Protein 8WV3 (pdb70)

B-factor: mean 47.13, std 14.12, range [20.45, 99.27]

InterPro domains:
  IPR000086 NUDIX hydrolase domain [PF00293] (43-157)
  IPR000086 NUDIX hydrolase domain [PS51462] (41-172)
  IPR004385 Nucleoside diphosphate pyrophosphatase [TIGR00052] (34-178)
  IPR015797 NUDIX hydrolase-like domain superfamily [SSF55811] (8-179)
  IPR020084 NUDIX hydrolase, conserved site [PS00893] (78-99)
  IPR060538 Nucleoside diphosphate sugar hydrolase, N-terminal domain [PF28549] (7-41)

Sequence (1369 aa):
FEEKTIKTEQIFSGRVVKLQVDDVELPNGQTSKREIVRHPGAVAVIAITNENKIVMVEQYRKPLEKSIVEIPAGKLEKGEDPRITALRELEEETGYECEQMEWLISFATSPGFADEIIHIYVAKGLSKKENDEFVDLIELTLDEALQYIKEQRIYDSKTVIAVQYLQLQEALGKLFEEKTIKTEQIFSGRVVKLQVDDVELPNGQTSKREIVRHPGAVAVIAITNENKIVMVEQYRKPLEKSIVEIPAGKLEKGEDPRITALRELEEETGYECEQMEWLISFATSPGFADEIIHIYVAKGLSKKVDLIELTLDEALQYIKEQRIYDSKTVIAVQYLQLQEALKNKLFEEKTIKTEQIFSGRVVKLQVDDVELPNGQTSKREIVRHPGAVAVIAITNENKIVMVEQYRKPLEKSIVEIPAGKLEKGEDPRITALRELEEETGYECEQMEWLISFATSPGFADEIIHIYVAKGLSKFVDLIELTLDEALQYIKEQRIYDSKTVIAVQYLQLQEALKLFEEKTIKTEQIFSGRVVKLQVDDVELPNGQTSKREIVRHPGAVAVIAITNENKIVMVEQYRKPLEKSIVEIPAGKLEKGEDPRITALRELEEETGYECEQMEWLISFATSPGFADEIIHIYVAKGLSKFVDLIELTLDEALQYIKEQRIYDSKTVIAVQYLQLQEALKGKLFEEKTIKTEQIFSGRVVKLQVDDVELPNGQTSKREIVRHPGAVAVIAITNENKIVMVEQYRKPLEKSIVEIPAGKLEKGEDPRITALRELEEETGYECEQMEWLISFATSPGFADEIIHIYVAKGLSKKENAAGLDEDEFVDLIELTLDEALQYIKEQRIYDSKTVIAVQYLQLQEALKNKLEFEEKTIKTEQIFSGRVVKLQVDDVELSKREIVRHPGAVAVIAITNENKIVMVEQYRKPLEKSIVEIPAGKLEKGEDPRITALRELEEETGYECEQMEWLISFATSPGFADEIIHIYVAKGLSKKENEFVDLIELTLDEALQYIKEQRIYDSKTVIAVQYLQLQEALKNGKLFEEKTIKTEQIFSGRVVKLQVDDVELPNGQTSKREIVRHPGAVAVIAITNENKIVMVEQYRKPLEKSIVEIPAGKLEGEDPRITALRELEEETGYECEQMEWLISFATSPGFADEIIHIYVAKGLSKVDLIELTLDEALQYIKEQRIYDSKTVIAVQYLQLQEALKEEKTIKTEQIFSGRVVKLQVDDVELPNGQTSKREIVRHPGAVAVIAITNENKIVMVEQYRKPLEKSIVEIPAGKLEKGEDPRITALRELEEETGYECEQMEWLISFATSPGFADEIIHIYVAKGFVDLIELTLDEALQYIKEQRIYDSKTVIAVQYLQLQEAL

Solvent-accessible surface area: 61549 Å² total; per-residue (Å²): 161,94,17,122,57,106,110,46,57,73,36,31,29,18,178,40,0,45,2,18,12,3,25,0,84,46,78,146,87,108,90,33,125,66,21,0,2,73,30,53,3,11,0,0,0,0,0,38,9,128,115,109,64,3,0,0,1,6,37,13,52,7,7,26,69,42,1,0,0,1,1,0,23,15,82,20,67,130,94,47,79,38,95,100,0,0,56,85,23,1,82,129,48,6,30,25,95,26,153,74,1,84,132,50,23,9,0,0,5,4,6,36,0,0,28,11,29,6,38,0,15,18,0,104,46,17,66,66,163,135,174,174,120,46,51,62,63,26,57,0,45,42,110,35,0,62,48,5,30,87,31,54,26,2,26,1,0,16,0,1,1,0,0,17,47,21,43,15,96,118,54,157,22,71,64,47,44,16,113,30,25,79,54,104,107,48,37,83,21,215,58,0,71,1,17,15,4,23,0,71,28,67,78,46,108,88,40,110,50,19,0,1,73,33,44,16,11,0,0,0,0,0,38,15,148,131,67,56,1,0,0,6,46,32,22,54,8,10,28,83,67,35,0,0,1,1,0,29,11,113,37,65,164,93,55,46,46,67,74,0,0,54,75,20,1,48,123,61,4,20,22,84,24,151,76,13,45,49,41,17,7,0,0,6,5,6,37,2,0,30,13,24,8,39,0,16,9,0,73,48,14,71,111,153,144,109,56,35,47,8,49,26,108,76,0,58,84,37,30,170,91,60,84,2,25,2,0,15,0,2,0,0,0,14,36,12,47,28,75,47,32,144,128,169,244,165,104,72,14,111,54,96,107,62,79,104,45,38,82,30,157,68,3,100,1,19,9,3,30,0,71,38,81,116,44,121,88,40,93,67,8,0,0,63,31,64,2,10,0,0,0,0,0,41,16,141,132,86,52,0,0,0,2,17,38,25,50,7,5,11,25,41,30,0,0,2,1,0,30,13,111,36,71,195,87,44,80,44,89,86,0,0,64,88,19,1,106,121,46,6,40,23,84,16,143,74,2,60,127,65,19,6,0,0,5,4,7,38,2,0,28,12,25,9,40,0,19,11,3,110,46,21,54,142,119,78,63,68,36,53,8,46,22,111,73,0,48,92,41,20,129,91,60,76,2,26,2,1,13,0,3,0,0,1,20,37,4,42,14,77,86,22,135,205,183,44,50,16,51,10,36,94,21,88,89,49,33,78,28,157,67,2,90,0,3,9,4,26,0,51,26,33,72,34,111,94,27,87,68,16,1,1,28,33,77,3,14,0,0,0,0,0,25,18,129,55,57,44,0,0,0,8,72,53,40,53,8,8,26,95,66,29,1,6,1,1,0,23,15,120,41,67,114,38,21,46,36,78,37,2,0,41,80,28,2,62,110,44,0,20,23,65,26,132,95,4,68,132,65,20,9,0,0,6,4,6,37,1,0,5,14,29,7,38,0,14,9,3,86,37,18,65,104,138,150,67,40,46,47,8,47,26,110,76,0,65,75,55,28,167,86,57,120,2,27,2,1,16,0,0,1,0,0,16,40,0,48,29,66,55,46,122,205,58,59,68,55,39,14,49,12,50,125,13,96,74,50,41,70,32,232,65,2,54,0,2,15,7,25,0,57,4,39,70,39,114,81,19,87,62,13,2,0,35,32,56,1,12,0,0,0,0,0,30,15,137,128,60,57,0,0,0,4,68,40,39,51,6,10,26,88,70,38,1,3,0,0,0,22,13,95,25,77,121,91,50,77,40,86,77,0,0,48,78,24,1,51,101,44,0,6,22,67,24,151,73,0,92,132,61,20,9,0,0,2,6,4,34,1,0,15,12,30,10,37,0,17,12,0,104,26,13,57,105,97,157,76,100,52,50,195,120,101,82,130,50,134,76,44,40,50,6,48,33,108,76,0,67,77,53,31,162,85,57,120,3,28,2,0,10,0,2,0,0,0,12,35,3,43,20,68,43,28,90,90,95,158,153,169,160,82,18,125,54,148,117,72,96,87,45,32,76,34,162,63,1,98,1,20,12,3,39,11,131,153,82,128,68,24,0,2,61,29,64,3,10,0,0,0,2,0,37,12,106,60,62,67,0,0,0,1,11,30,12,52,7,5,20,20,50,1,1,0,2,1,0,28,14,96,40,73,206,80,53,75,46,130,85,1,0,66,79,28,1,58,118,44,12,32,14,75,26,146,90,11,81,132,55,20,6,0,0,4,4,6,40,2,0,27,9,26,6,38,0,17,11,0,110,29,8,59,45,64,93,160,179,51,53,59,65,33,55,9,49,22,110,78,0,59,75,38,30,167,91,65,93,3,26,1,1,17,0,2,1,0,0,18,52,6,54,20,62,39,41,140,146,163,78,126,64,61,44,16,110,54,96,101,68,80,121,58,38,74,14,199,41,0,51,1,24,8,4,20,0,58,43,77,107,64,122,82,33,82,63,9,0,0,68,31,69,6,14,0,0,0,0,0,39,14,121,126,78,59,0,0,0,6,70,45,47,42,9,6,29,95,71,48,1,3,2,2,1,32,2,133,42,118,121,47,62,42,88,91,2,0,72,97,32,1,69,134,59,7,29,25,89,34,146,80,4,84,112,52,23,8,0,0,2,8,5,41,1,0,32,10,28,11,41,0,16,23,1,126,13,18,67,150,177,80,36,42,60,4,52,25,110,46,0,57,29,55,29,88,36,62,55,2,27,2,0,13,0,1,1,0,0,18,39,3,41,29,87,69,48,128,199,156,26,154,40,104,124,36,75,80,47,34,65,11,155,63,0,64,1,21,12,5,22,0,80,40,110,93,48,103,95,31,111,66,12,0,0,71,35,57,3,12,0,0,0,0,7,48,13,143,122,77,75,0,2,0,3,7,37,15,49,7,7,22,85,62,3,0,0,1,2,0,21,15,123,41,51,166,64,58,19,40,34,71,1,0,60,93,16,3,80,122,36,21,67,85,118,22,144,30,8,15,50,38,19,8,0,0,5,6,4,40,0,0,30,7,30,5,36,0,14,8,8,80,72,195,32,51,111,31,70,6,44,28,104,76,0,66,96,36,28,128,99,75,88,3,26,2,1,16,0,4,2,0,3,19,24,8,53,40,70,85,45,166

Radius of gyration: 39.12 Å; Cα contacts (8 Å, |Δi|>4): 3330; chains: 8; bounding box: 91×110×81 Å

Secondary structure (DSSP, 8-state):
----EEEEEEEEE-SS-EEEEEEEEETTTEEEEEEEEE---EEEEEEB-TTS-EEEEEEEEGGGTEEEEE--EEEPPTT--HHHHHHHHHHHHH-EEEEEEEEEEEEES-TTTB--EEEEEEEEEEEE-----S-EEEEE-HHHHHHHHHHTSS-BHHHHHHHHHHHHHHT-/--TT--EEEEEEEEEE-SS-EEEEEEEE-TTS-EEEEEEEE---EEEEEEB-TTS-EEEEEEEEGGGTEEEEE--EEE--TTS-HHHHHHHHHHHHH-EEEEEEEEEEEEES-TTTB--EEEEEEEEEEEE---EEEE-HHHHHHHHHTTSS-BHHHHHHHHHHHHHHHH--/-----EEEEEEEEEE-SS-EEEEEEEE-TTS-EEEEEEEE---EEEEEEB-TTS-EEEEEEEEGGGTEEEEE--EEE--TTS-HHHHHHHHHHHHH--B-SEEEEEEEEES-TTTB--EEEEEEEES-B---EEEEE-HHHHHHHHHTTSS-BHHHHHHHHHHHHHHHT-/----EEEEEEEEEE-SS-EEEEEEEE-TTS-EEEEEEEE---EEEEEEB-SS-PEEEEEEEEGGGTEEEEE--EEE--TTS-HHHHHHHHHHHHH--EEEEEEEEEEEES-TTTB--EEEEEEEEEEE--TTEEEE-HHHHHHHHHHTSS-BHHHHHHHHHHHHHHHT-/--TT--EEEEEEEEEE-SS-EEEEEEEE-TTS-EEEEEEEE---EEEEEEB-TTS-EEEEEEEEGGGTEEEEE--EEEPPTT--HHHHHHHHHHHHHSEEEEEEEEEEEEES-TTTB--EEEEEEEEEEEEPPP-SGGG----TTEEEE-HHHHHHHHHTTSS-BHHHHHHHHHHHHHHHHHHHH-/---EEEEEEEEEE-SS-EEEEEEEE--EEEEEE---EEEEEEB-TTS-EEEEEEEEGGGTEEEEE--EEEPPTTS-HHHHHHHHHHHHH-EE-SEEEEEEEEES-TTTB--EEEEEEEES-EE------EEEEE-HHHHHHHHHTTSS-BHHHHHHHHHHHHHHHHH-/--TT--EEEEEEEEEE-SS-EEEEEEEE-TTS-EEEEEEEE---EEEEEEB-TTS-EEEEEEEEGGGTEEEEE--EEE-----HHHHHHHHHHHHHS--EEEEEEEEEEES-TTTB--EEEEEEEEEE----EEEE-HHHHHHHHHHTSS-BHHHHHHHHHHHHHHH--/--EEEEEEEEEE-SS-EEEEEEEE-TTS-EEEEEEEE---EEEEEEB-TTS-EEEEEEEEGGGTEEEEE--EEE--TTS-HHHHHHHHHHHHHS---SEEEEEEEEES-TTTB--EEEEEEEE---EEEEE-HHHHHHHHHTTSS-BHHHHHHHHHHHHHHH-

Organism: Bacillus methanolicus (strain MGA3 / ATCC 53907) (NCBI:txid796606)

Nearest PDB structures (foldseek):
  8wv3-assembly1_B  TM=1.006E+00  e=3.554E-35  Bacillus methanolicus
  8wv3-assembly1_E  TM=9.943E-01  e=8.418E-33  Bacillus methanolicus
  8wv3-assembly1_D  TM=9.869E-01  e=3.400E-32  Bacillus methanolicus
  8wv3-assembly1_A  TM=9.787E-01  e=2.374E-30  Bacillus methanolicus
  8wv3-assembly1_H  TM=9.795E-01  e=3.567E-30  Bacillus methanolicus

Structure (mmCIF, N/CA/C/O backbone):
data_8WV3
#
_entry.id   8WV3
#
_cell.length_a   76.828
_cell.length_b   96.884
_cell.length_c   103.987
_cell.angle_alpha   90.00
_cell.angle_beta   98.15
_cell.angle_gamma   90.00
#
_symmetry.space_group_name_H-M   'P 1 21 1'
#
loop_
_entity.id
_entity.type
_entity.pdbx_description
1 polymer 'ADP-ribose pyrophosphatase'
2 non-polymer DI(HYDROXYETHYL)ETHER
3 non-polymer 'HEXAETHYLENE GLYCOL'
4 water water
#
loop_
_atom_site.group_PDB
_atom_site.id
_atom_site.type_symbol
_atom_site.label_atom_id
_atom_site.label_alt_id
_atom_site.label_comp_id
_atom_site.label_asym_id
_atom_site.label_entity_id
_atom_site.label_seq_id
_atom_site.pdbx_PDB_ins_code
_atom_site.Cartn_x
_atom_site.Cartn_y
_atom_site.Cartn_z
_atom_site.occupancy
_atom_site.B_iso_or_equiv
_atom_site.auth_seq_id
_atom_site.auth_comp_id
_atom_site.auth_asym_id
_atom_site.auth_atom_id
_atom_site.pdbx_PDB_model_num
ATOM 1 N N . PHE A 1 5 ? 0.254 -24.511 138.795 1.00 66.04 5 PHE A N 1
ATOM 2 C CA . PHE A 1 5 ? 1.133 -23.594 139.517 1.00 63.89 5 PHE A CA 1
ATOM 3 C C . PHE A 1 5 ? 1.067 -22.179 138.947 1.00 63.35 5 PHE A C 1
ATOM 4 O O . PHE A 1 5 ? 0.698 -21.987 137.783 1.00 69.07 5 PHE A O 1
ATOM 12 N N . GLU A 1 6 ? 1.430 -21.192 139.764 1.00 56.24 6 GLU A N 1
ATOM 13 C CA . GLU A 1 6 ? 1.365 -19.795 139.353 1.00 57.83 6 GLU A CA 1
ATOM 14 C C . GLU A 1 6 ? 1.991 -18.924 140.433 1.00 52.35 6 GLU A C 1
ATOM 15 O O . GLU A 1 6 ? 2.014 -19.297 141.608 1.00 60.09 6 GLU A O 1
ATOM 21 N N . GLU A 1 7 ? 2.485 -17.759 140.023 1.00 50.43 7 GLU A N 1
ATOM 22 C CA . GLU A 1 7 ? 2.937 -16.710 140.932 1.00 47.41 7 GLU A CA 1
ATOM 23 C C . GLU A 1 7 ? 2.046 -15.499 140.661 1.00 50.06 7 GLU A C 1
ATOM 24 O O . GLU A 1 7 ? 2.383 -14.628 139.854 1.00 38.58 7 GLU A O 1
ATOM 30 N N . LYS A 1 8 ? 0.908 -15.443 141.346 1.00 47.79 8 LYS A N 1
ATOM 31 C CA . LYS A 1 8 ? -0.076 -14.404 141.082 1.00 48.75 8 LYS A CA 1
ATOM 32 C C . LYS A 1 8 ? 0.488 -13.025 141.401 1.00 40.25 8 LYS A C 1
ATOM 33 O O . LYS A 1 8 ? 1.165 -12.827 142.415 1.00 47.28 8 LYS A O 1
ATOM 39 N N . THR A 1 9 ? 0.192 -12.066 140.527 1.00 41.63 9 THR A N 1
ATOM 40 C CA . THR A 1 9 ? 0.609 -10.680 140.710 1.00 42.40 9 THR A CA 1
ATOM 41 C C . THR A 1 9 ? -0.322 -9.977 141.691 1.00 49.86 9 THR A C 1
ATOM 42 O O . THR A 1 9 ? -1.524 -9.857 141.436 1.00 48.54 9 THR A O 1
ATOM 46 N N . ILE A 1 10 ? 0.235 -9.476 142.793 1.00 49.35 10 ILE A N 1
ATOM 47 C CA . ILE A 1 10 ? -0.566 -8.710 143.742 1.00 52.07 10 ILE A CA 1
ATOM 48 C C . ILE A 1 10 ? -0.410 -7.203 143.566 1.00 52.59 10 ILE A C 1
ATOM 49 O O . ILE A 1 10 ? -1.226 -6.444 144.115 1.00 51.57 10 ILE A O 1
ATOM 54 N N . LYS A 1 11 ? 0.572 -6.747 142.782 1.00 46.12 11 LYS A N 1
ATOM 55 C CA . LYS A 1 11 ? 0.856 -5.326 142.602 1.00 49.60 11 LYS A CA 1
ATOM 56 C C . LYS A 1 11 ? 1.920 -5.156 141.521 1.00 49.73 11 LYS A C 1
ATOM 57 O O . LYS A 1 11 ? 2.893 -5.909 141.482 1.00 45.51 11 LYS A O 1
ATOM 63 N N . THR A 1 12 ? 1.714 -4.193 140.630 1.00 48.39 12 THR A N 1
ATOM 64 C CA . THR A 1 12 ? 2.679 -3.919 139.574 1.00 52.20 12 THR A CA 1
ATOM 65 C C . THR A 1 12 ? 3.133 -2.473 139.652 1.00 49.69 12 THR A C 1
ATOM 66 O O . THR A 1 12 ? 2.357 -1.577 139.991 1.00 52.69 12 THR A O 1
ATOM 70 N N . GLU A 1 13 ? 4.399 -2.253 139.318 1.00 44.09 13 GLU A N 1
ATOM 71 C CA . GLU A 1 13 ? 4.941 -0.912 139.177 1.00 45.14 13 GLU A CA 1
ATOM 72 C C . GLU A 1 13 ? 5.630 -0.832 137.826 1.00 49.16 13 GLU A C 1
ATOM 73 O O . GLU A 1 13 ? 6.502 -1.658 137.522 1.00 42.85 13 GLU A O 1
ATOM 79 N N . GLN A 1 14 ? 5.203 0.128 137.007 1.00 41.17 14 GLN A N 1
ATOM 80 C CA . GLN A 1 14 ? 5.744 0.309 135.670 1.00 47.51 14 GLN A CA 1
ATOM 81 C C . GLN A 1 14 ? 7.012 1.145 135.770 1.00 51.24 14 GLN A C 1
ATOM 82 O O . GLN A 1 14 ? 6.990 2.251 136.322 1.00 50.12 14 GLN A O 1
ATOM 88 N N . ILE A 1 15 ? 8.114 0.617 135.251 1.00 40.77 15 ILE A N 1
ATOM 89 C CA . ILE A 1 15 ? 9.413 1.262 135.368 1.00 39.35 15 ILE A CA 1
ATOM 90 C C . ILE A 1 15 ? 9.739 2.096 134.143 1.00 45.60 15 ILE A C 1
ATOM 91 O O . ILE A 1 15 ? 10.316 3.178 134.258 1.00 50.76 15 ILE A O 1
ATOM 96 N N . PHE A 1 16 ? 9.385 1.607 132.961 1.00 38.79 16 PHE A N 1
ATOM 97 C CA . PHE A 1 16 ? 9.876 2.213 131.737 1.00 41.90 16 PHE A CA 1
ATOM 98 C C . PHE A 1 16 ? 8.983 1.754 130.595 1.00 41.86 16 PHE A C 1
ATOM 99 O O . PHE A 1 16 ? 8.571 0.588 130.554 1.00 38.67 16 PHE A O 1
ATOM 107 N N . SER A 1 17 ? 8.667 2.675 129.685 1.00 39.39 17 SER A N 1
ATOM 108 C CA . SER A 1 17 ? 7.859 2.361 128.509 1.00 43.56 17 SER A CA 1
ATOM 109 C C . SER A 1 17 ? 8.552 2.983 127.306 1.00 45.52 17 SER A C 1
ATOM 110 O O . SER A 1 17 ? 8.439 4.188 127.070 1.00 44.84 17 SER A O 1
ATOM 113 N N . GLY A 1 18 ? 9.264 2.164 126.533 1.00 41.93 18 GLY A N 1
ATOM 114 C CA . GLY A 1 18 ? 10.069 2.653 125.445 1.00 41.40 18 GLY A CA 1
ATOM 115 C C . GLY A 1 18 ? 9.488 2.319 124.084 1.00 42.24 18 GLY A C 1
ATOM 116 O O . GLY A 1 18 ? 8.351 1.861 123.947 1.00 40.96 18 GLY A O 1
ATOM 117 N N . ARG A 1 19 ? 10.310 2.546 123.062 1.00 37.23 19 ARG A N 1
ATOM 118 C CA . ARG A 1 19 ? 9.898 2.218 121.707 1.00 39.09 19 ARG A CA 1
ATOM 119 C C . ARG A 1 19 ? 9.955 0.707 121.465 1.00 45.95 19 ARG A C 1
ATOM 120 O O . ARG A 1 19 ? 9.138 0.169 120.710 1.00 47.32 19 ARG A O 1
ATOM 128 N N . VAL A 1 20 ? 10.891 0.009 122.101 1.00 37.68 20 VAL A N 1
ATOM 129 C CA . VAL A 1 20 ? 11.064 -1.432 121.931 1.00 39.35 20 VAL A CA 1
ATOM 130 C C . VAL A 1 20 ? 10.594 -2.196 123.163 1.00 39.94 20 VAL A C 1
ATOM 131 O O . VAL A 1 20 ? 9.799 -3.130 123.059 1.00 45.41 20 VAL A O 1
ATOM 135 N N . VAL A 1 21 ? 11.086 -1.825 124.337 1.00 35.55 21 VAL A N 1
ATOM 136 C CA . VAL A 1 21 ? 10.831 -2.609 125.537 1.00 39.53 21 VAL A CA 1
ATOM 137 C C . VAL A 1 21 ? 10.048 -1.782 126.536 1.00 42.14 21 VAL A C 1
ATOM 138 O O . VAL A 1 21 ? 10.136 -0.548 126.583 1.00 38.43 21 VAL A O 1
ATOM 142 N N . LYS A 1 22 ? 9.255 -2.493 127.319 1.00 38.13 22 LYS A N 1
ATOM 143 C CA . LYS A 1 22 ? 8.570 -1.982 128.488 1.00 39.90 22 LYS A CA 1
ATOM 144 C C . LYS A 1 22 ? 9.063 -2.832 129.646 1.00 41.57 22 LYS A C 1
ATOM 145 O O . LYS A 1 22 ? 9.310 -4.037 129.477 1.00 35.12 22 LYS A O 1
ATOM 151 N N . LEU A 1 23 ? 9.266 -2.203 130.800 1.00 35.27 23 LEU A N 1
ATOM 152 C CA . LEU A 1 23 ? 9.772 -2.898 131.970 1.00 36.42 23 LEU A CA 1
ATOM 153 C C . LEU A 1 23 ? 8.867 -2.616 133.159 1.00 39.80 23 LEU A C 1
ATOM 154 O O . LEU A 1 23 ? 8.530 -1.456 133.430 1.00 37.63 23 LEU A O 1
ATOM 159 N N . GLN A 1 24 ? 8.489 -3.674 133.865 1.00 37.37 24 GLN A N 1
ATOM 160 C CA . GLN A 1 24 ? 7.690 -3.556 135.067 1.00 42.12 24 GLN A CA 1
ATOM 161 C C . GLN A 1 24 ? 8.277 -4.472 136.124 1.00 44.53 24 GLN A C 1
ATOM 162 O O . GLN A 1 24 ? 9.080 -5.367 135.829 1.00 38.36 24 GLN A O 1
ATOM 168 N N . VAL A 1 25 ? 7.884 -4.228 137.373 1.00 39.15 25 VAL A N 1
ATOM 169 C CA . VAL A 1 25 ? 8.267 -5.086 138.487 1.00 37.46 25 VAL A CA 1
ATOM 170 C C . VAL A 1 25 ? 6.997 -5.527 139.181 1.00 45.88 25 VAL A C 1
ATOM 171 O O . VAL A 1 25 ? 6.241 -4.685 139.685 1.00 41.09 25 VAL A O 1
ATOM 175 N N . ASP A 1 26 ? 6.760 -6.835 139.208 1.00 42.27 26 ASP A N 1
ATOM 176 C CA . ASP A 1 26 ? 5.573 -7.399 139.822 1.00 42.67 26 ASP A CA 1
ATOM 177 C C . ASP A 1 26 ? 5.930 -7.888 141.214 1.00 47.38 26 ASP A C 1
ATOM 178 O O . ASP A 1 26 ? 6.957 -8.548 141.398 1.00 43.78 26 ASP A O 1
ATOM 183 N N . ASP A 1 27 ? 5.078 -7.581 142.185 1.00 44.60 27 ASP A N 1
ATOM 184 C CA . ASP A 1 27 ? 5.097 -8.295 143.452 1.00 45.75 27 ASP A CA 1
ATOM 185 C C . ASP A 1 27 ? 4.191 -9.507 143.298 1.00 44.33 27 ASP A C 1
ATOM 186 O O . ASP A 1 27 ? 3.041 -9.376 142.864 1.00 48.09 27 ASP A O 1
ATOM 191 N N . VAL A 1 28 ? 4.716 -10.688 143.610 1.00 40.92 28 VAL A N 1
ATOM 192 C CA . VAL A 1 28 ? 4.000 -11.921 143.336 1.00 43.52 28 VAL A CA 1
ATOM 193 C C . VAL A 1 28 ? 3.804 -12.716 144.627 1.00 49.22 28 VAL A C 1
ATOM 194 O O . VAL A 1 28 ? 4.559 -12.588 145.597 1.00 46.21 28 VAL A O 1
ATOM 198 N N . GLU A 1 29 ? 2.788 -13.578 144.600 1.00 47.67 29 GLU A N 1
ATOM 199 C CA . GLU A 1 29 ? 2.455 -14.458 145.712 1.00 51.30 29 GLU A CA 1
ATOM 200 C C . GLU A 1 29 ? 3.190 -15.786 145.560 1.00 52.65 29 GLU A C 1
ATOM 201 O O . GLU A 1 29 ? 3.033 -16.474 144.545 1.00 53.05 29 GLU A O 1
ATOM 207 N N . LEU A 1 30 ? 3.996 -16.143 146.562 1.00 49.10 30 LEU A N 1
ATOM 208 C CA . LEU A 1 30 ? 4.648 -17.446 146.632 1.00 53.60 30 LEU A CA 1
ATOM 209 C C . LEU A 1 30 ? 3.994 -18.334 147.687 1.00 60.95 30 LEU A C 1
ATOM 210 O O . LEU A 1 30 ? 3.258 -17.848 148.554 1.00 59.71 30 LEU A O 1
ATOM 215 N N . PRO A 1 31 ? 4.261 -19.643 147.655 1.00 62.40 31 PRO A N 1
ATOM 216 C CA . PRO A 1 31 ? 3.611 -20.554 148.609 1.00 58.19 31 PRO A CA 1
ATOM 217 C C . PRO A 1 31 ? 4.012 -20.258 150.047 1.00 61.74 31 PRO A C 1
ATOM 218 O O . PRO A 1 31 ? 5.114 -19.776 150.325 1.00 60.39 31 PRO A O 1
ATOM 222 N N . ASN A 1 32 ? 3.079 -20.551 150.967 1.00 62.72 32 ASN A N 1
ATOM 223 C CA . ASN A 1 32 ? 3.260 -20.353 152.411 1.00 54.34 32 ASN A CA 1
ATOM 224 C C . ASN A 1 32 ? 3.326 -18.870 152.773 1.00 55.19 32 ASN A C 1
ATOM 225 O O . ASN A 1 32 ? 4.226 -18.416 153.487 1.00 58.89 32 ASN A O 1
ATOM 230 N N . GLY A 1 33 ? 2.346 -18.120 152.287 1.00 55.01 33 GLY A N 1
ATOM 231 C CA . GLY A 1 33 ? 2.250 -16.718 152.620 1.00 59.09 33 GLY A CA 1
ATOM 232 C C . GLY A 1 33 ? 3.528 -15.977 152.308 1.00 65.51 33 GLY A C 1
ATOM 233 O O . GLY A 1 33 ? 3.868 -14.986 152.964 1.00 67.36 33 GLY A O 1
ATOM 234 N N . GLN A 1 34 ? 4.249 -16.453 151.302 1.00 65.04 34 GLN A N 1
ATOM 235 C CA . GLN A 1 34 ? 5.475 -15.798 150.885 1.00 63.57 34 GLN A CA 1
ATOM 236 C C . GLN A 1 34 ? 5.176 -14.790 149.774 1.00 63.59 34 GLN A C 1
ATOM 237 O O . GLN A 1 34 ? 4.178 -14.898 149.055 1.00 60.17 34 GLN A O 1
ATOM 243 N N . THR A 1 35 ? 6.056 -13.795 149.650 1.00 61.28 35 THR A N 1
ATOM 244 C CA . THR A 1 35 ? 5.961 -12.767 148.623 1.00 58.86 35 THR A CA 1
ATOM 245 C C . THR A 1 35 ? 7.323 -12.619 147.947 1.00 60.47 35 THR A C 1
ATOM 246 O O . THR A 1 35 ? 8.360 -12.956 148.526 1.00 62.54 35 THR A O 1
ATOM 250 N N . SER A 1 36 ? 7.317 -12.120 146.707 1.00 54.91 36 SER A N 1
ATOM 251 C CA . SER A 1 36 ? 8.556 -11.818 145.994 1.00 51.82 36 SER A CA 1
ATOM 252 C C . SER A 1 36 ? 8.313 -10.726 144.959 1.00 54.33 36 SER A C 1
ATOM 253 O O . SER A 1 36 ? 7.181 -10.284 144.734 1.00 54.08 36 SER A O 1
ATOM 256 N N . LYS A 1 37 ? 9.398 -10.290 144.325 1.00 48.47 37 LYS A N 1
ATOM 257 C CA . LYS A 1 37 ? 9.325 -9.329 143.238 1.00 46.51 37 LYS A CA 1
ATOM 258 C C . LYS A 1 37 ? 9.832 -9.993 141.960 1.00 41.61 37 LYS A C 1
ATOM 259 O O . LYS A 1 37 ? 10.804 -10.754 141.985 1.00 43.07 37 LYS A O 1
ATOM 265 N N . ARG A 1 38 ? 9.147 -9.740 140.851 1.00 43.55 38 ARG A N 1
ATOM 266 C CA . ARG A 1 38 ? 9.543 -10.272 139.552 1.00 43.28 38 ARG A CA 1
ATOM 267 C C . ARG A 1 38 ? 9.759 -9.113 138.591 1.00 41.62 38 ARG A C 1
ATOM 268 O O . ARG A 1 38 ? 8.842 -8.315 138.363 1.00 39.96 38 ARG A O 1
ATOM 276 N N . GLU A 1 39 ? 10.971 -9.024 138.038 1.00 38.20 39 GLU A N 1
ATOM 277 C CA . GLU A 1 39 ? 11.291 -8.064 136.990 1.00 36.63 39 GLU A CA 1
ATOM 278 C C . GLU A 1 39 ? 10.892 -8.670 135.652 1.00 38.46 39 GLU A C 1
ATOM 279 O O . GLU A 1 39 ? 11.251 -9.814 135.343 1.00 37.44 39 GLU A O 1
ATOM 285 N N . ILE A 1 40 ? 10.109 -7.930 134.886 1.00 33.02 40 ILE A N 1
ATOM 286 C CA . ILE A 1 40 ? 9.495 -8.457 133.669 1.00 33.99 40 ILE A CA 1
ATOM 287 C C . ILE A 1 40 ? 9.666 -7.432 132.565 1.00 37.99 40 ILE A C 1
ATOM 288 O O . ILE A 1 40 ? 9.159 -6.301 132.676 1.00 32.75 40 ILE A O 1
ATOM 293 N N . VAL A 1 41 ? 10.379 -7.819 131.503 1.00 32.88 41 VAL A N 1
ATOM 294 C CA . VAL A 1 41 ? 10.432 -7.031 130.275 1.00 30.85 41 VAL A CA 1
ATOM 295 C C . VAL A 1 41 ? 9.325 -7.505 129.350 1.00 33.18 41 VAL A C 1
ATOM 296 O O . VAL A 1 41 ? 9.199 -8.708 129.058 1.00 35.20 41 VAL A O 1
ATOM 300 N N . ARG A 1 42 ? 8.512 -6.572 128.897 1.00 33.92 42 ARG A N 1
ATOM 301 C CA . ARG A 1 42 ? 7.414 -6.879 128.000 1.00 32.27 42 ARG A CA 1
ATOM 302 C C . ARG A 1 42 ? 7.785 -6.403 126.606 1.00 39.06 42 ARG A C 1
ATOM 303 O O . ARG A 1 42 ? 8.375 -5.327 126.437 1.00 41.96 42 ARG A O 1
ATOM 311 N N . HIS A 1 43 ? 7.502 -7.251 125.620 1.00 38.24 43 HIS A N 1
ATOM 312 C CA . HIS A 1 43 ? 7.942 -7.038 124.260 1.00 40.54 43 HIS A CA 1
ATOM 313 C C . HIS A 1 43 ? 6.814 -7.565 123.378 1.00 38.60 43 HIS A C 1
ATOM 314 O O . HIS A 1 43 ? 6.173 -8.571 123.731 1.00 38.81 43 HIS A O 1
ATOM 321 N N . PRO A 1 44 ? 6.510 -6.898 122.266 1.00 41.86 44 PRO A N 1
ATOM 322 C CA . PRO A 1 44 ? 5.330 -7.301 121.476 1.00 43.58 44 PRO A CA 1
ATOM 323 C C . PRO A 1 44 ? 5.441 -8.690 120.851 1.00 43.40 44 PRO A C 1
ATOM 324 O O . PRO A 1 44 ? 4.409 -9.273 120.484 1.00 45.88 44 PRO A O 1
ATOM 328 N N . GLY A 1 45 ? 6.638 -9.233 120.703 1.00 39.60 45 GLY A N 1
ATOM 329 C CA . GLY A 1 45 ? 6.791 -10.429 119.902 1.00 43.21 45 GLY A CA 1
ATOM 330 C C . GLY A 1 45 ? 7.333 -10.096 118.519 1.00 41.11 45 GLY A C 1
ATOM 331 O O . GLY A 1 45 ? 7.319 -8.946 118.073 1.00 33.87 45 GLY A O 1
ATOM 332 N N . ALA A 1 46 ? 7.838 -11.122 117.833 1.00 32.84 46 ALA A N 1
ATOM 333 C CA . ALA A 1 46 ? 8.416 -10.928 116.514 1.00 35.22 46 ALA A CA 1
ATOM 334 C C . ALA A 1 46 ? 8.053 -12.108 115.623 1.00 33.85 46 ALA A C 1
ATOM 335 O O . ALA A 1 46 ? 7.749 -13.207 116.097 1.00 31.08 46 ALA A O 1
ATOM 337 N N . VAL A 1 47 ? 8.066 -11.865 114.318 1.00 29.31 47 VAL A N 1
ATOM 338 C CA . VAL A 1 47 ? 7.934 -12.924 113.330 1.00 28.77 47 VAL A CA 1
ATOM 339 C C . VAL A 1 47 ? 9.247 -12.959 112.562 1.00 27.46 47 VAL A C 1
ATOM 340 O O . VAL A 1 47 ? 9.804 -11.908 112.225 1.00 34.47 47 VAL A O 1
ATOM 344 N N . ALA A 1 48 ? 9.769 -14.155 112.337 1.00 28.47 48 ALA A N 1
ATOM 345 C CA . ALA A 1 48 ? 10.977 -14.349 111.542 1.00 27.23 48 ALA A CA 1
ATOM 346 C C . ALA A 1 48 ? 10.686 -15.334 110.414 1.00 28.46 48 ALA A C 1
ATOM 347 O O . ALA A 1 48 ? 9.854 -16.235 110.558 1.00 29.66 48 ALA A O 1
ATOM 349 N N . VAL A 1 49 ? 11.416 -15.206 109.319 1.00 27.23 49 VAL A N 1
ATOM 350 C CA . VAL A 1 49 ? 11.079 -15.942 108.098 1.00 29.41 49 VAL A CA 1
ATOM 351 C C . VAL A 1 49 ? 12.297 -16.727 107.637 1.00 29.63 49 VAL A C 1
ATOM 352 O O . VAL A 1 49 ? 13.392 -16.168 107.488 1.00 32.33 49 VAL A O 1
ATOM 356 N N . ILE A 1 50 ? 12.107 -18.029 107.432 1.00 26.25 50 ILE A N 1
ATOM 357 C CA . ILE A 1 50 ? 13.081 -18.870 106.746 1.00 26.84 50 ILE A CA 1
ATOM 358 C C . ILE A 1 50 ? 12.668 -18.882 105.277 1.00 34.65 50 ILE A C 1
ATOM 359 O O . ILE A 1 50 ? 11.631 -19.446 104.925 1.00 33.17 50 ILE A O 1
ATOM 364 N N . ALA A 1 51 ? 13.455 -18.239 104.426 1.00 32.63 51 ALA A N 1
ATOM 365 C CA . ALA A 1 51 ? 13.141 -18.156 103.002 1.00 34.52 51 ALA A CA 1
ATOM 366 C C . ALA A 1 51 ? 14.275 -18.782 102.207 1.00 36.06 51 ALA A C 1
ATOM 367 O O . ALA A 1 51 ? 15.445 -18.437 102.416 1.00 34.76 51 ALA A O 1
ATOM 369 N N . ILE A 1 52 ? 13.938 -19.723 101.323 1.00 37.10 52 ILE A N 1
ATOM 370 C CA . ILE A 1 52 ? 14.911 -20.413 100.481 1.00 40.75 52 ILE A CA 1
ATOM 371 C C . ILE A 1 52 ? 14.725 -19.964 99.033 1.00 47.06 52 ILE A C 1
ATOM 372 O O . ILE A 1 52 ? 13.607 -20.024 98.500 1.00 39.14 52 ILE A O 1
ATOM 377 N N . THR A 1 53 ? 15.819 -19.505 98.403 1.00 43.08 53 THR A N 1
ATOM 378 C CA . THR A 1 53 ? 15.777 -18.998 97.037 1.00 46.80 53 THR A CA 1
ATOM 379 C C . THR A 1 53 ? 15.704 -20.153 96.039 1.00 48.15 53 THR A C 1
ATOM 380 O O . THR A 1 53 ? 15.758 -21.330 96.402 1.00 44.60 53 THR A O 1
ATOM 384 N N . ASN A 1 54 ? 15.621 -19.796 94.750 1.00 56.74 54 ASN A N 1
ATOM 385 C CA . ASN A 1 54 ? 15.654 -20.790 93.674 1.00 58.75 54 ASN A CA 1
ATOM 386 C C . ASN A 1 54 ? 16.999 -21.496 93.596 1.00 61.82 54 ASN A C 1
ATOM 387 O O . ASN A 1 54 ? 17.071 -22.649 93.153 1.00 63.18 54 ASN A O 1
ATOM 392 N N . GLU A 1 55 ? 18.075 -20.811 93.977 1.00 58.12 55 GLU A N 1
ATOM 393 C CA . GLU A 1 55 ? 19.388 -21.428 94.049 1.00 57.08 55 GLU A CA 1
ATOM 394 C C . GLU A 1 55 ? 19.546 -22.271 95.294 1.00 54.95 55 GLU A C 1
ATOM 395 O O . GLU A 1 55 ? 20.630 -22.806 95.541 1.00 57.24 55 GLU A O 1
ATOM 401 N N . ASN A 1 56 ? 18.485 -22.401 96.080 1.00 57.14 56 ASN A N 1
ATOM 402 C CA . ASN A 1 56 ? 18.525 -23.186 97.300 1.00 57.31 56 ASN A CA 1
ATOM 403 C C . ASN A 1 56 ? 19.451 -22.528 98.333 1.00 51.97 56 ASN A C 1
ATOM 404 O O . ASN A 1 56 ? 20.154 -23.206 99.086 1.00 53.17 56 ASN A O 1
ATOM 409 N N . LYS A 1 57 ? 19.441 -21.196 98.369 1.00 45.53 57 LYS A N 1
ATOM 410 C CA . LYS A 1 57 ? 20.189 -20.419 99.349 1.00 44.17 57 LYS A CA 1
ATOM 411 C C . LYS A 1 57 ? 19.237 -19.821 100.387 1.00 41.56 57 LYS A C 1
ATOM 412 O O . LYS A 1 57 ? 18.079 -19.516 100.087 1.00 45.40 57 LYS A O 1
ATOM 418 N N . ILE A 1 58 ? 19.726 -19.655 101.614 1.00 39.25 58 ILE A N 1
ATOM 419 C CA . ILE A 1 58 ? 18.927 -19.056 102.685 1.00 35.38 58 ILE A CA 1
ATOM 420 C C . ILE A 1 58 ? 19.105 -17.547 102.660 1.00 33.79 58 ILE A C 1
ATOM 421 O O . ILE A 1 58 ? 20.234 -17.054 102.663 1.00 34.48 58 ILE A O 1
ATOM 426 N N . VAL A 1 59 ? 17.994 -16.817 102.702 1.00 32.24 59 VAL A N 1
ATOM 427 C CA . VAL A 1 59 ? 18.023 -15.359 102.740 1.00 31.42 59 VAL A CA 1
ATOM 428 C C . VAL A 1 59 ? 18.286 -14.878 104.169 1.00 36.61 59 VAL A C 1
ATOM 429 O O . VAL A 1 59 ? 17.505 -15.175 105.079 1.00 29.66 59 VAL A O 1
ATOM 433 N N . MET A 1 60 ? 19.332 -14.062 104.354 1.00 33.72 60 MET A N 1
ATOM 434 C CA . MET A 1 60 ? 19.582 -13.456 105.666 1.00 32.38 60 MET A CA 1
ATOM 435 C C . MET A 1 60 ? 19.978 -11.998 105.506 1.00 39.68 60 MET A C 1
ATOM 436 O O . MET A 1 60 ? 20.183 -11.505 104.390 1.00 32.79 60 MET A O 1
ATOM 441 N N . VAL A 1 61 ? 20.074 -11.300 106.645 1.00 32.61 61 VAL A N 1
ATOM 442 C CA . VAL A 1 61 ? 20.442 -9.888 106.685 1.00 35.75 61 VAL A CA 1
ATOM 443 C C . VAL A 1 61 ? 21.536 -9.706 107.732 1.00 35.66 61 VAL A C 1
ATOM 444 O O . VAL A 1 61 ? 21.550 -10.403 108.754 1.00 30.83 61 VAL A O 1
ATOM 448 N N . GLU A 1 62 ? 22.477 -8.808 107.462 1.00 34.80 62 GLU A N 1
ATOM 449 C CA . GLU A 1 62 ? 23.450 -8.369 108.456 1.00 31.68 62 GLU A CA 1
ATOM 450 C C . GLU A 1 62 ? 23.138 -6.953 108.904 1.00 35.61 62 GLU A C 1
ATOM 451 O O . GLU A 1 62 ? 22.824 -6.082 108.084 1.00 34.14 62 GLU A O 1
ATOM 457 N N . GLN A 1 63 ? 23.242 -6.721 110.213 1.00 32.65 63 GLN A N 1
ATOM 458 C CA . GLN A 1 63 ? 22.953 -5.413 110.772 1.00 33.00 63 GLN A CA 1
ATOM 459 C C . GLN A 1 63 ? 23.635 -5.319 112.132 1.00 32.82 63 GLN A C 1
ATOM 460 O O . GLN A 1 63 ? 23.942 -6.338 112.752 1.00 28.02 63 GLN A O 1
ATOM 466 N N . TYR A 1 64 ? 23.903 -4.083 112.560 1.00 31.15 64 TYR A N 1
ATOM 467 C CA . TYR A 1 64 ? 24.508 -3.862 113.872 1.00 32.54 64 TYR A CA 1
ATOM 468 C C . TYR A 1 64 ? 23.443 -4.051 114.951 1.00 29.69 64 TYR A C 1
ATOM 469 O O . TYR A 1 64 ? 22.316 -3.579 114.812 1.00 32.36 64 TYR A O 1
ATOM 478 N N . ARG A 1 65 ? 23.799 -4.754 116.024 1.00 31.88 65 ARG A N 1
ATOM 479 C CA . ARG A 1 65 ? 22.908 -4.952 117.172 1.00 29.80 65 ARG A CA 1
ATOM 480 C C . ARG A 1 65 ? 23.599 -4.303 118.360 1.00 30.82 65 ARG A C 1
ATOM 481 O O . ARG A 1 65 ? 24.555 -4.859 118.916 1.00 28.98 65 ARG A O 1
ATOM 489 N N . LYS A 1 66 ? 23.130 -3.113 118.719 1.00 30.62 66 LYS A N 1
ATOM 490 C CA . LYS A 1 66 ? 23.798 -2.313 119.742 1.00 31.08 66 LYS A CA 1
ATOM 491 C C . LYS A 1 66 ? 24.008 -3.076 121.039 1.00 31.83 66 LYS A C 1
ATOM 492 O O . LYS A 1 66 ? 25.133 -3.052 121.568 1.00 32.31 66 LYS A O 1
ATOM 498 N N . PRO A 1 67 ? 23.019 -3.795 121.575 1.00 33.25 67 PRO A N 1
ATOM 499 C CA . PRO A 1 67 ? 23.254 -4.522 122.838 1.00 33.95 67 PRO A CA 1
ATOM 500 C C . PRO A 1 67 ? 24.456 -5.449 122.777 1.00 33.15 67 PRO A C 1
ATOM 501 O O . PRO A 1 67 ? 25.144 -5.616 123.788 1.00 34.77 67 PRO A O 1
ATOM 505 N N . LEU A 1 68 ? 24.780 -6.001 121.603 1.00 28.35 68 LEU A N 1
ATOM 506 C CA . LEU A 1 68 ? 25.928 -6.890 121.460 1.00 30.04 68 LEU A CA 1
ATOM 507 C C . LEU A 1 68 ? 27.215 -6.165 121.105 1.00 33.26 68 LEU A C 1
ATOM 508 O O . LEU A 1 68 ? 28.275 -6.794 121.140 1.00 35.67 68 LEU A O 1
ATOM 513 N N . GLU A 1 69 ? 27.142 -4.889 120.725 1.00 32.37 69 GLU A N 1
ATOM 514 C CA . GLU A 1 69 ? 28.281 -4.164 120.150 1.00 34.45 69 GLU A CA 1
ATOM 515 C C . GLU A 1 69 ? 28.931 -4.980 119.040 1.00 35.86 69 GLU A C 1
ATOM 516 O O . GLU A 1 69 ? 30.151 -5.136 118.975 1.00 32.47 69 GLU A O 1
ATOM 522 N N . LYS A 1 70 ? 28.090 -5.492 118.141 1.00 33.24 70 LYS A N 1
ATOM 523 C CA . LYS A 1 70 ? 28.550 -6.404 117.100 1.00 33.22 70 LYS A CA 1
ATOM 524 C C . LYS A 1 70 ? 27.481 -6.428 116.004 1.00 27.69 70 LYS A C 1
ATOM 525 O O . LYS A 1 70 ? 26.296 -6.224 116.274 1.00 27.46 70 LYS A O 1
ATOM 531 N N . SER A 1 71 ? 27.905 -6.592 114.762 1.00 33.76 71 SER A N 1
ATOM 532 C CA . SER A 1 71 ? 26.938 -6.849 113.704 1.00 32.13 71 SER A CA 1
ATOM 533 C C . SER A 1 71 ? 26.821 -8.357 113.543 1.00 30.54 71 SER A C 1
ATOM 534 O O . SER A 1 71 ? 27.814 -9.069 113.641 1.00 30.48 71 SER A O 1
ATOM 537 N N . ILE A 1 72 ? 25.598 -8.847 113.334 1.00 29.16 72 ILE A N 1
ATOM 538 C CA . ILE A 1 72 ? 25.389 -10.276 113.144 1.00 30.78 72 ILE A CA 1
ATOM 539 C C . ILE A 1 72 ? 24.493 -10.538 111.939 1.00 26.84 72 ILE A C 1
ATOM 540 O O . ILE A 1 72 ? 23.748 -9.676 111.477 1.00 33.45 72 ILE A O 1
ATOM 545 N N . VAL A 1 73 ? 24.570 -11.768 111.459 1.00 29.87 73 VAL A N 1
ATOM 546 C CA . VAL A 1 73 ? 23.816 -12.244 110.312 1.00 29.00 73 VAL A CA 1
ATOM 547 C C . VAL A 1 73 ? 22.622 -13.031 110.841 1.00 30.40 73 VAL A C 1
ATOM 548 O O . VAL A 1 73 ? 22.807 -14.035 111.547 1.00 29.13 73 VAL A O 1
ATOM 552 N N . GLU A 1 74 ? 21.408 -12.631 110.444 1.00 26.36 74 GLU A N 1
ATOM 553 C CA . GLU A 1 74 ? 20.188 -13.194 111.000 1.00 31.34 74 GLU A CA 1
ATOM 554 C C . GLU A 1 74 ? 19.212 -13.542 109.884 1.00 36.47 74 GLU A C 1
ATOM 555 O O . GLU A 1 74 ? 19.272 -12.969 108.793 1.00 31.04 74 GLU A O 1
ATOM 561 N N . ILE A 1 75 ? 18.265 -14.441 110.167 1.00 28.91 75 ILE A N 1
ATOM 562 C CA . ILE A 1 75 ? 17.121 -14.528 109.258 1.00 27.83 75 ILE A CA 1
ATOM 563 C C . ILE A 1 75 ? 16.303 -13.246 109.375 1.00 31.19 75 ILE A C 1
ATOM 564 O O . ILE A 1 75 ? 16.321 -12.599 110.435 1.00 29.83 75 ILE A O 1
ATOM 569 N N . PRO A 1 76 ? 15.570 -12.838 108.327 1.00 26.66 76 PRO A N 1
ATOM 570 C CA . PRO A 1 76 ? 14.782 -11.601 108.401 1.00 26.87 76 PRO A CA 1
ATOM 571 C C . PRO A 1 76 ? 13.690 -11.725 109.450 1.00 31.09 76 PRO A C 1
ATOM 572 O O . PRO A 1 76 ? 13.098 -12.796 109.625 1.00 30.07 76 PRO A O 1
ATOM 576 N N . ALA A 1 77 ? 13.397 -10.621 110.135 1.00 28.45 77 ALA A N 1
ATOM 577 C CA . ALA A 1 77 ? 12.428 -10.675 111.226 1.00 31.67 77 ALA A CA 1
ATOM 578 C C . ALA A 1 77 ? 11.919 -9.270 111.470 1.00 37.81 77 ALA A C 1
ATOM 579 O O . ALA A 1 77 ? 12.574 -8.295 111.104 1.00 36.91 77 ALA A O 1
ATOM 581 N N . GLY A 1 78 ? 10.744 -9.175 112.096 1.00 35.39 78 GLY A N 1
ATOM 582 C CA . GLY A 1 78 ? 10.236 -7.868 112.486 1.00 37.94 78 GLY A CA 1
ATOM 583 C C . GLY A 1 78 ? 9.194 -7.980 113.570 1.00 38.67 78 GLY A C 1
ATOM 584 O O . GLY A 1 78 ? 8.662 -9.063 113.843 1.00 35.79 78 GLY A O 1
ATOM 585 N N . LYS A 1 79 ? 8.903 -6.842 114.194 1.00 37.72 79 LYS A N 1
ATOM 586 C CA . LYS A 1 79 ? 8.008 -6.842 115.340 1.00 39.76 79 LYS A CA 1
ATOM 587 C C . LYS A 1 79 ? 6.602 -7.235 114.921 1.00 39.60 79 LYS A C 1
ATOM 588 O O . LYS A 1 79 ? 6.155 -6.954 113.808 1.00 42.50 79 LYS A O 1
ATOM 594 N N . LEU A 1 80 ? 5.897 -7.888 115.835 1.00 38.16 80 LEU A N 1
ATOM 595 C CA . LEU A 1 80 ? 4.535 -8.335 115.613 1.00 41.93 80 LEU A CA 1
ATOM 596 C C . LEU A 1 80 ? 3.593 -7.365 116.317 1.00 54.54 80 LEU A C 1
ATOM 597 O O . LEU A 1 80 ? 3.746 -7.110 117.516 1.00 52.28 80 LEU A O 1
ATOM 602 N N . GLU A 1 81 ? 2.639 -6.811 115.571 1.00 59.05 81 GLU A N 1
ATOM 603 C CA . GLU A 1 81 ? 1.721 -5.821 116.123 1.00 64.51 81 GLU A CA 1
ATOM 604 C C . GLU A 1 81 ? 0.632 -6.471 116.974 1.00 60.98 81 GLU A C 1
ATOM 605 O O . GLU A 1 81 ? 0.222 -7.616 116.751 1.00 59.08 81 GLU A O 1
ATOM 611 N N . LYS A 1 82 ? 0.167 -5.718 117.964 1.00 66.69 82 LYS A N 1
ATOM 612 C CA . LYS A 1 82 ? -0.793 -6.240 118.929 1.00 65.67 82 LYS A CA 1
ATOM 613 C C . LYS A 1 82 ? -2.056 -6.723 118.219 1.00 58.98 82 LYS A C 1
ATOM 614 O O . LYS A 1 82 ? -2.691 -5.967 117.479 1.00 63.27 82 LYS A O 1
ATOM 620 N N . GLY A 1 83 ? -2.400 -7.994 118.417 1.00 57.73 83 GLY A N 1
ATOM 621 C CA . GLY A 1 83 ? -3.542 -8.578 117.731 1.00 60.50 83 GLY A CA 1
ATOM 622 C C . GLY A 1 83 ? -3.443 -8.625 116.216 1.00 60.60 83 GLY A C 1
ATOM 623 O O . GLY A 1 83 ? -4.473 -8.724 115.541 1.00 57.93 83 GLY A O 1
ATOM 624 N N . GLU A 1 84 ? -2.234 -8.555 115.659 1.00 57.54 84 GLU A N 1
ATOM 625 C CA . GLU A 1 84 ? -2.042 -8.645 114.214 1.00 60.24 84 GLU A CA 1
ATOM 626 C C . GLU A 1 84 ? -1.721 -10.073 113.805 1.00 52.41 84 GLU A C 1
ATOM 627 O O . GLU A 1 84 ? -0.976 -10.777 114.491 1.00 53.64 84 GLU A O 1
ATOM 633 N N . ASP A 1 85 ? -2.304 -10.498 112.695 1.00 52.05 85 ASP A N 1
ATOM 634 C CA . ASP A 1 85 ? -2.059 -11.833 112.174 1.00 52.21 85 ASP A CA 1
ATOM 635 C C . ASP A 1 85 ? -0.569 -12.008 111.920 1.00 49.97 85 ASP A C 1
ATOM 636 O O . ASP A 1 85 ? 0.008 -11.241 111.130 1.00 49.51 85 ASP A O 1
ATOM 641 N N . PRO A 1 86 ? 0.087 -12.987 112.555 1.00 48.72 86 PRO A N 1
ATOM 642 C CA . PRO A 1 86 ? 1.539 -13.141 112.356 1.00 47.31 86 PRO A CA 1
ATOM 643 C C . PRO A 1 86 ? 1.920 -13.473 110.922 1.00 44.22 86 PRO A C 1
ATOM 644 O O . PRO A 1 86 ? 2.992 -13.050 110.464 1.00 41.22 86 PRO A O 1
ATOM 648 N N . ARG A 1 87 ? 1.089 -14.247 110.214 1.00 47.53 87 ARG A N 1
ATOM 649 C CA . ARG A 1 87 ? 1.392 -14.594 108.826 1.00 47.57 87 ARG A CA 1
ATOM 650 C C . ARG A 1 87 ? 1.428 -13.355 107.942 1.00 45.73 87 ARG A C 1
ATOM 651 O O . ARG A 1 87 ? 2.339 -13.196 107.124 1.00 48.69 87 ARG A O 1
ATOM 659 N N . ILE A 1 88 ? 0.449 -12.462 108.104 1.00 45.89 88 ILE A N 1
ATOM 660 C CA . ILE A 1 88 ? 0.444 -11.195 107.376 1.00 49.67 88 ILE A CA 1
ATOM 661 C C . ILE A 1 88 ? 1.734 -10.431 107.640 1.00 45.45 88 ILE A C 1
ATOM 662 O O . ILE A 1 88 ? 2.381 -9.913 106.720 1.00 41.93 88 ILE A O 1
ATOM 667 N N . THR A 1 89 ? 2.138 -10.369 108.906 1.00 43.79 89 THR A N 1
ATOM 668 C CA . THR A 1 89 ? 3.361 -9.658 109.263 1.00 38.30 89 THR A CA 1
ATOM 669 C C . THR A 1 89 ? 4.588 -10.305 108.637 1.00 37.86 89 THR A C 1
ATOM 670 O O . THR A 1 89 ? 5.525 -9.612 108.217 1.00 38.66 89 THR A O 1
ATOM 674 N N . ALA A 1 90 ? 4.615 -11.639 108.602 1.00 33.25 90 ALA A N 1
ATOM 675 C CA . ALA A 1 90 ? 5.760 -12.330 108.023 1.00 37.13 90 ALA A CA 1
ATOM 676 C C . ALA A 1 90 ? 5.912 -11.983 106.550 1.00 39.91 90 ALA A C 1
ATOM 677 O O . ALA A 1 90 ? 7.039 -11.824 106.053 1.00 35.66 90 ALA A O 1
ATOM 679 N N . LEU A 1 91 ? 4.785 -11.868 105.834 1.00 37.63 91 LEU A N 1
ATOM 680 C CA . LEU A 1 91 ? 4.848 -11.544 104.410 1.00 43.68 91 LEU A CA 1
ATOM 681 C C . LEU A 1 91 ? 5.361 -10.131 104.195 1.00 43.68 91 LEU A C 1
ATOM 682 O O . LEU A 1 91 ? 6.216 -9.892 103.329 1.00 42.08 91 LEU A O 1
ATOM 687 N N . ARG A 1 92 ? 4.831 -9.172 104.960 1.00 40.55 92 ARG A N 1
ATOM 688 C CA . ARG A 1 92 ? 5.307 -7.802 104.824 1.00 44.58 92 ARG A CA 1
ATOM 689 C C . ARG A 1 92 ? 6.775 -7.699 105.201 1.00 44.69 92 ARG A C 1
ATOM 690 O O . ARG A 1 92 ? 7.564 -7.053 104.499 1.00 41.59 92 ARG A O 1
ATOM 698 N N . GLU A 1 93 ? 7.159 -8.331 106.315 1.00 39.04 93 GLU A N 1
ATOM 699 C CA . GLU A 1 93 ? 8.541 -8.243 106.768 1.00 43.03 93 GLU A CA 1
ATOM 700 C C . GLU A 1 93 ? 9.498 -8.779 105.717 1.00 42.59 93 GLU A C 1
ATOM 701 O O . GLU A 1 93 ? 10.551 -8.185 105.453 1.00 41.96 93 GLU A O 1
ATOM 707 N N . LEU A 1 94 ? 9.177 -9.940 105.148 1.00 34.55 94 LEU A N 1
ATOM 708 C CA . LEU A 1 94 ? 10.047 -10.497 104.125 1.00 43.27 94 LEU A CA 1
ATOM 709 C C . LEU A 1 94 ? 10.194 -9.515 102.964 1.00 38.74 94 LEU A C 1
ATOM 710 O O . LEU A 1 94 ? 11.304 -9.160 102.558 1.00 39.64 94 LEU A O 1
ATOM 715 N N . GLU A 1 95 ? 9.077 -9.038 102.439 1.00 38.05 95 GLU A N 1
ATOM 716 C CA . GLU A 1 95 ? 9.150 -8.117 101.313 1.00 43.31 95 GLU A CA 1
ATOM 717 C C . GLU A 1 95 ? 9.925 -6.866 101.701 1.00 43.07 95 GLU A C 1
ATOM 718 O O . GLU A 1 95 ? 10.896 -6.480 101.038 1.00 39.78 95 GLU A O 1
ATOM 724 N N . GLU A 1 96 ? 9.562 -6.268 102.833 1.00 43.87 96 GLU A N 1
ATOM 725 C CA . GLU A 1 96 ? 10.166 -5.004 103.237 1.00 45.83 96 GLU A CA 1
ATOM 726 C C . GLU A 1 96 ? 11.672 -5.135 103.445 1.00 46.39 96 GLU A C 1
ATOM 727 O O . GLU A 1 96 ? 12.436 -4.226 103.099 1.00 41.23 96 GLU A O 1
ATOM 733 N N . GLU A 1 97 ? 12.131 -6.258 103.991 1.00 42.83 97 GLU A N 1
ATOM 734 C CA . GLU A 1 97 ? 13.534 -6.338 104.384 1.00 39.00 97 GLU A CA 1
ATOM 735 C C . GLU A 1 97 ? 14.426 -6.935 103.310 1.00 42.51 97 GLU A C 1
ATOM 736 O O . GLU A 1 97 ? 15.638 -6.684 103.315 1.00 44.14 97 GLU A O 1
ATOM 742 N N . THR A 1 98 ? 13.860 -7.724 102.399 1.00 35.92 98 THR A N 1
ATOM 743 C CA . THR A 1 98 ? 14.647 -8.437 101.416 1.00 42.60 98 THR A CA 1
ATOM 744 C C . THR A 1 98 ? 14.179 -8.214 99.990 1.00 39.86 98 THR A C 1
ATOM 745 O O . THR A 1 98 ? 14.904 -8.595 99.072 1.00 39.77 98 THR A O 1
ATOM 749 N N . GLY A 1 99 ? 13.002 -7.635 99.777 1.00 39.37 99 GLY A N 1
ATOM 750 C CA . GLY A 1 99 ? 12.454 -7.478 98.442 1.00 41.87 99 GLY A CA 1
ATOM 751 C C . GLY A 1 99 ? 11.739 -8.693 97.882 1.00 42.84 99 GLY A C 1
ATOM 752 O O . GLY A 1 99 ? 11.140 -8.596 96.802 1.00 44.25 99 GLY A O 1
ATOM 753 N N . TYR A 1 100 ? 11.759 -9.827 98.578 1.00 37.27 100 TYR A N 1
ATOM 754 C CA . TYR A 1 100 ? 11.153 -11.047 98.062 1.00 39.37 100 TYR A CA 1
ATOM 755 C C . TYR A 1 100 ? 9.683 -11.109 98.437 1.00 40.13 100 TYR A C 1
ATOM 756 O O . TYR A 1 100 ? 9.311 -10.817 99.579 1.00 38.37 100 TYR A O 1
ATOM 765 N N . GLU A 1 101 ? 8.852 -11.523 97.480 1.00 36.79 101 GLU A N 1
ATOM 766 C CA . GLU A 1 101 ? 7.528 -12.046 97.793 1.00 41.06 101 GLU A CA 1
ATOM 767 C C . GLU A 1 101 ? 7.554 -13.564 97.679 1.00 38.62 101 GLU A C 1
ATOM 768 O O . GLU A 1 101 ? 8.520 -14.160 97.214 1.00 34.88 101 GLU A O 1
ATOM 774 N N . CYS A 1 102 ? 6.488 -14.204 98.136 1.00 41.36 102 CYS A N 1
ATOM 775 C CA . CYS A 1 102 ? 6.493 -15.654 98.138 1.00 39.17 102 CYS A CA 1
ATOM 776 C C . CYS A 1 102 ? 5.099 -16.167 97.816 1.00 43.42 102 CYS A C 1
ATOM 777 O O . CYS A 1 102 ? 4.093 -15.474 97.988 1.00 44.79 102 CYS A O 1
ATOM 780 N N . GLU A 1 103 ? 5.054 -17.397 97.333 1.00 44.42 103 GLU A N 1
ATOM 781 C CA . GLU A 1 103 ? 3.766 -18.023 97.091 1.00 50.26 103 GLU A CA 1
ATOM 782 C C . GLU A 1 103 ? 3.239 -18.745 98.322 1.00 51.64 103 GLU A C 1
ATOM 783 O O . GLU A 1 103 ? 2.019 -18.821 98.512 1.00 53.59 103 GLU A O 1
ATOM 789 N N . GLN A 1 104 ? 4.142 -19.239 99.172 1.00 47.82 104 GLN A N 1
ATOM 790 C CA . GLN A 1 104 ? 3.803 -20.021 100.352 1.00 51.68 104 GLN A CA 1
ATOM 791 C C . GLN A 1 104 ? 4.509 -19.455 101.577 1.00 45.87 104 GLN A C 1
ATOM 792 O O . GLN A 1 104 ? 5.724 -19.233 101.543 1.00 38.96 104 GLN A O 1
ATOM 798 N N . MET A 1 105 ? 3.735 -19.259 102.652 1.00 43.51 105 MET A N 1
ATOM 799 C CA . MET A 1 105 ? 4.207 -18.843 103.981 1.00 43.80 105 MET A CA 1
ATOM 800 C C . MET A 1 105 ? 3.506 -19.649 105.070 1.00 44.69 105 MET A C 1
ATOM 801 O O . MET A 1 105 ? 2.328 -19.409 105.345 1.00 46.30 105 MET A O 1
ATOM 806 N N . GLU A 1 106 ? 4.243 -20.553 105.727 1.00 41.06 106 GLU A N 1
ATOM 807 C CA . GLU A 1 106 ? 3.674 -21.515 106.669 1.00 43.68 106 GLU A CA 1
ATOM 808 C C . GLU A 1 106 ? 4.377 -21.422 108.022 1.00 37.83 106 GLU A C 1
ATOM 809 O O . GLU A 1 106 ? 5.614 -21.459 108.081 1.00 32.46 106 GLU A O 1
ATOM 815 N N . TRP A 1 107 ? 3.585 -21.341 109.097 1.00 34.79 107 TRP A N 1
ATOM 816 C CA . TRP A 1 107 ? 4.128 -21.353 110.455 1.00 34.50 107 TRP A CA 1
ATOM 817 C C . TRP A 1 107 ? 4.937 -22.620 110.704 1.00 35.66 107 TRP A C 1
ATOM 818 O O . TRP A 1 107 ? 4.546 -23.712 110.295 1.00 41.36 107 TRP A O 1
ATOM 829 N N . LEU A 1 108 ? 6.074 -22.477 111.388 1.00 29.99 108 LEU A N 1
ATOM 830 C CA . LEU A 1 108 ? 6.911 -23.607 111.756 1.00 33.80 108 LEU A CA 1
ATOM 831 C C . LEU A 1 108 ? 6.946 -23.858 113.258 1.00 35.12 108 LEU A C 1
ATOM 832 O O . LEU A 1 108 ? 6.670 -24.978 113.710 1.00 33.42 108 LEU A O 1
ATOM 837 N N . ILE A 1 109 ? 7.233 -22.828 114.056 1.00 30.52 109 ILE A N 1
ATOM 838 C CA . ILE A 1 109 ? 7.479 -23.010 115.499 1.00 31.84 109 ILE A CA 1
ATOM 839 C C . ILE A 1 109 ? 7.460 -21.650 116.177 1.00 32.59 109 ILE A C 1
ATOM 840 O O . ILE A 1 109 ? 7.792 -20.630 115.545 1.00 31.21 109 ILE A O 1
ATOM 845 N N . SER A 1 110 ? 7.049 -21.617 117.454 1.00 30.67 110 SER A N 1
ATOM 846 C CA . SER A 1 110 ? 7.112 -20.414 118.280 1.00 29.92 110 SER A CA 1
ATOM 847 C C . SER A 1 110 ? 7.862 -20.724 119.571 1.00 29.74 110 SER A C 1
ATOM 848 O O . SER A 1 110 ? 7.806 -21.844 120.073 1.00 29.36 110 SER A O 1
ATOM 851 N N . PHE A 1 111 ? 8.546 -19.728 120.127 1.00 26.47 111 PHE A N 1
ATOM 852 C CA . PHE A 1 111 ? 9.289 -19.963 121.358 1.00 26.53 111 PHE A CA 1
ATOM 853 C C . PHE A 1 111 ? 9.607 -18.634 122.016 1.00 31.02 111 PHE A C 1
ATOM 854 O O . PHE A 1 111 ? 9.680 -17.590 121.352 1.00 30.23 111 PHE A O 1
ATOM 862 N N . ALA A 1 112 ? 9.775 -18.674 123.332 1.00 29.63 112 ALA A N 1
ATOM 863 C CA . ALA A 1 112 ? 10.263 -17.502 124.050 1.00 29.02 112 ALA A CA 1
ATOM 864 C C . ALA A 1 112 ? 11.776 -17.411 123.899 1.00 25.38 112 ALA A C 1
ATOM 865 O O . ALA A 1 112 ? 12.470 -18.418 123.844 1.00 29.57 112 ALA A O 1
ATOM 867 N N . THR A 1 113 ? 12.292 -16.190 123.845 1.00 27.36 113 THR A N 1
ATOM 868 C CA . THR A 1 113 ? 13.737 -16.030 123.717 1.00 28.62 113 THR A CA 1
ATOM 869 C C . THR A 1 113 ? 14.471 -16.064 125.054 1.00 29.05 113 THR A C 1
ATOM 870 O O . THR A 1 113 ? 15.516 -16.713 125.149 1.00 31.58 113 THR A O 1
ATOM 874 N N . SER A 1 114 ? 13.956 -15.374 126.089 1.00 28.72 114 SER A N 1
ATOM 875 C CA . SER A 1 114 ? 14.610 -15.295 127.407 1.00 30.93 114 SER A CA 1
ATOM 876 C C . SER A 1 114 ? 13.532 -15.334 128.475 1.00 30.34 114 SER A C 1
ATOM 877 O O . SER A 1 114 ? 13.167 -14.305 129.053 1.00 30.16 114 SER A O 1
ATOM 880 N N . PRO A 1 115 ? 12.980 -16.511 128.755 1.00 30.46 115 PRO A N 1
ATOM 881 C CA . PRO A 1 115 ? 11.802 -16.570 129.623 1.00 32.47 115 PRO A CA 1
ATOM 882 C C . PRO A 1 115 ? 12.118 -16.214 131.059 1.00 35.31 115 PRO A C 1
ATOM 883 O O . PRO A 1 115 ? 11.183 -16.036 131.857 1.00 32.95 115 PRO A O 1
ATOM 887 N N . GLY A 1 116 ? 13.401 -16.090 131.406 1.00 31.83 116 GLY A N 1
ATOM 888 C CA . GLY A 1 116 ? 13.789 -15.653 132.741 1.00 34.74 116 GLY A CA 1
ATOM 889 C C . GLY A 1 116 ? 13.415 -14.214 133.066 1.00 35.83 116 GLY A C 1
ATOM 890 O O . GLY A 1 116 ? 13.299 -13.868 134.245 1.00 35.91 116 GLY A O 1
ATOM 891 N N . PHE A 1 117 ? 13.221 -13.364 132.056 1.00 29.20 117 PHE A N 1
ATOM 892 C CA . PHE A 1 117 ? 12.937 -11.960 132.344 1.00 31.21 117 PHE A CA 1
ATOM 893 C C . PHE A 1 117 ? 12.066 -11.278 131.293 1.00 31.18 117 PHE A C 1
ATOM 894 O O . PHE A 1 117 ? 11.590 -10.171 131.537 1.00 34.64 117 PHE A O 1
ATOM 902 N N . ALA A 1 118 ? 11.831 -11.916 130.138 1.00 32.12 118 ALA A N 1
ATOM 903 C CA . ALA A 1 118 ? 11.126 -11.279 129.023 1.00 32.07 118 ALA A CA 1
ATOM 904 C C . ALA A 1 118 ? 9.967 -12.140 128.558 1.00 29.19 118 ALA A C 1
ATOM 905 O O . ALA A 1 118 ? 10.045 -13.371 128.580 1.00 31.49 118 ALA A O 1
ATOM 907 N N . ASP A 1 119 ? 8.874 -11.504 128.132 1.00 29.56 119 ASP A N 1
ATOM 908 C CA . ASP A 1 119 ? 7.777 -12.304 127.612 1.00 29.21 119 ASP A CA 1
ATOM 909 C C . ASP A 1 119 ? 7.858 -12.418 126.092 1.00 31.42 119 ASP A C 1
ATOM 910 O O . ASP A 1 119 ? 6.874 -12.801 125.456 1.00 31.13 119 ASP A O 1
ATOM 915 N N . GLU A 1 120 ? 9.000 -12.069 125.501 1.00 29.21 120 GLU A N 1
ATOM 916 C CA . GLU A 1 120 ? 9.088 -11.999 124.044 1.00 30.10 120 GLU A CA 1
ATOM 917 C C . GLU A 1 120 ? 8.955 -13.386 123.436 1.00 29.40 120 GLU A C 1
ATOM 918 O O . GLU A 1 120 ? 9.664 -14.314 123.846 1.00 29.46 120 GLU A O 1
ATOM 924 N N . ILE A 1 121 ? 8.094 -13.515 122.416 1.00 28.84 121 ILE A N 1
ATOM 925 C CA . ILE A 1 121 ? 7.878 -14.770 121.695 1.00 31.40 121 ILE A CA 1
ATOM 926 C C . ILE A 1 121 ? 8.234 -14.525 120.231 1.00 31.30 121 ILE A C 1
ATOM 927 O O . ILE A 1 121 ? 7.827 -13.507 119.665 1.00 31.55 121 ILE A O 1
ATOM 932 N N . ILE A 1 122 ? 8.994 -15.444 119.621 1.00 30.38 122 ILE A N 1
ATOM 933 C CA . ILE A 1 122 ? 9.290 -15.405 118.187 1.00 28.82 122 ILE A CA 1
ATOM 934 C C . ILE A 1 122 ? 8.435 -16.443 117.491 1.00 30.15 122 ILE A C 1
ATOM 935 O O . ILE A 1 122 ? 8.358 -17.595 117.939 1.00 32.23 122 ILE A O 1
ATOM 940 N N . HIS A 1 123 ? 7.828 -16.058 116.374 1.00 28.74 123 HIS A N 1
ATOM 941 C CA . HIS A 1 123 ? 7.106 -16.981 115.516 1.00 31.39 123 HIS A CA 1
ATOM 942 C C . HIS A 1 123 ? 7.893 -17.121 114.229 1.00 29.12 123 HIS A C 1
ATOM 943 O O . HIS A 1 123 ? 8.051 -16.141 113.489 1.00 28.73 123 HIS A O 1
ATOM 950 N N . ILE A 1 124 ? 8.408 -18.317 113.979 1.00 28.56 124 ILE A N 1
ATOM 951 C CA . ILE A 1 124 ? 9.158 -18.581 112.761 1.00 29.75 124 ILE A CA 1
ATOM 952 C C . ILE A 1 124 ? 8.205 -19.150 111.716 1.00 33.09 124 ILE A C 1
ATOM 953 O O . ILE A 1 124 ? 7.440 -20.079 112.005 1.00 30.26 124 ILE A O 1
ATOM 958 N N . TYR A 1 125 ? 8.260 -18.587 110.509 1.00 29.99 125 TYR A N 1
ATOM 959 C CA . TYR A 1 125 ? 7.520 -19.027 109.328 1.00 31.31 125 TYR A CA 1
ATOM 960 C C . TYR A 1 125 ? 8.503 -19.458 108.247 1.00 31.98 125 TYR A C 1
ATOM 961 O O . TYR A 1 125 ? 9.651 -18.993 108.205 1.00 32.33 125 TYR A O 1
ATOM 970 N N . VAL A 1 126 ? 8.062 -20.361 107.370 1.00 33.88 126 VAL A N 1
ATOM 971 C CA . VAL A 1 126 ? 8.898 -20.833 106.265 1.00 31.91 126 VAL A CA 1
ATOM 972 C C . VAL A 1 126 ? 8.261 -20.357 104.959 1.00 33.82 126 VAL A C 1
ATOM 973 O O . VAL A 1 126 ? 7.092 -20.647 104.693 1.00 33.70 126 VAL A O 1
ATOM 977 N N . ALA A 1 127 ? 9.017 -19.614 104.154 1.00 34.86 127 ALA A N 1
ATOM 978 C CA . ALA A 1 127 ? 8.504 -19.038 102.915 1.00 35.35 127 ALA A CA 1
ATOM 979 C C . ALA A 1 127 ? 9.056 -19.822 101.732 1.00 39.05 127 ALA A C 1
ATOM 980 O O . ALA A 1 127 ? 10.259 -20.098 101.670 1.00 34.82 127 ALA A O 1
ATOM 982 N N . LYS A 1 128 ? 8.190 -20.132 100.774 1.00 43.52 128 LYS A N 1
ATOM 983 C CA . LYS A 1 128 ? 8.581 -20.929 99.619 1.00 45.44 128 LYS A CA 1
ATOM 984 C C . LYS A 1 128 ? 8.086 -20.269 98.333 1.00 35.09 128 LYS A C 1
ATOM 985 O O . LYS A 1 128 ? 7.083 -19.553 98.332 1.00 41.86 128 LYS A O 1
ATOM 991 N N . GLY A 1 129 ? 8.804 -20.506 97.237 1.00 38.02 129 GLY A N 1
ATOM 992 C CA . GLY A 1 129 ? 8.379 -19.950 95.962 1.00 39.57 129 GLY A CA 1
ATOM 993 C C . GLY A 1 129 ? 8.569 -18.449 95.904 1.00 32.69 129 GLY A C 1
ATOM 994 O O . GLY A 1 129 ? 7.599 -17.704 95.801 1.00 38.39 129 GLY A O 1
ATOM 995 N N . LEU A 1 130 ? 9.818 -18.004 95.976 1.00 40.26 130 LEU A N 1
ATOM 996 C CA . LEU A 1 130 ? 10.133 -16.585 96.069 1.00 41.18 130 LEU A CA 1
ATOM 997 C C . LEU A 1 130 ? 10.176 -15.922 94.701 1.00 36.27 130 LEU A C 1
ATOM 998 O O . LEU A 1 130 ? 10.562 -16.531 93.699 1.00 37.30 130 LEU A O 1
ATOM 1003 N N . SER A 1 131 ? 9.837 -14.638 94.683 1.00 35.67 131 SER A N 1
ATOM 1004 C CA . SER A 1 131 ? 10.074 -13.807 93.508 1.00 40.49 131 SER A CA 1
ATOM 1005 C C . SER A 1 131 ? 10.480 -12.416 93.974 1.00 42.09 131 SER A C 1
ATOM 1006 O O . SER A 1 131 ? 10.124 -11.989 95.076 1.00 37.00 131 SER A O 1
ATOM 1009 N N . LYS A 1 132 ? 11.192 -11.698 93.113 1.00 40.05 132 LYS A N 1
ATOM 1010 C CA . LYS A 1 132 ? 11.761 -10.405 93.480 1.00 41.37 132 LYS A CA 1
ATOM 1011 C C . LYS A 1 132 ? 11.724 -9.464 92.285 1.00 38.54 132 LYS A C 1
ATOM 1012 O O . LYS A 1 132 ? 12.289 -9.773 91.237 1.00 38.11 132 LYS A O 1
ATOM 1018 N N . LYS A 1 133 ? 11.027 -8.342 92.453 1.00 37.80 133 LYS A N 1
ATOM 1019 C CA . LYS A 1 133 ? 11.115 -7.171 91.589 1.00 45.74 133 LYS A CA 1
ATOM 1020 C C . LYS A 1 133 ? 12.443 -6.477 91.874 1.00 47.42 133 LYS A C 1
ATOM 1021 O O . LYS A 1 133 ? 12.666 -5.999 92.989 1.00 48.01 133 LYS A O 1
ATOM 1027 N N . GLU A 1 134 ? 13.348 -6.447 90.896 1.00 47.51 134 GLU A N 1
ATOM 1028 C CA . GLU A 1 134 ? 14.635 -5.769 91.093 1.00 54.76 134 GLU A CA 1
ATOM 1029 C C . GLU A 1 134 ? 14.411 -4.268 90.960 1.00 58.70 134 GLU A C 1
ATOM 1030 O O . GLU A 1 134 ? 14.708 -3.647 89.937 1.00 55.46 134 GLU A O 1
ATOM 1036 N N . ASN A 1 135 ? 13.847 -3.686 92.016 1.00 61.90 135 ASN A N 1
ATOM 1037 C CA . ASN A 1 135 ? 13.747 -2.241 92.139 1.00 63.49 135 ASN A CA 1
ATOM 1038 C C . ASN A 1 135 ? 15.112 -1.724 92.588 1.00 70.96 135 ASN A C 1
ATOM 1039 O O . ASN A 1 135 ? 15.575 -0.678 92.126 1.00 72.31 135 ASN A O 1
ATOM 1044 N N . ASP A 1 142 ? 16.240 1.820 104.618 1.00 80.31 142 ASP A N 1
ATOM 1045 C CA . ASP A 1 142 ? 17.144 0.673 104.575 1.00 76.79 142 ASP A CA 1
ATOM 1046 C C . ASP A 1 142 ? 18.563 1.067 105.015 1.00 72.40 142 ASP A C 1
ATOM 1047 O O . ASP A 1 142 ? 18.834 1.212 106.214 1.00 72.85 142 ASP A O 1
ATOM 1052 N N . GLU A 1 143 ? 19.468 1.214 104.046 1.00 70.31 143 GLU A N 1
ATOM 1053 C CA . GLU A 1 143 ? 20.790 1.786 104.291 1.00 67.08 143 GLU A CA 1
ATOM 1054 C C . GLU A 1 143 ? 21.694 0.947 105.194 1.00 64.04 143 GLU A C 1
ATOM 1055 O O . GLU A 1 143 ? 22.820 0.613 104.805 1.00 61.61 143 GLU A O 1
ATOM 1061 N N . PHE A 1 144 ? 21.229 0.623 106.406 1.00 64.29 144 PHE A N 1
ATOM 1062 C CA . PHE A 1 144 ? 22.046 -0.032 107.425 1.00 54.29 144 PHE A CA 1
ATOM 1063 C C . PHE A 1 144 ? 21.675 -1.499 107.627 1.00 52.18 144 PHE A C 1
ATOM 1064 O O . PHE A 1 144 ? 21.757 -2.023 108.747 1.00 48.11 144 PHE A O 1
ATOM 1072 N N . VAL A 1 145 ? 21.261 -2.163 106.549 1.00 48.22 145 VAL A N 1
ATOM 1073 C CA . VAL A 1 145 ? 21.012 -3.601 106.532 1.00 45.16 145 VAL A CA 1
ATOM 1074 C C . VAL A 1 145 ? 21.602 -4.148 105.244 1.00 45.71 145 VAL A C 1
ATOM 1075 O O . VAL A 1 145 ? 21.305 -3.634 104.161 1.00 50.88 145 VAL A O 1
ATOM 1079 N N . ASP A 1 146 ? 22.446 -5.172 105.358 1.00 42.64 146 ASP A N 1
ATOM 1080 C CA . ASP A 1 146 ? 23.060 -5.840 104.214 1.00 43.34 146 ASP A CA 1
ATOM 1081 C C . ASP A 1 146 ? 22.315 -7.141 103.926 1.00 46.22 146 ASP A C 1
ATOM 1082 O O . ASP A 1 146 ? 22.151 -7.972 104.822 1.00 43.62 146 ASP A O 1
ATOM 1087 N N . LEU A 1 147 ? 21.856 -7.309 102.688 1.00 42.94 147 LEU A N 1
ATOM 1088 C CA . LEU A 1 147 ? 21.232 -8.556 102.262 1.00 42.36 147 LEU A CA 1
ATOM 1089 C C . LEU A 1 147 ? 22.306 -9.580 101.945 1.00 42.07 147 LEU A C 1
ATOM 1090 O O . LEU A 1 147 ? 23.311 -9.265 101.304 1.00 43.34 147 LEU A O 1
ATOM 1095 N N . ILE A 1 148 ? 22.088 -10.816 102.384 1.00 33.96 148 ILE A N 1
ATOM 1096 C CA . ILE A 1 148 ? 23.089 -11.877 102.289 1.00 41.34 148 ILE A CA 1
ATOM 1097 C C . ILE A 1 148 ? 22.363 -13.169 101.937 1.00 44.63 148 ILE A C 1
ATOM 1098 O O . ILE A 1 148 ? 21.344 -13.498 102.554 1.00 46.34 148 ILE A O 1
ATOM 1103 N N . GLU A 1 149 ? 22.880 -13.913 100.969 1.00 39.93 149 GLU A N 1
ATOM 1104 C CA . GLU A 1 149 ? 22.294 -15.200 100.623 1.00 36.55 149 GLU A CA 1
ATOM 1105 C C . GLU A 1 149 ? 23.342 -16.288 100.789 1.00 42.49 149 GLU A C 1
ATOM 1106 O O . GLU A 1 149 ? 24.465 -16.161 100.278 1.00 44.82 149 GLU A O 1
ATOM 1112 N N . LEU A 1 150 ? 22.992 -17.340 101.545 1.00 34.13 150 LEU A N 1
ATOM 1113 C CA . LEU A 1 150 ? 23.970 -18.322 101.999 1.00 38.45 150 LEU A CA 1
ATOM 1114 C C . LEU A 1 150 ? 23.536 -19.738 101.659 1.00 38.85 150 LEU A C 1
ATOM 1115 O O . LEU A 1 150 ? 22.364 -20.092 101.823 1.00 38.15 150 LEU A O 1
ATOM 1120 N N . THR A 1 151 ? 24.495 -20.560 101.232 1.00 36.72 151 THR A N 1
ATOM 1121 C CA . THR A 1 151 ? 24.237 -21.987 101.191 1.00 38.00 151 THR A CA 1
ATOM 1122 C C . THR A 1 151 ? 24.255 -22.562 102.606 1.00 40.63 151 THR A C 1
ATOM 1123 O O . THR A 1 151 ? 24.796 -21.966 103.548 1.00 36.83 151 THR A O 1
ATOM 1127 N N . LEU A 1 152 ? 23.679 -23.752 102.745 1.00 34.58 152 LEU A N 1
ATOM 1128 C CA . LEU A 1 152 ? 23.646 -24.394 104.057 1.00 41.16 152 LEU A CA 1
ATOM 1129 C C . LEU A 1 152 ? 25.044 -24.498 104.638 1.00 38.76 152 LEU A C 1
ATOM 1130 O O . LEU A 1 152 ? 25.278 -24.148 105.796 1.00 36.50 152 LEU A O 1
ATOM 1135 N N . ASP A 1 153 ? 25.999 -24.954 103.826 1.00 36.35 153 ASP A N 1
ATOM 1136 C CA . ASP A 1 153 ? 27.369 -25.133 104.291 1.00 38.36 153 ASP A CA 1
ATOM 1137 C C . ASP A 1 153 ? 28.003 -23.804 104.686 1.00 35.96 153 ASP A C 1
ATOM 1138 O O . ASP A 1 153 ? 28.821 -23.754 105.614 1.00 37.26 153 ASP A O 1
ATOM 1143 N N . GLU A 1 154 ? 27.666 -22.731 103.977 1.00 34.09 154 GLU A N 1
ATOM 1144 C CA . GLU A 1 154 ? 28.156 -21.412 104.361 1.00 34.97 154 GLU A CA 1
ATOM 1145 C C . GLU A 1 154 ? 27.547 -20.969 105.686 1.00 33.59 154 GLU A C 1
ATOM 1146 O O . GLU A 1 154 ? 28.250 -20.405 106.535 1.00 29.89 154 GLU A O 1
ATOM 1152 N N . ALA A 1 155 ? 26.251 -21.227 105.883 1.00 31.86 155 ALA A N 1
ATOM 1153 C CA . ALA A 1 155 ? 25.626 -20.893 107.165 1.00 34.62 155 ALA A CA 1
ATOM 1154 C C . ALA A 1 155 ? 26.338 -21.581 108.324 1.00 31.12 155 ALA A C 1
ATOM 1155 O O . ALA A 1 155 ? 26.553 -20.970 109.380 1.00 31.91 155 ALA A O 1
ATOM 1157 N N . LEU A 1 156 ? 26.699 -22.857 108.163 1.00 31.39 156 LEU A N 1
ATOM 1158 C CA . LEU A 1 156 ? 27.395 -23.531 109.256 1.00 33.02 156 LEU A CA 1
ATOM 1159 C C . LEU A 1 156 ? 28.760 -22.913 109.509 1.00 35.17 156 LEU A C 1
ATOM 1160 O O . LEU A 1 156 ? 29.222 -22.877 110.650 1.00 30.69 156 LEU A O 1
ATOM 1165 N N . GLN A 1 157 ? 29.438 -22.450 108.454 1.00 30.23 157 GLN A N 1
ATOM 1166 C CA . GLN A 1 157 ? 30.687 -21.724 108.632 1.00 31.93 157 GLN A CA 1
ATOM 1167 C C . GLN A 1 157 ? 30.461 -20.423 109.399 1.00 29.55 157 GLN A C 1
ATOM 1168 O O . GLN A 1 157 ? 31.283 -20.038 110.238 1.00 31.27 157 GLN A O 1
ATOM 1174 N N . TYR A 1 158 ? 29.391 -19.704 109.078 1.00 25.12 158 TYR A N 1
ATOM 1175 C CA . TYR A 1 158 ? 29.081 -18.473 109.801 1.00 32.00 158 TYR A CA 1
ATOM 1176 C C . TYR A 1 158 ? 28.818 -18.755 111.277 1.00 30.88 158 TYR A C 1
ATOM 1177 O O . TYR A 1 158 ? 29.111 -17.912 112.135 1.00 31.88 158 TYR A O 1
ATOM 1186 N N . ILE A 1 159 ? 28.278 -19.933 111.592 1.00 26.85 159 ILE A N 1
ATOM 1187 C CA . ILE A 1 159 ? 28.105 -20.290 113.006 1.00 31.37 159 ILE A CA 1
ATOM 1188 C C . ILE A 1 159 ? 29.465 -20.517 113.652 1.00 27.99 159 ILE A C 1
ATOM 1189 O O . ILE A 1 159 ? 29.740 -20.001 114.737 1.00 28.26 159 ILE A O 1
ATOM 1194 N N . LYS A 1 160 ? 30.363 -21.249 112.974 1.00 32.80 160 LYS A N 1
ATOM 1195 C CA . LYS A 1 160 ? 31.710 -21.446 113.512 1.00 32.45 160 LYS A CA 1
ATOM 1196 C C . LYS A 1 160 ? 32.394 -20.125 113.834 1.00 31.00 160 LYS A C 1
ATOM 1197 O O . LYS A 1 160 ? 33.126 -20.011 114.839 1.00 28.57 160 LYS A O 1
ATOM 1203 N N . GLU A 1 161 ? 32.217 -19.139 112.967 1.00 26.99 161 GLU A N 1
ATOM 1204 C CA . GLU A 1 161 ? 32.843 -17.847 113.132 1.00 30.29 161 GLU A CA 1
ATOM 1205 C C . GLU A 1 161 ? 32.033 -16.926 114.010 1.00 28.90 161 GLU A C 1
ATOM 1206 O O . GLU A 1 161 ? 32.510 -15.829 114.307 1.00 26.92 161 GLU A O 1
ATOM 1212 N N . GLN A 1 162 ? 30.812 -17.328 114.404 1.00 27.31 162 GLN A N 1
ATOM 1213 C CA . GLN A 1 162 ? 29.946 -16.487 115.217 1.00 24.67 162 GLN A CA 1
ATOM 1214 C C . GLN A 1 162 ? 29.524 -15.217 114.483 1.00 30.50 162 GLN A C 1
ATOM 1215 O O . GLN A 1 162 ? 29.233 -14.184 115.101 1.00 29.09 162 GLN A O 1
ATOM 1221 N N . ARG A 1 163 ? 29.478 -15.278 113.145 1.00 29.19 163 ARG A N 1
ATOM 1222 C CA . ARG A 1 163 ? 28.710 -14.287 112.405 1.00 28.51 163 ARG A CA 1
ATOM 1223 C C . ARG A 1 163 ? 27.219 -14.544 112.575 1.00 29.90 163 ARG A C 1
ATOM 1224 O O . ARG A 1 163 ? 26.440 -13.611 112.756 1.00 27.28 163 ARG A O 1
ATOM 1232 N N . ILE A 1 164 ? 26.807 -15.796 112.534 1.00 25.10 164 ILE A N 1
ATOM 1233 C CA . ILE A 1 164 ? 25.491 -16.185 113.033 1.00 26.27 164 ILE A CA 1
ATOM 1234 C C . ILE A 1 164 ? 25.621 -16.446 114.532 1.00 29.53 164 ILE A C 1
ATOM 1235 O O . ILE A 1 164 ? 26.520 -17.179 114.970 1.00 29.22 164 ILE A O 1
ATOM 1240 N N . TYR A 1 165 ? 24.718 -15.847 115.321 1.00 29.43 165 TYR A N 1
ATOM 1241 C CA . TYR A 1 165 ? 25.000 -15.709 116.757 1.00 27.89 165 TYR A CA 1
ATOM 1242 C C . TYR A 1 165 ? 23.747 -15.373 117.553 1.00 31.14 165 TYR A C 1
ATOM 1243 O O . TYR A 1 165 ? 23.871 -14.726 118.601 1.00 28.98 165 TYR A O 1
ATOM 1252 N N . ASP A 1 166 ? 22.551 -15.712 117.080 1.00 28.70 166 ASP A N 1
ATOM 1253 C CA . ASP A 1 166 ? 21.348 -15.484 117.871 1.00 29.34 166 ASP A CA 1
ATOM 1254 C C . ASP A 1 166 ? 20.417 -16.681 117.730 1.00 26.18 166 ASP A C 1
ATOM 1255 O O . ASP A 1 166 ? 20.545 -17.493 116.800 1.00 26.65 166 ASP A O 1
ATOM 1260 N N . SER A 1 167 ? 19.510 -16.828 118.708 1.00 26.94 167 SER A N 1
ATOM 1261 C CA . SER A 1 167 ? 18.805 -18.109 118.827 1.00 24.98 167 SER A CA 1
ATOM 1262 C C . SER A 1 167 ? 17.913 -18.384 117.611 1.00 25.48 167 SER A C 1
ATOM 1263 O O . SER A 1 167 ? 17.847 -19.522 117.129 1.00 28.38 167 SER A O 1
ATOM 1266 N N . LYS A 1 168 ? 17.211 -17.374 117.103 1.00 25.78 168 LYS A N 1
ATOM 1267 C CA . LYS A 1 168 ? 16.264 -17.639 116.012 1.00 27.77 168 LYS A CA 1
ATOM 1268 C C . LYS A 1 168 ? 16.989 -18.110 114.755 1.00 26.82 168 LYS A C 1
ATOM 1269 O O . LYS A 1 168 ? 16.507 -18.999 114.045 1.00 29.12 168 LYS A O 1
ATOM 1275 N N . THR A 1 169 ? 18.170 -17.558 114.483 1.00 28.18 169 THR A N 1
ATOM 1276 C CA . THR A 1 169 ? 18.911 -17.956 113.282 1.00 26.59 169 THR A CA 1
ATOM 1277 C C . THR A 1 169 ? 19.574 -19.317 113.454 1.00 25.12 169 THR A C 1
ATOM 1278 O O . THR A 1 169 ? 19.662 -20.095 112.505 1.00 27.98 169 THR A O 1
ATOM 1282 N N . VAL A 1 170 ? 20.076 -19.626 114.649 1.00 25.44 170 VAL A N 1
ATOM 1283 C CA . VAL A 1 170 ? 20.615 -20.960 114.872 1.00 26.61 170 VAL A CA 1
ATOM 1284 C C . VAL A 1 170 ? 19.514 -21.991 114.693 1.00 26.99 170 VAL A C 1
ATOM 1285 O O . VAL A 1 170 ? 19.732 -23.065 114.123 1.00 28.56 170 VAL A O 1
ATOM 1289 N N . ILE A 1 171 ? 18.330 -21.705 115.232 1.00 26.41 171 ILE A N 1
ATOM 1290 C CA . ILE A 1 171 ? 17.198 -22.616 115.077 1.00 27.12 171 ILE A CA 1
ATOM 1291 C C . ILE A 1 171 ? 16.880 -22.819 113.596 1.00 29.69 171 ILE A C 1
ATOM 1292 O O . ILE A 1 171 ? 16.604 -23.941 113.148 1.00 30.69 171 ILE A O 1
ATOM 1297 N N . ALA A 1 172 ? 16.944 -21.745 112.811 1.00 27.13 172 ALA A N 1
ATOM 1298 C CA . ALA A 1 172 ? 16.679 -21.848 111.370 1.00 28.88 172 ALA A CA 1
ATOM 1299 C C . ALA A 1 172 ? 17.723 -22.713 110.663 1.00 29.31 172 ALA A C 1
ATOM 1300 O O . ALA A 1 172 ? 17.380 -23.520 109.790 1.00 31.55 172 ALA A O 1
ATOM 1302 N N . VAL A 1 173 ? 19.008 -22.535 110.994 1.00 29.54 173 VAL A N 1
ATOM 1303 C CA . VAL A 1 173 ? 20.048 -23.337 110.341 1.00 25.97 173 VAL A CA 1
ATOM 1304 C C . VAL A 1 173 ? 19.884 -24.812 110.694 1.00 35.02 173 VAL A C 1
ATOM 1305 O O . VAL A 1 173 ? 19.975 -25.683 109.827 1.00 31.17 173 VAL A O 1
ATOM 1309 N N . GLN A 1 174 ? 19.651 -25.122 111.978 1.00 28.02 174 GLN A N 1
ATOM 1310 C CA . GLN A 1 174 ? 19.447 -26.521 112.354 1.00 30.78 174 GLN A CA 1
ATOM 1311 C C . GLN A 1 174 ? 18.205 -27.106 111.697 1.00 34.26 174 GLN A C 1
ATOM 1312 O O . GLN A 1 174 ? 18.207 -28.264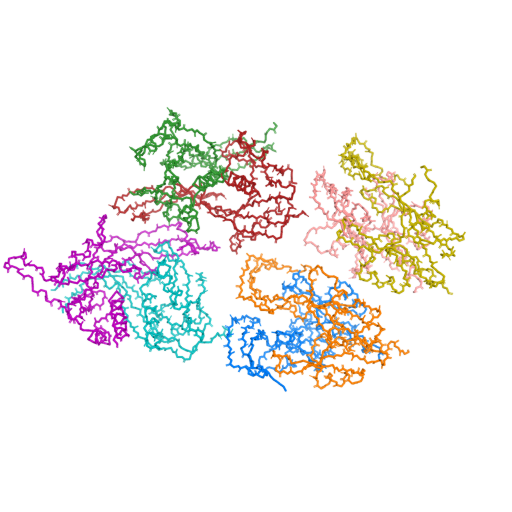 111.264 1.00 34.55 174 GLN A O 1
ATOM 1318 N N . TYR A 1 175 ? 17.163 -26.303 111.545 1.00 32.82 175 TYR A N 1
ATOM 1319 C CA . TYR A 1 175 ? 15.994 -26.744 110.800 1.00 38.35 175 TYR A CA 1
ATOM 1320 C C . TYR A 1 175 ? 16.363 -27.179 109.388 1.00 39.70 175 TYR A C 1
ATOM 1321 O O . TYR A 1 175 ? 15.936 -28.242 108.917 1.00 39.09 175 TYR A O 1
ATOM 1330 N N . LEU A 1 176 ? 17.129 -26.342 108.684 1.00 35.55 176 LEU A N 1
ATOM 1331 C CA . LEU A 1 176 ? 17.541 -26.673 107.325 1.00 38.50 176 LEU A CA 1
ATOM 1332 C C . LEU A 1 176 ? 18.474 -27.880 107.304 1.00 40.74 176 LEU A C 1
ATOM 1333 O O . LEU A 1 176 ? 18.377 -28.719 106.406 1.00 43.16 176 LEU A O 1
ATOM 1338 N N . GLN A 1 177 ? 19.382 -27.991 108.283 1.00 36.24 177 GLN A N 1
ATOM 1339 C CA . GLN A 1 177 ? 20.180 -29.206 108.412 1.00 37.95 177 GLN A CA 1
ATOM 1340 C C . GLN A 1 177 ? 19.287 -30.428 108.518 1.00 43.68 177 GLN A C 1
ATOM 1341 O O . GLN A 1 177 ? 19.562 -31.470 107.918 1.00 43.90 177 GLN A O 1
ATOM 1347 N N . LEU A 1 178 ? 18.224 -30.324 109.308 1.00 43.02 178 LEU A N 1
ATOM 1348 C CA . LEU A 1 178 ? 17.295 -31.432 109.463 1.00 47.60 178 LEU A CA 1
ATOM 1349 C C . LEU A 1 178 ? 16.608 -31.772 108.143 1.00 48.04 178 LEU A C 1
ATOM 1350 O O . LEU A 1 178 ? 16.521 -32.944 107.773 1.00 56.93 178 LEU A O 1
ATOM 1355 N N . GLN A 1 179 ? 16.119 -30.771 107.415 1.00 46.31 179 GLN A N 1
ATOM 1356 C CA . GLN A 1 179 ? 15.466 -31.058 106.137 1.00 52.79 179 GLN A CA 1
ATOM 1357 C C . GLN A 1 179 ? 16.389 -31.853 105.225 1.00 56.60 179 GLN A C 1
ATOM 1358 O O . GLN A 1 179 ? 15.939 -32.740 104.488 1.00 61.83 179 GLN A O 1
ATOM 1364 N N . GLU A 1 180 ? 17.690 -31.574 105.299 1.00 50.53 180 GLU A N 1
ATOM 1365 C CA . GLU A 1 180 ? 18.674 -32.252 104.463 1.00 55.94 180 GLU A CA 1
ATOM 1366 C C . GLU A 1 180 ? 18.867 -33.698 104.896 1.00 59.43 180 GLU A C 1
ATOM 1367 O O . GLU A 1 180 ? 18.853 -34.612 104.065 1.00 65.17 180 GLU A O 1
ATOM 1373 N N . ALA A 1 181 ? 19.037 -33.929 106.197 1.00 57.78 181 ALA A N 1
ATOM 1374 C CA . ALA A 1 181 ? 19.277 -35.274 106.708 1.00 62.86 181 ALA A CA 1
ATOM 1375 C C . ALA A 1 181 ? 18.073 -36.186 106.475 1.00 68.89 181 ALA A C 1
ATOM 1376 O O . ALA A 1 181 ? 18.040 -37.318 106.970 1.00 73.56 181 ALA A O 1
ATOM 1378 N N . LEU A 1 182 ? 17.098 -35.710 105.699 1.00 67.39 182 LEU A N 1
ATOM 1379 C CA . LEU A 1 182 ? 15.868 -36.444 105.392 1.00 69.35 182 LEU A CA 1
ATOM 1380 C C . LEU A 1 182 ? 15.347 -36.167 103.974 1.00 69.11 182 LEU A C 1
ATOM 1381 O O . LEU A 1 182 ? 16.099 -35.763 103.078 1.00 69.84 182 LEU A O 1
ATOM 1386 N N . GLY B 1 2 ? 30.800 -8.982 113.658 1.00 42.36 2 GLY B N 1
ATOM 1387 C CA . GLY B 1 2 ? 31.554 -7.962 112.953 1.00 47.13 2 GLY B CA 1
ATOM 1388 C C . GLY B 1 2 ? 31.233 -6.581 113.480 1.00 39.96 2 GLY B C 1
ATOM 1389 O O . GLY B 1 2 ? 30.630 -6.457 114.542 1.00 40.76 2 GLY B O 1
ATOM 1390 N N . LYS B 1 3 ? 31.623 -5.539 112.743 1.00 43.64 3 LYS B N 1
ATOM 1391 C CA . LYS B 1 3 ? 31.380 -4.158 113.157 1.00 44.00 3 LYS B CA 1
ATOM 1392 C C . LYS B 1 3 ? 30.624 -3.372 112.087 1.00 46.17 3 LYS B C 1
ATOM 1393 O O . LYS B 1 3 ? 30.696 -2.137 112.059 1.00 47.62 3 LYS B O 1
ATOM 1399 N N . LEU B 1 4 ? 29.904 -4.060 111.197 1.00 40.96 4 LEU B N 1
ATOM 1400 C CA . LEU B 1 4 ? 29.207 -3.379 110.113 1.00 45.81 4 LEU B CA 1
ATOM 1401 C C . LEU B 1 4 ? 28.178 -2.387 110.658 1.00 45.44 4 LEU B C 1
ATOM 1402 O O . LEU B 1 4 ? 27.377 -2.728 111.536 1.00 42.03 4 LEU B O 1
ATOM 1407 N N . PHE B 1 5 ? 28.199 -1.148 110.128 1.00 39.23 5 PHE B N 1
ATOM 1408 C CA . PHE B 1 5 ? 27.236 -0.098 110.506 1.00 40.78 5 PHE B CA 1
ATOM 1409 C C . PHE B 1 5 ? 27.285 0.243 112.000 1.00 38.20 5 PHE B C 1
ATOM 1410 O O . PHE B 1 5 ? 26.265 0.582 112.608 1.00 36.05 5 PHE B O 1
ATOM 1418 N N . GLU B 1 6 ? 28.475 0.199 112.584 1.00 40.44 6 GLU B N 1
ATOM 1419 C CA . GLU B 1 6 ? 28.625 0.447 114.014 1.00 41.61 6 GLU B CA 1
ATOM 1420 C C . GLU B 1 6 ? 27.921 1.725 114.472 1.00 42.19 6 GLU B C 1
ATOM 1421 O O . GLU B 1 6 ? 27.985 2.769 113.817 1.00 43.43 6 GLU B O 1
ATOM 1427 N N . GLU B 1 7 ? 27.252 1.638 115.631 1.00 38.52 7 GLU B N 1
ATOM 1428 C CA . GLU B 1 7 ? 26.494 2.745 116.218 1.00 40.13 7 GLU B CA 1
ATOM 1429 C C . GLU B 1 7 ? 27.167 3.192 117.522 1.00 44.86 7 GLU B C 1
ATOM 1430 O O . GLU B 1 7 ? 26.940 2.597 118.583 1.00 38.58 7 GLU B O 1
ATOM 1436 N N . LYS B 1 8 ? 27.956 4.266 117.452 1.00 44.17 8 LYS B N 1
ATOM 1437 C CA . LYS B 1 8 ? 28.733 4.704 118.610 1.00 42.46 8 LYS B CA 1
ATOM 1438 C C . LYS B 1 8 ? 27.864 5.356 119.675 1.00 39.51 8 LYS B C 1
ATOM 1439 O O . LYS B 1 8 ? 27.005 6.193 119.384 1.00 38.64 8 LYS B O 1
ATOM 1445 N N . THR B 1 9 ? 28.118 4.985 120.928 1.00 39.76 9 THR B N 1
ATOM 1446 C CA . THR B 1 9 ? 27.443 5.626 122.047 1.00 38.29 9 THR B CA 1
ATOM 1447 C C . THR B 1 9 ? 28.015 7.029 122.255 1.00 42.51 9 THR B C 1
ATOM 1448 O O . THR B 1 9 ? 29.234 7.218 122.316 1.00 39.45 9 THR B O 1
ATOM 1452 N N . ILE B 1 10 ? 27.131 8.012 122.351 1.00 43.00 10 ILE B N 1
ATOM 1453 C CA . ILE B 1 10 ? 27.529 9.378 122.670 1.00 47.82 10 ILE B CA 1
ATOM 1454 C C . ILE B 1 10 ? 26.990 9.834 124.013 1.00 48.03 10 ILE B C 1
ATOM 1455 O O . ILE B 1 10 ? 27.380 10.916 124.488 1.00 44.32 10 ILE B O 1
ATOM 1460 N N . LYS B 1 11 ? 26.124 9.043 124.648 1.00 46.14 11 LYS B N 1
ATOM 1461 C CA . LYS B 1 11 ? 25.483 9.394 125.908 1.00 45.53 11 LYS B CA 1
ATOM 1462 C C . LYS B 1 11 ? 24.659 8.203 126.381 1.00 48.74 11 LYS B C 1
ATOM 1463 O O . LYS B 1 11 ? 24.026 7.526 125.570 1.00 44.55 11 LYS B O 1
ATOM 1469 N N . THR B 1 12 ? 24.680 7.951 127.686 1.00 41.74 12 THR B N 1
ATOM 1470 C CA . THR B 1 12 ? 24.015 6.798 128.274 1.00 47.88 12 THR B CA 1
ATOM 1471 C C . THR B 1 12 ? 23.250 7.248 129.502 1.00 52.53 12 THR B C 1
ATOM 1472 O O . THR B 1 12 ? 23.737 8.081 130.273 1.00 49.72 12 THR B O 1
ATOM 1476 N N . GLU B 1 13 ? 22.063 6.682 129.696 1.00 47.21 13 GLU B N 1
ATOM 1477 C CA . GLU B 1 13 ? 21.248 6.990 130.860 1.00 50.58 13 GLU B CA 1
ATOM 1478 C C . GLU B 1 13 ? 20.805 5.677 131.483 1.00 52.37 13 GLU B C 1
ATOM 1479 O O . GLU B 1 13 ? 20.182 4.844 130.814 1.00 45.39 13 GLU B O 1
ATOM 1485 N N . GLN B 1 14 ? 21.164 5.470 132.743 1.00 47.89 14 GLN B N 1
ATOM 1486 C CA . GLN B 1 14 ? 20.688 4.303 133.460 1.00 46.14 14 GLN B CA 1
ATOM 1487 C C . GLN B 1 14 ? 19.224 4.491 133.824 1.00 50.01 14 GLN B C 1
ATOM 1488 O O . GLN B 1 14 ? 18.819 5.568 134.274 1.00 49.79 14 GLN B O 1
ATOM 1494 N N . ILE B 1 15 ? 18.419 3.463 133.583 1.00 41.59 15 ILE B N 1
ATOM 1495 C CA . ILE B 1 15 ? 17.000 3.509 133.907 1.00 43.45 15 ILE B CA 1
ATOM 1496 C C . ILE B 1 15 ? 16.683 2.693 135.146 1.00 46.05 15 ILE B C 1
ATOM 1497 O O . ILE B 1 15 ? 15.891 3.111 135.988 1.00 48.11 15 ILE B O 1
ATOM 1502 N N . PHE B 1 16 ? 17.276 1.520 135.261 1.00 42.25 16 PHE B N 1
ATOM 1503 C CA . PHE B 1 16 ? 16.869 0.607 136.305 1.00 40.32 16 PHE B CA 1
ATOM 1504 C C . PHE B 1 16 ? 17.993 -0.378 136.520 1.00 45.18 16 PHE B C 1
ATOM 1505 O O . PHE B 1 16 ? 18.706 -0.754 135.575 1.00 41.57 16 PHE B O 1
ATOM 1513 N N . SER B 1 17 ? 18.164 -0.765 137.773 1.00 41.56 17 SER B N 1
ATOM 1514 C CA . SER B 1 17 ? 19.170 -1.746 138.143 1.00 42.70 17 SER B CA 1
ATOM 1515 C C . SER B 1 17 ? 18.507 -2.638 139.173 1.00 49.10 17 SER B C 1
ATOM 1516 O O . SER B 1 17 ? 18.184 -2.175 140.271 1.00 49.17 17 SER B O 1
ATOM 1519 N N . GLY B 1 18 ? 18.271 -3.894 138.808 1.00 42.29 18 GLY B N 1
ATOM 1520 C CA . GLY B 1 18 ? 17.528 -4.790 139.669 1.00 43.90 18 GLY B CA 1
ATOM 1521 C C . GLY B 1 18 ? 18.270 -6.074 139.935 1.00 46.39 18 GLY B C 1
ATOM 1522 O O . GLY B 1 18 ? 19.484 -6.155 139.729 1.00 44.07 18 GLY B O 1
ATOM 1523 N N . ARG B 1 19 ? 17.551 -7.102 140.375 1.00 48.50 19 ARG B N 1
ATOM 1524 C CA . ARG B 1 19 ? 18.228 -8.343 140.716 1.00 44.29 19 ARG B CA 1
ATOM 1525 C C . ARG B 1 19 ? 18.513 -9.203 139.495 1.00 47.02 19 ARG B C 1
ATOM 1526 O O . ARG B 1 19 ? 19.430 -10.030 139.527 1.00 40.17 19 ARG B O 1
ATOM 1534 N N . VAL B 1 20 ? 17.724 -9.055 138.436 1.00 42.06 20 VAL B N 1
ATOM 1535 C CA . VAL B 1 20 ? 17.846 -9.883 137.251 1.00 43.75 20 VAL B CA 1
ATOM 1536 C C . VAL B 1 20 ? 18.304 -9.064 136.052 1.00 44.23 20 VAL B C 1
ATOM 1537 O O . VAL B 1 20 ? 19.199 -9.484 135.322 1.00 40.60 20 VAL B O 1
ATOM 1541 N N . VAL B 1 21 ? 17.732 -7.884 135.850 1.00 41.36 21 VAL B N 1
ATOM 1542 C CA . VAL B 1 21 ? 18.057 -7.099 134.668 1.00 41.57 21 VAL B CA 1
ATOM 1543 C C . VAL B 1 21 ? 18.502 -5.711 135.082 1.00 41.56 21 VAL B C 1
ATOM 1544 O O . VAL B 1 21 ? 18.080 -5.180 136.119 1.00 40.69 21 VAL B O 1
ATOM 1548 N N . LYS B 1 22 ? 19.379 -5.133 134.259 1.00 39.30 22 LYS B N 1
ATOM 1549 C CA . LYS B 1 22 ? 19.634 -3.703 134.205 1.00 37.12 22 LYS B CA 1
ATOM 1550 C C . LYS B 1 22 ? 19.059 -3.175 132.900 1.00 38.62 22 LYS B C 1
ATOM 1551 O O . LYS B 1 22 ? 18.992 -3.893 131.899 1.00 37.04 22 LYS B O 1
ATOM 1557 N N . LEU B 1 23 ? 18.638 -1.924 132.907 1.00 33.56 23 LEU B N 1
ATOM 1558 C CA . LEU B 1 23 ? 18.126 -1.293 131.700 1.00 36.60 23 LEU B CA 1
ATOM 1559 C C . LEU B 1 23 ? 18.777 0.073 131.562 1.00 41.20 23 LEU B C 1
ATOM 1560 O O . LEU B 1 23 ? 18.882 0.816 132.545 1.00 40.40 23 LEU B O 1
ATOM 1565 N N . GLN B 1 24 ? 19.238 0.382 130.356 1.00 33.45 24 GLN B N 1
ATOM 1566 C CA . GLN B 1 24 ? 19.848 1.667 130.051 1.00 37.74 24 GLN B CA 1
ATOM 1567 C C . GLN B 1 24 ? 19.373 2.094 128.672 1.00 42.60 24 GLN B C 1
ATOM 1568 O O . GLN B 1 24 ? 18.898 1.275 127.874 1.00 38.03 24 GLN B O 1
ATOM 1574 N N . VAL B 1 25 ? 19.478 3.390 128.398 1.00 38.99 25 VAL B N 1
ATOM 1575 C CA . VAL B 1 25 ? 19.173 3.931 127.081 1.00 38.33 25 VAL B CA 1
ATOM 1576 C C . VAL B 1 25 ? 20.404 4.693 126.612 1.00 45.34 25 VAL B C 1
ATOM 1577 O O . VAL B 1 25 ? 20.865 5.613 127.296 1.00 42.53 25 VAL B O 1
ATOM 1581 N N . ASP B 1 26 ? 20.966 4.266 125.480 1.00 40.94 26 ASP B N 1
ATOM 1582 C CA . ASP B 1 26 ? 22.099 4.918 124.841 1.00 40.29 26 ASP B CA 1
ATOM 1583 C C . ASP B 1 26 ? 21.596 5.825 123.734 1.00 44.91 26 ASP B C 1
ATOM 1584 O O . ASP B 1 26 ? 20.766 5.405 122.921 1.00 38.99 26 ASP B O 1
ATOM 1589 N N . ASP B 1 27 ? 22.118 7.050 123.680 1.00 41.30 27 ASP B N 1
ATOM 1590 C CA . ASP B 1 27 ? 22.048 7.816 122.448 1.00 43.36 27 ASP B CA 1
ATOM 1591 C C . ASP B 1 27 ? 23.221 7.380 121.587 1.00 40.94 27 ASP B C 1
ATOM 1592 O O . ASP B 1 27 ? 24.346 7.266 122.084 1.00 42.98 27 ASP B O 1
ATOM 1597 N N . VAL B 1 28 ? 22.963 7.105 120.306 1.00 37.34 28 VAL B N 1
ATOM 1598 C CA . VAL B 1 28 ? 23.985 6.546 119.437 1.00 42.76 28 VAL B CA 1
ATOM 1599 C C . VAL B 1 28 ? 24.135 7.414 118.197 1.00 47.09 28 VAL B C 1
ATOM 1600 O O . VAL B 1 28 ? 23.221 8.140 117.799 1.00 46.52 28 VAL B O 1
ATOM 1604 N N . GLU B 1 29 ? 25.317 7.325 117.594 1.00 43.20 29 GLU B N 1
ATOM 1605 C CA . GLU B 1 29 ? 25.629 8.014 116.356 1.00 48.34 29 GLU B CA 1
ATOM 1606 C C . GLU B 1 29 ? 25.590 6.975 115.239 1.00 46.40 29 GLU B C 1
ATOM 1607 O O . GLU B 1 29 ? 26.385 6.033 115.234 1.00 46.57 29 GLU B O 1
ATOM 1613 N N . LEU B 1 30 ? 24.655 7.134 114.314 1.00 46.63 30 LEU B N 1
ATOM 1614 C CA . LEU B 1 30 ? 24.540 6.227 113.185 1.00 53.58 30 LEU B CA 1
ATOM 1615 C C . LEU B 1 30 ? 25.700 6.447 112.221 1.00 57.18 30 LEU B C 1
ATOM 1616 O O . LEU B 1 30 ? 26.415 7.446 112.307 1.00 58.01 30 LEU B O 1
ATOM 1621 N N . PRO B 1 31 ? 25.903 5.530 111.273 1.00 56.60 31 PRO B N 1
ATOM 1622 C CA . PRO B 1 31 ? 27.048 5.671 110.359 1.00 60.41 31 PRO B CA 1
ATOM 1623 C C . PRO B 1 31 ? 27.021 6.957 109.543 1.00 63.29 31 PRO B C 1
ATOM 1624 O O . PRO B 1 31 ? 28.081 7.417 109.095 1.00 62.09 31 PRO B O 1
ATOM 1628 N N . ASN B 1 32 ? 25.849 7.559 109.350 1.00 63.81 32 ASN B N 1
ATOM 1629 C CA . ASN B 1 32 ? 25.699 8.730 108.499 1.00 64.52 32 ASN B CA 1
ATOM 1630 C C . ASN B 1 32 ? 25.691 10.028 109.295 1.00 64.85 32 ASN B C 1
ATOM 1631 O O . ASN B 1 32 ? 25.314 11.074 108.755 1.00 65.87 32 ASN B O 1
ATOM 1636 N N . GLY B 1 33 ? 26.089 9.984 110.565 1.00 60.68 33 GLY B N 1
ATOM 1637 C CA . GLY B 1 33 ? 26.067 11.151 111.414 1.00 60.52 33 GLY B CA 1
ATOM 1638 C C . GLY B 1 33 ? 24.741 11.442 112.091 1.00 61.44 33 GLY B C 1
ATOM 1639 O O . GLY B 1 33 ? 24.701 12.295 112.985 1.00 56.18 33 GLY B O 1
ATOM 1640 N N . GLN B 1 34 ? 23.654 10.779 111.696 1.00 60.83 34 GLN B N 1
ATOM 1641 C CA . GLN B 1 34 ? 22.404 10.930 112.427 1.00 58.23 34 GLN B CA 1
ATOM 1642 C C . GLN B 1 34 ? 22.518 10.331 113.828 1.00 57.56 34 GLN B C 1
ATOM 1643 O O . GLN B 1 34 ? 23.436 9.567 114.140 1.00 54.38 34 GLN B O 1
ATOM 1649 N N . THR B 1 35 ? 21.551 10.679 114.672 1.00 57.35 35 THR B N 1
ATOM 1650 C CA . THR B 1 35 ? 21.490 10.195 116.042 1.00 57.83 35 THR B CA 1
ATOM 1651 C C . THR B 1 35 ? 20.169 9.469 116.272 1.00 55.23 35 THR B C 1
ATOM 1652 O O . THR B 1 35 ? 19.182 9.696 115.571 1.00 49.79 35 THR B O 1
ATOM 1656 N N . SER B 1 36 ? 20.164 8.580 117.261 1.00 50.44 36 SER B N 1
ATOM 1657 C CA . SER B 1 36 ? 18.981 7.776 117.552 1.00 52.14 36 SER B CA 1
ATOM 1658 C C . SER B 1 36 ? 19.165 7.171 118.938 1.00 48.46 36 SER B C 1
ATOM 1659 O O . SER B 1 36 ? 20.230 7.295 119.547 1.00 48.47 36 SER B O 1
ATOM 1662 N N . LYS B 1 37 ? 18.109 6.532 119.441 1.00 46.73 37 LYS B N 1
ATOM 1663 C CA . LYS B 1 37 ? 18.118 5.955 120.778 1.00 45.85 37 LYS B CA 1
ATOM 1664 C C . LYS B 1 37 ? 18.083 4.431 120.700 1.00 43.69 37 LYS B C 1
ATOM 1665 O O . LYS B 1 37 ? 17.481 3.853 119.791 1.00 42.42 37 LYS B O 1
ATOM 1671 N N . ARG B 1 38 ? 18.761 3.786 121.647 1.00 37.56 38 ARG B N 1
ATOM 1672 C CA . ARG B 1 38 ? 18.831 2.332 121.725 1.00 36.62 38 ARG B CA 1
ATOM 1673 C C . ARG B 1 38 ? 18.566 1.914 123.163 1.00 40.26 38 ARG B C 1
ATOM 1674 O O . ARG B 1 38 ? 19.307 2.302 124.076 1.00 39.63 38 ARG B O 1
ATOM 1682 N N . GLU B 1 39 ? 17.522 1.123 123.363 1.00 37.63 39 GLU B N 1
ATOM 1683 C CA . GLU B 1 39 ? 17.209 0.591 124.682 1.00 39.76 39 GLU B CA 1
ATOM 1684 C C . GLU B 1 39 ? 17.919 -0.743 124.860 1.00 38.79 39 GLU B C 1
ATOM 1685 O O . GLU B 1 39 ? 17.841 -1.608 123.986 1.00 36.74 39 GLU B O 1
ATOM 1691 N N . ILE B 1 40 ? 18.634 -0.898 125.974 1.00 32.83 40 ILE B N 1
ATOM 1692 C CA . ILE B 1 40 ? 19.542 -2.024 126.161 1.00 36.00 40 ILE B CA 1
ATOM 1693 C C . ILE B 1 40 ? 19.306 -2.654 127.515 1.00 37.25 40 ILE B C 1
ATOM 1694 O O . ILE B 1 40 ? 19.552 -2.019 128.548 1.00 35.11 40 ILE B O 1
ATOM 1699 N N . VAL B 1 41 ? 18.911 -3.921 127.514 1.00 35.18 41 VAL B N 1
ATOM 1700 C CA . VAL B 1 41 ? 18.833 -4.714 128.730 1.00 35.97 41 VAL B CA 1
ATOM 1701 C C . VAL B 1 41 ? 20.151 -5.455 128.911 1.00 38.32 41 VAL B C 1
ATOM 1702 O O . VAL B 1 41 ? 20.609 -6.175 128.015 1.00 35.53 41 VAL B O 1
ATOM 1706 N N . ARG B 1 42 ? 20.777 -5.279 130.063 1.00 33.89 42 ARG B N 1
ATOM 1707 C CA . ARG B 1 42 ? 22.011 -5.980 130.369 1.00 37.77 42 ARG B CA 1
ATOM 1708 C C . ARG B 1 42 ? 21.690 -7.118 131.325 1.00 41.87 42 ARG B C 1
ATOM 1709 O O . ARG B 1 42 ? 20.937 -6.934 132.292 1.00 38.08 42 ARG B O 1
ATOM 1717 N N . HIS B 1 43 ? 22.252 -8.292 131.035 1.00 35.20 43 HIS B N 1
ATOM 1718 C CA . HIS B 1 43 ? 21.962 -9.528 131.699 1.00 37.51 43 HIS B CA 1
ATOM 1719 C C . HIS B 1 43 ? 23.247 -10.345 131.643 1.00 40.80 43 HIS B C 1
ATOM 1720 O O . HIS B 1 43 ? 23.869 -10.418 130.574 1.00 36.74 43 HIS B O 1
ATOM 1727 N N . PRO B 1 44 ? 23.702 -10.918 132.755 1.00 40.65 44 PRO B N 1
ATOM 1728 C CA . PRO B 1 44 ? 24.922 -11.730 132.712 1.00 37.20 44 PRO B CA 1
ATOM 1729 C C . PRO B 1 44 ? 24.741 -12.939 131.801 1.00 37.40 44 PRO B C 1
ATOM 1730 O O . PRO B 1 44 ? 23.626 -13.343 131.469 1.00 39.84 44 PRO B O 1
ATOM 1734 N N . GLY B 1 45 ? 25.854 -13.511 131.374 1.00 37.05 45 GLY B N 1
ATOM 1735 C CA . GLY B 1 45 ? 25.766 -14.688 130.526 1.00 33.45 45 GLY B CA 1
ATOM 1736 C C . GLY B 1 45 ? 25.164 -15.879 131.260 1.00 43.52 45 GLY B C 1
ATOM 1737 O O . GLY B 1 45 ? 24.842 -15.805 132.458 1.00 32.87 45 GLY B O 1
ATOM 1738 N N . ALA B 1 46 ? 24.994 -16.986 130.550 1.00 34.41 46 ALA B N 1
ATOM 1739 C CA . ALA B 1 46 ? 24.522 -18.220 131.168 1.00 35.95 46 ALA B CA 1
ATOM 1740 C C . ALA B 1 46 ? 25.203 -19.393 130.492 1.00 33.53 46 ALA B C 1
ATOM 1741 O O . ALA B 1 46 ? 25.560 -19.321 129.310 1.00 31.12 46 ALA B O 1
ATOM 1743 N N . VAL B 1 47 ? 25.406 -20.463 131.250 1.00 31.38 47 VAL B N 1
ATOM 1744 C CA . VAL B 1 47 ? 25.831 -21.744 130.700 1.00 30.97 47 VAL B CA 1
ATOM 1745 C C . VAL B 1 47 ? 24.638 -22.686 130.782 1.00 37.97 47 VAL B C 1
ATOM 1746 O O . VAL B 1 47 ? 23.931 -22.722 131.798 1.00 36.97 47 VAL B O 1
ATOM 1750 N N . ALA B 1 48 ? 24.400 -23.427 129.708 1.00 30.19 48 ALA B N 1
ATOM 1751 C CA . ALA B 1 48 ? 23.317 -24.400 129.642 1.00 32.35 48 ALA B CA 1
ATOM 1752 C C . ALA B 1 48 ? 23.911 -25.740 129.245 1.00 31.73 48 ALA B C 1
ATOM 1753 O O . ALA B 1 48 ? 24.933 -25.796 128.554 1.00 33.85 48 ALA B O 1
ATOM 1755 N N . VAL B 1 49 ? 23.264 -26.826 129.670 1.00 30.56 49 VAL B N 1
ATOM 1756 C CA . VAL B 1 49 ? 23.831 -28.161 129.531 1.00 30.05 49 VAL B CA 1
ATOM 1757 C C . VAL B 1 49 ? 22.848 -29.059 128.805 1.00 35.30 49 VAL B C 1
ATOM 1758 O O . VAL B 1 49 ? 21.686 -29.193 129.222 1.00 33.27 49 VAL B O 1
ATOM 1762 N N . ILE B 1 50 ? 23.321 -29.671 127.723 1.00 30.37 50 ILE B N 1
ATOM 1763 C CA . ILE B 1 50 ? 22.633 -30.773 127.060 1.00 35.76 50 ILE B CA 1
ATOM 1764 C C . ILE B 1 50 ? 23.217 -32.055 127.634 1.00 38.79 50 ILE B C 1
ATOM 1765 O O . ILE B 1 50 ? 24.364 -32.411 127.338 1.00 35.54 50 ILE B O 1
ATOM 1770 N N . ALA B 1 51 ? 22.436 -32.742 128.461 1.00 36.80 51 ALA B N 1
ATOM 1771 C CA . ALA B 1 51 ? 22.895 -33.937 129.167 1.00 36.68 51 ALA B CA 1
ATOM 1772 C C . ALA B 1 51 ? 22.069 -35.115 128.688 1.00 42.64 51 ALA B C 1
ATOM 1773 O O . ALA B 1 51 ? 20.863 -35.181 128.963 1.00 38.93 51 ALA B O 1
ATOM 1775 N N . ILE B 1 52 ? 22.714 -36.041 127.973 1.00 38.99 52 ILE B N 1
ATOM 1776 C CA . ILE B 1 52 ? 22.071 -37.250 127.481 1.00 46.07 52 ILE B CA 1
ATOM 1777 C C . ILE B 1 52 ? 22.491 -38.414 128.370 1.00 51.29 52 ILE B C 1
ATOM 1778 O O . ILE B 1 52 ? 23.687 -38.609 128.632 1.00 48.09 52 ILE B O 1
ATOM 1783 N N . THR B 1 53 ? 21.513 -39.171 128.858 1.00 46.80 53 THR B N 1
ATOM 1784 C CA . THR B 1 53 ? 21.848 -40.275 129.742 1.00 50.98 53 THR B CA 1
ATOM 1785 C C . THR B 1 53 ? 22.290 -41.492 128.930 1.00 52.10 53 THR B C 1
ATOM 1786 O O . THR B 1 53 ? 22.191 -41.525 127.699 1.00 47.19 53 THR B O 1
ATOM 1790 N N . ASN B 1 54 ? 22.757 -42.517 129.655 1.00 56.74 54 ASN B N 1
ATOM 1791 C CA . ASN B 1 54 ? 23.068 -43.815 129.056 1.00 62.49 54 ASN B CA 1
ATOM 1792 C C . ASN B 1 54 ? 21.901 -44.397 128.276 1.00 62.30 54 ASN B C 1
ATOM 1793 O O . ASN B 1 54 ? 22.105 -45.240 127.385 1.00 60.57 54 ASN B O 1
ATOM 1798 N N . GLU B 1 55 ? 20.688 -43.962 128.602 1.00 58.93 55 GLU B N 1
ATOM 1799 C CA . GLU B 1 55 ? 19.459 -44.479 128.028 1.00 61.38 55 GLU B CA 1
ATOM 1800 C C . GLU B 1 55 ? 18.974 -43.630 126.865 1.00 58.13 55 GLU B C 1
ATOM 1801 O O . GLU B 1 55 ? 17.846 -43.817 126.404 1.00 57.72 55 GLU B O 1
ATOM 1807 N N . ASN B 1 56 ? 19.793 -42.691 126.393 1.00 55.99 56 ASN B N 1
ATOM 1808 C CA . ASN B 1 56 ? 19.432 -41.880 125.240 1.00 56.56 56 ASN B CA 1
ATOM 1809 C C . ASN B 1 56 ? 18.338 -40.871 125.574 1.00 52.18 56 ASN B C 1
ATOM 1810 O O . ASN B 1 56 ? 17.561 -40.498 124.697 1.00 51.37 56 ASN B O 1
ATOM 1815 N N . LYS B 1 57 ? 18.242 -40.444 126.833 1.00 46.06 57 LYS B N 1
ATOM 1816 C CA . LYS B 1 57 ? 17.227 -39.490 127.267 1.00 48.08 57 LYS B CA 1
ATOM 1817 C C . LYS B 1 57 ? 17.877 -38.156 127.622 1.00 47.30 57 LYS B C 1
ATOM 1818 O O . LYS B 1 57 ? 18.977 -38.125 128.182 1.00 44.23 57 LYS B O 1
ATOM 1824 N N . ILE B 1 58 ? 17.188 -37.054 127.322 1.00 43.02 58 ILE B N 1
ATOM 1825 C CA . ILE B 1 58 ? 17.699 -35.728 127.641 1.00 35.75 58 ILE B CA 1
ATOM 1826 C C . ILE B 1 58 ? 17.153 -35.290 128.990 1.00 36.38 58 ILE B C 1
ATOM 1827 O O . ILE B 1 58 ? 15.952 -35.401 129.263 1.00 38.48 58 ILE B O 1
ATOM 1832 N N . VAL B 1 59 ? 18.053 -34.830 129.846 1.00 31.30 59 VAL B N 1
ATOM 1833 C CA . VAL B 1 59 ? 17.728 -34.407 131.200 1.00 36.71 59 VAL B CA 1
ATOM 1834 C C . VAL B 1 59 ? 17.258 -32.962 131.137 1.00 38.84 59 VAL B C 1
ATOM 1835 O O . VAL B 1 59 ? 17.982 -32.092 130.650 1.00 34.06 59 VAL B O 1
ATOM 1839 N N . MET B 1 60 ? 16.042 -32.698 131.604 1.00 37.84 60 MET B N 1
ATOM 1840 C CA . MET B 1 60 ? 15.557 -31.326 131.673 1.00 33.31 60 MET B CA 1
ATOM 1841 C C . MET B 1 60 ? 14.869 -31.057 132.998 1.00 40.84 60 MET B C 1
ATOM 1842 O O . MET B 1 60 ? 14.705 -31.945 133.840 1.00 38.17 60 MET B O 1
ATOM 1847 N N . VAL B 1 61 ? 14.477 -29.794 133.163 1.00 35.40 61 VAL B N 1
ATOM 1848 C CA . VAL B 1 61 ? 13.892 -29.280 134.387 1.00 39.71 61 VAL B CA 1
ATOM 1849 C C . VAL B 1 61 ? 12.664 -28.452 134.021 1.00 43.85 61 VAL B C 1
ATOM 1850 O O . VAL B 1 61 ? 12.699 -27.642 133.085 1.00 39.10 61 VAL B O 1
ATOM 1854 N N . GLU B 1 62 ? 11.570 -28.673 134.738 1.00 38.07 62 GLU B N 1
ATOM 1855 C CA . GLU B 1 62 ? 10.391 -27.841 134.593 1.00 40.99 62 GLU B CA 1
ATOM 1856 C C . GLU B 1 62 ? 10.430 -26.714 135.614 1.00 48.59 62 GLU B C 1
ATOM 1857 O O . GLU B 1 62 ? 10.810 -26.920 136.769 1.00 48.62 62 GLU B O 1
ATOM 1863 N N . GLN B 1 63 ? 10.073 -25.513 135.172 1.00 45.78 63 GLN B N 1
ATOM 1864 C CA . GLN B 1 63 ? 10.026 -24.393 136.096 1.00 47.33 63 GLN B CA 1
ATOM 1865 C C . GLN B 1 63 ? 9.044 -23.351 135.599 1.00 46.24 63 GLN B C 1
ATOM 1866 O O . GLN B 1 63 ? 8.864 -23.165 134.386 1.00 40.59 63 GLN B O 1
ATOM 1872 N N . TYR B 1 64 ? 8.415 -22.683 136.563 1.00 45.99 64 TYR B N 1
ATOM 1873 C CA . TYR B 1 64 ? 7.535 -21.560 136.285 1.00 46.41 64 TYR B CA 1
ATOM 1874 C C . TYR B 1 64 ? 8.355 -20.388 135.774 1.00 43.42 64 TYR B C 1
ATOM 1875 O O . TYR B 1 64 ? 9.384 -20.034 136.358 1.00 42.90 64 TYR B O 1
ATOM 1884 N N . ARG B 1 65 ? 7.900 -19.783 134.688 1.00 40.39 65 ARG B N 1
ATOM 1885 C CA . ARG B 1 65 ? 8.507 -18.560 134.169 1.00 37.15 65 ARG B CA 1
ATOM 1886 C C . ARG B 1 65 ? 7.443 -17.473 134.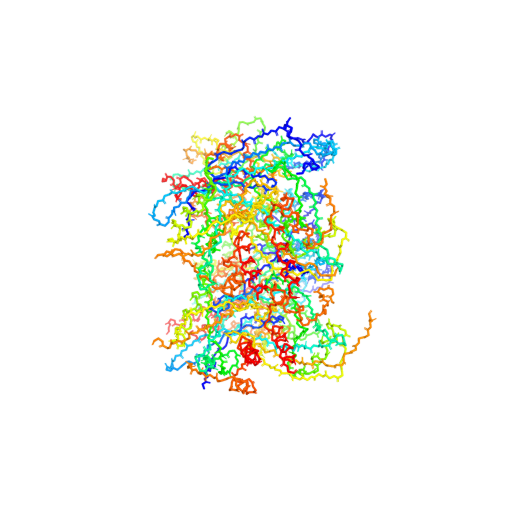232 1.00 35.87 65 ARG B C 1
ATOM 1887 O O . ARG B 1 65 ? 6.544 -17.432 133.381 1.00 34.10 65 ARG B O 1
ATOM 1895 N N . LYS B 1 66 ? 7.536 -16.612 135.249 1.00 33.92 66 LYS B N 1
ATOM 1896 C CA . LYS B 1 66 ? 6.543 -15.550 135.421 1.00 33.97 66 LYS B CA 1
ATOM 1897 C C . LYS B 1 66 ? 6.313 -14.717 134.172 1.00 37.74 66 LYS B C 1
ATOM 1898 O O . LYS B 1 66 ? 5.145 -14.401 133.883 1.00 32.26 66 LYS B O 1
ATOM 1904 N N . PRO B 1 67 ? 7.343 -14.296 133.427 1.00 33.97 67 PRO B N 1
ATOM 1905 C CA . PRO B 1 67 ? 7.074 -13.484 132.227 1.00 34.99 67 PRO B CA 1
ATOM 1906 C C . PRO B 1 67 ? 6.108 -14.139 131.267 1.00 33.36 67 PRO B C 1
ATOM 1907 O O . PRO B 1 67 ? 5.348 -13.436 130.597 1.00 38.17 67 PRO B O 1
ATOM 1911 N N . LEU B 1 68 ? 6.085 -15.466 131.213 1.00 35.97 68 LEU B N 1
ATOM 1912 C CA . LEU B 1 68 ? 5.261 -16.219 130.277 1.00 36.05 68 LEU B CA 1
ATOM 1913 C C . LEU B 1 68 ? 3.915 -16.627 130.866 1.00 40.81 68 LEU B C 1
ATOM 1914 O O . LEU B 1 68 ? 3.037 -17.079 130.122 1.00 38.64 68 LEU B O 1
ATOM 1919 N N . GLU B 1 69 ? 3.749 -16.500 132.178 1.00 35.46 69 GLU B N 1
ATOM 1920 C CA . GLU B 1 69 ? 2.605 -17.063 132.901 1.00 40.23 69 GLU B CA 1
ATOM 1921 C C . GLU B 1 69 ? 2.439 -18.551 132.593 1.00 43.18 69 GLU B C 1
ATOM 1922 O O . GLU B 1 69 ? 1.360 -19.020 132.230 1.00 44.34 69 GLU B O 1
ATOM 1928 N N . LYS B 1 70 ? 3.522 -19.307 132.748 1.00 43.66 70 LYS B N 1
ATOM 1929 C CA . LYS B 1 70 ? 3.413 -20.748 132.547 1.00 40.63 70 LYS B CA 1
ATOM 1930 C C . LYS B 1 70 ? 4.728 -21.425 132.911 1.00 45.75 70 LYS B C 1
ATOM 1931 O O . LYS B 1 70 ? 5.784 -20.787 133.000 1.00 44.48 70 LYS B O 1
ATOM 1937 N N . SER B 1 71 ? 4.628 -22.729 133.168 1.00 44.25 71 SER B N 1
ATOM 1938 C CA . SER B 1 71 ? 5.777 -23.589 133.375 1.00 41.44 71 SER B CA 1
ATOM 1939 C C . SER B 1 71 ? 6.197 -24.164 132.038 1.00 35.91 71 SER B C 1
ATOM 1940 O O . SER B 1 71 ? 5.359 -24.538 131.218 1.00 39.80 71 SER B O 1
ATOM 1943 N N . ILE B 1 72 ? 7.496 -24.223 131.812 1.00 36.77 72 ILE B N 1
ATOM 1944 C CA . ILE B 1 72 ? 8.019 -24.796 130.587 1.00 31.77 72 ILE B CA 1
ATOM 1945 C C . ILE B 1 72 ? 9.108 -25.782 130.972 1.00 30.17 72 ILE B C 1
ATOM 1946 O O . ILE B 1 72 ? 9.631 -25.768 132.089 1.00 34.10 72 ILE B O 1
ATOM 1951 N N . VAL B 1 73 ? 9.434 -26.651 130.027 1.00 26.88 73 VAL B N 1
ATOM 1952 C CA . VAL B 1 73 ? 10.431 -27.699 130.202 1.00 28.92 73 VAL B CA 1
ATOM 1953 C C . VAL B 1 73 ? 11.723 -27.227 129.528 1.00 30.28 73 VAL B C 1
ATOM 1954 O O . VAL B 1 73 ? 11.706 -26.922 128.337 1.00 28.56 73 VAL B O 1
ATOM 1958 N N . GLU B 1 74 ? 12.834 -27.128 130.286 1.00 28.29 74 GLU B N 1
ATOM 1959 C CA . GLU B 1 74 ? 14.084 -26.553 129.771 1.00 32.82 74 GLU B CA 1
ATOM 1960 C C . GLU B 1 74 ? 15.283 -27.433 130.089 1.00 35.27 74 GLU B C 1
ATOM 1961 O O . GLU B 1 74 ? 15.250 -28.258 131.009 1.00 31.14 74 GLU B O 1
ATOM 1967 N N . ILE B 1 75 ? 16.373 -27.221 129.342 1.00 30.03 75 ILE B N 1
ATOM 1968 C CA . ILE B 1 75 ? 17.643 -27.852 129.710 1.00 29.24 75 ILE B CA 1
ATOM 1969 C C . ILE B 1 75 ? 18.183 -27.092 130.914 1.00 29.53 75 ILE B C 1
ATOM 1970 O O . ILE B 1 75 ? 17.860 -25.907 131.099 1.00 27.94 75 ILE B O 1
ATOM 1975 N N . PRO B 1 76 ? 18.978 -27.732 131.772 1.00 29.93 76 PRO B N 1
ATOM 1976 C CA . PRO B 1 76 ? 19.541 -27.020 132.926 1.00 37.69 76 PRO B CA 1
ATOM 1977 C C . PRO B 1 76 ? 20.443 -25.880 132.468 1.00 39.40 76 PRO B C 1
ATOM 1978 O O . PRO B 1 76 ? 21.139 -25.991 131.457 1.00 35.30 76 PRO B O 1
ATOM 1982 N N . ALA B 1 77 ? 20.438 -24.784 133.225 1.00 34.77 77 ALA B N 1
ATOM 1983 C CA . ALA B 1 77 ? 21.276 -23.636 132.912 1.00 38.63 77 ALA B CA 1
ATOM 1984 C C . ALA B 1 77 ? 21.520 -22.847 134.184 1.00 44.56 77 ALA B C 1
ATOM 1985 O O . ALA B 1 77 ? 20.658 -22.793 135.059 1.00 42.95 77 ALA B O 1
ATOM 1987 N N . GLY B 1 78 ? 22.683 -22.200 134.265 1.00 35.01 78 GLY B N 1
ATOM 1988 C CA . GLY B 1 78 ? 22.971 -21.316 135.375 1.00 41.28 78 GLY B CA 1
ATOM 1989 C C . GLY B 1 78 ? 23.711 -20.071 134.919 1.00 42.53 78 GLY B C 1
ATOM 1990 O O . GLY B 1 78 ? 24.235 -20.005 133.809 1.00 34.58 78 GLY B O 1
ATOM 1991 N N . LYS B 1 79 ? 23.765 -19.088 135.817 1.00 44.24 79 LYS B N 1
ATOM 1992 C CA . LYS B 1 79 ? 24.397 -17.809 135.528 1.00 43.98 79 LYS B CA 1
ATOM 1993 C C . LYS B 1 79 ? 25.914 -17.954 135.452 1.00 46.19 79 LYS B C 1
ATOM 1994 O O . LYS B 1 79 ? 26.522 -18.788 136.125 1.00 45.16 79 LYS B O 1
ATOM 2000 N N . LEU B 1 80 ? 26.524 -17.156 134.575 1.00 46.71 80 LEU B N 1
ATOM 2001 C CA . LEU B 1 80 ? 27.953 -17.256 134.300 1.00 45.49 80 LEU B CA 1
ATOM 2002 C C . LEU B 1 80 ? 28.748 -16.464 135.337 1.00 56.37 80 LEU B C 1
ATOM 2003 O O . LEU B 1 80 ? 28.413 -15.317 135.643 1.00 58.23 80 LEU B O 1
ATOM 2008 N N . GLU B 1 81 ? 29.819 -17.072 135.857 1.00 63.47 81 GLU B N 1
ATOM 2009 C CA . GLU B 1 81 ? 30.596 -16.528 136.975 1.00 67.00 81 GLU B CA 1
ATOM 2010 C C . GLU B 1 81 ? 31.936 -16.009 136.451 1.00 69.53 81 GLU B C 1
ATOM 2011 O O . GLU B 1 81 ? 32.866 -16.788 136.209 1.00 65.67 81 GLU B O 1
ATOM 2017 N N . LYS B 1 82 ? 32.020 -14.686 136.286 1.00 74.44 82 LYS B N 1
ATOM 2018 C CA . LYS B 1 82 ? 33.234 -14.011 135.820 1.00 75.60 82 LYS B CA 1
ATOM 2019 C C . LYS B 1 82 ? 34.444 -14.464 136.633 1.00 72.53 82 LYS B C 1
ATOM 2020 O O . LYS B 1 82 ? 34.431 -14.425 137.869 1.00 70.96 82 LYS B O 1
ATOM 2026 N N . GLY B 1 83 ? 35.494 -14.894 135.939 1.00 71.20 83 GLY B N 1
ATOM 2027 C CA . GLY B 1 83 ? 36.656 -15.417 136.632 1.00 69.89 83 GLY B CA 1
ATOM 2028 C C . GLY B 1 83 ? 36.505 -16.858 137.049 1.00 73.96 83 GLY B C 1
ATOM 2029 O O . GLY B 1 83 ? 37.135 -17.297 138.021 1.00 70.48 83 GLY B O 1
ATOM 2030 N N . GLU B 1 84 ? 35.663 -17.606 136.348 1.00 76.01 84 GLU B N 1
ATOM 2031 C CA . GLU B 1 84 ? 35.474 -19.022 136.603 1.00 71.08 84 GLU B CA 1
ATOM 2032 C C . GLU B 1 84 ? 35.353 -19.714 135.258 1.00 63.94 84 GLU B C 1
ATOM 2033 O O . GLU B 1 84 ? 34.704 -19.195 134.346 1.00 63.68 84 GLU B O 1
ATOM 2039 N N . ASP B 1 85 ? 36.006 -20.857 135.126 1.00 60.79 85 ASP B N 1
ATOM 2040 C CA . ASP B 1 85 ? 35.869 -21.631 133.911 1.00 57.94 85 ASP B CA 1
ATOM 2041 C C . ASP B 1 85 ? 34.384 -21.888 133.669 1.00 61.48 85 ASP B C 1
ATOM 2042 O O . ASP B 1 85 ? 33.700 -22.430 134.561 1.00 55.21 85 ASP B O 1
ATOM 2047 N N . PRO B 1 86 ? 33.833 -21.457 132.529 1.00 53.80 86 PRO B N 1
ATOM 2048 C CA . PRO B 1 86 ? 32.457 -21.840 132.179 1.00 47.77 86 PRO B CA 1
ATOM 2049 C C . PRO B 1 86 ? 32.239 -23.337 132.233 1.00 48.31 86 PRO B C 1
ATOM 2050 O O . PRO B 1 86 ? 31.126 -23.794 132.518 1.00 43.66 86 PRO B O 1
ATOM 2054 N N . ARG B 1 87 ? 33.275 -24.117 131.937 1.00 44.67 87 ARG B N 1
ATOM 2055 C CA . ARG B 1 87 ? 33.138 -25.566 131.964 1.00 45.18 87 ARG B CA 1
ATOM 2056 C C . ARG B 1 87 ? 32.919 -26.068 133.385 1.00 51.41 87 ARG B C 1
ATOM 2057 O O . ARG B 1 87 ? 32.179 -27.037 133.598 1.00 44.78 87 ARG B O 1
ATOM 2065 N N . ILE B 1 88 ? 33.562 -25.428 134.369 1.00 47.98 88 ILE B N 1
ATOM 2066 C CA . ILE B 1 88 ? 33.280 -25.753 135.762 1.00 47.98 88 ILE B CA 1
ATOM 2067 C C . ILE B 1 88 ? 31.864 -25.330 136.122 1.00 47.81 88 ILE B C 1
ATOM 2068 O O . ILE B 1 88 ? 31.128 -26.072 136.789 1.00 46.76 88 ILE B O 1
ATOM 2073 N N . THR B 1 89 ? 31.462 -24.129 135.698 1.00 43.75 89 THR B N 1
ATOM 2074 C CA . THR B 1 89 ? 30.101 -23.669 135.967 1.00 44.01 89 THR B CA 1
ATOM 2075 C C . THR B 1 89 ? 29.067 -24.635 135.398 1.00 45.06 89 THR B C 1
ATOM 2076 O O . THR B 1 89 ? 28.028 -24.885 136.018 1.00 43.98 89 THR B O 1
ATOM 2080 N N . ALA B 1 90 ? 29.341 -25.201 134.226 1.00 41.75 90 ALA B N 1
ATOM 2081 C CA . ALA B 1 90 ? 28.418 -26.166 133.645 1.00 41.74 90 ALA B CA 1
ATOM 2082 C C . ALA B 1 90 ? 28.393 -27.468 134.452 1.00 43.32 90 ALA B C 1
ATOM 2083 O O . ALA B 1 90 ? 27.317 -28.018 134.704 1.00 41.93 90 ALA B O 1
ATOM 2085 N N . LEU B 1 91 ? 29.563 -27.986 134.854 1.00 42.39 91 LEU B N 1
ATOM 2086 C CA . LEU B 1 91 ? 29.570 -29.184 135.694 1.00 42.53 91 LEU B CA 1
ATOM 2087 C C . LEU B 1 91 ? 28.797 -28.947 136.983 1.00 42.80 91 LEU B C 1
ATOM 2088 O O . LEU B 1 91 ? 28.000 -29.793 137.407 1.00 45.26 91 LEU B O 1
ATOM 2093 N N . ARG B 1 92 ? 29.000 -27.791 137.612 1.00 44.81 92 ARG B N 1
ATOM 2094 C CA . ARG B 1 92 ? 28.311 -27.521 138.869 1.00 48.65 92 ARG B CA 1
ATOM 2095 C C . ARG B 1 92 ? 26.798 -27.499 138.663 1.00 50.68 92 ARG B C 1
ATOM 2096 O O . ARG B 1 92 ? 26.047 -28.123 139.422 1.00 46.61 92 ARG B O 1
ATOM 2104 N N . GLU B 1 93 ? 26.334 -26.815 137.607 1.00 49.69 93 GLU B N 1
ATOM 2105 C CA . GLU B 1 93 ? 24.898 -26.691 137.361 1.00 41.54 93 GLU B CA 1
ATOM 2106 C C . GLU B 1 93 ? 24.264 -28.052 137.122 1.00 49.06 93 GLU B C 1
ATOM 2107 O O . GLU B 1 93 ? 23.170 -28.334 137.627 1.00 51.57 93 GLU B O 1
ATOM 2113 N N . LEU B 1 94 ? 24.924 -28.903 136.328 1.00 42.81 94 LEU B N 1
ATOM 2114 C CA . LEU B 1 94 ? 24.419 -30.252 136.097 1.00 43.92 94 LEU B CA 1
ATOM 2115 C C . LEU B 1 94 ? 24.159 -30.980 137.413 1.00 47.65 94 LEU B C 1
ATOM 2116 O O . LEU B 1 94 ? 23.075 -31.538 137.628 1.00 51.82 94 LEU B O 1
ATOM 2121 N N . GLU B 1 95 ? 25.144 -30.980 138.313 1.00 50.04 95 GLU B N 1
ATOM 2122 C CA . GLU B 1 95 ? 24.976 -31.688 139.582 1.00 51.51 95 GLU B CA 1
ATOM 2123 C C . GLU B 1 95 ? 23.902 -31.040 140.447 1.00 48.72 95 GLU B C 1
ATOM 2124 O O . GLU B 1 95 ? 22.964 -31.712 140.896 1.00 47.57 95 GLU B O 1
ATOM 2130 N N . GLU B 1 96 ? 24.021 -29.730 140.686 1.00 48.11 96 GLU B N 1
ATOM 2131 C CA . GLU B 1 96 ? 23.054 -29.035 141.530 1.00 46.47 96 GLU B CA 1
ATOM 2132 C C . GLU B 1 96 ? 21.633 -29.243 141.029 1.00 49.20 96 GLU B C 1
ATOM 2133 O O . GLU B 1 96 ? 20.732 -29.566 141.812 1.00 50.09 96 GLU B O 1
ATOM 2139 N N . GLU B 1 97 ? 21.407 -29.085 139.718 1.00 42.12 97 GLU B N 1
ATOM 2140 C CA . GLU B 1 97 ? 20.031 -29.085 139.228 1.00 46.32 97 GLU B CA 1
ATOM 2141 C C . GLU B 1 97 ? 19.494 -30.492 138.988 1.00 48.91 97 GLU B C 1
ATOM 2142 O O . GLU B 1 97 ? 18.272 -30.696 139.015 1.00 47.51 97 GLU B O 1
ATOM 2148 N N . THR B 1 98 ? 20.375 -31.468 138.732 1.00 47.44 98 THR B N 1
ATOM 2149 C CA . THR B 1 98 ? 19.935 -32.806 138.350 1.00 50.36 98 THR B CA 1
ATOM 2150 C C . THR B 1 98 ? 20.588 -33.923 139.147 1.00 46.92 98 THR B C 1
ATOM 2151 O O . THR B 1 98 ? 20.185 -35.080 138.984 1.00 50.92 98 THR B O 1
ATOM 2155 N N . GLY B 1 99 ? 21.590 -33.626 139.968 1.00 48.20 99 GLY B N 1
ATOM 2156 C CA . GLY B 1 99 ? 22.320 -34.657 140.672 1.00 51.15 99 GLY B CA 1
ATOM 2157 C C . GLY B 1 99 ? 23.130 -35.570 139.782 1.00 55.35 99 GLY B C 1
ATOM 2158 O O . GLY B 1 99 ? 23.634 -36.590 140.258 1.00 56.10 99 GLY B O 1
ATOM 2159 N N . TYR B 1 100 ? 23.270 -35.248 138.498 1.00 50.43 100 TYR B N 1
ATOM 2160 C CA . TYR B 1 100 ? 24.046 -36.083 137.596 1.00 52.15 100 TYR B CA 1
ATOM 2161 C C . TYR B 1 100 ? 25.495 -35.634 137.596 1.00 52.90 100 TYR B C 1
ATOM 2162 O O . TYR B 1 100 ? 25.794 -34.435 137.625 1.00 53.53 100 TYR B O 1
ATOM 2171 N N . GLU B 1 101 ? 26.388 -36.611 137.574 1.00 52.28 101 GLU B N 1
ATOM 2172 C CA . GLU B 1 101 ? 27.814 -36.413 137.388 1.00 53.09 101 GLU B CA 1
ATOM 2173 C C . GLU B 1 101 ? 28.164 -36.847 135.971 1.00 48.62 101 GLU B C 1
ATOM 2174 O O . GLU B 1 101 ? 27.448 -37.636 135.353 1.00 50.69 101 GLU B O 1
ATOM 2180 N N . CYS B 1 102 ? 29.264 -36.327 135.440 1.00 50.39 102 CYS B N 1
ATOM 2181 C CA . CYS B 1 102 ? 29.551 -36.615 134.044 1.00 47.67 102 CYS B CA 1
ATOM 2182 C C . CYS B 1 102 ? 31.051 -36.675 133.824 1.00 47.69 102 CYS B C 1
ATOM 2183 O O . CYS B 1 102 ? 31.834 -36.065 134.556 1.00 49.11 102 CYS B O 1
ATOM 2186 N N . GLU B 1 103 ? 31.440 -37.419 132.793 1.00 50.31 103 GLU B N 1
ATOM 2187 C CA . GLU B 1 103 ? 32.852 -37.592 132.484 1.00 53.10 103 GLU B CA 1
ATOM 2188 C C . GLU B 1 103 ? 33.389 -36.523 131.533 1.00 55.88 103 GLU B C 1
ATOM 2189 O O . GLU B 1 103 ? 34.558 -36.139 131.657 1.00 55.27 103 GLU B O 1
ATOM 2195 N N . GLN B 1 104 ? 32.566 -36.026 130.596 1.00 51.74 104 GLN B N 1
ATOM 2196 C CA . GLN B 1 104 ? 32.975 -35.039 129.593 1.00 56.13 104 GLN B CA 1
ATOM 2197 C C . GLN B 1 104 ? 31.994 -33.868 129.551 1.00 49.34 104 GLN B C 1
ATOM 2198 O O . GLN B 1 104 ? 30.781 -34.073 129.613 1.00 45.40 104 GLN B O 1
ATOM 2204 N N . MET B 1 105 ? 32.524 -32.642 129.429 1.00 44.45 105 MET B N 1
ATOM 2205 C CA . MET B 1 105 ? 31.715 -31.423 129.281 1.00 42.38 105 MET B CA 1
ATOM 2206 C C . MET B 1 105 ? 32.324 -30.563 128.171 1.00 41.32 105 MET B C 1
ATOM 2207 O O . MET B 1 105 ? 33.324 -29.875 128.392 1.00 38.69 105 MET B O 1
ATOM 2212 N N . GLU B 1 106 ? 31.705 -30.584 126.991 1.00 36.29 106 GLU B N 1
ATOM 2213 C CA . GLU B 1 106 ? 32.277 -29.992 125.786 1.00 37.57 106 GLU B CA 1
ATOM 2214 C C . GLU B 1 106 ? 31.421 -28.832 125.274 1.00 36.64 106 GLU B C 1
ATOM 2215 O O . GLU B 1 106 ? 30.191 -28.952 125.150 1.00 34.85 106 GLU B O 1
ATOM 2221 N N . TRP B 1 107 ? 32.073 -27.717 124.974 1.00 31.22 107 TRP B N 1
ATOM 2222 C CA . TRP B 1 107 ? 31.362 -26.553 124.452 1.00 32.01 107 TRP B CA 1
ATOM 2223 C C . TRP B 1 107 ? 30.783 -26.845 123.074 1.00 31.87 107 TRP B C 1
ATOM 2224 O O . TRP B 1 107 ? 31.486 -27.317 122.178 1.00 32.14 107 TRP B O 1
ATOM 2235 N N . LEU B 1 108 ? 29.495 -26.567 122.892 1.00 27.08 108 LEU B N 1
ATOM 2236 C CA . LEU B 1 108 ? 28.878 -26.781 121.582 1.00 30.55 108 LEU B CA 1
ATOM 2237 C C . LEU B 1 108 ? 28.746 -25.499 120.777 1.00 32.70 108 LEU B C 1
ATOM 2238 O O . LEU B 1 108 ? 29.140 -25.460 119.604 1.00 30.01 108 LEU B O 1
ATOM 2243 N N . ILE B 1 109 ? 28.176 -24.452 121.381 1.00 27.41 109 ILE B N 1
ATOM 2244 C CA . ILE B 1 109 ? 27.789 -23.258 120.643 1.00 28.85 109 ILE B CA 1
ATOM 2245 C C . ILE B 1 109 ? 27.410 -22.188 121.651 1.00 30.08 109 ILE B C 1
ATOM 2246 O O . ILE B 1 109 ? 26.972 -22.509 122.771 1.00 28.68 109 ILE B O 1
ATOM 2251 N N . SER B 1 110 ? 27.588 -20.916 121.269 1.00 24.15 110 SER B N 1
ATOM 2252 C CA . SER B 1 110 ? 27.128 -19.767 122.047 1.00 26.68 110 SER B CA 1
ATOM 2253 C C . SER B 1 110 ? 26.253 -18.890 121.161 1.00 30.62 110 SER B C 1
ATOM 2254 O O . SER B 1 110 ? 26.426 -18.846 119.947 1.00 26.27 110 SER B O 1
ATOM 2257 N N . PHE B 1 111 ? 25.299 -18.187 121.760 1.00 25.57 111 PHE B N 1
ATOM 2258 C CA . PHE B 1 111 ? 24.469 -17.309 120.956 1.00 26.02 111 PHE B CA 1
ATOM 2259 C C . PHE B 1 111 ? 23.747 -16.327 121.866 1.00 26.91 111 PHE B C 1
ATOM 2260 O O . PHE B 1 111 ? 23.542 -16.595 123.059 1.00 26.61 111 PHE B O 1
ATOM 2268 N N . ALA B 1 112 ? 23.370 -15.182 121.286 1.00 23.88 112 ALA B N 1
ATOM 2269 C CA . ALA B 1 112 ? 22.510 -14.203 121.953 1.00 29.29 112 ALA B CA 1
ATOM 2270 C C . ALA B 1 112 ? 21.054 -14.631 121.883 1.00 28.77 112 ALA B C 1
ATOM 2271 O O . ALA B 1 112 ? 20.595 -15.160 120.867 1.00 26.24 112 ALA B O 1
ATOM 2273 N N . THR B 1 113 ? 20.307 -14.411 122.974 1.00 30.27 113 THR B N 1
ATOM 2274 C CA . THR B 1 113 ? 18.906 -14.832 122.941 1.00 27.57 113 THR B CA 1
ATOM 2275 C C . THR B 1 113 ? 18.032 -13.835 122.210 1.00 30.98 113 THR B C 1
ATOM 2276 O O . THR B 1 113 ? 17.143 -14.232 121.450 1.00 30.23 113 THR B O 1
ATOM 2280 N N . SER B 1 114 ? 18.252 -12.541 122.446 1.00 30.30 114 SER B N 1
ATOM 2281 C CA . SER B 1 114 ? 17.374 -11.485 121.939 1.00 33.68 114 SER B CA 1
ATOM 2282 C C . SER B 1 114 ? 18.215 -10.267 121.611 1.00 31.44 114 SER B C 1
ATOM 2283 O O . SER B 1 114 ? 18.153 -9.253 122.310 1.00 28.65 114 SER B O 1
ATOM 2286 N N . PRO B 1 115 ? 19.012 -10.327 120.536 1.00 31.62 115 PRO B N 1
ATOM 2287 C CA . PRO B 1 115 ? 20.001 -9.268 120.292 1.00 30.48 115 PRO B CA 1
ATOM 2288 C C . PRO B 1 115 ? 19.402 -7.912 119.946 1.00 36.11 115 PRO B C 1
ATOM 2289 O O . PRO B 1 115 ? 20.155 -6.924 119.897 1.00 35.18 115 PRO B O 1
ATOM 2293 N N . GLY B 1 116 ? 18.099 -7.819 119.688 1.00 35.38 116 GLY B N 1
ATOM 2294 C CA . GLY B 1 116 ? 17.512 -6.513 119.418 1.00 36.71 116 GLY B CA 1
ATOM 2295 C C . GLY B 1 116 ? 17.340 -5.629 120.649 1.00 42.39 116 GLY B C 1
ATOM 2296 O O . GLY B 1 116 ? 17.159 -4.413 120.510 1.00 40.01 116 GLY B O 1
ATOM 2297 N N . PHE B 1 117 ? 17.365 -6.201 121.850 1.00 32.57 117 PHE B N 1
ATOM 2298 C CA . PHE B 1 117 ? 17.281 -5.342 123.036 1.00 31.71 117 PHE B CA 1
ATOM 2299 C C . PHE B 1 117 ? 18.110 -5.824 124.221 1.00 33.46 117 PHE B C 1
ATOM 2300 O O . PHE B 1 117 ? 18.270 -5.053 125.172 1.00 36.10 117 PHE B O 1
ATOM 2308 N N . ALA B 1 118 ? 18.656 -7.040 124.212 1.00 31.60 118 ALA B N 1
ATOM 2309 C CA . ALA B 1 118 ? 19.380 -7.570 125.369 1.00 32.90 118 ALA B CA 1
ATOM 2310 C C . ALA B 1 118 ? 20.771 -8.049 124.985 1.00 32.79 118 ALA B C 1
ATOM 2311 O O . ALA B 1 118 ? 20.984 -8.533 123.871 1.00 28.83 118 ALA B O 1
ATOM 2313 N N . ASP B 1 119 ? 21.709 -7.998 125.937 1.00 29.50 119 ASP B N 1
ATOM 2314 C CA . ASP B 1 119 ? 23.045 -8.524 125.667 1.00 30.38 119 ASP B CA 1
ATOM 2315 C C . ASP B 1 119 ? 23.263 -9.921 126.242 1.00 29.66 119 ASP B C 1
ATOM 2316 O O . ASP B 1 119 ? 24.409 -10.363 126.353 1.00 32.01 119 ASP B O 1
ATOM 2321 N N . GLU B 1 120 ? 22.190 -10.629 126.578 1.00 28.47 120 GLU B N 1
ATOM 2322 C CA . GLU B 1 120 ? 22.303 -11.952 127.181 1.00 30.56 120 GLU B CA 1
ATOM 2323 C C . GLU B 1 120 ? 22.870 -12.969 126.200 1.00 31.19 120 GLU B C 1
ATOM 2324 O O . GLU B 1 120 ? 22.315 -13.151 125.114 1.00 28.98 120 GLU B O 1
ATOM 2330 N N . ILE B 1 121 ? 23.931 -13.669 126.599 1.00 29.20 121 ILE B N 1
ATOM 2331 C CA . ILE B 1 121 ? 24.554 -14.697 125.771 1.00 27.58 121 ILE B CA 1
ATOM 2332 C C . ILE B 1 121 ? 24.440 -16.031 126.492 1.00 31.17 121 ILE B C 1
ATOM 2333 O O . ILE B 1 121 ? 24.704 -16.110 127.701 1.00 30.10 121 ILE B O 1
ATOM 2338 N N . ILE B 1 122 ? 24.069 -17.080 125.754 1.00 25.37 122 ILE B N 1
ATOM 2339 C CA . ILE B 1 122 ? 24.005 -18.441 126.290 1.00 26.57 122 ILE B CA 1
ATOM 2340 C C . ILE B 1 122 ? 25.117 -19.277 125.695 1.00 32.06 122 ILE B C 1
ATOM 2341 O O . ILE B 1 122 ? 25.310 -19.274 124.467 1.00 27.58 122 ILE B O 1
ATOM 2346 N N . HIS B 1 123 ? 25.829 -20.016 126.561 1.00 24.00 123 HIS B N 1
ATOM 2347 C CA . HIS B 1 123 ? 26.874 -20.960 126.147 1.00 26.10 123 HIS B CA 1
ATOM 2348 C C . HIS B 1 123 ? 26.424 -22.392 126.431 1.00 30.99 123 HIS B C 1
ATOM 2349 O O . HIS B 1 123 ? 26.380 -22.816 127.592 1.00 29.97 123 HIS B O 1
ATOM 2356 N N . ILE B 1 124 ? 26.158 -23.160 125.387 1.00 24.29 124 ILE B N 1
ATOM 2357 C CA . ILE B 1 124 ? 25.712 -24.545 125.542 1.00 27.71 124 ILE B CA 1
ATOM 2358 C C . ILE B 1 124 ? 26.910 -25.485 125.525 1.00 30.61 124 ILE B C 1
ATOM 2359 O O . ILE B 1 124 ? 27.770 -25.413 124.625 1.00 29.09 124 ILE B O 1
ATOM 2364 N N . TYR B 1 125 ? 26.959 -26.363 126.532 1.00 26.42 125 TYR B N 1
ATOM 2365 C CA . TYR B 1 125 ? 27.901 -27.462 126.687 1.00 29.31 125 TYR B CA 1
ATOM 2366 C C . TYR B 1 125 ? 27.153 -28.782 126.584 1.00 32.47 125 TYR B C 1
ATOM 2367 O O . TYR B 1 125 ? 25.975 -28.864 126.952 1.00 33.30 125 TYR B O 1
ATOM 2376 N N . VAL B 1 126 ? 27.829 -29.812 126.062 1.00 30.68 126 VAL B N 1
ATOM 2377 C CA . VAL B 1 126 ? 27.264 -31.155 125.935 1.00 32.63 126 VAL B CA 1
ATOM 2378 C C . VAL B 1 126 ? 27.942 -32.080 126.947 1.00 37.66 126 VAL B C 1
ATOM 2379 O O . VAL B 1 126 ? 29.173 -32.202 126.965 1.00 34.52 126 VAL B O 1
ATOM 2383 N N . ALA B 1 127 ? 27.139 -32.758 127.762 1.00 35.52 127 ALA B N 1
ATOM 2384 C CA . ALA B 1 127 ? 27.635 -33.635 128.813 1.00 41.46 127 ALA B CA 1
ATOM 2385 C C . ALA B 1 127 ? 27.460 -35.087 128.380 1.00 42.39 127 ALA B C 1
ATOM 2386 O O . ALA B 1 127 ? 26.365 -35.488 127.975 1.00 47.26 127 ALA B O 1
ATOM 2388 N N . LYS B 1 128 ? 28.536 -35.865 128.450 1.00 43.04 128 LYS B N 1
ATOM 2389 C CA . LYS B 1 128 ? 28.470 -37.290 128.138 1.00 47.24 128 LYS B CA 1
ATOM 2390 C C . LYS B 1 128 ? 28.988 -38.108 129.313 1.00 47.33 128 LYS B C 1
ATOM 2391 O O . LYS B 1 128 ? 29.738 -37.617 130.161 1.00 51.63 128 LYS B O 1
ATOM 2397 N N . GLY B 1 129 ? 28.580 -39.376 129.354 1.00 51.30 129 GLY B N 1
ATOM 2398 C CA . GLY B 1 129 ? 29.006 -40.253 130.425 1.00 46.05 129 GLY B CA 1
ATOM 2399 C C . GLY B 1 129 ? 28.377 -39.884 131.753 1.00 49.97 129 GLY B C 1
ATOM 2400 O O . GLY B 1 129 ? 29.075 -39.600 132.731 1.00 51.07 129 GLY B O 1
ATOM 2401 N N . LEU B 1 130 ? 27.054 -39.892 131.798 1.00 46.01 130 LEU B N 1
ATOM 2402 C CA . LEU B 1 130 ? 26.320 -39.490 132.988 1.00 50.64 130 LEU B CA 1
ATOM 2403 C C . LEU B 1 130 ? 26.190 -40.654 133.967 1.00 50.08 130 LEU B C 1
ATOM 2404 O O . LEU B 1 130 ? 26.138 -41.823 133.572 1.00 52.41 130 LEU B O 1
ATOM 2409 N N . SER B 1 131 ? 26.145 -40.316 135.252 1.00 46.18 131 SER B N 1
ATOM 2410 C CA . SER B 1 131 ? 25.860 -41.275 136.316 1.00 51.99 131 SER B CA 1
ATOM 2411 C C . SER B 1 131 ? 25.317 -40.507 137.508 1.00 53.24 131 SER B C 1
ATOM 2412 O O . SER B 1 131 ? 25.953 -39.549 137.960 1.00 55.36 131 SER B O 1
ATOM 2415 N N . LYS B 1 132 ? 24.152 -40.919 138.009 1.00 53.28 132 LYS B N 1
ATOM 2416 C CA . LYS B 1 132 ? 23.560 -40.257 139.166 1.00 57.11 132 LYS B CA 1
ATOM 2417 C C . LYS B 1 132 ? 24.486 -40.424 140.359 1.00 64.63 132 LYS B C 1
ATOM 2418 O O . LYS B 1 132 ? 24.695 -41.542 140.846 1.00 65.25 132 LYS B O 1
ATOM 2424 N N . LYS B 1 133 ? 25.053 -39.313 140.814 1.00 63.81 133 LYS B N 1
ATOM 2425 C CA . LYS B 1 133 ? 25.986 -39.302 141.929 1.00 68.35 133 LYS B CA 1
ATOM 2426 C C . LYS B 1 133 ? 25.285 -39.648 143.239 1.00 66.23 133 LYS B C 1
ATOM 2427 O O . LYS B 1 133 ? 24.708 -40.728 143.371 1.00 71.24 133 LYS B O 1
ATOM 2433 N N . VAL B 1 145 ? 9.135 -27.374 140.357 1.00 70.26 145 VAL B N 1
ATOM 2434 C CA . VAL B 1 145 ? 10.409 -27.263 139.653 1.00 64.56 145 VAL B CA 1
ATOM 2435 C C . VAL B 1 145 ? 11.178 -28.569 139.816 1.00 64.87 145 VAL B C 1
ATOM 2436 O O . VAL B 1 145 ? 12.034 -28.683 140.701 1.00 67.57 145 VAL B O 1
ATOM 2440 N N . ASP B 1 146 ? 10.887 -29.551 138.958 1.00 58.80 146 ASP B N 1
ATOM 2441 C CA . ASP B 1 146 ? 11.355 -30.913 139.172 1.00 60.03 146 ASP B CA 1
ATOM 2442 C C . ASP B 1 146 ? 12.093 -31.456 137.948 1.00 55.72 146 ASP B C 1
ATOM 2443 O O . ASP B 1 146 ? 12.002 -30.921 136.836 1.00 49.39 146 ASP B O 1
ATOM 2448 N N . LEU B 1 147 ? 12.833 -32.540 138.188 1.00 50.89 147 LEU B N 1
ATOM 2449 C CA . LEU B 1 147 ? 13.577 -33.228 137.143 1.00 53.45 147 LEU B CA 1
ATOM 2450 C C . LEU B 1 147 ? 12.656 -34.027 136.233 1.00 54.67 147 LEU B C 1
ATOM 2451 O O . LEU B 1 147 ? 11.656 -34.605 136.668 1.00 54.96 147 LEU B O 1
ATOM 2456 N N . ILE B 1 148 ? 13.021 -34.076 134.961 1.00 44.28 148 ILE B N 1
ATOM 2457 C CA . ILE B 1 148 ? 12.283 -34.841 133.968 1.00 45.48 148 ILE B CA 1
ATOM 2458 C C . ILE B 1 148 ? 13.260 -35.285 132.894 1.00 50.89 148 ILE B C 1
ATOM 2459 O O . ILE B 1 148 ? 14.054 -34.479 132.392 1.00 51.64 148 ILE B O 1
ATOM 2464 N N . GLU B 1 149 ? 13.222 -36.574 132.561 1.00 46.21 149 GLU B N 1
ATOM 2465 C CA . GLU B 1 149 ? 14.053 -37.141 131.508 1.00 44.18 149 GLU B CA 1
ATOM 2466 C C . GLU B 1 149 ? 13.153 -37.538 130.345 1.00 46.53 149 GLU B C 1
ATOM 2467 O O . GLU B 1 149 ? 12.063 -38.071 130.561 1.00 45.70 149 GLU B O 1
ATOM 2473 N N . LEU B 1 150 ? 13.578 -37.237 129.119 1.00 39.68 150 LEU B N 1
ATOM 2474 C CA . LEU B 1 150 ? 12.705 -37.382 127.962 1.00 35.44 150 LEU B CA 1
ATOM 2475 C C . LEU B 1 150 ? 13.449 -38.059 126.834 1.00 41.45 150 LEU B C 1
ATOM 2476 O O . LEU B 1 150 ? 14.615 -37.735 126.573 1.00 40.91 150 LEU B O 1
ATOM 2481 N N . THR B 1 151 ? 12.768 -38.974 126.148 1.00 39.19 151 THR B N 1
ATOM 2482 C CA . THR B 1 151 ? 13.317 -39.468 124.900 1.00 40.97 151 THR B CA 1
ATOM 2483 C C . THR B 1 151 ? 13.236 -38.367 123.848 1.00 40.42 151 THR B C 1
ATOM 2484 O O . THR B 1 151 ? 12.540 -37.358 124.016 1.00 39.31 151 THR B O 1
ATOM 2488 N N . LEU B 1 152 ? 13.910 -38.591 122.722 1.00 39.38 152 LEU B N 1
ATOM 2489 C CA . LEU B 1 152 ? 13.815 -37.628 121.629 1.00 43.97 152 LEU B CA 1
ATOM 2490 C C . LEU B 1 152 ? 12.365 -37.459 121.186 1.00 45.07 152 LEU B C 1
ATOM 2491 O O . LEU B 1 152 ? 11.867 -36.332 121.068 1.00 41.48 152 LEU B O 1
ATOM 2496 N N . ASP B 1 153 ? 11.656 -38.574 120.962 1.00 40.43 153 ASP B N 1
ATOM 2497 C CA . ASP B 1 153 ? 10.264 -38.464 120.541 1.00 43.81 153 ASP B CA 1
ATOM 2498 C C . ASP B 1 153 ? 9.392 -37.786 121.586 1.00 38.04 153 ASP B C 1
ATOM 2499 O O . ASP B 1 153 ? 8.448 -37.068 121.227 1.00 40.57 153 ASP B O 1
ATOM 2504 N N . GLU B 1 154 ? 9.662 -38.003 122.870 1.00 35.75 154 GLU B N 1
ATOM 2505 C CA . GLU B 1 154 ? 8.911 -37.280 123.891 1.00 38.28 154 GLU B CA 1
ATOM 2506 C C . GLU B 1 154 ? 9.255 -35.788 123.870 1.00 39.70 154 GLU B C 1
ATOM 2507 O O . GLU B 1 154 ? 8.382 -34.935 124.075 1.00 38.12 154 GLU B O 1
ATOM 2513 N N . ALA B 1 155 ? 10.521 -35.453 123.620 1.00 34.90 155 ALA B N 1
ATOM 2514 C CA . ALA B 1 155 ? 10.896 -34.042 123.534 1.00 36.62 155 ALA B CA 1
ATOM 2515 C C . ALA B 1 155 ? 10.226 -33.370 122.337 1.00 32.95 155 ALA B C 1
ATOM 2516 O O . ALA B 1 155 ? 9.726 -32.249 122.452 1.00 33.21 155 ALA B O 1
ATOM 2518 N N . LEU B 1 156 ? 10.149 -34.066 121.195 1.00 38.49 156 LEU B N 1
ATOM 2519 C CA . LEU B 1 156 ? 9.487 -33.486 120.027 1.00 32.62 156 LEU B CA 1
ATOM 2520 C C . LEU B 1 156 ? 7.994 -33.313 120.275 1.00 38.03 156 LEU B C 1
ATOM 2521 O O . LEU B 1 156 ? 7.394 -32.326 119.833 1.00 39.17 156 LEU B O 1
ATOM 2526 N N . GLN B 1 157 ? 7.377 -34.253 120.999 1.00 35.28 157 GLN B N 1
ATOM 2527 C CA . GLN B 1 157 ? 5.985 -34.079 121.408 1.00 34.71 157 GLN B CA 1
ATOM 2528 C C . GLN B 1 157 ? 5.824 -32.840 122.284 1.00 33.20 157 GLN B C 1
ATOM 2529 O O . GLN B 1 157 ? 4.887 -32.053 122.104 1.00 33.69 157 GLN B O 1
ATOM 2535 N N . TYR B 1 158 ? 6.729 -32.649 123.251 1.00 35.54 158 TYR B N 1
ATOM 2536 C CA . TYR B 1 158 ? 6.634 -31.477 124.111 1.00 34.17 158 TYR B CA 1
ATOM 2537 C C . TYR B 1 158 ? 6.786 -30.182 123.313 1.00 32.38 158 TYR B C 1
ATOM 2538 O O . TYR B 1 158 ? 6.220 -29.158 123.690 1.00 32.68 158 TYR B O 1
ATOM 2547 N N . ILE B 1 159 ? 7.548 -30.197 122.225 1.00 32.90 159 ILE B N 1
ATOM 2548 C CA . ILE B 1 159 ? 7.610 -28.994 121.384 1.00 34.64 159 ILE B CA 1
ATOM 2549 C C . ILE B 1 159 ? 6.270 -28.766 120.693 1.00 34.15 159 ILE B C 1
ATOM 2550 O O . ILE B 1 159 ? 5.760 -27.642 120.630 1.00 31.92 159 ILE B O 1
ATOM 2555 N N . LYS B 1 160 ? 5.702 -29.827 120.131 1.00 33.98 160 LYS B N 1
ATOM 2556 C CA . LYS B 1 160 ? 4.370 -29.739 119.545 1.00 37.45 160 LYS B CA 1
ATOM 2557 C C . LYS B 1 160 ? 3.377 -29.206 120.557 1.00 40.30 160 LYS B C 1
ATOM 2558 O O . LYS B 1 160 ? 2.506 -28.403 120.218 1.00 39.13 160 LYS B O 1
ATOM 2564 N N . GLU B 1 161 ? 3.500 -29.636 121.814 1.00 36.98 161 GLU B N 1
ATOM 2565 C CA . GLU B 1 161 ? 2.574 -29.209 122.851 1.00 36.92 161 GLU B CA 1
ATOM 2566 C C . GLU B 1 161 ? 2.941 -27.864 123.441 1.00 36.70 161 GLU B C 1
ATOM 2567 O O . GLU B 1 161 ? 2.216 -27.374 124.312 1.00 36.63 161 GLU B O 1
ATOM 2573 N N . GLN B 1 162 ? 4.060 -27.268 123.000 1.00 34.26 162 GLN B N 1
ATOM 2574 C CA . GLN B 1 162 ? 4.559 -25.996 123.526 1.00 32.06 162 GLN B CA 1
ATOM 2575 C C . GLN B 1 162 ? 4.865 -26.063 125.014 1.00 34.33 162 GLN B C 1
ATOM 2576 O O . GLN B 1 162 ? 4.821 -25.051 125.722 1.00 32.57 162 GLN B O 1
ATOM 2582 N N . ARG B 1 163 ? 5.178 -27.268 125.505 1.00 33.10 163 ARG B N 1
ATOM 2583 C CA . ARG B 1 163 ? 5.771 -27.393 126.833 1.00 37.20 163 ARG B CA 1
ATOM 2584 C C . ARG B 1 163 ? 7.271 -27.105 126.784 1.00 32.84 163 ARG B C 1
ATOM 2585 O O . ARG B 1 163 ? 7.847 -26.582 127.741 1.00 32.45 163 ARG B O 1
ATOM 2593 N N . ILE B 1 164 ? 7.916 -27.487 125.699 1.00 31.10 164 ILE B N 1
ATOM 2594 C CA . ILE B 1 164 ? 9.249 -26.998 125.386 1.00 27.11 164 ILE B CA 1
ATOM 2595 C C . ILE B 1 164 ? 9.068 -25.767 124.514 1.00 30.33 164 ILE B C 1
ATOM 2596 O O . ILE B 1 164 ? 8.487 -25.848 123.419 1.00 29.33 164 ILE B O 1
ATOM 2601 N N . TYR B 1 165 ? 9.586 -24.629 124.987 1.00 34.38 165 TYR B N 1
ATOM 2602 C CA . TYR B 1 165 ? 9.088 -23.349 124.512 1.00 32.44 165 TYR B CA 1
ATOM 2603 C C . TYR B 1 165 ? 10.065 -22.187 124.683 1.00 31.59 165 TYR B C 1
ATOM 2604 O O . TYR B 1 165 ? 9.610 -21.054 124.848 1.00 33.41 165 TYR B O 1
ATOM 2613 N N . ASP B 1 166 ? 11.382 -22.433 124.680 1.00 29.44 166 ASP B N 1
ATOM 2614 C CA . ASP B 1 166 ? 12.365 -21.350 124.763 1.00 27.96 166 ASP B CA 1
ATOM 2615 C C . ASP B 1 166 ? 13.565 -21.700 123.891 1.00 27.86 166 ASP B C 1
ATOM 2616 O O . ASP B 1 166 ? 13.789 -22.858 123.562 1.00 22.84 166 ASP B O 1
ATOM 2621 N N . SER B 1 167 ? 14.337 -20.686 123.496 1.00 27.85 167 SER B N 1
ATOM 2622 C CA . SER B 1 167 ? 15.224 -20.908 122.357 1.00 29.27 167 SER B CA 1
ATOM 2623 C C . SER B 1 167 ? 16.298 -21.935 122.673 1.00 25.55 167 SER B C 1
ATOM 2624 O O . SER B 1 167 ? 16.584 -22.807 121.841 1.00 27.92 167 SER B O 1
ATOM 2627 N N . LYS B 1 168 ? 16.878 -21.889 123.889 1.00 23.52 168 LYS B N 1
ATOM 2628 C CA . LYS B 1 168 ? 17.982 -22.786 124.204 1.00 28.28 168 LYS B CA 1
ATOM 2629 C C . LYS B 1 168 ? 17.540 -24.248 124.196 1.00 29.53 168 LYS B C 1
ATOM 2630 O O . LYS B 1 168 ? 18.283 -25.135 123.738 1.00 26.40 168 LYS B O 1
ATOM 2636 N N . THR B 1 169 ? 16.337 -24.527 124.705 1.00 27.44 169 THR B N 1
ATOM 2637 C CA . THR B 1 169 ? 15.874 -25.910 124.729 1.00 25.77 169 THR B CA 1
ATOM 2638 C C . THR B 1 169 ? 15.454 -26.402 123.342 1.00 26.49 169 THR B C 1
ATOM 2639 O O . THR B 1 169 ? 15.661 -27.580 123.013 1.00 29.43 169 THR B O 1
ATOM 2643 N N . VAL B 1 170 ? 14.874 -25.538 122.514 1.00 26.80 170 VAL B N 1
ATOM 2644 C CA . VAL B 1 170 ? 14.600 -25.943 121.129 1.00 25.73 170 VAL B CA 1
ATOM 2645 C C . VAL B 1 170 ? 15.898 -26.318 120.437 1.00 29.14 170 VAL B C 1
ATOM 2646 O O . VAL B 1 170 ? 15.987 -27.352 119.769 1.00 29.84 170 VAL B O 1
ATOM 2650 N N . ILE B 1 171 ? 16.938 -25.500 120.623 1.00 28.60 171 ILE B N 1
ATOM 2651 C CA . ILE B 1 171 ? 18.231 -25.794 119.990 1.00 29.46 171 ILE B CA 1
ATOM 2652 C C . ILE B 1 171 ? 18.774 -27.136 120.466 1.00 32.84 171 ILE B C 1
ATOM 2653 O O . ILE B 1 171 ? 19.330 -27.911 119.675 1.00 30.60 171 ILE B O 1
ATOM 2658 N N . ALA B 1 172 ? 18.621 -27.433 121.764 1.00 31.01 172 ALA B N 1
ATOM 2659 C CA . ALA B 1 172 ? 19.059 -28.719 122.301 1.00 32.61 172 ALA B CA 1
ATOM 2660 C C . ALA B 1 172 ? 18.315 -29.884 121.655 1.00 34.60 172 ALA B C 1
ATOM 2661 O O . ALA B 1 172 ? 18.931 -30.886 121.256 1.00 35.40 172 ALA B O 1
ATOM 2663 N N . VAL B 1 173 ? 16.985 -29.789 121.563 1.00 29.47 173 VAL B N 1
ATOM 2664 C CA . VAL B 1 173 ? 16.229 -30.865 120.926 1.00 32.73 173 VAL B CA 1
ATOM 2665 C C . VAL B 1 173 ? 16.678 -31.047 119.480 1.00 35.74 173 VAL B C 1
ATOM 2666 O O . VAL B 1 173 ? 16.881 -32.176 119.004 1.00 31.83 173 VAL B O 1
ATOM 2670 N N . GLN B 1 174 ? 16.854 -29.943 118.758 1.00 32.28 174 GLN B N 1
ATOM 2671 C CA . GLN B 1 174 ? 17.329 -30.038 117.379 1.00 33.93 174 GLN B CA 1
ATOM 2672 C C . GLN B 1 174 ? 18.659 -30.765 117.311 1.00 38.69 174 GLN B C 1
ATOM 2673 O O . GLN B 1 174 ? 18.940 -31.487 116.346 1.00 41.15 174 GLN B O 1
ATOM 2679 N N . TYR B 1 175 ? 19.506 -30.553 118.314 1.00 37.61 175 TYR B N 1
ATOM 2680 C CA . TYR B 1 175 ? 20.832 -31.151 118.318 1.00 42.31 175 TYR B CA 1
ATOM 2681 C C . TYR B 1 175 ? 20.735 -32.656 118.547 1.00 42.00 175 TYR B C 1
ATOM 2682 O O . TYR B 1 175 ? 21.401 -33.443 117.868 1.00 40.58 175 TYR B O 1
ATOM 2691 N N . LEU B 1 176 ? 19.898 -33.072 119.490 1.00 39.09 176 LEU B N 1
ATOM 2692 C CA . LEU B 1 176 ? 19.593 -34.493 119.624 1.00 38.06 176 LEU B CA 1
ATOM 2693 C C . LEU B 1 176 ? 19.047 -35.072 118.330 1.00 42.90 176 LEU B C 1
ATOM 2694 O O . LEU B 1 176 ? 19.451 -36.163 117.906 1.00 44.87 176 LEU B O 1
ATOM 2699 N N . GLN B 1 177 ? 18.145 -34.345 117.677 1.00 38.62 177 GLN B N 1
ATOM 2700 C CA . GLN B 1 177 ? 17.569 -34.821 116.427 1.00 39.31 177 GLN B CA 1
ATOM 2701 C C . GLN B 1 177 ? 18.651 -35.087 115.385 1.00 46.90 177 GLN B C 1
ATOM 2702 O O . GLN B 1 177 ? 18.587 -36.077 114.648 1.00 48.63 177 GLN B O 1
ATOM 2708 N N . LEU B 1 178 ? 19.652 -34.206 115.303 1.00 46.15 178 LEU B N 1
ATOM 2709 C CA . LEU B 1 178 ? 20.726 -34.388 114.330 1.00 43.84 178 LEU B CA 1
ATOM 2710 C C . LEU B 1 178 ? 21.664 -35.514 114.747 1.00 51.84 178 LEU B C 1
ATOM 2711 O O . LEU B 1 178 ? 22.162 -36.260 113.898 1.00 51.96 178 LEU B O 1
ATOM 2716 N N . GLN B 1 179 ? 21.921 -35.650 116.050 1.00 49.15 179 GLN B N 1
ATOM 2717 C CA . GLN B 1 179 ? 22.758 -36.745 116.521 1.00 51.31 179 GLN B CA 1
ATOM 2718 C C . GLN B 1 179 ? 22.117 -38.099 116.226 1.00 57.71 179 GLN B C 1
ATOM 2719 O O . GLN B 1 179 ? 22.801 -39.039 115.809 1.00 57.48 179 GLN B O 1
ATOM 2725 N N . GLU B 1 180 ? 20.804 -38.226 116.438 1.00 55.48 180 GLU B N 1
ATOM 2726 C CA . GLU B 1 180 ? 20.174 -39.508 116.154 1.00 58.21 180 GLU B CA 1
ATOM 2727 C C . GLU B 1 180 ? 20.116 -39.756 114.654 1.00 62.33 180 GLU B C 1
ATOM 2728 O O . GLU B 1 180 ? 20.360 -40.877 114.198 1.00 64.49 180 GLU B O 1
ATOM 2734 N N . ALA B 1 181 ? 19.831 -38.721 113.862 1.00 52.92 181 ALA B N 1
ATOM 2735 C CA . ALA B 1 181 ? 19.979 -38.877 112.419 1.00 61.05 181 ALA B CA 1
ATOM 2736 C C . ALA B 1 181 ? 21.404 -39.285 112.061 1.00 65.90 181 ALA B C 1
ATOM 2737 O O . ALA B 1 181 ? 21.619 -40.115 111.168 1.00 69.46 181 ALA B O 1
ATOM 2739 N N . LEU B 1 182 ? 22.395 -38.720 112.757 1.00 63.18 182 LEU B N 1
ATOM 2740 C CA . LEU B 1 182 ? 23.786 -39.043 112.467 1.00 62.85 182 LEU B CA 1
ATOM 2741 C C . LEU B 1 182 ? 24.166 -40.427 112.979 1.00 70.42 182 LEU B C 1
ATOM 2742 O O . LEU B 1 182 ? 25.189 -40.977 112.555 1.00 72.16 182 LEU B O 1
ATOM 2747 N N . LYS B 1 183 ? 23.370 -40.994 113.885 1.00 66.35 183 LYS B N 1
ATOM 2748 C CA . LYS B 1 183 ? 23.545 -42.373 114.335 1.00 67.23 183 LYS B CA 1
ATOM 2749 C C . LYS B 1 183 ? 22.636 -43.267 113.485 1.00 72.27 183 LYS B C 1
ATOM 2750 O O . LYS B 1 183 ? 21.593 -43.771 113.904 1.00 73.86 183 LYS B O 1
ATOM 2756 N N . ASN B 1 184 ? 23.048 -43.416 112.228 1.00 77.43 184 ASN B N 1
ATOM 2757 C CA . ASN B 1 184 ? 22.308 -44.212 111.249 1.00 76.82 184 ASN B CA 1
ATOM 2758 C C . ASN B 1 184 ? 23.233 -44.737 110.156 1.00 74.42 184 ASN B C 1
ATOM 2759 O O . ASN B 1 184 ? 23.499 -44.042 109.177 1.00 78.99 184 ASN B O 1
ATOM 2764 N N . LYS C 1 3 ? 66.192 24.132 118.753 1.00 56.90 3 LYS C N 1
ATOM 2765 C CA . LYS C 1 3 ? 65.775 22.757 118.978 1.00 56.08 3 LYS C CA 1
ATOM 2766 C C . LYS C 1 3 ? 64.439 22.712 119.731 1.00 50.80 3 LYS C C 1
ATOM 2767 O O . LYS C 1 3 ? 63.667 21.766 119.581 1.00 51.70 3 LYS C O 1
ATOM 2773 N N . LEU C 1 4 ? 64.175 23.727 120.550 1.00 46.88 4 LEU C N 1
ATOM 2774 C CA . LEU C 1 4 ? 62.883 23.817 121.217 1.00 44.44 4 LEU C CA 1
ATOM 2775 C C . LEU C 1 4 ? 61.813 24.193 120.196 1.00 46.55 4 LEU C C 1
ATOM 2776 O O . LEU C 1 4 ? 62.015 25.082 119.361 1.00 41.32 4 LEU C O 1
ATOM 2781 N N . PHE C 1 5 ? 60.669 23.520 120.262 1.00 42.11 5 PHE C N 1
ATOM 2782 C CA . PHE C 1 5 ? 59.583 23.857 119.355 1.00 41.03 5 PHE C CA 1
ATOM 2783 C C . PHE C 1 5 ? 59.153 25.305 119.567 1.00 41.42 5 PHE C C 1
ATOM 2784 O O . PHE C 1 5 ? 59.117 25.792 120.699 1.00 39.98 5 PHE C O 1
ATOM 2792 N N . GLU C 1 6 ? 58.843 26.007 118.478 1.00 38.11 6 GLU C N 1
ATOM 2793 C CA . GLU C 1 6 ? 58.370 27.382 118.617 1.00 43.90 6 GLU C CA 1
ATOM 2794 C C . GLU C 1 6 ? 57.588 27.798 117.379 1.00 45.70 6 GLU C C 1
ATOM 2795 O O . GLU C 1 6 ? 57.917 27.394 116.262 1.00 48.53 6 GLU C O 1
ATOM 2801 N N . GLU C 1 7 ? 56.544 28.598 117.588 1.00 45.00 7 GLU C N 1
ATOM 2802 C CA . GLU C 1 7 ? 55.782 29.213 116.501 1.00 40.70 7 GLU C CA 1
ATOM 2803 C C . GLU C 1 7 ? 56.110 30.705 116.543 1.00 47.71 7 GLU C C 1
ATOM 2804 O O . GLU C 1 7 ? 55.610 31.436 117.405 1.00 43.67 7 GLU C O 1
ATOM 2810 N N . LYS C 1 8 ? 56.980 31.138 115.630 1.00 33.92 8 LYS C N 1
ATOM 2811 C CA . LYS C 1 8 ? 57.390 32.532 115.529 1.00 43.85 8 LYS C CA 1
ATOM 2812 C C . LYS C 1 8 ? 56.229 33.434 115.124 1.00 37.55 8 LYS C C 1
ATOM 2813 O O . LYS C 1 8 ? 55.554 33.176 114.126 1.00 38.22 8 LYS C O 1
ATOM 2819 N N . THR C 1 9 ? 56.042 34.532 115.849 1.00 39.60 9 THR C N 1
ATOM 2820 C CA . THR C 1 9 ? 55.079 35.544 115.422 1.00 40.17 9 THR C CA 1
ATOM 2821 C C . THR C 1 9 ? 55.644 36.303 114.232 1.00 43.84 9 THR C C 1
ATOM 2822 O O . THR C 1 9 ? 56.717 36.904 114.332 1.00 40.24 9 THR C O 1
ATOM 2826 N N . ILE C 1 10 ? 54.921 36.288 113.110 1.00 44.73 10 ILE C N 1
ATOM 2827 C CA . ILE C 1 10 ? 55.329 37.065 111.937 1.00 49.57 10 ILE C CA 1
ATOM 2828 C C . ILE C 1 10 ? 54.511 38.338 111.753 1.00 50.63 10 ILE C C 1
ATOM 2829 O O . ILE C 1 10 ? 54.933 39.224 110.988 1.00 45.93 10 ILE C O 1
ATOM 2834 N N . LYS C 1 11 ? 53.380 38.475 112.451 1.00 45.05 11 LYS C N 1
ATOM 2835 C CA . LYS C 1 11 ? 52.474 39.615 112.364 1.00 40.27 11 LYS C CA 1
ATOM 2836 C C . LYS C 1 11 ? 51.508 39.545 113.538 1.00 35.61 11 LYS C C 1
ATOM 2837 O O . LYS C 1 11 ? 51.082 38.455 113.910 1.00 36.16 11 LYS C O 1
ATOM 2843 N N . THR C 1 12 ? 51.147 40.697 114.091 1.00 38.48 12 THR C N 1
ATOM 2844 C CA . THR C 1 12 ? 50.167 40.772 115.177 1.00 42.25 12 THR C CA 1
ATOM 2845 C C . THR C 1 12 ? 49.046 41.727 114.796 1.00 40.03 12 THR C C 1
ATOM 2846 O O . THR C 1 12 ? 49.296 42.811 114.266 1.00 43.49 12 THR C O 1
ATOM 2850 N N . GLU C 1 13 ? 47.811 41.326 115.075 1.00 38.77 13 GLU C N 1
ATOM 2851 C CA . GLU C 1 13 ? 46.639 42.167 114.882 1.00 38.86 13 GLU C CA 1
ATOM 2852 C C . GLU C 1 13 ? 45.993 42.399 116.239 1.00 41.09 13 GLU C C 1
ATOM 2853 O O . GLU C 1 13 ? 45.537 41.443 116.870 1.00 34.76 13 GLU C O 1
ATOM 2859 N N . GLN C 1 14 ? 45.960 43.652 116.686 1.00 37.19 14 GLN C N 1
ATOM 2860 C CA . GLN C 1 14 ? 45.276 43.996 117.926 1.00 42.07 14 GLN C CA 1
ATOM 2861 C C . GLN C 1 14 ? 43.770 44.022 117.691 1.00 41.47 14 GLN C C 1
ATOM 2862 O O . GLN C 1 14 ? 43.290 44.698 116.781 1.00 41.36 14 GLN C O 1
ATOM 2868 N N . ILE C 1 15 ? 43.025 43.258 118.484 1.00 34.34 15 ILE C N 1
ATOM 2869 C CA . ILE C 1 15 ? 41.585 43.156 118.333 1.00 33.01 15 ILE C CA 1
ATOM 2870 C C . ILE C 1 15 ? 40.847 44.027 119.345 1.00 39.57 15 ILE C C 1
ATOM 2871 O O . ILE C 1 15 ? 39.826 44.628 119.013 1.00 35.12 15 ILE C O 1
ATOM 2876 N N . PHE C 1 16 ? 41.340 44.082 120.588 1.00 34.38 16 PHE C N 1
ATOM 2877 C CA . PHE C 1 16 ? 40.595 44.671 121.692 1.00 36.25 16 PHE C CA 1
ATOM 2878 C C . PHE C 1 16 ? 41.552 44.976 122.838 1.00 35.96 16 PHE C C 1
ATOM 2879 O O . PHE C 1 16 ? 42.471 44.196 123.108 1.00 33.82 16 PHE C O 1
ATOM 2887 N N . SER C 1 17 ? 41.342 46.113 123.501 1.00 33.18 17 SER C N 1
ATOM 2888 C CA . SER C 1 17 ? 42.091 46.443 124.714 1.00 39.11 17 SER C CA 1
ATOM 2889 C C . SER C 1 17 ? 41.123 47.035 125.730 1.00 43.14 17 SER C C 1
ATOM 2890 O O . SER C 1 17 ? 40.680 48.180 125.575 1.00 38.23 17 SER C O 1
ATOM 2893 N N . GLY C 1 18 ? 40.801 46.273 126.774 1.00 36.86 18 GLY C N 1
ATOM 2894 C CA . GLY C 1 18 ? 39.780 46.646 127.721 1.00 41.06 18 GLY C CA 1
ATOM 2895 C C . GLY C 1 18 ? 40.332 46.902 129.112 1.00 43.18 18 GLY C C 1
ATOM 2896 O O . GLY C 1 18 ? 41.535 47.088 129.315 1.00 43.61 18 GLY C O 1
ATOM 2897 N N . ARG C 1 19 ? 39.426 46.923 130.090 1.00 43.58 19 ARG C N 1
ATOM 2898 C CA . ARG C 1 19 ? 39.858 47.119 131.473 1.00 44.22 19 ARG C CA 1
ATOM 2899 C C . ARG C 1 19 ? 40.599 45.908 132.010 1.00 46.63 19 ARG C C 1
ATOM 2900 O O . ARG C 1 19 ? 41.488 46.053 132.856 1.00 46.84 19 ARG C O 1
ATOM 2908 N N . VAL C 1 20 ? 40.218 44.705 131.576 1.00 41.96 20 VAL C N 1
ATOM 2909 C CA . VAL C 1 20 ? 40.707 43.470 132.166 1.00 34.80 20 VAL C CA 1
ATOM 2910 C C . VAL C 1 20 ? 41.530 42.651 131.178 1.00 44.83 20 VAL C C 1
ATOM 2911 O O . VAL C 1 20 ? 42.560 42.078 131.546 1.00 47.06 20 VAL C O 1
ATOM 2915 N N . VAL C 1 21 ? 41.091 42.555 129.929 1.00 37.55 21 VAL C N 1
ATOM 2916 C CA . VAL C 1 21 ? 41.804 41.729 128.963 1.00 43.90 21 VAL C CA 1
ATOM 2917 C C . VAL C 1 21 ? 42.064 42.490 127.680 1.00 36.51 21 VAL C C 1
ATOM 2918 O O . VAL C 1 21 ? 41.362 43.441 127.329 1.00 33.92 21 VAL C O 1
ATOM 2922 N N . LYS C 1 22 ? 43.114 42.064 127.003 1.00 32.90 22 LYS C N 1
ATOM 2923 C CA . LYS C 1 22 ? 43.494 42.503 125.675 1.00 36.49 22 LYS C CA 1
ATOM 2924 C C . LYS C 1 22 ? 43.436 41.267 124.797 1.00 34.70 22 LYS C C 1
ATOM 2925 O O . LYS C 1 22 ? 43.752 40.163 125.256 1.00 34.77 22 LYS C O 1
ATOM 2931 N N . LEU C 1 23 ? 42.974 41.430 123.566 1.00 32.20 23 LEU C N 1
ATOM 2932 C CA . LEU C 1 23 ? 42.892 40.307 122.640 1.00 27.79 23 LEU C CA 1
ATOM 2933 C C . LEU C 1 23 ? 43.666 40.679 121.387 1.00 33.32 23 LEU C C 1
ATOM 2934 O O . LEU C 1 23 ? 43.473 41.776 120.846 1.00 33.33 23 LEU C O 1
ATOM 2939 N N . GLN C 1 24 ? 44.547 39.782 120.943 1.00 32.31 24 GLN C N 1
ATOM 2940 C CA . GLN C 1 24 ? 45.291 39.964 119.703 1.00 35.25 24 GLN C CA 1
ATOM 2941 C C . GLN C 1 24 ? 45.214 38.668 118.907 1.00 37.25 24 GLN C C 1
ATOM 2942 O O . GLN C 1 24 ? 44.894 37.603 119.444 1.00 30.46 24 GLN C O 1
ATOM 2948 N N . VAL C 1 25 ? 45.479 38.758 117.607 1.00 32.08 25 VAL C N 1
ATOM 2949 C CA . VAL C 1 25 ? 45.616 37.574 116.771 1.00 33.58 25 VAL C CA 1
ATOM 2950 C C . VAL C 1 25 ? 46.996 37.633 116.122 1.00 40.02 25 VAL C C 1
ATOM 2951 O O . VAL C 1 25 ? 47.307 38.591 115.403 1.00 35.62 25 VAL C O 1
ATOM 2955 N N . ASP C 1 26 ? 47.824 36.639 116.414 1.00 33.06 26 ASP C N 1
ATOM 2956 C CA . ASP C 1 26 ? 49.168 36.540 115.869 1.00 39.42 26 ASP C CA 1
ATOM 2957 C C . ASP C 1 26 ? 49.118 35.648 114.640 1.00 39.16 26 ASP C C 1
ATOM 2958 O O . ASP C 1 26 ? 48.454 34.609 114.647 1.00 39.37 26 ASP C O 1
ATOM 2963 N N . ASP C 1 27 ? 49.797 36.071 113.579 1.00 39.71 27 ASP C N 1
ATOM 2964 C CA . ASP C 1 27 ? 50.124 35.189 112.468 1.00 40.76 27 ASP C CA 1
ATOM 2965 C C . ASP C 1 27 ? 51.428 34.478 112.826 1.00 40.36 27 ASP C C 1
ATOM 2966 O O . ASP C 1 27 ? 52.400 35.133 113.216 1.00 41.03 27 ASP C O 1
ATOM 2971 N N . VAL C 1 28 ? 51.457 33.147 112.735 1.00 37.60 28 VAL C N 1
ATOM 2972 C CA . VAL C 1 28 ? 52.643 32.443 113.218 1.00 42.78 28 VAL C CA 1
ATOM 2973 C C . VAL C 1 28 ? 53.237 31.569 112.117 1.00 41.50 28 VAL C C 1
ATOM 2974 O O . VAL C 1 28 ? 52.534 31.069 111.234 1.00 46.57 28 VAL C O 1
ATOM 2978 N N . GLU C 1 29 ? 54.558 31.389 112.190 1.00 41.24 29 GLU C N 1
ATOM 2979 C CA . GLU C 1 29 ? 55.308 30.503 111.301 1.00 45.97 29 GLU C CA 1
ATOM 2980 C C . GLU C 1 29 ? 55.693 29.265 112.091 1.00 45.04 29 GLU C C 1
ATOM 2981 O O . GLU C 1 29 ? 56.514 29.344 113.012 1.00 50.73 29 GLU C O 1
ATOM 2987 N N . LEU C 1 30 ? 55.109 28.127 111.738 1.00 49.61 30 LEU C N 1
ATOM 2988 C CA . LEU C 1 30 ? 55.458 26.894 112.414 1.00 52.71 30 LEU C CA 1
ATOM 2989 C C . LEU C 1 30 ? 56.878 26.471 112.039 1.00 56.57 30 LEU C C 1
ATOM 2990 O O . LEU C 1 30 ? 57.439 26.954 111.053 1.00 54.86 30 LEU C O 1
ATOM 2995 N N . PRO C 1 31 ? 57.492 25.591 112.838 1.00 55.21 31 PRO C N 1
ATOM 2996 C CA . PRO C 1 31 ? 58.836 25.094 112.495 1.00 56.26 31 PRO C CA 1
ATOM 2997 C C . PRO C 1 31 ? 58.950 24.551 111.078 1.00 59.04 31 PRO C C 1
ATOM 2998 O O . PRO C 1 31 ? 60.051 24.575 110.503 1.00 59.90 31 PRO C O 1
ATOM 3002 N N . ASN C 1 32 ? 57.849 24.056 110.500 1.00 59.35 32 ASN C N 1
ATOM 3003 C CA . ASN C 1 32 ? 57.847 23.449 109.173 1.00 59.17 32 ASN C CA 1
ATOM 3004 C C . ASN C 1 32 ? 57.683 24.477 108.057 1.00 60.62 32 ASN C C 1
ATOM 3005 O O . ASN C 1 32 ? 57.482 24.092 106.898 1.00 56.66 32 ASN C O 1
ATOM 3010 N N . GLY C 1 33 ? 57.763 25.772 108.382 1.00 60.84 33 GLY C N 1
ATOM 3011 C CA . GLY C 1 33 ? 57.616 26.837 107.415 1.00 60.08 33 GLY C CA 1
ATOM 3012 C C . GLY C 1 33 ? 56.192 27.299 107.160 1.00 58.75 33 GLY C C 1
ATOM 3013 O O . GLY C 1 33 ? 56.002 28.403 106.628 1.00 61.90 33 GLY C O 1
ATOM 3014 N N . GLN C 1 34 ? 55.190 26.493 107.509 1.00 58.06 34 GLN C N 1
ATOM 3015 C CA . GLN C 1 34 ? 53.790 26.833 107.284 1.00 58.68 34 GLN C CA 1
ATOM 3016 C C . GLN C 1 34 ? 53.315 27.895 108.278 1.00 58.35 34 GLN C C 1
ATOM 3017 O O . GLN C 1 34 ? 53.888 28.067 109.362 1.00 53.94 34 GLN C O 1
ATOM 3023 N N . THR C 1 35 ? 52.250 28.612 107.900 1.00 53.07 35 THR C N 1
ATOM 3024 C CA . THR C 1 35 ? 51.708 29.697 108.716 1.00 56.99 35 THR C CA 1
ATOM 3025 C C . THR C 1 35 ? 50.322 29.362 109.267 1.00 52.02 35 THR C C 1
ATOM 3026 O O . THR C 1 35 ? 49.568 28.573 108.688 1.00 48.98 35 THR C O 1
ATOM 3030 N N . SER C 1 36 ? 49.991 29.981 110.401 1.00 50.28 36 SER C N 1
ATOM 3031 C CA . SER C 1 36 ? 48.714 29.740 111.065 1.00 43.16 36 SER C CA 1
ATOM 3032 C C . SER C 1 36 ? 48.364 30.946 111.927 1.00 40.29 36 SER C C 1
ATOM 3033 O O . SER C 1 36 ? 49.142 31.897 112.045 1.00 46.82 36 SER C O 1
ATOM 3036 N N . LYS C 1 37 ? 47.158 30.928 112.498 1.00 40.42 37 LYS C N 1
ATOM 3037 C CA . LYS C 1 37 ? 46.668 32.044 113.299 1.00 39.54 37 LYS C CA 1
ATOM 3038 C C . LYS C 1 37 ? 46.510 31.600 114.752 1.00 37.68 37 LYS C C 1
ATOM 3039 O O . LYS C 1 37 ? 46.077 30.477 115.017 1.00 31.27 37 LYS C O 1
ATOM 3045 N N . ARG C 1 38 ? 46.913 32.464 115.687 1.00 34.31 38 ARG C N 1
ATOM 3046 C CA . ARG C 1 38 ? 46.807 32.171 117.120 1.00 34.65 38 ARG C CA 1
ATOM 3047 C C . ARG C 1 38 ? 46.086 33.321 117.799 1.00 35.08 38 ARG C C 1
ATOM 3048 O O . ARG C 1 38 ? 46.521 34.479 117.712 1.00 33.17 38 ARG C O 1
ATOM 3056 N N . GLU C 1 39 ? 44.962 33.016 118.425 1.00 30.83 39 GLU C N 1
ATOM 3057 C CA . GLU C 1 39 ? 44.205 34.028 119.146 1.00 30.26 39 GLU C CA 1
ATOM 3058 C C . GLU C 1 39 ? 44.734 34.022 120.568 1.00 32.45 39 GLU C C 1
ATOM 3059 O O . GLU C 1 39 ? 44.805 32.964 121.196 1.00 34.08 39 GLU C O 1
ATOM 3065 N N . ILE C 1 40 ? 45.182 35.175 121.050 1.00 33.97 40 ILE C N 1
ATOM 3066 C CA . ILE C 1 40 ? 45.877 35.237 122.333 1.00 29.81 40 ILE C CA 1
ATOM 3067 C C . ILE C 1 40 ? 45.233 36.308 123.195 1.00 32.72 40 ILE C C 1
ATOM 3068 O O . ILE C 1 40 ? 45.203 37.478 122.806 1.00 30.70 40 ILE C O 1
ATOM 3073 N N . VAL C 1 41 ? 44.761 35.923 124.378 1.00 32.20 41 VAL C N 1
ATOM 3074 C CA . VAL C 1 41 ? 44.326 36.888 125.381 1.00 32.91 41 VAL C CA 1
ATOM 3075 C C . VAL C 1 41 ? 45.526 37.233 126.242 1.00 36.06 41 VAL C C 1
ATOM 3076 O O . VAL C 1 41 ? 46.163 36.339 126.817 1.00 34.90 41 VAL C O 1
ATOM 3080 N N . ARG C 1 42 ? 45.834 38.522 126.341 1.00 33.45 42 ARG C N 1
ATOM 3081 C CA . ARG C 1 42 ? 46.861 39.003 127.242 1.00 31.64 42 ARG C CA 1
ATOM 3082 C C . ARG C 1 42 ? 46.194 39.551 128.496 1.00 36.98 42 ARG C C 1
ATOM 3083 O O . ARG C 1 42 ? 45.178 40.270 128.424 1.00 33.96 42 ARG C O 1
ATOM 3091 N N . HIS C 1 43 ? 46.773 39.188 129.638 1.00 33.43 43 HIS C N 1
ATOM 3092 C CA . HIS C 1 43 ? 46.253 39.450 130.975 1.00 35.84 43 HIS C CA 1
ATOM 3093 C C . HIS C 1 43 ? 47.458 39.745 131.862 1.00 36.63 43 HIS C C 1
ATOM 3094 O O . HIS C 1 43 ? 48.497 39.078 131.742 1.00 32.66 43 HIS C O 1
ATOM 3101 N N . PRO C 1 44 ? 47.357 40.734 132.752 1.00 32.10 44 PRO C N 1
ATOM 3102 C CA . PRO C 1 44 ? 48.532 41.109 133.555 1.00 35.40 44 PRO C CA 1
ATOM 3103 C C . PRO C 1 44 ? 49.036 40.007 134.480 1.00 36.09 44 PRO C C 1
ATOM 3104 O O . PRO C 1 44 ? 50.190 40.065 134.914 1.00 39.32 44 PRO C O 1
ATOM 3108 N N . GLY C 1 45 ? 48.234 38.999 134.793 1.00 32.85 45 GLY C N 1
ATOM 3109 C CA . GLY C 1 45 ? 48.616 38.074 135.836 1.00 32.32 45 GLY C CA 1
ATOM 3110 C C . GLY C 1 45 ? 48.053 38.525 137.174 1.00 34.65 45 GLY C C 1
ATOM 3111 O O . GLY C 1 45 ? 47.533 39.635 137.326 1.00 30.62 45 GLY C O 1
ATOM 3112 N N . ALA C 1 46 ? 48.123 37.622 138.153 1.00 32.21 46 ALA C N 1
ATOM 3113 C CA . ALA C 1 46 ? 47.462 37.851 139.434 1.00 29.97 46 ALA C CA 1
ATOM 3114 C C . ALA C 1 46 ? 48.263 37.204 140.553 1.00 27.24 46 ALA C C 1
ATOM 3115 O O . ALA C 1 46 ? 48.976 36.213 140.351 1.00 27.91 46 ALA C O 1
ATOM 3117 N N . VAL C 1 47 ? 48.158 37.786 141.737 1.00 25.92 47 VAL C N 1
ATOM 3118 C CA . VAL C 1 47 ? 48.684 37.170 142.945 1.00 23.88 47 VAL C CA 1
ATOM 3119 C C . VAL C 1 47 ? 47.466 36.733 143.751 1.00 29.91 47 VAL C C 1
ATOM 3120 O O . VAL C 1 47 ? 46.477 37.467 143.810 1.00 32.12 47 VAL C O 1
ATOM 3124 N N . ALA C 1 48 ? 47.516 35.516 144.318 1.00 26.48 48 ALA C N 1
ATOM 3125 C CA . ALA C 1 48 ? 46.420 34.922 145.083 1.00 25.00 48 ALA C CA 1
ATOM 3126 C C . ALA C 1 48 ? 46.995 34.429 146.404 1.00 29.63 48 ALA C C 1
ATOM 3127 O O . ALA C 1 48 ? 48.140 33.988 146.457 1.00 27.21 48 ALA C O 1
ATOM 3129 N N . VAL C 1 49 ? 46.202 34.498 147.472 1.00 24.59 49 VAL C N 1
ATOM 3130 C CA . VAL C 1 49 ? 46.721 34.314 148.833 1.00 23.12 49 VAL C CA 1
ATOM 3131 C C . VAL C 1 49 ? 45.962 33.184 149.506 1.00 28.64 49 VAL C C 1
ATOM 3132 O O . VAL C 1 49 ? 44.727 33.211 149.562 1.00 29.04 49 VAL C O 1
ATOM 3136 N N . ILE C 1 50 ? 46.702 32.197 150.002 1.00 23.89 50 ILE C N 1
ATOM 3137 C CA . ILE C 1 50 ? 46.171 31.154 150.865 1.00 26.06 50 ILE C CA 1
ATOM 3138 C C . ILE C 1 50 ? 46.440 31.624 152.279 1.00 32.23 50 ILE C C 1
ATOM 3139 O O . ILE C 1 50 ? 47.598 31.709 152.698 1.00 31.99 50 ILE C O 1
ATOM 3144 N N . ALA C 1 51 ? 45.383 31.972 153.005 1.00 30.53 51 ALA C N 1
ATOM 3145 C CA . ALA C 1 51 ? 45.534 32.442 154.369 1.00 33.03 51 ALA C CA 1
ATOM 3146 C C . ALA C 1 51 ? 44.790 31.458 155.252 1.00 38.43 51 ALA C C 1
ATOM 3147 O O . ALA C 1 51 ? 43.578 31.270 155.082 1.00 32.50 51 ALA C O 1
ATOM 3149 N N . ILE C 1 52 ? 45.526 30.773 156.129 1.00 37.05 52 ILE C N 1
ATOM 3150 C CA . ILE C 1 52 ? 44.975 29.740 156.999 1.00 40.36 52 ILE C CA 1
ATOM 3151 C C . ILE C 1 52 ? 45.046 30.267 158.420 1.00 44.60 52 ILE C C 1
ATOM 3152 O O . ILE C 1 52 ? 46.130 30.615 158.903 1.00 44.47 52 ILE C O 1
ATOM 3157 N N . THR C 1 53 ? 43.898 30.319 159.087 1.00 43.83 53 THR C N 1
ATOM 3158 C CA . THR C 1 53 ? 43.799 30.870 160.430 1.00 49.82 53 THR C CA 1
ATOM 3159 C C . THR C 1 53 ? 44.302 29.891 161.493 1.00 55.23 53 THR C C 1
ATOM 3160 O O . THR C 1 53 ? 44.455 28.685 161.262 1.00 55.13 53 THR C O 1
ATOM 3164 N N . ASN C 1 54 ? 44.548 30.443 162.684 1.00 57.43 54 ASN C N 1
ATOM 3165 C CA . ASN C 1 54 ? 44.799 29.642 163.878 1.00 60.74 54 ASN C CA 1
ATOM 3166 C C . ASN C 1 54 ? 43.818 28.490 163.980 1.00 58.64 54 ASN C C 1
ATOM 3167 O O . ASN C 1 54 ? 44.198 27.350 164.274 1.00 61.38 54 ASN C O 1
ATOM 3172 N N . GLU C 1 55 ? 42.541 28.778 163.738 1.00 55.68 55 GLU C N 1
ATOM 3173 C CA . GLU C 1 55 ? 41.484 27.782 163.795 1.00 57.35 55 GLU C CA 1
ATOM 3174 C C . GLU C 1 55 ? 41.605 26.739 162.693 1.00 56.56 55 GLU C C 1
ATOM 3175 O O . GLU C 1 55 ? 40.757 25.844 162.617 1.00 57.36 55 GLU C O 1
ATOM 3181 N N . ASN C 1 56 ? 42.627 26.818 161.839 1.00 55.32 56 ASN C N 1
ATOM 3182 C CA . ASN C 1 56 ? 42.774 25.879 160.725 1.00 52.71 56 ASN C CA 1
ATOM 3183 C C . ASN C 1 56 ? 41.685 26.107 159.673 1.00 47.01 56 ASN C C 1
ATOM 3184 O O . ASN C 1 56 ? 41.178 25.157 159.070 1.00 48.03 56 ASN C O 1
ATOM 3189 N N . LYS C 1 57 ? 41.296 27.366 159.488 1.00 45.82 57 LYS C N 1
ATOM 3190 C CA . LYS C 1 57 ? 40.258 27.775 158.544 1.00 45.27 57 LYS C CA 1
ATOM 3191 C C . LYS C 1 57 ? 40.866 28.600 157.407 1.00 40.18 57 LYS C C 1
ATOM 3192 O O . LYS C 1 57 ? 41.708 29.467 157.652 1.00 42.08 57 LYS C O 1
ATOM 3198 N N . ILE C 1 58 ? 40.402 28.364 156.171 1.00 43.14 58 ILE C N 1
ATOM 3199 C CA . ILE C 1 58 ? 40.863 29.113 154.995 1.00 40.07 58 ILE C CA 1
ATOM 3200 C C . ILE C 1 58 ? 40.024 30.365 154.837 1.00 37.51 58 ILE C C 1
ATOM 3201 O O . ILE C 1 58 ? 38.789 30.288 154.840 1.00 39.85 58 ILE C O 1
ATOM 3206 N N . VAL C 1 59 ? 40.682 31.502 154.618 1.00 35.19 59 VAL C N 1
ATOM 3207 C CA . VAL C 1 59 ? 39.982 32.754 154.358 1.00 35.84 59 VAL C CA 1
ATOM 3208 C C . VAL C 1 59 ? 39.607 32.833 152.880 1.00 38.94 59 VAL C C 1
ATOM 3209 O O . VAL C 1 59 ? 40.462 32.665 152.005 1.00 32.88 59 VAL C O 1
ATOM 3213 N N . MET C 1 60 ? 38.324 33.073 152.595 1.00 36.01 60 MET C N 1
ATOM 3214 C CA . MET C 1 60 ? 37.854 33.266 151.224 1.00 35.13 60 MET C CA 1
ATOM 3215 C C . MET C 1 60 ? 36.812 34.363 151.100 1.00 38.31 60 MET C C 1
ATOM 3216 O O . MET C 1 60 ? 36.361 34.956 152.079 1.00 38.41 60 MET C O 1
ATOM 3221 N N . VAL C 1 61 ? 36.453 34.644 149.853 1.00 28.11 61 VAL C N 1
ATOM 3222 C CA . VAL C 1 61 ? 35.597 35.769 149.527 1.00 30.72 61 VAL C CA 1
ATOM 3223 C C . VAL C 1 61 ? 34.636 35.316 148.452 1.00 35.56 61 VAL C C 1
ATOM 3224 O O . VAL C 1 61 ? 35.029 34.612 147.508 1.00 32.68 61 VAL C O 1
ATOM 3228 N N . GLU C 1 62 ? 33.379 35.720 148.595 1.00 32.91 62 GLU C N 1
ATOM 3229 C CA . GLU C 1 62 ? 32.344 35.364 147.642 1.00 34.08 62 GLU C CA 1
ATOM 3230 C C . GLU C 1 62 ? 32.059 36.558 146.757 1.00 35.15 62 GLU C C 1
ATOM 3231 O O . GLU C 1 62 ? 31.943 37.690 147.242 1.00 34.27 62 GLU C O 1
ATOM 3237 N N . GLN C 1 63 ? 31.926 36.316 145.455 1.00 26.38 63 GLN C N 1
ATOM 3238 C CA . GLN C 1 63 ? 31.546 37.439 144.623 1.00 30.17 63 GLN C CA 1
ATOM 3239 C C . GLN C 1 63 ? 30.964 36.902 143.329 1.00 29.76 63 GLN C C 1
ATOM 3240 O O . GLN C 1 63 ? 31.135 35.726 143.007 1.00 28.81 63 GLN C O 1
ATOM 3246 N N . TYR C 1 64 ? 30.287 37.782 142.586 1.00 28.71 64 TYR C N 1
ATOM 3247 C CA . TYR C 1 64 ? 29.681 37.378 141.325 1.00 28.27 64 TYR C CA 1
ATOM 3248 C C . TYR C 1 64 ? 30.754 37.295 140.250 1.00 31.03 64 TYR C C 1
ATOM 3249 O O . TYR C 1 64 ? 31.651 38.140 140.190 1.00 30.12 64 TYR C O 1
ATOM 3258 N N . ARG C 1 65 ? 30.666 36.275 139.399 1.00 30.09 65 ARG C N 1
ATOM 3259 C CA . ARG C 1 65 ? 31.542 36.184 138.228 1.00 32.39 65 ARG C CA 1
ATOM 3260 C C . ARG C 1 65 ? 30.651 36.202 136.991 1.00 28.16 65 ARG C C 1
ATOM 3261 O O . ARG C 1 65 ? 30.054 35.188 136.634 1.00 30.16 65 ARG C O 1
ATOM 3269 N N . LYS C 1 66 ? 30.550 37.371 136.358 1.00 29.04 66 LYS C N 1
ATOM 3270 C CA . LYS C 1 66 ? 29.669 37.512 135.210 1.00 28.44 66 LYS C CA 1
ATOM 3271 C C . LYS C 1 66 ? 29.876 36.427 134.165 1.00 27.89 66 LYS C C 1
ATOM 3272 O O . LYS C 1 66 ? 28.870 35.909 133.643 1.00 28.57 66 LYS C O 1
ATOM 3278 N N . PRO C 1 67 ? 31.106 36.043 133.812 1.00 29.61 67 PRO C N 1
ATOM 3279 C CA . PRO C 1 67 ? 31.274 35.053 132.727 1.00 32.30 67 PRO C CA 1
ATOM 3280 C C . PRO C 1 67 ? 30.598 33.726 133.015 1.00 32.42 67 PRO C C 1
ATOM 3281 O O . PRO C 1 67 ? 30.221 33.020 132.069 1.00 34.76 67 PRO C O 1
ATOM 3285 N N . LEU C 1 68 ? 30.426 33.372 134.288 1.00 29.28 68 LEU C N 1
ATOM 3286 C CA . LEU C 1 68 ? 29.742 32.148 134.712 1.00 33.47 68 LEU C CA 1
ATOM 3287 C C . LEU C 1 68 ? 28.277 32.362 135.087 1.00 34.20 68 LEU C C 1
ATOM 3288 O O . LEU C 1 68 ? 27.579 31.375 135.368 1.00 31.53 68 LEU C O 1
ATOM 3293 N N . GLU C 1 69 ? 27.815 33.614 135.114 1.00 30.56 69 GLU C N 1
ATOM 3294 C CA . GLU C 1 69 ? 26.493 34.004 135.632 1.00 30.78 69 GLU C CA 1
ATOM 3295 C C . GLU C 1 69 ? 26.209 33.324 136.964 1.00 31.19 69 GLU C C 1
ATOM 3296 O O . GLU C 1 69 ? 25.196 32.650 137.145 1.00 37.16 69 GLU C O 1
ATOM 3302 N N . LYS C 1 70 ? 27.113 33.522 137.916 1.00 31.67 70 LYS C N 1
ATOM 3303 C CA . LYS C 1 70 ? 26.895 32.942 139.237 1.00 30.22 70 LYS C CA 1
ATOM 3304 C C . LYS C 1 70 ? 27.958 33.486 140.171 1.00 31.39 70 LYS C C 1
ATOM 3305 O O . LYS C 1 70 ? 28.979 34.018 139.731 1.00 29.18 70 LYS C O 1
ATOM 3311 N N . SER C 1 71 ? 27.691 33.407 141.461 1.00 29.83 71 SER C N 1
ATOM 3312 C CA . SER C 1 71 ? 28.676 33.836 142.439 1.00 28.39 71 SER C CA 1
ATOM 3313 C C . SER C 1 71 ? 29.451 32.611 142.881 1.00 32.73 71 SER C C 1
ATOM 3314 O O . SER C 1 71 ? 28.889 31.515 142.968 1.00 30.50 71 SER C O 1
ATOM 3317 N N . ILE C 1 72 ? 30.754 32.784 143.108 1.00 26.30 72 ILE C N 1
ATOM 3318 C CA . ILE C 1 72 ? 31.595 31.692 143.573 1.00 28.25 72 ILE C CA 1
ATOM 3319 C C . ILE C 1 72 ? 32.455 32.214 144.708 1.00 26.89 72 ILE C C 1
ATOM 3320 O O . ILE C 1 72 ? 32.593 33.421 144.921 1.00 32.56 72 ILE C O 1
ATOM 3325 N N . VAL C 1 73 ? 32.983 31.273 145.460 1.00 27.27 73 VAL C N 1
ATOM 3326 C CA . VAL C 1 73 ? 33.774 31.515 146.655 1.00 27.63 73 VAL C CA 1
ATOM 3327 C C . VAL C 1 73 ? 35.221 31.234 146.298 1.00 29.72 73 VAL C C 1
ATOM 3328 O O . VAL C 1 73 ? 35.541 30.127 145.865 1.00 28.72 73 VAL C O 1
ATOM 3332 N N . GLU C 1 74 ? 36.091 32.214 146.498 1.00 27.97 74 GLU C N 1
ATOM 3333 C CA . GLU C 1 74 ? 37.462 32.169 146.001 1.00 29.51 74 GLU C CA 1
ATOM 3334 C C . GLU C 1 74 ? 38.452 32.568 147.089 1.00 35.84 74 GLU C C 1
ATOM 3335 O O . GLU C 1 74 ? 38.097 33.279 148.036 1.00 29.84 74 GLU C O 1
ATOM 3341 N N . ILE C 1 75 ? 39.719 32.168 146.918 1.00 26.52 75 ILE C N 1
ATOM 3342 C CA . ILE C 1 75 ? 40.771 32.738 147.761 1.00 25.38 75 ILE C CA 1
ATOM 3343 C C . ILE C 1 75 ? 40.974 34.170 147.290 1.00 26.83 75 ILE C C 1
ATOM 3344 O O . ILE C 1 75 ? 40.684 34.476 146.122 1.00 27.71 75 ILE C O 1
ATOM 3349 N N . PRO C 1 76 ? 41.416 35.072 148.168 1.00 27.15 76 PRO C N 1
ATOM 3350 C CA . PRO C 1 76 ? 41.628 36.469 147.770 1.00 33.47 76 PRO C CA 1
ATOM 3351 C C . PRO C 1 76 ? 42.689 36.536 146.689 1.00 33.25 76 PRO C C 1
ATOM 3352 O O . PRO C 1 76 ? 43.640 35.758 146.700 1.00 29.44 76 PRO C O 1
ATOM 3356 N N . ALA C 1 77 ? 42.529 37.480 145.765 1.00 32.40 77 ALA C N 1
ATOM 3357 C CA . ALA C 1 77 ? 43.472 37.604 144.665 1.00 29.00 77 ALA C CA 1
ATOM 3358 C C . ALA C 1 77 ? 43.352 38.999 144.080 1.00 36.02 77 ALA C C 1
ATOM 3359 O O . ALA C 1 77 ? 42.294 39.626 144.156 1.00 36.00 77 ALA C O 1
ATOM 3361 N N . GLY C 1 78 ? 44.446 39.480 143.507 1.00 32.88 78 GLY C N 1
ATOM 3362 C CA . GLY C 1 78 ? 44.442 40.791 142.891 1.00 39.40 78 GLY C CA 1
ATOM 3363 C C . GLY C 1 78 ? 45.420 40.833 141.737 1.00 42.63 78 GLY C C 1
ATOM 3364 O O . GLY C 1 78 ? 46.339 40.006 141.636 1.00 32.64 78 GLY C O 1
ATOM 3365 N N . LYS C 1 79 ? 45.211 41.824 140.869 1.00 39.14 79 LYS C N 1
ATOM 3366 C CA . LYS C 1 79 ? 46.012 41.963 139.661 1.00 38.85 79 LYS C CA 1
ATOM 3367 C C . LYS C 1 79 ? 47.473 42.214 140.008 1.00 40.04 79 LYS C C 1
ATOM 3368 O O . LYS C 1 79 ? 47.796 42.951 140.946 1.00 39.33 79 LYS C O 1
ATOM 3374 N N . LEU C 1 80 ? 48.366 41.593 139.242 1.00 32.46 80 LEU C N 1
ATOM 3375 C CA . LEU C 1 80 ? 49.783 41.871 139.364 1.00 38.54 80 LEU C CA 1
ATOM 3376 C C . LEU C 1 80 ? 50.094 43.213 138.708 1.00 48.09 80 LEU C C 1
ATOM 3377 O O . LEU C 1 80 ? 49.608 43.497 137.613 1.00 44.99 80 LEU C O 1
ATOM 3382 N N . GLU C 1 81 ? 50.876 44.051 139.387 1.00 49.19 81 GLU C N 1
ATOM 3383 C CA . GLU C 1 81 ? 51.310 45.335 138.845 1.00 55.82 81 GLU C CA 1
ATOM 3384 C C . GLU C 1 81 ? 52.787 45.266 138.470 1.00 58.39 81 GLU C C 1
ATOM 3385 O O . GLU C 1 81 ? 53.627 44.918 139.306 1.00 55.68 81 GLU C O 1
ATOM 3391 N N . LYS C 1 82 ? 53.102 45.622 137.216 1.00 65.27 82 LYS C N 1
ATOM 3392 C CA . LYS C 1 82 ? 54.433 45.353 136.662 1.00 68.81 82 LYS C CA 1
ATOM 3393 C C . LYS C 1 82 ? 55.555 45.893 137.546 1.00 69.45 82 LYS C C 1
ATOM 3394 O O . LYS C 1 82 ? 56.552 45.202 137.796 1.00 68.38 82 LYS C O 1
ATOM 3400 N N . GLY C 1 83 ? 55.432 47.135 138.003 1.00 65.00 83 GLY C N 1
ATOM 3401 C CA . GLY C 1 83 ? 56.513 47.727 138.769 1.00 64.43 83 GLY C CA 1
ATOM 3402 C C . GLY C 1 83 ? 56.416 47.497 140.263 1.00 66.37 83 GLY C C 1
ATOM 3403 O O . GLY C 1 83 ? 56.872 48.337 141.050 1.00 67.18 83 GLY C O 1
ATOM 3404 N N . GLU C 1 84 ? 55.832 46.367 140.671 1.00 58.00 84 GLU C N 1
ATOM 3405 C CA . GLU C 1 84 ? 55.546 46.098 142.076 1.00 53.75 84 GLU C CA 1
ATOM 3406 C C . GLU C 1 84 ? 55.994 44.691 142.457 1.00 46.86 84 GLU C C 1
ATOM 3407 O O . GLU C 1 84 ? 55.831 43.741 141.685 1.00 47.38 84 GLU C O 1
ATOM 3413 N N . ASP C 1 85 ? 56.577 44.577 143.644 1.00 44.51 85 ASP C N 1
ATOM 3414 C CA . ASP C 1 85 ? 56.990 43.292 144.182 1.00 41.33 85 ASP C CA 1
ATOM 3415 C C . ASP C 1 85 ? 55.748 42.450 144.469 1.00 39.57 85 ASP C C 1
ATOM 3416 O O . ASP C 1 85 ? 54.892 42.876 145.259 1.00 40.01 85 ASP C O 1
ATOM 3421 N N . PRO C 1 86 ? 55.601 41.270 143.862 1.00 36.94 86 PRO C N 1
ATOM 3422 C CA . PRO C 1 86 ? 54.351 40.503 144.045 1.00 30.85 86 PRO C CA 1
ATOM 3423 C C . PRO C 1 86 ? 54.043 40.219 145.497 1.00 34.22 86 PRO C C 1
ATOM 3424 O O . PRO C 1 86 ? 52.864 40.064 145.863 1.00 35.49 86 PRO C O 1
ATOM 3428 N N . ARG C 1 87 ? 55.080 40.131 146.337 1.00 32.09 87 ARG C N 1
ATOM 3429 C CA . ARG C 1 87 ? 54.871 39.966 147.772 1.00 35.08 87 ARG C CA 1
ATOM 3430 C C . ARG C 1 87 ? 54.105 41.151 148.355 1.00 35.72 87 ARG C C 1
ATOM 3431 O O . ARG C 1 87 ? 53.206 40.970 149.180 1.00 34.25 87 ARG C O 1
ATOM 3439 N N . ILE C 1 88 ? 54.448 42.371 147.929 1.00 37.79 88 ILE C N 1
ATOM 3440 C CA . ILE C 1 88 ? 53.723 43.562 148.375 1.00 40.56 88 ILE C CA 1
ATOM 3441 C C . ILE C 1 88 ? 52.286 43.515 147.879 1.00 39.25 88 ILE C C 1
ATOM 3442 O O . ILE C 1 88 ? 51.336 43.707 148.645 1.00 36.77 88 ILE C O 1
ATOM 3447 N N . THR C 1 89 ? 52.108 43.240 146.587 1.00 34.03 89 THR C N 1
ATOM 3448 C CA . THR C 1 89 ? 50.767 43.054 146.044 1.00 38.15 89 THR C CA 1
ATOM 3449 C C . THR C 1 89 ? 49.959 42.043 146.841 1.00 35.40 89 THR C C 1
ATOM 3450 O O . THR C 1 89 ? 48.772 42.256 147.115 1.00 32.79 89 THR C O 1
ATOM 3454 N N . ALA C 1 90 ? 50.573 40.914 147.197 1.00 30.44 90 ALA C N 1
ATOM 3455 C CA . ALA C 1 90 ? 49.840 39.917 147.966 1.00 32.71 90 ALA C CA 1
ATOM 3456 C C . ALA C 1 90 ? 49.468 40.455 149.350 1.00 32.83 90 ALA C C 1
ATOM 3457 O O . ALA C 1 90 ? 48.348 40.238 149.837 1.00 35.74 90 ALA C O 1
ATOM 3459 N N . LEU C 1 91 ? 50.407 41.138 150.001 1.00 39.28 91 LEU C N 1
ATOM 3460 C CA . LEU C 1 91 ? 50.127 41.739 151.308 1.00 41.84 91 LEU C CA 1
ATOM 3461 C C . LEU C 1 91 ? 48.969 42.725 151.212 1.00 35.37 91 LEU C C 1
ATOM 3462 O O . LEU C 1 91 ? 48.007 42.654 151.982 1.00 41.36 91 LEU C O 1
ATOM 3467 N N . ARG C 1 92 ? 49.026 43.634 150.243 1.00 39.51 92 ARG C N 1
ATOM 3468 C CA . ARG C 1 92 ? 47.923 44.578 150.054 1.00 45.80 92 ARG C CA 1
ATOM 3469 C C . ARG C 1 92 ? 46.604 43.845 149.815 1.00 47.29 92 ARG C C 1
ATOM 3470 O O . ARG C 1 92 ? 45.579 44.140 150.448 1.00 42.29 92 ARG C O 1
ATOM 3478 N N . GLU C 1 93 ? 46.613 42.874 148.907 1.00 39.48 93 GLU C N 1
ATOM 3479 C CA . GLU C 1 93 ? 45.385 42.146 148.612 1.00 42.15 93 GLU C CA 1
ATOM 3480 C C . GLU C 1 93 ? 44.823 41.488 149.857 1.00 43.71 93 GLU C C 1
ATOM 3481 O O . GLU C 1 93 ? 43.605 41.511 150.083 1.00 45.05 93 GLU C O 1
ATOM 3487 N N . LEU C 1 94 ? 45.694 40.923 150.693 1.00 37.81 94 LEU C N 1
ATOM 3488 C CA . LEU C 1 94 ? 45.231 40.352 151.953 1.00 44.00 94 LEU C CA 1
ATOM 3489 C C . LEU C 1 94 ? 44.540 41.408 152.813 1.00 46.68 94 LEU C C 1
ATOM 3490 O O . LEU C 1 94 ? 43.407 41.214 153.271 1.00 49.54 94 LEU C O 1
ATOM 3495 N N . GLU C 1 95 ? 45.228 42.528 153.049 1.00 49.06 95 GLU C N 1
ATOM 3496 C CA . GLU C 1 95 ? 44.696 43.607 153.879 1.00 51.09 95 GLU C CA 1
ATOM 3497 C C . GLU C 1 95 ? 43.357 44.109 153.348 1.00 48.86 95 GLU C C 1
ATOM 3498 O O . GLU C 1 95 ? 42.363 44.170 154.084 1.00 54.92 95 GLU C O 1
ATOM 3504 N N . GLU C 1 96 ? 43.302 44.435 152.059 1.00 48.45 96 GLU C N 1
ATOM 3505 C CA . GLU C 1 96 ? 42.097 45.022 151.479 1.00 49.10 96 GLU C CA 1
ATOM 3506 C C . GLU C 1 96 ? 40.915 44.058 151.480 1.00 53.98 96 GLU C C 1
ATOM 3507 O O . GLU C 1 96 ? 39.792 44.455 151.815 1.00 52.26 96 GLU C O 1
ATOM 3513 N N . GLU C 1 97 ? 41.122 42.796 151.097 1.00 44.12 97 GLU C N 1
ATOM 3514 C CA . GLU C 1 97 ? 39.970 41.914 150.946 1.00 45.08 97 GLU C CA 1
ATOM 3515 C C . GLU C 1 97 ? 39.540 41.240 152.242 1.00 49.27 97 GLU C C 1
ATOM 3516 O O . GLU C 1 97 ? 38.411 40.746 152.321 1.00 52.04 97 GLU C O 1
ATOM 3522 N N . THR C 1 98 ? 40.397 41.189 153.254 1.00 47.46 98 THR C N 1
ATOM 3523 C CA . THR C 1 98 ? 40.101 40.397 154.436 1.00 50.06 98 THR C CA 1
ATOM 3524 C C . THR C 1 98 ? 40.364 41.103 155.759 1.00 52.83 98 THR C C 1
ATOM 3525 O O . THR C 1 98 ? 39.959 40.571 156.803 1.00 52.20 98 THR C O 1
ATOM 3529 N N . GLY C 1 99 ? 41.040 42.250 155.760 1.00 47.76 99 GLY C N 1
ATOM 3530 C CA . GLY C 1 99 ? 41.430 42.908 156.989 1.00 55.27 99 GLY C CA 1
ATOM 3531 C C . GLY C 1 99 ? 42.493 42.201 157.799 1.00 61.26 99 GLY C C 1
ATOM 3532 O O . GLY C 1 99 ? 42.966 42.769 158.797 1.00 62.39 99 GLY C O 1
ATOM 3533 N N . TYR C 1 100 ? 42.879 40.981 157.426 1.00 56.70 100 TYR C N 1
ATOM 3534 C CA . TYR C 1 100 ? 43.976 40.318 158.103 1.00 51.48 100 TYR C CA 1
ATOM 3535 C C . TYR C 1 100 ? 45.297 40.952 157.685 1.00 55.05 100 TYR C C 1
ATOM 3536 O O . TYR C 1 100 ? 45.415 41.572 156.623 1.00 56.51 100 TYR C O 1
ATOM 3545 N N . GLU C 1 101 ? 46.299 40.797 158.541 1.00 56.10 101 GLU C N 1
ATOM 3546 C CA . GLU C 1 101 ? 47.681 41.056 158.178 1.00 50.45 101 GLU C CA 1
ATOM 3547 C C . GLU C 1 101 ? 48.474 39.798 158.504 1.00 52.78 101 GLU C C 1
ATOM 3548 O O . GLU C 1 101 ? 47.931 38.814 159.026 1.00 52.98 101 GLU C O 1
ATOM 3554 N N . CYS C 1 102 ? 49.764 39.804 158.185 1.00 48.14 102 CYS C N 1
ATOM 3555 C CA . CYS C 1 102 ? 50.530 38.586 158.394 1.00 48.76 102 CYS C CA 1
ATOM 3556 C C . CYS C 1 102 ? 51.996 38.925 158.595 1.00 49.31 102 CYS C C 1
ATOM 3557 O O . CYS C 1 102 ? 52.452 40.029 158.283 1.00 51.34 102 CYS C O 1
ATOM 3560 N N . GLU C 1 103 ? 52.732 37.943 159.112 1.00 48.41 103 GLU C N 1
ATOM 3561 C CA . GLU C 1 103 ? 54.160 38.096 159.342 1.00 54.46 103 GLU C CA 1
ATOM 3562 C C . GLU C 1 103 ? 54.975 37.690 158.127 1.00 55.35 103 GLU C C 1
ATOM 3563 O O . GLU C 1 103 ? 55.949 38.371 157.786 1.00 55.67 103 GLU C O 1
ATOM 3569 N N . GLN C 1 104 ? 54.599 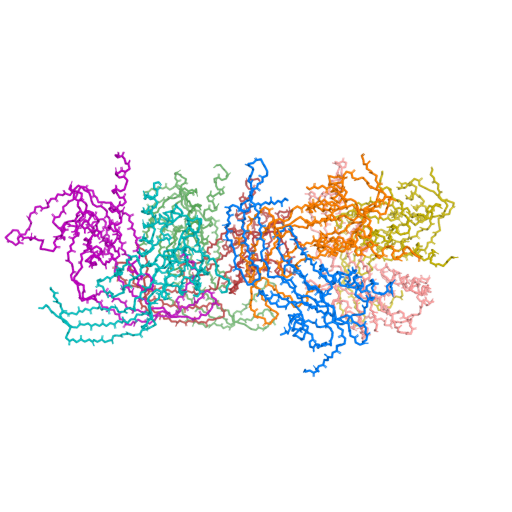36.591 157.467 1.00 49.34 104 GLN C N 1
ATOM 3570 C CA . GLN C 1 104 ? 55.277 36.161 156.251 1.00 50.91 104 GLN C CA 1
ATOM 3571 C C . GLN C 1 104 ? 54.289 35.889 155.118 1.00 36.35 104 GLN C C 1
ATOM 3572 O O . GLN C 1 104 ? 53.172 35.410 155.331 1.00 42.08 104 GLN C O 1
ATOM 3578 N N . MET C 1 105 ? 54.721 36.253 153.921 1.00 37.36 105 MET C N 1
ATOM 3579 C CA . MET C 1 105 ? 54.027 36.027 152.655 1.00 33.43 105 MET C CA 1
ATOM 3580 C C . MET C 1 105 ? 55.002 35.300 151.740 1.00 30.06 105 MET C C 1
ATOM 3581 O O . MET C 1 105 ? 55.932 35.920 151.225 1.00 29.90 105 MET C O 1
ATOM 3586 N N . GLU C 1 106 ? 54.815 33.995 151.576 1.00 27.12 106 GLU C N 1
ATOM 3587 C CA . GLU C 1 106 ? 55.797 33.148 150.913 1.00 27.85 106 GLU C CA 1
ATOM 3588 C C . GLU C 1 106 ? 55.231 32.504 149.656 1.00 26.34 106 GLU C C 1
ATOM 3589 O O . GLU C 1 106 ? 54.195 31.825 149.704 1.00 25.68 106 GLU C O 1
ATOM 3595 N N . TRP C 1 107 ? 55.964 32.664 148.561 1.00 23.36 107 TRP C N 1
ATOM 3596 C CA . TRP C 1 107 ? 55.535 32.141 147.266 1.00 25.69 107 TRP C CA 1
ATOM 3597 C C . TRP C 1 107 ? 55.475 30.612 147.283 1.00 24.13 107 TRP C C 1
ATOM 3598 O O . TRP C 1 107 ? 56.445 29.954 147.650 1.00 28.12 107 TRP C O 1
ATOM 3609 N N . LEU C 1 108 ? 54.326 30.052 146.896 1.00 23.89 108 LEU C N 1
ATOM 3610 C CA . LEU C 1 108 ? 54.151 28.601 146.832 1.00 22.54 108 LEU C CA 1
ATOM 3611 C C . LEU C 1 108 ? 54.378 28.050 145.419 1.00 24.08 108 LEU C C 1
ATOM 3612 O O . LEU C 1 108 ? 55.133 27.087 145.232 1.00 26.49 108 LEU C O 1
ATOM 3617 N N . ILE C 1 109 ? 53.722 28.653 144.412 1.00 21.94 109 ILE C N 1
ATOM 3618 C CA . ILE C 1 109 ? 53.641 28.053 143.080 1.00 20.68 109 ILE C CA 1
ATOM 3619 C C . ILE C 1 109 ? 53.014 29.053 142.114 1.00 26.71 109 ILE C C 1
ATOM 3620 O O . ILE C 1 109 ? 52.169 29.889 142.500 1.00 23.56 109 ILE C O 1
ATOM 3625 N N . SER C 1 110 ? 53.410 28.968 140.844 1.00 23.96 110 SER C N 1
ATOM 3626 C CA . SER C 1 110 ? 52.825 29.783 139.785 1.00 20.78 110 SER C CA 1
ATOM 3627 C C . SER C 1 110 ? 52.279 28.885 138.678 1.00 25.65 110 SER C C 1
ATOM 3628 O O . SER C 1 110 ? 52.864 27.835 138.375 1.00 24.31 110 SER C O 1
ATOM 3631 N N . PHE C 1 111 ? 51.186 29.305 138.032 1.00 21.82 111 PHE C N 1
ATOM 3632 C CA . PHE C 1 111 ? 50.725 28.487 136.919 1.00 25.98 111 PHE C CA 1
ATOM 3633 C C . PHE C 1 111 ? 49.859 29.312 135.987 1.00 24.28 111 PHE C C 1
ATOM 3634 O O . PHE C 1 111 ? 49.258 30.314 136.388 1.00 24.13 111 PHE C O 1
ATOM 3642 N N . ALA C 1 112 ? 49.833 28.888 134.718 1.00 25.08 112 ALA C N 1
ATOM 3643 C CA . ALA C 1 112 ? 48.897 29.409 133.731 1.00 22.13 112 ALA C CA 1
ATOM 3644 C C . ALA C 1 112 ? 47.498 28.850 133.960 1.00 24.84 112 ALA C C 1
ATOM 3645 O O . ALA C 1 112 ? 47.328 27.664 134.231 1.00 26.21 112 ALA C O 1
ATOM 3647 N N . THR C 1 113 ? 46.482 29.706 133.851 1.00 27.62 113 THR C N 1
ATOM 3648 C CA . THR C 1 113 ? 45.123 29.203 134.063 1.00 29.08 113 THR C CA 1
ATOM 3649 C C . THR C 1 113 ? 44.543 28.541 132.821 1.00 31.46 113 THR C C 1
ATOM 3650 O O . THR C 1 113 ? 43.907 27.493 132.925 1.00 28.90 113 THR C O 1
ATOM 3654 N N . SER C 1 114 ? 44.770 29.112 131.639 1.00 27.57 114 SER C N 1
ATOM 3655 C CA . SER C 1 114 ? 44.134 28.648 130.401 1.00 29.41 114 SER C CA 1
ATOM 3656 C C . SER C 1 114 ? 45.119 28.838 129.262 1.00 29.35 114 SER C C 1
ATOM 3657 O O . SER C 1 114 ? 44.942 29.714 128.419 1.00 30.45 114 SER C O 1
ATOM 3660 N N . PRO C 1 115 ? 46.172 28.022 129.201 1.00 29.59 115 PRO C N 1
ATOM 3661 C CA . PRO C 1 115 ? 47.287 28.344 128.310 1.00 33.28 115 PRO C CA 1
ATOM 3662 C C . PRO C 1 115 ? 46.980 28.102 126.827 1.00 35.22 115 PRO C C 1
ATOM 3663 O O . PRO C 1 115 ? 47.788 28.503 125.967 1.00 29.48 115 PRO C O 1
ATOM 3667 N N . GLY C 1 116 ? 45.857 27.453 126.510 1.00 33.42 116 GLY C N 1
ATOM 3668 C CA . GLY C 1 116 ? 45.446 27.335 125.116 1.00 31.94 116 GLY C CA 1
ATOM 3669 C C . GLY C 1 116 ? 45.098 28.661 124.471 1.00 38.66 116 GLY C C 1
ATOM 3670 O O . GLY C 1 116 ? 45.186 28.790 123.242 1.00 37.27 116 GLY C O 1
ATOM 3671 N N . PHE C 1 117 ? 44.716 29.664 125.266 1.00 28.08 117 PHE C N 1
ATOM 3672 C CA . PHE C 1 117 ? 44.343 30.935 124.662 1.00 33.22 117 PHE C CA 1
ATOM 3673 C C . PHE C 1 117 ? 44.730 32.169 125.451 1.00 30.32 117 PHE C C 1
ATOM 3674 O O . PHE C 1 117 ? 44.641 33.259 124.884 1.00 31.61 117 PHE C O 1
ATOM 3682 N N . ALA C 1 118 ? 45.189 32.062 126.707 1.00 29.01 118 ALA C N 1
ATOM 3683 C CA . ALA C 1 118 ? 45.524 33.246 127.481 1.00 33.36 118 ALA C CA 1
ATOM 3684 C C . ALA C 1 118 ? 46.874 33.090 128.173 1.00 29.61 118 ALA C C 1
ATOM 3685 O O . ALA C 1 118 ? 47.325 31.981 128.500 1.00 26.56 118 ALA C O 1
ATOM 3687 N N . ASP C 1 119 ? 47.538 34.214 128.372 1.00 23.25 119 ASP C N 1
ATOM 3688 C CA . ASP C 1 119 ? 48.846 34.179 129.002 1.00 30.62 119 ASP C CA 1
ATOM 3689 C C . ASP C 1 119 ? 48.754 34.479 130.489 1.00 28.24 119 ASP C C 1
ATOM 3690 O O . ASP C 1 119 ? 49.787 34.696 131.133 1.00 29.17 119 ASP C O 1
ATOM 3695 N N . GLU C 1 120 ? 47.537 34.459 131.043 1.00 26.99 120 GLU C N 1
ATOM 3696 C CA . GLU C 1 120 ? 47.343 34.732 132.465 1.00 25.64 120 GLU C CA 1
ATOM 3697 C C . GLU C 1 120 ? 48.100 33.736 133.321 1.00 26.42 120 GLU C C 1
ATOM 3698 O O . GLU C 1 120 ? 47.940 32.517 133.175 1.00 27.81 120 GLU C O 1
ATOM 3704 N N . ILE C 1 121 ? 48.879 34.270 134.260 1.00 27.61 121 ILE C N 1
ATOM 3705 C CA . ILE C 1 121 ? 49.626 33.490 135.230 1.00 24.27 121 ILE C CA 1
ATOM 3706 C C . ILE C 1 121 ? 49.130 33.885 136.613 1.00 27.29 121 ILE C C 1
ATOM 3707 O O . ILE C 1 121 ? 49.037 35.083 136.915 1.00 23.70 121 ILE C O 1
ATOM 3712 N N . ILE C 1 122 ? 48.826 32.891 137.446 1.00 24.10 122 ILE C N 1
ATOM 3713 C CA . ILE C 1 122 ? 48.534 33.121 138.866 1.00 24.29 122 ILE C CA 1
ATOM 3714 C C . ILE C 1 122 ? 49.743 32.731 139.701 1.00 26.80 122 ILE C C 1
ATOM 3715 O O . ILE C 1 122 ? 50.331 31.655 139.511 1.00 24.74 122 ILE C O 1
ATOM 3720 N N . HIS C 1 123 ? 50.096 33.584 140.657 1.00 21.92 123 HIS C N 1
ATOM 3721 C CA . HIS C 1 123 ? 51.193 33.320 141.581 1.00 21.37 123 HIS C CA 1
ATOM 3722 C C . HIS C 1 123 ? 50.574 33.207 142.966 1.00 24.60 123 HIS C C 1
ATOM 3723 O O . HIS C 1 123 ? 50.034 34.194 143.491 1.00 23.37 123 HIS C O 1
ATOM 3730 N N . ILE C 1 124 ? 50.593 32.007 143.526 1.00 21.99 124 ILE C N 1
ATOM 3731 C CA . ILE C 1 124 ? 49.986 31.751 144.830 1.00 23.74 124 ILE C CA 1
ATOM 3732 C C . ILE C 1 124 ? 51.034 31.965 145.922 1.00 25.78 124 ILE C C 1
ATOM 3733 O O . ILE C 1 124 ? 52.150 31.437 145.842 1.00 23.14 124 ILE C O 1
ATOM 3738 N N . TYR C 1 125 ? 50.659 32.723 146.947 1.00 23.37 125 TYR C N 1
ATOM 3739 C CA . TYR C 1 125 ? 51.469 32.990 148.127 1.00 22.84 125 TYR C CA 1
ATOM 3740 C C . TYR C 1 125 ? 50.720 32.473 149.343 1.00 27.22 125 TYR C C 1
ATOM 3741 O O . TYR C 1 125 ? 49.485 32.493 149.365 1.00 24.58 125 TYR C O 1
ATOM 3750 N N . VAL C 1 126 ? 51.473 32.032 150.350 1.00 26.65 126 VAL C N 1
ATOM 3751 C CA . VAL C 1 126 ? 50.905 31.499 151.585 1.00 29.47 126 VAL C CA 1
ATOM 3752 C C . VAL C 1 126 ? 51.214 32.489 152.698 1.00 34.69 126 VAL C C 1
ATOM 3753 O O . VAL C 1 126 ? 52.380 32.827 152.938 1.00 33.76 126 VAL C O 1
ATOM 3757 N N . ALA C 1 127 ? 50.170 32.977 153.360 1.00 36.31 127 ALA C N 1
ATOM 3758 C CA . ALA C 1 127 ? 50.336 33.952 154.428 1.00 39.12 127 ALA C CA 1
ATOM 3759 C C . ALA C 1 127 ? 50.488 33.205 155.741 1.00 42.46 127 ALA C C 1
ATOM 3760 O O . ALA C 1 127 ? 49.599 32.438 156.129 1.00 48.03 127 ALA C O 1
ATOM 3762 N N . LYS C 1 128 ? 51.605 33.428 156.418 1.00 45.83 128 LYS C N 1
ATOM 3763 C CA . LYS C 1 128 ? 51.856 32.806 157.708 1.00 54.66 128 LYS C CA 1
ATOM 3764 C C . LYS C 1 128 ? 51.946 33.868 158.798 1.00 54.40 128 LYS C C 1
ATOM 3765 O O . LYS C 1 128 ? 52.344 35.013 158.554 1.00 48.01 128 LYS C O 1
ATOM 3771 N N . GLY C 1 129 ? 51.531 33.479 160.000 1.00 61.46 129 GLY C N 1
ATOM 3772 C CA . GLY C 1 129 ? 51.434 34.415 161.102 1.00 60.32 129 GLY C CA 1
ATOM 3773 C C . GLY C 1 129 ? 50.305 35.406 160.922 1.00 51.53 129 GLY C C 1
ATOM 3774 O O . GLY C 1 129 ? 50.517 36.620 160.994 1.00 54.93 129 GLY C O 1
ATOM 3775 N N . LEU C 1 130 ? 49.096 34.901 160.690 1.00 59.24 130 LEU C N 1
ATOM 3776 C CA . LEU C 1 130 ? 47.944 35.770 160.475 1.00 59.76 130 LEU C CA 1
ATOM 3777 C C . LEU C 1 130 ? 47.494 36.435 161.770 1.00 60.25 130 LEU C C 1
ATOM 3778 O O . LEU C 1 130 ? 47.302 35.762 162.787 1.00 66.86 130 LEU C O 1
ATOM 3783 N N . SER C 1 131 ? 47.280 37.752 161.715 1.00 61.00 131 SER C N 1
ATOM 3784 C CA . SER C 1 131 ? 46.600 38.490 162.772 1.00 65.05 131 SER C CA 1
ATOM 3785 C C . SER C 1 131 ? 45.633 39.477 162.126 1.00 62.47 131 SER C C 1
ATOM 3786 O O . SER C 1 131 ? 45.724 39.759 160.929 1.00 60.33 131 SER C O 1
ATOM 3789 N N . LYS C 1 132 ? 44.704 40.014 162.922 1.00 67.12 132 LYS C N 1
ATOM 3790 C CA . LYS C 1 132 ? 43.684 40.906 162.355 1.00 63.34 132 LYS C CA 1
ATOM 3791 C C . LYS C 1 132 ? 43.852 42.360 162.795 1.00 68.07 132 LYS C C 1
ATOM 3792 O O . LYS C 1 132 ? 43.822 43.277 161.967 1.00 66.38 132 LYS C O 1
ATOM 3798 N N . PHE C 1 144 ? 30.039 44.279 147.635 1.00 63.81 144 PHE C N 1
ATOM 3799 C CA . PHE C 1 144 ? 29.684 43.255 146.655 1.00 56.90 144 PHE C CA 1
ATOM 3800 C C . PHE C 1 144 ? 30.495 41.970 146.825 1.00 55.51 144 PHE C C 1
ATOM 3801 O O . PHE C 1 144 ? 30.360 41.032 146.038 1.00 53.37 144 PHE C O 1
ATOM 3809 N N . VAL C 1 145 ? 31.331 41.934 147.858 1.00 56.71 145 VAL C N 1
ATOM 3810 C CA . VAL C 1 145 ? 32.107 40.757 148.232 1.00 50.12 145 VAL C CA 1
ATOM 3811 C C . VAL C 1 145 ? 31.720 40.382 149.655 1.00 54.25 145 VAL C C 1
ATOM 3812 O O . VAL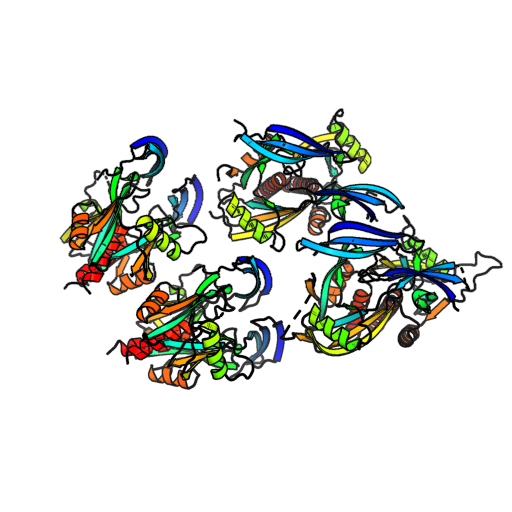 C 1 145 ? 31.465 41.261 150.483 1.00 57.84 145 VAL C O 1
ATOM 3816 N N . ASP C 1 146 ? 31.655 39.087 149.943 1.00 48.49 146 ASP C N 1
ATOM 3817 C CA . ASP C 1 146 ? 31.386 38.621 151.297 1.00 50.25 146 ASP C CA 1
ATOM 3818 C C . ASP C 1 146 ? 32.581 37.809 151.789 1.00 50.71 146 ASP C C 1
ATOM 3819 O O . ASP C 1 146 ? 33.026 36.864 151.121 1.00 43.44 146 ASP C O 1
ATOM 3824 N N . LEU C 1 147 ? 33.117 38.203 152.941 1.00 48.60 147 LEU C N 1
ATOM 3825 C CA . LEU C 1 147 ? 34.253 37.527 153.539 1.00 47.51 147 LEU C CA 1
ATOM 3826 C C . LEU C 1 147 ? 33.772 36.378 154.409 1.00 54.98 147 LEU C C 1
ATOM 3827 O O . LEU C 1 147 ? 32.820 36.524 155.179 1.00 53.47 147 LEU C O 1
ATOM 3832 N N . ILE C 1 148 ? 34.416 35.222 154.275 1.00 45.74 148 ILE C N 1
ATOM 3833 C CA . ILE C 1 148 ? 34.064 34.067 155.091 1.00 49.17 148 ILE C CA 1
ATOM 3834 C C . ILE C 1 148 ? 35.322 33.249 155.357 1.00 49.34 148 ILE C C 1
ATOM 3835 O O . ILE C 1 148 ? 36.381 33.472 154.759 1.00 49.64 148 ILE C O 1
ATOM 3840 N N . GLU C 1 149 ? 35.202 32.298 156.277 1.00 45.83 149 GLU C N 1
ATOM 3841 C CA . GLU C 1 149 ? 36.307 31.439 156.675 1.00 46.91 149 GLU C CA 1
ATOM 3842 C C . GLU C 1 149 ? 35.774 30.025 156.781 1.00 47.29 149 GLU C C 1
ATOM 3843 O O . GLU C 1 149 ? 34.703 29.825 157.359 1.00 48.03 149 GLU C O 1
ATOM 3849 N N . LEU C 1 150 ? 36.497 29.048 156.228 1.00 39.25 150 LEU C N 1
ATOM 3850 C CA . LEU C 1 150 ? 35.960 27.698 156.103 1.00 42.25 150 LEU C CA 1
ATOM 3851 C C . LEU C 1 150 ? 36.910 26.660 156.677 1.00 46.40 150 LEU C C 1
ATOM 3852 O O . LEU C 1 150 ? 38.111 26.677 156.382 1.00 42.23 150 LEU C O 1
ATOM 3857 N N . THR C 1 151 ? 36.366 25.737 157.474 1.00 41.57 151 THR C N 1
ATOM 3858 C CA . THR C 1 151 ? 37.067 24.482 157.700 1.00 42.49 151 THR C CA 1
ATOM 3859 C C . THR C 1 151 ? 37.269 23.732 156.377 1.00 42.56 151 THR C C 1
ATOM 3860 O O . THR C 1 151 ? 36.554 23.944 155.392 1.00 40.45 151 THR C O 1
ATOM 3864 N N . LEU C 1 152 ? 38.256 22.832 156.364 1.00 44.84 152 LEU C N 1
ATOM 3865 C CA . LEU C 1 152 ? 38.455 21.968 155.200 1.00 44.93 152 LEU C CA 1
ATOM 3866 C C . LEU C 1 152 ? 37.190 21.192 154.863 1.00 47.80 152 LEU C C 1
ATOM 3867 O O . LEU C 1 152 ? 36.759 21.147 153.700 1.00 42.75 152 LEU C O 1
ATOM 3872 N N . ASP C 1 153 ? 36.588 20.555 155.875 1.00 49.51 153 ASP C N 1
ATOM 3873 C CA . ASP C 1 153 ? 35.290 19.919 155.689 1.00 46.34 153 ASP C CA 1
ATOM 3874 C C . ASP C 1 153 ? 34.301 20.862 155.034 1.00 37.78 153 ASP C C 1
ATOM 3875 O O . ASP C 1 153 ? 33.555 20.457 154.133 1.00 40.55 153 ASP C O 1
ATOM 3880 N N . GLU C 1 154 ? 34.262 22.127 155.472 1.00 39.25 154 GLU C N 1
ATOM 3881 C CA . GLU C 1 154 ? 33.305 23.046 154.863 1.00 40.07 154 GLU C CA 1
ATOM 3882 C C . GLU C 1 154 ? 33.699 23.355 153.421 1.00 39.71 154 GLU C C 1
ATOM 3883 O O . GLU C 1 154 ? 32.841 23.389 152.526 1.00 36.99 154 GLU C O 1
ATOM 3889 N N . ALA C 1 155 ? 34.996 23.566 153.182 1.00 39.91 155 ALA C N 1
ATOM 3890 C CA . ALA C 1 155 ? 35.469 23.831 151.823 1.00 41.04 155 ALA C CA 1
ATOM 3891 C C . ALA C 1 155 ? 35.114 22.683 150.891 1.00 34.81 155 ALA C C 1
ATOM 3892 O O . ALA C 1 155 ? 34.531 22.894 149.821 1.00 38.66 155 ALA C O 1
ATOM 3894 N N . LEU C 1 156 ? 35.429 21.447 151.288 1.00 40.22 156 LEU C N 1
ATOM 3895 C CA . LEU C 1 156 ? 35.069 20.315 150.431 1.00 39.23 156 LEU C CA 1
ATOM 3896 C C . LEU C 1 156 ? 33.572 20.288 150.158 1.00 41.09 156 LEU C C 1
ATOM 3897 O O . LEU C 1 156 ? 33.138 19.953 149.048 1.00 39.82 156 LEU C O 1
ATOM 3902 N N . GLN C 1 157 ? 32.762 20.674 151.147 1.00 39.85 157 GLN C N 1
ATOM 3903 C CA . GLN C 1 157 ? 31.327 20.758 150.922 1.00 39.22 157 GLN C CA 1
ATOM 3904 C C . GLN C 1 157 ? 30.995 21.848 149.908 1.00 37.85 157 GLN C C 1
ATOM 3905 O O . GLN C 1 157 ? 30.103 21.673 149.064 1.00 37.21 157 GLN C O 1
ATOM 3911 N N . TYR C 1 158 ? 31.675 23.003 149.992 1.00 36.59 158 TYR C N 1
ATOM 3912 C CA . TYR C 1 158 ? 31.422 24.050 149.009 1.00 33.90 158 TYR C CA 1
ATOM 3913 C C . TYR C 1 158 ? 31.779 23.574 147.601 1.00 33.67 158 TYR C C 1
ATOM 3914 O O . TYR C 1 158 ? 31.128 23.972 146.620 1.00 35.19 158 TYR C O 1
ATOM 3923 N N . ILE C 1 159 ? 32.796 22.717 147.484 1.00 31.88 159 ILE C N 1
ATOM 3924 C CA . ILE C 1 159 ? 33.163 22.164 146.171 1.00 36.64 159 ILE C CA 1
ATOM 3925 C C . ILE C 1 159 ? 32.064 21.238 145.651 1.00 39.87 159 ILE C C 1
ATOM 3926 O O . ILE C 1 159 ? 31.626 21.348 144.496 1.00 37.52 159 ILE C O 1
ATOM 3931 N N . LYS C 1 160 ? 31.580 20.326 146.504 1.00 41.02 160 LYS C N 1
ATOM 3932 C CA . LYS C 1 160 ? 30.425 19.501 146.138 1.00 38.43 160 LYS C CA 1
ATOM 3933 C C . LYS C 1 160 ? 29.265 20.345 145.628 1.00 40.70 160 LYS C C 1
ATOM 3934 O O . LYS C 1 160 ? 28.619 19.994 144.636 1.00 39.94 160 LYS C O 1
ATOM 3940 N N . GLU C 1 161 ? 28.982 21.460 146.287 1.00 37.82 161 GLU C N 1
ATOM 3941 C CA . GLU C 1 161 ? 27.925 22.334 145.800 1.00 39.42 161 GLU C CA 1
ATOM 3942 C C . GLU C 1 161 ? 28.354 23.172 144.612 1.00 37.93 161 GLU C C 1
ATOM 3943 O O . GLU C 1 161 ? 27.511 23.853 144.013 1.00 35.98 161 GLU C O 1
ATOM 3949 N N . GLN C 1 162 ? 29.638 23.124 144.250 1.00 42.35 162 GLN C N 1
ATOM 3950 C CA . GLN C 1 162 ? 30.167 23.933 143.163 1.00 34.61 162 GLN C CA 1
ATOM 3951 C C . GLN C 1 162 ? 30.043 25.418 143.476 1.00 35.20 162 GLN C C 1
ATOM 3952 O O . GLN C 1 162 ? 29.889 26.246 142.571 1.00 34.12 162 GLN C O 1
ATOM 3958 N N . ARG C 1 163 ? 30.120 25.750 144.775 1.00 35.90 163 ARG C N 1
ATOM 3959 C CA . ARG C 1 163 ? 30.305 27.131 145.204 1.00 37.42 163 ARG C CA 1
ATOM 3960 C C . ARG C 1 163 ? 31.776 27.529 145.140 1.00 31.21 163 ARG C C 1
ATOM 3961 O O . ARG C 1 163 ? 32.094 28.680 144.823 1.00 35.34 163 ARG C O 1
ATOM 3969 N N . ILE C 1 164 ? 32.676 26.604 145.455 1.00 30.17 164 ILE C N 1
ATOM 3970 C CA . ILE C 1 164 ? 34.082 26.710 145.078 1.00 28.86 164 ILE C CA 1
ATOM 3971 C C . ILE C 1 164 ? 34.208 26.035 143.714 1.00 33.49 164 ILE C C 1
ATOM 3972 O O . ILE C 1 164 ? 33.833 24.867 143.548 1.00 31.94 164 ILE C O 1
ATOM 3977 N N . TYR C 1 165 ? 34.729 26.766 142.732 1.00 28.47 165 TYR C N 1
ATOM 3978 C CA . TYR C 1 165 ? 34.515 26.370 141.353 1.00 29.77 165 TYR C CA 1
ATOM 3979 C C . TYR C 1 165 ? 35.557 27.025 140.462 1.00 28.39 165 TYR C C 1
ATOM 3980 O O . TYR C 1 165 ? 35.261 27.317 139.304 1.00 28.89 165 TYR C O 1
ATOM 3989 N N . ASP C 1 166 ? 36.744 27.333 140.979 1.00 26.18 166 ASP C N 1
ATOM 3990 C CA . ASP C 1 166 ? 37.777 27.839 140.073 1.00 28.47 166 ASP C CA 1
ATOM 3991 C C . ASP C 1 166 ? 39.137 27.249 140.427 1.00 29.33 166 ASP C C 1
ATOM 3992 O O . ASP C 1 166 ? 39.388 26.769 141.551 1.00 26.69 166 ASP C O 1
ATOM 3997 N N . SER C 1 167 ? 40.030 27.296 139.439 1.00 28.21 167 SER C N 1
ATOM 3998 C CA . SER C 1 167 ? 41.235 26.483 139.526 1.00 26.25 167 SER C CA 1
ATOM 3999 C C . SER C 1 167 ? 42.107 26.880 140.714 1.00 26.48 167 SER C C 1
ATOM 4000 O O . SER C 1 167 ? 42.601 26.013 141.426 1.00 26.00 167 SER C O 1
ATOM 4003 N N . LYS C 1 168 ? 42.322 28.179 140.942 1.00 25.27 168 LYS C N 1
ATOM 4004 C CA . LYS C 1 168 ? 43.206 28.592 142.033 1.00 24.64 168 LYS C CA 1
ATOM 4005 C C . LYS C 1 168 ? 42.649 28.214 143.412 1.00 25.62 168 LYS C C 1
ATOM 4006 O O . LYS C 1 168 ? 43.417 27.919 144.345 1.00 28.11 168 LYS C O 1
ATOM 4012 N N . THR C 1 169 ? 41.336 28.282 143.587 1.00 26.08 169 THR C N 1
ATOM 4013 C CA . THR C 1 169 ? 40.778 27.933 144.892 1.00 28.47 169 THR C CA 1
ATOM 4014 C C . THR C 1 169 ? 40.776 26.423 145.103 1.00 25.17 169 THR C C 1
ATOM 4015 O O . THR C 1 169 ? 41.034 25.940 146.215 1.00 28.40 169 THR C O 1
ATOM 4019 N N . VAL C 1 170 ? 40.484 25.658 144.059 1.00 25.67 170 VAL C N 1
ATOM 4020 C CA . VAL C 1 170 ? 40.658 24.204 144.155 1.00 25.50 170 VAL C CA 1
ATOM 4021 C C . VAL C 1 170 ? 42.082 23.868 144.578 1.00 28.97 170 VAL C C 1
ATOM 4022 O O . VAL C 1 170 ? 42.299 23.062 145.487 1.00 29.90 170 VAL C O 1
ATOM 4026 N N . ILE C 1 171 ? 43.084 24.487 143.930 1.00 28.03 171 ILE C N 1
ATOM 4027 C CA . ILE C 1 171 ? 44.486 24.221 144.279 1.00 27.95 171 ILE C CA 1
ATOM 4028 C C . ILE C 1 171 ? 44.753 24.556 145.748 1.00 31.44 171 ILE C C 1
ATOM 4029 O O . ILE C 1 171 ? 45.499 23.852 146.444 1.00 28.71 171 ILE C O 1
ATOM 4034 N N . ALA C 1 172 ? 44.152 25.637 146.238 1.00 27.42 172 ALA C N 1
ATOM 4035 C CA . ALA C 1 172 ? 44.315 26.022 147.643 1.00 27.95 172 ALA C CA 1
ATOM 4036 C C . ALA C 1 172 ? 43.672 25.006 148.593 1.00 28.22 172 ALA C C 1
ATOM 4037 O O . ALA C 1 172 ? 44.248 24.671 149.632 1.00 33.43 172 ALA C O 1
ATOM 4039 N N . VAL C 1 173 ? 42.469 24.531 148.277 1.00 28.39 173 VAL C N 1
ATOM 4040 C CA . VAL C 1 173 ? 41.832 23.526 149.128 1.00 32.20 173 VAL C CA 1
ATOM 4041 C C . VAL C 1 173 ? 42.658 22.244 149.145 1.00 34.57 173 VAL C C 1
ATOM 4042 O O . VAL C 1 173 ? 42.855 21.618 150.196 1.00 32.84 173 VAL C O 1
ATOM 4046 N N . GLN C 1 174 ? 43.198 21.857 147.991 1.00 31.61 174 GLN C N 1
ATOM 4047 C CA . GLN C 1 174 ? 44.073 20.688 147.953 1.00 31.67 174 GLN C CA 1
ATOM 4048 C C . GLN C 1 174 ? 45.304 20.895 148.827 1.00 34.95 174 GLN C C 1
ATOM 4049 O O . GLN C 1 174 ? 45.745 19.973 149.520 1.00 32.69 174 GLN C O 1
ATOM 4055 N N . TYR C 1 175 ? 45.890 22.095 148.783 1.00 29.77 175 TYR C N 1
ATOM 4056 C CA . TYR C 1 175 ? 47.018 22.401 149.659 1.00 35.99 175 TYR C CA 1
ATOM 4057 C C . TYR C 1 175 ? 46.630 22.240 151.129 1.00 38.53 175 TYR C C 1
ATOM 4058 O O . TYR C 1 175 ? 47.382 21.658 151.920 1.00 38.94 175 TYR C O 1
ATOM 4067 N N . LEU C 1 176 ? 45.464 22.755 151.517 1.00 35.67 176 LEU C N 1
ATOM 4068 C CA . LEU C 1 176 ? 44.970 22.516 152.877 1.00 35.10 176 LEU C CA 1
ATOM 4069 C C . LEU C 1 176 ? 44.833 21.016 153.169 1.00 39.09 176 LEU C C 1
ATOM 4070 O O . LEU C 1 176 ? 45.246 20.542 154.237 1.00 38.61 176 LEU C O 1
ATOM 4075 N N . GLN C 1 177 ? 44.272 20.247 152.223 1.00 36.58 177 GLN C N 1
ATOM 4076 C CA . GLN C 1 177 ? 44.188 18.792 152.381 1.00 38.64 177 GLN C CA 1
ATOM 4077 C C . GLN C 1 177 ? 45.547 18.173 152.683 1.00 43.44 177 GLN C C 1
ATOM 4078 O O . GLN C 1 177 ? 45.651 17.267 153.521 1.00 42.58 177 GLN C O 1
ATOM 4084 N N . LEU C 1 178 ? 46.591 18.597 151.958 1.00 34.82 178 LEU C N 1
ATOM 4085 C CA . LEU C 1 178 ? 47.912 18.015 152.132 1.00 39.27 178 LEU C CA 1
ATOM 4086 C C . LEU C 1 178 ? 48.543 18.424 153.460 1.00 48.26 178 LEU C C 1
ATOM 4087 O O . LEU C 1 178 ? 49.325 17.654 154.031 1.00 48.46 178 LEU C O 1
ATOM 4092 N N . GLN C 1 179 ? 48.228 19.623 153.967 1.00 40.59 179 GLN C N 1
ATOM 4093 C CA . GLN C 1 179 ? 48.761 20.028 155.270 1.00 47.10 179 GLN C CA 1
ATOM 4094 C C . GLN C 1 179 ? 48.144 19.204 156.390 1.00 52.10 179 GLN C C 1
ATOM 4095 O O . GLN C 1 179 ? 48.838 18.795 157.328 1.00 54.91 179 GLN C O 1
ATOM 4101 N N . GLU C 1 180 ? 46.834 18.972 156.311 1.00 48.65 180 GLU C N 1
ATOM 4102 C CA . GLU C 1 180 ? 46.111 18.223 157.323 1.00 54.68 180 GLU C CA 1
ATOM 4103 C C . GLU C 1 180 ? 46.260 16.717 157.166 1.00 56.44 180 GLU C C 1
ATOM 4104 O O . GLU C 1 180 ? 45.906 15.982 158.096 1.00 62.17 180 GLU C O 1
ATOM 4110 N N . ALA C 1 181 ? 46.762 16.245 156.023 1.00 46.06 181 ALA C N 1
ATOM 4111 C CA . ALA C 1 181 ? 47.177 14.852 155.915 1.00 54.85 181 ALA C CA 1
ATOM 4112 C C . ALA C 1 181 ? 48.489 14.600 156.641 1.00 60.08 181 ALA C C 1
ATOM 4113 O O . ALA C 1 181 ? 48.712 13.493 157.144 1.00 66.18 181 ALA C O 1
ATOM 4115 N N . LEU C 1 182 ? 49.368 15.598 156.695 1.00 57.92 182 LEU C N 1
ATOM 4116 C CA . LEU C 1 182 ? 50.598 15.474 157.466 1.00 64.51 182 LEU C CA 1
ATOM 4117 C C . LEU C 1 182 ? 50.362 15.840 158.929 1.00 69.15 182 LEU C C 1
ATOM 4118 O O . LEU C 1 182 ? 51.250 16.385 159.595 1.00 73.49 182 LEU C O 1
ATOM 4123 N N . LYS C 1 183 ? 49.168 15.537 159.434 1.00 69.12 183 LYS C N 1
ATOM 4124 C CA . LYS C 1 183 ? 48.831 15.773 160.829 1.00 68.31 183 LYS C CA 1
ATOM 4125 C C . LYS C 1 183 ? 49.135 17.214 161.225 1.00 70.86 183 LYS C C 1
ATOM 4126 O O . LYS C 1 183 ? 48.413 18.134 160.841 1.00 68.81 183 LYS C O 1
ATOM 4132 N N . LEU D 1 4 ? 23.102 39.694 147.981 1.00 57.80 4 LEU D N 1
ATOM 4133 C CA . LEU D 1 4 ? 22.743 39.779 146.566 1.00 51.24 4 LEU D CA 1
ATOM 4134 C C . LEU D 1 4 ? 23.943 40.189 145.717 1.00 54.64 4 LEU D C 1
ATOM 4135 O O . LEU D 1 4 ? 24.520 41.266 145.927 1.00 52.07 4 LEU D O 1
ATOM 4140 N N . PHE D 1 5 ? 24.298 39.345 144.740 1.00 41.94 5 PHE D N 1
ATOM 4141 C CA . PHE D 1 5 ? 25.491 39.561 143.939 1.00 43.03 5 PHE D CA 1
ATOM 4142 C C . PHE D 1 5 ? 25.215 39.836 142.472 1.00 38.93 5 PHE D C 1
ATOM 4143 O O . PHE D 1 5 ? 26.058 40.440 141.803 1.00 39.34 5 PHE D O 1
ATOM 4151 N N . GLU D 1 6 ? 24.078 39.392 141.949 1.00 34.59 6 GLU D N 1
ATOM 4152 C CA . GLU D 1 6 ? 23.946 39.236 140.505 1.00 40.39 6 GLU D CA 1
ATOM 4153 C C . GLU D 1 6 ? 24.056 40.581 139.793 1.00 41.09 6 GLU D C 1
ATOM 4154 O O . GLU D 1 6 ? 23.565 41.598 140.275 1.00 41.86 6 GLU D O 1
ATOM 4160 N N . GLU D 1 7 ? 24.765 40.579 138.661 1.00 39.71 7 GLU D N 1
ATOM 4161 C CA . GLU D 1 7 ? 24.980 41.752 137.816 1.00 37.64 7 GLU D CA 1
ATOM 4162 C C . GLU D 1 7 ? 24.209 41.526 136.518 1.00 39.57 7 GLU D C 1
ATOM 4163 O O . GLU D 1 7 ? 24.571 40.653 135.724 1.00 37.32 7 GLU D O 1
ATOM 4169 N N . LYS D 1 8 ? 23.150 42.304 136.302 1.00 37.75 8 LYS D N 1
ATOM 4170 C CA . LYS D 1 8 ? 22.238 42.071 135.187 1.00 39.46 8 LYS D CA 1
ATOM 4171 C C . LYS D 1 8 ? 22.749 42.748 133.932 1.00 37.17 8 LYS D C 1
ATOM 4172 O O . LYS D 1 8 ? 23.168 43.911 133.971 1.00 38.86 8 LYS D O 1
ATOM 4178 N N . THR D 1 9 ? 22.671 42.026 132.812 1.00 33.39 9 THR D N 1
ATOM 4179 C CA . THR D 1 9 ? 23.060 42.589 131.525 1.00 37.17 9 THR D CA 1
ATOM 4180 C C . THR D 1 9 ? 22.020 43.592 131.025 1.00 38.93 9 THR D C 1
ATOM 4181 O O . THR D 1 9 ? 20.842 43.260 130.880 1.00 38.61 9 THR D O 1
ATOM 4185 N N . ILE D 1 10 ? 22.456 44.806 130.716 1.00 40.00 10 ILE D N 1
ATOM 4186 C CA . ILE D 1 10 ? 21.586 45.794 130.089 1.00 41.62 10 ILE D CA 1
ATOM 4187 C C . ILE D 1 10 ? 21.791 45.837 128.581 1.00 46.04 10 ILE D C 1
ATOM 4188 O O . ILE D 1 10 ? 20.831 45.973 127.822 1.00 46.54 10 ILE D O 1
ATOM 4193 N N . LYS D 1 11 ? 23.028 45.663 128.124 1.00 42.77 11 LYS D N 1
ATOM 4194 C CA . LYS D 1 11 ? 23.334 45.644 126.701 1.00 40.61 11 LYS D CA 1
ATOM 4195 C C . LYS D 1 11 ? 24.579 44.797 126.471 1.00 41.54 11 LYS D C 1
ATOM 4196 O O . LYS D 1 11 ? 25.388 44.582 127.378 1.00 36.94 11 LYS D O 1
ATOM 4202 N N . THR D 1 12 ? 24.718 44.306 125.247 1.00 39.96 12 THR D N 1
ATOM 4203 C CA . THR D 1 12 ? 25.841 43.456 124.888 1.00 40.69 12 THR D CA 1
ATOM 4204 C C . THR D 1 12 ? 26.444 43.959 123.597 1.00 40.91 12 THR D C 1
ATOM 4205 O O . THR D 1 12 ? 25.719 44.286 122.649 1.00 45.91 12 THR D O 1
ATOM 4209 N N . GLU D 1 13 ? 27.768 44.001 123.548 1.00 38.21 13 GLU D N 1
ATOM 4210 C CA . GLU D 1 13 ? 28.475 44.375 122.333 1.00 39.66 13 GLU D CA 1
ATOM 4211 C C . GLU D 1 13 ? 29.382 43.215 121.939 1.00 41.28 13 GLU D C 1
ATOM 4212 O O . GLU D 1 13 ? 30.227 42.774 122.736 1.00 35.08 13 GLU D O 1
ATOM 4218 N N . GLN D 1 14 ? 29.166 42.695 120.733 1.00 37.57 14 GLN D N 1
ATOM 4219 C CA . GLN D 1 14 ? 30.011 41.646 120.174 1.00 38.67 14 GLN D CA 1
ATOM 4220 C C . GLN D 1 14 ? 31.299 42.247 119.637 1.00 40.00 14 GLN D C 1
ATOM 4221 O O . GLN D 1 14 ? 31.265 43.185 118.836 1.00 41.74 14 GLN D O 1
ATOM 4227 N N . ILE D 1 15 ? 32.435 41.704 120.062 1.00 32.78 15 ILE D N 1
ATOM 4228 C CA . ILE D 1 15 ? 33.736 42.215 119.659 1.00 32.16 15 ILE D CA 1
ATOM 4229 C C . ILE D 1 15 ? 34.408 41.305 118.638 1.00 36.80 15 ILE D C 1
ATOM 4230 O O . ILE D 1 15 ? 34.986 41.780 117.655 1.00 35.32 15 ILE D O 1
ATOM 4235 N N . PHE D 1 16 ? 34.361 39.997 118.860 1.00 31.43 16 PHE D N 1
ATOM 4236 C CA . PHE D 1 16 ? 35.200 39.107 118.077 1.00 34.29 16 PHE D CA 1
ATOM 4237 C C . PHE D 1 16 ? 34.647 37.699 118.192 1.00 38.15 16 PHE D C 1
ATOM 4238 O O . PHE D 1 16 ? 34.244 37.261 119.278 1.00 34.53 16 PHE D O 1
ATOM 4246 N N . SER D 1 17 ? 34.637 37.001 117.068 1.00 35.62 17 SER D N 1
ATOM 4247 C CA . SER D 1 17 ? 34.228 35.607 117.013 1.00 36.07 17 SER D CA 1
ATOM 4248 C C . SER D 1 17 ? 35.297 34.857 116.225 1.00 37.83 17 SER D C 1
ATOM 4249 O O . SER D 1 17 ? 35.470 35.100 115.030 1.00 35.93 17 SER D O 1
ATOM 4252 N N . GLY D 1 18 ? 36.023 33.960 116.881 1.00 35.13 18 GLY D N 1
ATOM 4253 C CA . GLY D 1 18 ? 37.146 33.325 116.225 1.00 35.97 18 GLY D CA 1
ATOM 4254 C C . GLY D 1 18 ? 37.092 31.813 116.185 1.00 37.93 18 GLY D C 1
ATOM 4255 O O . GLY D 1 18 ? 36.032 31.214 116.389 1.00 35.86 18 GLY D O 1
ATOM 4256 N N . ARG D 1 19 ? 38.249 31.190 115.934 1.00 36.48 19 ARG D N 1
ATOM 4257 C CA . ARG D 1 19 ? 38.337 29.732 115.909 1.00 36.87 19 ARG D CA 1
ATOM 4258 C C . ARG D 1 19 ? 38.403 29.124 117.304 1.00 36.50 19 ARG D C 1
ATOM 4259 O O . ARG D 1 19 ? 38.016 27.965 117.484 1.00 36.60 19 ARG D O 1
ATOM 4267 N N . VAL D 1 20 ? 38.885 29.860 118.306 1.00 34.24 20 VAL D N 1
ATOM 4268 C CA . VAL D 1 20 ? 39.047 29.329 119.656 1.00 37.27 20 VAL D CA 1
ATOM 4269 C C . VAL D 1 20 ? 38.200 30.097 120.665 1.00 34.41 20 VAL D C 1
ATOM 4270 O O . VAL D 1 20 ? 37.537 29.502 121.521 1.00 36.23 20 VAL D O 1
ATOM 4274 N N . VAL D 1 21 ? 38.214 31.416 120.587 1.00 31.80 21 VAL D N 1
ATOM 4275 C CA . VAL D 1 21 ? 37.466 32.220 121.543 1.00 38.34 21 VAL D CA 1
ATOM 4276 C C . VAL D 1 21 ? 36.489 33.128 120.820 1.00 37.14 21 VAL D C 1
ATOM 4277 O O . VAL D 1 21 ? 36.682 33.497 119.654 1.00 32.92 21 VAL D O 1
ATOM 4281 N N . LYS D 1 22 ? 35.429 33.482 121.546 1.00 29.68 22 LYS D N 1
ATOM 4282 C CA . LYS D 1 22 ? 34.555 34.602 121.248 1.00 35.27 22 LYS D CA 1
ATOM 4283 C C . LYS D 1 22 ? 34.748 35.646 122.336 1.00 37.25 22 LYS D C 1
ATOM 4284 O O . LYS D 1 22 ? 35.075 35.307 123.475 1.00 36.89 22 LYS D O 1
ATOM 4290 N N . LEU D 1 23 ? 34.536 36.911 121.991 1.00 31.53 23 LEU D N 1
ATOM 4291 C CA . LEU D 1 23 ? 34.684 37.993 122.955 1.00 32.97 23 LEU D CA 1
ATOM 4292 C C . LEU D 1 23 ? 33.487 38.921 122.836 1.00 34.11 23 LEU D C 1
ATOM 4293 O O . LEU D 1 23 ? 33.152 39.379 121.736 1.00 31.92 23 LEU D O 1
ATOM 4298 N N . GLN D 1 24 ? 32.841 39.187 123.960 1.00 31.43 24 GLN D N 1
ATOM 4299 C CA . GLN D 1 24 ? 31.768 40.164 124.025 1.00 33.65 24 GLN D CA 1
ATOM 4300 C C . GLN D 1 24 ? 31.994 41.063 125.233 1.00 37.12 24 GLN D C 1
ATOM 4301 O O . GLN D 1 24 ? 32.757 40.723 126.147 1.00 33.70 24 GLN D O 1
ATOM 4307 N N . VAL D 1 25 ? 31.356 42.237 125.214 1.00 32.12 25 VAL D N 1
ATOM 4308 C CA . VAL D 1 25 ? 31.374 43.146 126.359 1.00 34.43 25 VAL D CA 1
ATOM 4309 C C . VAL D 1 25 ? 29.935 43.450 126.760 1.00 37.44 25 VAL D C 1
ATOM 4310 O O . VAL D 1 25 ? 29.128 43.899 125.933 1.00 36.31 25 VAL D O 1
ATOM 4314 N N . ASP D 1 26 ? 29.621 43.198 128.023 1.00 33.14 26 ASP D N 1
ATOM 4315 C CA . ASP D 1 26 ? 28.301 43.428 128.583 1.00 39.09 26 ASP D CA 1
ATOM 4316 C C . ASP D 1 26 ? 28.306 44.718 129.388 1.00 34.67 26 ASP D C 1
ATOM 4317 O O . ASP D 1 26 ? 29.177 44.916 130.241 1.00 35.19 26 ASP D O 1
ATOM 4322 N N . ASP D 1 27 ? 27.329 45.576 129.139 1.00 37.19 27 ASP D N 1
ATOM 4323 C CA . ASP D 1 27 ? 27.008 46.623 130.101 1.00 37.61 27 ASP D CA 1
ATOM 4324 C C . ASP D 1 27 ? 26.106 46.012 131.159 1.00 37.84 27 ASP D C 1
ATOM 4325 O O . ASP D 1 27 ? 25.096 45.394 130.824 1.00 38.72 27 ASP D O 1
ATOM 4330 N N . VAL D 1 28 ? 26.476 46.149 132.432 1.00 35.45 28 VAL D N 1
ATOM 4331 C CA . VAL D 1 28 ? 25.741 45.484 133.495 1.00 37.26 28 VAL D CA 1
ATOM 4332 C C . VAL D 1 28 ? 25.293 46.519 134.519 1.00 40.95 28 VAL D C 1
ATOM 4333 O O . VAL D 1 28 ? 25.885 47.586 134.670 1.00 41.05 28 VAL D O 1
ATOM 4337 N N . GLU D 1 29 ? 24.256 46.169 135.258 1.00 41.47 29 GLU D N 1
ATOM 4338 C CA . GLU D 1 29 ? 23.826 46.973 136.389 1.00 44.36 29 GLU D CA 1
ATOM 4339 C C . GLU D 1 29 ? 24.081 46.156 137.651 1.00 42.44 29 GLU D C 1
ATOM 4340 O O . GLU D 1 29 ? 23.711 44.983 137.713 1.00 38.46 29 GLU D O 1
ATOM 4346 N N . LEU D 1 30 ? 24.791 46.752 138.607 1.00 42.93 30 LEU D N 1
ATOM 4347 C CA . LEU D 1 30 ? 25.124 46.112 139.876 1.00 43.90 30 LEU D CA 1
ATOM 4348 C C . LEU D 1 30 ? 23.903 46.063 140.787 1.00 46.12 30 LEU D C 1
ATOM 4349 O O . LEU D 1 30 ? 22.892 46.716 140.528 1.00 45.41 30 LEU D O 1
ATOM 4354 N N . PRO D 1 31 ? 23.964 45.292 141.882 1.00 45.12 31 PRO D N 1
ATOM 4355 C CA . PRO D 1 31 ? 22.799 45.243 142.786 1.00 51.36 31 PRO D CA 1
ATOM 4356 C C . PRO D 1 31 ? 22.389 46.619 143.291 1.00 51.25 31 PRO D C 1
ATOM 4357 O O . PRO D 1 31 ? 21.193 46.886 143.458 1.00 52.85 31 PRO D O 1
ATOM 4361 N N . ASN D 1 32 ? 23.351 47.509 143.524 1.00 50.51 32 ASN D N 1
ATOM 4362 C CA . ASN D 1 32 ? 23.065 48.840 144.050 1.00 48.68 32 ASN D CA 1
ATOM 4363 C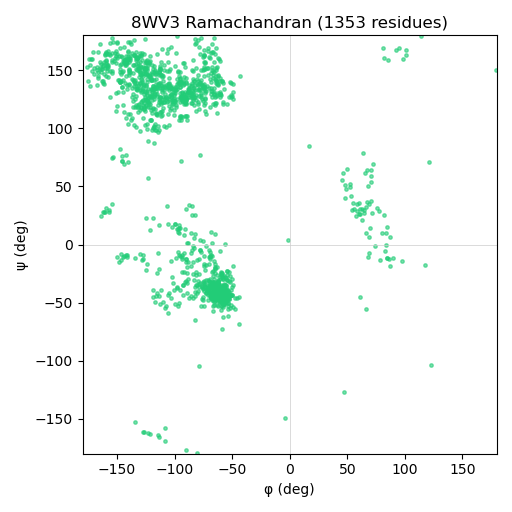 C . ASN D 1 32 ? 22.627 49.832 142.976 1.00 49.67 32 ASN D C 1
ATOM 4364 O O . ASN D 1 32 ? 22.518 51.027 143.279 1.00 47.60 32 ASN D O 1
ATOM 4369 N N . GLY D 1 33 ? 22.375 49.378 141.742 1.00 44.98 33 GLY D N 1
ATOM 4370 C CA . GLY D 1 33 ? 21.923 50.247 140.679 1.00 45.47 33 GLY D CA 1
ATOM 4371 C C . GLY D 1 33 ? 23.013 50.901 139.848 1.00 42.79 33 GLY D C 1
ATOM 4372 O O . GLY D 1 33 ? 22.703 51.503 138.812 1.00 40.49 33 GLY D O 1
ATOM 4373 N N . GLN D 1 34 ? 24.268 50.827 140.271 1.00 42.11 34 GLN D N 1
ATOM 4374 C CA . GLN D 1 34 ? 25.353 51.392 139.481 1.00 41.79 34 GLN D CA 1
ATOM 4375 C C . GLN D 1 34 ? 25.557 50.566 138.210 1.00 44.32 34 GLN D C 1
ATOM 4376 O O . GLN D 1 34 ? 25.107 49.424 138.114 1.00 40.27 34 GLN D O 1
ATOM 4382 N N . THR D 1 35 ? 26.219 51.160 137.213 1.00 43.67 35 THR D N 1
ATOM 4383 C CA . THR D 1 35 ? 26.466 50.460 135.958 1.00 42.57 35 THR D CA 1
ATOM 4384 C C . THR D 1 35 ? 27.957 50.204 135.801 1.00 44.32 35 THR D C 1
ATOM 4385 O O . THR D 1 35 ? 28.787 50.966 136.299 1.00 44.52 35 THR D O 1
ATOM 4389 N N . SER D 1 36 ? 28.293 49.123 135.103 1.00 45.83 36 SER D N 1
ATOM 4390 C CA . SER D 1 36 ? 29.689 48.778 134.876 1.00 38.76 36 SER D CA 1
ATOM 4391 C C . SER D 1 36 ? 29.771 47.952 133.600 1.00 42.42 36 SER D C 1
ATOM 4392 O O . SER D 1 36 ? 28.757 47.658 132.962 1.00 44.32 36 SER D O 1
ATOM 4395 N N . LYS D 1 37 ? 30.989 47.585 133.224 1.00 41.10 37 LYS D N 1
ATOM 4396 C CA . LYS D 1 37 ? 31.214 46.792 132.027 1.00 41.59 37 LYS D CA 1
ATOM 4397 C C . LYS D 1 37 ? 31.935 45.502 132.395 1.00 36.24 37 LYS D C 1
ATOM 4398 O O . LYS D 1 37 ? 32.761 45.474 133.309 1.00 39.67 37 LYS D O 1
ATOM 4404 N N . ARG D 1 38 ? 31.609 44.431 131.687 1.00 35.65 38 ARG D N 1
ATOM 4405 C CA . ARG D 1 38 ? 32.216 43.129 131.934 1.00 29.61 38 ARG D CA 1
ATOM 4406 C C . ARG D 1 38 ? 32.662 42.578 130.593 1.00 34.88 38 ARG D C 1
ATOM 4407 O O . ARG D 1 38 ? 31.847 42.432 129.676 1.00 35.18 38 ARG D O 1
ATOM 4415 N N . GLU D 1 39 ? 33.955 42.334 130.466 1.00 34.86 39 GLU D N 1
ATOM 4416 C CA . GLU D 1 39 ? 34.517 41.697 129.287 1.00 35.02 39 GLU D CA 1
ATOM 4417 C C . GLU D 1 39 ? 34.410 40.182 129.453 1.00 37.12 39 GLU D C 1
ATOM 4418 O O . GLU D 1 39 ? 34.814 39.639 130.486 1.00 34.24 39 GLU D O 1
ATOM 4424 N N . ILE D 1 40 ? 33.806 39.507 128.473 1.00 28.73 40 ILE D N 1
ATOM 4425 C CA . ILE D 1 40 ? 33.519 38.081 128.600 1.00 32.07 40 ILE D CA 1
ATOM 4426 C C . ILE D 1 40 ? 34.081 37.328 127.402 1.00 30.22 40 ILE D C 1
ATOM 4427 O O . ILE D 1 40 ? 33.611 37.514 126.274 1.00 30.72 40 ILE D O 1
ATOM 4432 N N . VAL D 1 41 ? 35.026 36.437 127.657 1.00 31.45 41 VAL D N 1
ATOM 4433 C CA . VAL D 1 41 ? 35.536 35.513 126.649 1.00 31.13 41 VAL D CA 1
ATOM 4434 C C . VAL D 1 41 ? 34.744 34.217 126.760 1.00 33.52 41 VAL D C 1
ATOM 4435 O O . VAL D 1 41 ? 34.699 33.608 127.832 1.00 32.31 41 VAL D O 1
ATOM 4439 N N . ARG D 1 42 ? 34.111 33.788 125.666 1.00 31.09 42 ARG D N 1
ATOM 4440 C CA . ARG D 1 42 ? 33.423 32.503 125.655 1.00 33.55 42 ARG D CA 1
ATOM 4441 C C . ARG D 1 42 ? 34.334 31.436 125.070 1.00 34.82 42 ARG D C 1
ATOM 4442 O O . ARG D 1 42 ? 35.039 31.678 124.083 1.00 36.87 42 ARG D O 1
ATOM 4450 N N . HIS D 1 43 ? 34.301 30.247 125.678 1.00 31.66 43 HIS D N 1
ATOM 4451 C CA . HIS D 1 43 ? 35.192 29.166 125.313 1.00 34.02 43 HIS D CA 1
ATOM 4452 C C . HIS D 1 43 ? 34.437 27.857 125.518 1.00 34.90 43 HIS D C 1
ATOM 4453 O O . HIS D 1 43 ? 33.694 27.726 126.506 1.00 36.12 43 HIS D O 1
ATOM 4460 N N . PRO D 1 44 ? 34.585 26.884 124.612 1.00 35.84 44 PRO D N 1
ATOM 4461 C CA . PRO D 1 44 ? 33.776 25.654 124.708 1.00 37.56 44 PRO D CA 1
ATOM 4462 C C . PRO D 1 44 ? 34.030 24.775 125.941 1.00 45.67 44 PRO D C 1
ATOM 4463 O O . PRO D 1 44 ? 33.212 23.886 126.222 1.00 45.40 44 PRO D O 1
ATOM 4467 N N . GLY D 1 45 ? 35.123 24.932 126.672 1.00 40.90 45 GLY D N 1
ATOM 4468 C CA . GLY D 1 45 ? 35.360 24.028 127.787 1.00 43.47 45 GLY D CA 1
ATOM 4469 C C . GLY D 1 45 ? 35.959 22.692 127.348 1.00 41.47 45 GLY D C 1
ATOM 4470 O O . GLY D 1 45 ? 36.039 22.365 126.160 1.00 31.02 45 GLY D O 1
ATOM 4471 N N . ALA D 1 46 ? 36.403 21.907 128.338 1.00 33.09 46 ALA D N 1
ATOM 4472 C CA . ALA D 1 46 ? 37.288 20.779 128.051 1.00 33.51 46 ALA D CA 1
ATOM 4473 C C . ALA D 1 46 ? 37.104 19.675 129.081 1.00 31.56 46 ALA D C 1
ATOM 4474 O O . ALA D 1 46 ? 36.573 19.895 130.173 1.00 32.63 46 ALA D O 1
ATOM 4476 N N . VAL D 1 47 ? 37.570 18.483 128.727 1.00 31.34 47 VAL D N 1
ATOM 4477 C CA . VAL D 1 47 ? 37.644 17.372 129.662 1.00 28.64 47 VAL D CA 1
ATOM 4478 C C . VAL D 1 47 ? 39.117 17.038 129.814 1.00 31.80 47 VAL D C 1
ATOM 4479 O O . VAL D 1 47 ? 39.892 17.135 128.852 1.00 33.49 47 VAL D O 1
ATOM 4483 N N . ALA D 1 48 ? 39.507 16.598 131.006 1.00 26.11 48 ALA D N 1
ATOM 4484 C CA . ALA D 1 48 ? 40.908 16.250 131.223 1.00 28.69 48 ALA D CA 1
ATOM 4485 C C . ALA D 1 48 ? 40.976 14.985 132.071 1.00 27.93 48 ALA D C 1
ATOM 4486 O O . ALA D 1 48 ? 40.077 14.712 132.866 1.00 27.88 48 ALA D O 1
ATOM 4488 N N . VAL D 1 49 ? 42.040 14.209 131.892 1.00 27.76 49 VAL D N 1
ATOM 4489 C CA . VAL D 1 49 ? 42.104 12.855 132.442 1.00 30.92 49 VAL D CA 1
ATOM 4490 C C . VAL D 1 49 ? 43.323 12.698 133.344 1.00 28.01 49 VAL D C 1
ATOM 4491 O O . VAL D 1 49 ? 44.458 12.880 132.899 1.00 29.94 49 VAL D O 1
ATOM 4495 N N . ILE D 1 50 ? 43.086 12.321 134.602 1.00 30.58 50 ILE D N 1
ATOM 4496 C CA . ILE D 1 50 ? 44.152 11.882 135.498 1.00 29.94 50 ILE D CA 1
ATOM 4497 C C . ILE D 1 50 ? 44.298 10.371 135.341 1.00 34.83 50 ILE D C 1
ATOM 4498 O O . ILE D 1 50 ? 43.416 9.616 135.752 1.00 33.76 50 ILE D O 1
ATOM 4503 N N . ALA D 1 51 ? 45.411 9.938 134.755 1.00 34.62 51 ALA D N 1
ATOM 4504 C CA . ALA D 1 51 ? 45.663 8.538 134.427 1.00 38.18 51 ALA D CA 1
ATOM 4505 C C . ALA D 1 51 ? 46.929 8.089 135.149 1.00 41.64 51 ALA D C 1
ATOM 4506 O O . ALA D 1 51 ? 48.034 8.499 134.773 1.00 40.73 51 ALA D O 1
ATOM 4508 N N . ILE D 1 52 ? 46.772 7.264 136.187 1.00 41.69 52 ILE D N 1
ATOM 4509 C CA . ILE D 1 52 ? 47.880 6.804 137.022 1.00 41.13 52 ILE D CA 1
ATOM 4510 C C . ILE D 1 52 ? 48.040 5.303 136.811 1.00 46.71 52 ILE D C 1
ATOM 4511 O O . ILE D 1 52 ? 47.070 4.554 136.953 1.00 44.27 52 ILE D O 1
ATOM 4516 N N . THR D 1 53 ? 49.252 4.870 136.431 1.00 46.10 53 THR D N 1
ATOM 4517 C CA . THR D 1 53 ? 49.482 3.473 136.061 1.00 49.48 53 THR D CA 1
ATOM 4518 C C . THR D 1 53 ? 49.646 2.591 137.301 1.00 53.42 53 THR D C 1
ATOM 4519 O O . THR D 1 53 ? 49.577 3.048 138.448 1.00 50.09 53 THR D O 1
ATOM 4523 N N . ASN D 1 54 ? 49.875 1.293 137.073 1.00 55.81 54 ASN D N 1
ATOM 4524 C CA . ASN D 1 54 ? 50.220 0.422 138.192 1.00 57.24 54 ASN D CA 1
ATOM 4525 C C . ASN D 1 54 ? 51.664 0.647 138.617 1.00 62.30 54 ASN D C 1
ATOM 4526 O O . ASN D 1 54 ? 51.985 0.596 139.813 1.00 59.46 54 ASN D O 1
ATOM 4531 N N . GLU D 1 55 ? 52.543 0.912 137.642 1.00 63.87 55 GLU D N 1
ATOM 4532 C CA . GLU D 1 55 ? 53.872 1.444 137.927 1.00 60.22 55 GLU D CA 1
ATOM 4533 C C . GLU D 1 55 ? 53.786 2.642 138.868 1.00 60.97 55 GLU D C 1
ATOM 4534 O O . GLU D 1 55 ? 54.778 2.998 139.514 1.00 61.40 55 GLU D O 1
ATOM 4540 N N . ASN D 1 56 ? 52.604 3.252 138.975 1.00 56.24 56 ASN D N 1
ATOM 4541 C CA . ASN D 1 56 ? 52.332 4.400 139.831 1.00 57.21 56 ASN D CA 1
ATOM 4542 C C . ASN D 1 56 ? 52.892 5.702 139.252 1.00 50.09 56 ASN D C 1
ATOM 4543 O O . ASN D 1 56 ? 53.253 6.622 139.995 1.00 50.66 56 ASN D O 1
ATOM 4548 N N . LYS D 1 57 ? 52.934 5.794 137.935 1.00 44.76 57 LYS D N 1
ATOM 4549 C CA . LYS D 1 57 ? 53.282 7.018 137.236 1.00 45.71 57 LYS D CA 1
ATOM 4550 C C . LYS D 1 57 ? 52.005 7.713 136.772 1.00 45.93 57 LYS D C 1
ATOM 4551 O O . LYS D 1 57 ? 50.962 7.080 136.588 1.00 42.70 57 LYS D O 1
ATOM 4557 N N . ILE D 1 58 ? 52.074 9.032 136.616 1.00 41.74 58 ILE D N 1
ATOM 4558 C CA . ILE D 1 58 ? 50.972 9.790 136.047 1.00 36.64 58 ILE D CA 1
ATOM 4559 C C . ILE D 1 58 ? 51.307 10.056 134.594 1.00 32.23 58 ILE D C 1
ATOM 4560 O O . ILE D 1 58 ? 52.430 10.477 134.277 1.00 38.09 58 ILE D O 1
ATOM 4565 N N . VAL D 1 59 ? 50.340 9.809 133.707 1.00 32.99 59 VAL D N 1
ATOM 4566 C CA . VAL D 1 59 ? 50.531 9.933 132.263 1.00 30.29 59 VAL D CA 1
ATOM 4567 C C . VAL D 1 59 ? 50.324 11.380 131.814 1.00 36.96 59 VAL D C 1
ATOM 4568 O O . VAL D 1 59 ? 49.284 11.978 132.092 1.00 30.64 59 VAL D O 1
ATOM 4572 N N . MET D 1 60 ? 51.273 11.914 131.054 1.00 32.10 60 MET D N 1
ATOM 4573 C CA . MET D 1 60 ? 51.221 13.306 130.636 1.00 35.00 60 MET D CA 1
ATOM 4574 C C . MET D 1 60 ? 51.689 13.441 129.198 1.00 36.34 60 MET D C 1
ATOM 4575 O O . MET D 1 60 ? 52.299 12.532 128.637 1.00 36.25 60 MET D O 1
ATOM 4580 N N . VAL D 1 61 ? 51.413 14.606 128.614 1.00 31.80 61 VAL D N 1
ATOM 4581 C CA . VAL D 1 61 ? 51.781 14.902 127.234 1.00 35.18 61 VAL D CA 1
ATOM 4582 C C . VAL D 1 61 ? 52.376 16.299 127.182 1.00 36.59 61 VAL D C 1
ATOM 4583 O O . VAL D 1 61 ? 51.891 17.218 127.849 1.00 37.47 61 VAL D O 1
ATOM 4587 N N . GLU D 1 62 ? 53.416 16.466 126.385 1.00 33.80 62 GLU D N 1
ATOM 4588 C CA . GLU D 1 62 ? 53.992 17.787 126.176 1.00 35.36 62 GLU D CA 1
ATOM 4589 C C . GLU D 1 62 ? 53.200 18.526 125.105 1.00 42.49 62 GLU D C 1
ATOM 4590 O O . GLU D 1 62 ? 52.876 17.952 124.064 1.00 43.39 62 GLU D O 1
ATOM 4596 N N . GLN D 1 63 ? 52.881 19.797 125.365 1.00 37.98 63 GLN D N 1
ATOM 4597 C CA . GLN D 1 63 ? 52.062 20.625 124.480 1.00 32.58 63 GLN D CA 1
ATOM 4598 C C . GLN D 1 63 ? 52.680 22.003 124.361 1.00 37.08 63 GLN D C 1
ATOM 4599 O O . GLN D 1 63 ? 52.934 22.660 125.378 1.00 30.08 63 GLN D O 1
ATOM 4605 N N . TYR D 1 64 ? 52.861 22.467 123.135 1.00 31.44 64 TYR D N 1
ATOM 4606 C CA . TYR D 1 64 ? 53.309 23.833 122.927 1.00 29.68 64 TYR D CA 1
ATOM 4607 C C . TYR D 1 64 ? 52.125 24.768 123.114 1.00 29.74 64 TYR D C 1
ATOM 4608 O O . TYR D 1 64 ? 51.044 24.526 122.571 1.00 32.20 64 TYR D O 1
ATOM 4617 N N . ARG D 1 65 ? 52.317 25.833 123.868 1.00 29.16 65 ARG D N 1
ATOM 4618 C CA . ARG D 1 65 ? 51.242 26.799 124.111 1.00 27.24 65 ARG D CA 1
ATOM 4619 C C . ARG D 1 65 ? 51.731 28.170 123.677 1.00 27.01 65 ARG D C 1
ATOM 4620 O O . ARG D 1 65 ? 52.523 28.795 124.378 1.00 27.48 65 ARG D O 1
ATOM 4628 N N . LYS D 1 66 ? 51.270 28.635 122.518 1.00 26.09 66 LYS D N 1
ATOM 4629 C CA . LYS D 1 66 ? 51.713 29.932 122.014 1.00 27.42 66 LYS D CA 1
ATOM 4630 C C . LYS D 1 66 ? 51.539 31.080 123.001 1.00 29.30 66 LYS D C 1
ATOM 4631 O O . LYS D 1 66 ? 52.467 31.896 123.114 1.00 31.07 66 LYS D O 1
ATOM 4637 N N . PRO D 1 67 ? 50.422 31.210 123.728 1.00 27.90 67 PRO D N 1
ATOM 4638 C CA . PRO D 1 67 ? 50.306 32.330 124.693 1.00 29.61 67 PRO D CA 1
ATOM 4639 C C . PRO D 1 67 ? 51.445 32.388 125.706 1.00 31.87 67 PRO D C 1
ATOM 4640 O O . PRO D 1 67 ? 51.797 33.488 126.157 1.00 33.61 67 PRO D O 1
ATOM 4644 N N . LEU D 1 68 ? 52.050 31.245 126.057 1.00 28.03 68 LEU D N 1
ATOM 4645 C CA . LEU D 1 68 ? 53.141 31.188 127.033 1.00 29.43 68 LEU D CA 1
ATOM 4646 C C . LEU D 1 68 ? 54.519 31.199 126.377 1.00 34.24 68 LEU D C 1
ATOM 4647 O O . LEU D 1 68 ? 55.518 31.305 127.088 1.00 31.90 68 LEU D O 1
ATOM 4652 N N . GLU D 1 69 ? 54.589 31.079 125.053 1.00 29.55 69 GLU D N 1
ATOM 4653 C CA . GLU D 1 69 ? 55.868 31.018 124.330 1.00 34.43 69 GLU D CA 1
ATOM 4654 C C . GLU D 1 69 ? 56.694 29.843 124.833 1.00 34.44 69 GLU D C 1
ATOM 4655 O O . GLU D 1 69 ? 57.917 29.913 124.933 1.00 37.29 69 GLU D O 1
ATOM 4661 N N . LYS D 1 70 ? 56.021 28.752 125.188 1.00 34.31 70 LYS D N 1
ATOM 4662 C CA . LYS D 1 70 ? 56.770 27.610 125.685 1.00 35.85 70 LYS D CA 1
ATOM 4663 C C . LYS D 1 70 ? 55.911 26.360 125.578 1.00 34.37 70 LYS D C 1
ATOM 4664 O O . LYS D 1 70 ? 54.688 26.426 125.401 1.00 28.68 70 LYS D O 1
ATOM 4670 N N . SER D 1 71 ? 56.587 25.221 125.659 1.00 31.02 71 SER D N 1
ATOM 4671 C CA . SER D 1 71 ? 55.947 23.924 125.775 1.00 31.34 71 SER D CA 1
ATOM 4672 C C . SER D 1 71 ? 55.849 23.588 127.251 1.00 31.22 71 SER D C 1
ATOM 4673 O O . SER D 1 71 ? 56.787 23.848 128.007 1.00 29.85 71 SER D O 1
ATOM 4676 N N . ILE D 1 72 ? 54.715 23.019 127.660 1.00 25.33 72 ILE D N 1
ATOM 4677 C CA . ILE D 1 72 ? 54.530 22.594 129.038 1.00 30.34 72 ILE D CA 1
ATOM 4678 C C . ILE D 1 72 ? 54.042 21.149 129.022 1.00 28.47 72 ILE D C 1
ATOM 4679 O O . ILE D 1 72 ? 53.552 20.646 128.013 1.00 28.91 72 ILE D O 1
ATOM 4684 N N . VAL D 1 73 ? 54.178 20.491 130.162 1.00 24.12 73 VAL D N 1
ATOM 4685 C CA . VAL D 1 73 ? 53.788 19.098 130.344 1.00 24.76 73 VAL D CA 1
ATOM 4686 C C . VAL D 1 73 ? 52.414 19.056 131.008 1.00 29.66 73 VAL D C 1
ATOM 4687 O O . VAL D 1 73 ? 52.256 19.541 132.135 1.00 27.68 73 VAL D O 1
ATOM 4691 N N . GLU D 1 74 ? 51.424 18.454 130.338 1.00 26.36 74 GLU D N 1
ATOM 4692 C CA . GLU D 1 74 ? 50.029 18.526 130.787 1.00 30.54 74 GLU D CA 1
ATOM 4693 C C . GLU D 1 74 ? 49.399 17.144 130.882 1.00 33.65 74 GLU D C 1
ATOM 4694 O O . GLU D 1 74 ? 49.827 16.204 130.208 1.00 29.44 74 GLU D O 1
ATOM 4700 N N . ILE D 1 75 ? 48.322 17.040 131.668 1.00 28.59 75 ILE D N 1
ATOM 4701 C CA . ILE D 1 75 ? 47.495 15.837 131.602 1.00 31.10 75 ILE D CA 1
ATOM 4702 C C . ILE D 1 75 ? 46.755 15.864 130.268 1.00 30.35 75 ILE D C 1
ATOM 4703 O O . ILE D 1 75 ? 46.526 16.951 129.715 1.00 26.22 75 ILE D O 1
ATOM 4708 N N . PRO D 1 76 ? 46.414 14.702 129.704 1.00 30.68 76 PRO D N 1
ATOM 4709 C CA . PRO D 1 76 ? 45.634 14.661 128.453 1.00 32.48 76 PRO D CA 1
ATOM 4710 C C . PRO D 1 76 ? 44.306 15.379 128.619 1.00 30.74 76 PRO D C 1
ATOM 4711 O O . PRO D 1 76 ? 43.641 15.242 129.644 1.00 32.84 76 PRO D O 1
ATOM 4715 N N . ALA D 1 77 ? 43.892 16.104 127.585 1.00 33.33 77 ALA D N 1
ATOM 4716 C CA . ALA D 1 77 ? 42.673 16.901 127.671 1.00 32.53 77 ALA D CA 1
ATOM 4717 C C . ALA D 1 77 ? 42.182 17.148 126.254 1.00 40.37 77 ALA D C 1
ATOM 4718 O O . ALA D 1 77 ? 42.979 17.157 125.320 1.00 35.21 77 ALA D O 1
ATOM 4720 N N . GLY D 1 78 ? 40.875 17.369 126.105 1.00 37.33 78 GLY D N 1
ATOM 4721 C CA . GLY D 1 78 ? 40.314 17.739 124.818 1.00 41.47 78 GLY D CA 1
ATOM 4722 C C . GLY D 1 78 ? 39.055 18.573 124.967 1.00 37.36 78 GLY D C 1
ATOM 4723 O O . GLY D 1 78 ? 38.436 18.624 126.027 1.00 35.19 78 GLY D O 1
ATOM 4724 N N . LYS D 1 79 ? 38.663 19.215 123.875 1.00 42.94 79 LYS D N 1
ATOM 4725 C CA . LYS D 1 79 ? 37.469 20.046 123.898 1.00 41.07 79 LYS D CA 1
ATOM 4726 C C . LYS D 1 79 ? 36.221 19.177 124.048 1.00 43.20 79 LYS D C 1
ATOM 4727 O O . LYS D 1 79 ? 36.151 18.060 123.525 1.00 41.58 79 LYS D O 1
ATOM 4733 N N . LEU D 1 80 ? 35.250 19.675 124.814 1.00 38.27 80 LEU D N 1
ATOM 4734 C CA . LEU D 1 80 ? 33.953 19.018 124.914 1.00 38.14 80 LEU D CA 1
ATOM 4735 C C . LEU D 1 80 ? 33.209 18.984 123.585 1.00 46.22 80 LEU D C 1
ATOM 4736 O O . LEU D 1 80 ? 33.371 19.850 122.727 1.00 46.47 80 LEU D O 1
ATOM 4741 N N . GLU D 1 81 ? 32.349 17.975 123.453 1.00 45.44 81 GLU D N 1
ATOM 4742 C CA . GLU D 1 81 ? 31.658 17.641 122.216 1.00 50.38 81 GLU D CA 1
ATOM 4743 C C . GLU D 1 81 ? 30.161 17.778 122.446 1.00 52.24 81 GLU D C 1
ATOM 4744 O O . GLU D 1 81 ? 29.588 17.060 123.272 1.00 48.53 81 GLU D O 1
ATOM 4750 N N . LYS D 1 82 ? 29.534 18.690 121.709 1.00 55.88 82 LYS D N 1
ATOM 4751 C CA . LYS D 1 82 ? 28.110 18.946 121.849 1.00 57.95 82 LYS D CA 1
ATOM 4752 C C . LYS D 1 82 ? 27.334 17.635 121.762 1.00 58.18 82 LYS D C 1
ATOM 4753 O O . LYS D 1 82 ? 27.490 16.872 120.803 1.00 52.99 82 LYS D O 1
ATOM 4759 N N . GLY D 1 83 ? 26.497 17.375 122.767 1.00 54.08 83 GLY D N 1
ATOM 4760 C CA . GLY D 1 83 ? 25.646 16.203 122.782 1.00 53.71 83 GLY D CA 1
ATOM 4761 C C . GLY D 1 83 ? 26.291 14.953 123.348 1.00 59.23 83 GLY D C 1
ATOM 4762 O O . GLY D 1 83 ? 25.577 13.976 123.623 1.00 55.74 83 GLY D O 1
ATOM 4763 N N . GLU D 1 84 ? 27.610 14.957 123.540 1.00 51.80 84 GLU D N 1
ATOM 4764 C CA . GLU D 1 84 ? 28.352 13.826 124.079 1.00 49.56 84 GLU D CA 1
ATOM 4765 C C . GLU D 1 84 ? 28.615 14.016 125.566 1.00 44.38 84 GLU D C 1
ATOM 4766 O O . GLU D 1 84 ? 29.013 15.102 125.993 1.00 46.12 84 GLU D O 1
ATOM 4772 N N . ASP D 1 85 ? 28.355 12.969 126.345 1.00 40.13 85 ASP D N 1
ATOM 4773 C CA . ASP D 1 85 ? 28.762 12.931 127.743 1.00 42.84 85 ASP D CA 1
ATOM 4774 C C . ASP D 1 85 ? 30.253 13.244 127.866 1.00 43.44 85 ASP D C 1
ATOM 4775 O O . ASP D 1 85 ? 31.077 12.577 127.217 1.00 39.97 85 ASP D O 1
ATOM 4780 N N . PRO D 1 86 ? 30.642 14.209 128.701 1.00 41.03 86 PRO D N 1
ATOM 4781 C CA . PRO D 1 86 ? 32.079 14.445 128.927 1.00 37.98 86 PRO D CA 1
ATOM 4782 C C . PRO D 1 86 ? 32.831 13.169 129.235 1.00 36.17 86 PRO D C 1
ATOM 4783 O O . PRO D 1 86 ? 33.984 13.017 128.817 1.00 35.04 86 PRO D O 1
ATOM 4787 N N . ARG D 1 87 ? 32.204 12.228 129.938 1.00 34.79 87 ARG D N 1
ATOM 4788 C CA . ARG D 1 87 ? 32.869 10.955 130.221 1.00 35.71 87 ARG D CA 1
ATOM 4789 C C . ARG D 1 87 ? 33.243 10.202 128.943 1.00 38.07 87 ARG D C 1
ATOM 4790 O O . ARG D 1 87 ? 34.333 9.618 128.855 1.00 36.72 87 ARG D O 1
ATOM 4798 N N . ILE D 1 88 ? 32.367 10.210 127.936 1.00 36.45 88 ILE D N 1
ATOM 4799 C CA . ILE D 1 88 ? 32.705 9.570 126.663 1.00 37.12 88 ILE D CA 1
ATOM 4800 C C . ILE D 1 88 ? 33.843 10.320 125.973 1.00 37.61 88 ILE D C 1
ATOM 4801 O O . ILE D 1 88 ? 34.790 9.720 125.445 1.00 33.99 88 ILE D O 1
ATOM 4806 N N . THR D 1 89 ? 33.762 11.650 125.951 1.00 37.16 89 THR D N 1
ATOM 4807 C CA . THR D 1 89 ? 34.869 12.432 125.414 1.00 37.08 89 THR D CA 1
ATOM 4808 C C . THR D 1 89 ? 36.167 12.093 126.134 1.00 32.28 89 THR D C 1
ATOM 4809 O O . THR D 1 89 ? 37.219 11.975 125.505 1.00 36.69 89 THR D O 1
ATOM 4813 N N . ALA D 1 90 ? 36.108 11.936 127.458 1.00 37.21 90 ALA D N 1
ATOM 4814 C CA . ALA D 1 90 ? 37.296 11.609 128.247 1.00 32.67 90 ALA D CA 1
ATOM 4815 C C . ALA D 1 90 ? 37.926 10.301 127.783 1.00 37.57 90 ALA D C 1
ATOM 4816 O O . ALA D 1 90 ? 39.146 10.217 127.575 1.00 32.70 90 ALA D O 1
ATOM 4818 N N . LEU D 1 91 ? 37.103 9.263 127.613 1.00 39.56 91 LEU D N 1
ATOM 4819 C CA . LEU D 1 91 ? 37.640 7.965 127.218 1.00 37.69 91 LEU D CA 1
ATOM 4820 C C . LEU D 1 91 ? 38.309 8.050 125.853 1.00 40.89 91 LEU D C 1
ATOM 4821 O O . LEU D 1 91 ? 39.391 7.491 125.646 1.00 42.28 91 LEU D O 1
ATOM 4826 N N . ARG D 1 92 ? 37.681 8.748 124.906 1.00 39.37 92 ARG D N 1
ATOM 4827 C CA . ARG D 1 92 ? 38.281 8.867 123.583 1.00 43.95 92 ARG D CA 1
ATOM 4828 C C . ARG D 1 92 ? 39.582 9.649 123.644 1.00 45.85 92 ARG D C 1
ATOM 4829 O O . ARG D 1 92 ? 40.555 9.306 122.964 1.00 46.19 92 ARG D O 1
ATOM 4837 N N . GLU D 1 93 ? 39.622 10.702 124.461 1.00 40.58 93 GLU D N 1
ATOM 4838 C CA . GLU D 1 93 ? 40.808 11.542 124.499 1.00 46.40 93 GLU D CA 1
ATOM 4839 C C . GLU D 1 93 ? 41.977 10.809 125.140 1.00 42.70 93 GLU D C 1
ATOM 4840 O O . GLU D 1 93 ? 43.128 10.955 124.702 1.00 43.24 93 GLU D O 1
ATOM 4846 N N . LEU D 1 94 ? 41.706 10.005 126.163 1.00 42.82 94 LEU D N 1
ATOM 4847 C CA . LEU D 1 94 ? 42.768 9.180 126.726 1.00 46.04 94 LEU D CA 1
ATOM 4848 C C . LEU D 1 94 ? 43.387 8.284 125.659 1.00 47.57 94 LEU D C 1
ATOM 4849 O O . LEU D 1 94 ? 44.613 8.266 125.489 1.00 48.04 94 LEU D O 1
ATOM 4854 N N . GLU D 1 95 ? 42.551 7.549 124.912 1.00 45.54 95 GLU D N 1
ATOM 4855 C CA . GLU D 1 95 ? 43.089 6.626 123.909 1.00 53.68 95 GLU D CA 1
ATOM 4856 C C . GLU D 1 95 ? 43.833 7.368 122.814 1.00 49.89 95 GLU D C 1
ATOM 4857 O O . GLU D 1 95 ? 44.911 6.945 122.386 1.00 49.39 95 GLU D O 1
ATOM 4863 N N . GLU D 1 96 ? 43.243 8.451 122.307 1.00 48.04 96 GLU D N 1
ATOM 4864 C CA . GLU D 1 96 ? 43.824 9.101 121.138 1.00 48.98 96 GLU D CA 1
ATOM 4865 C C . GLU D 1 96 ? 45.157 9.778 121.462 1.00 53.71 96 GLU D C 1
ATOM 4866 O O . GLU D 1 96 ? 46.061 9.804 120.614 1.00 49.57 96 GLU D O 1
ATOM 4872 N N . GLU D 1 97 ? 45.308 10.342 122.668 1.00 47.61 97 GLU D N 1
ATOM 4873 C CA . GLU D 1 97 ? 46.570 11.011 122.973 1.00 49.94 97 GLU D CA 1
ATOM 4874 C C . GLU D 1 97 ? 47.617 10.105 123.586 1.00 49.40 97 GLU D C 1
ATOM 4875 O O . GLU D 1 97 ? 48.808 10.420 123.487 1.00 46.60 97 GLU D O 1
ATOM 4881 N N . THR D 1 98 ? 47.214 9.013 124.233 1.00 45.06 98 THR D N 1
ATOM 4882 C CA . THR D 1 98 ? 48.163 8.167 124.934 1.00 50.96 98 THR D CA 1
ATOM 4883 C C . THR D 1 98 ? 48.103 6.690 124.555 1.00 53.77 98 THR D C 1
ATOM 4884 O O . THR D 1 98 ? 48.966 5.933 125.011 1.00 47.66 98 THR D O 1
ATOM 4888 N N . GLY D 1 99 ? 47.113 6.251 123.775 1.00 50.82 99 GLY D N 1
ATOM 4889 C CA . GLY D 1 99 ? 46.981 4.833 123.492 1.00 50.77 99 GLY D CA 1
ATOM 4890 C C . GLY D 1 99 ? 46.560 3.989 124.677 1.00 57.61 99 GLY D C 1
ATOM 4891 O O . GLY D 1 99 ? 46.679 2.761 124.629 1.00 58.92 99 GLY D O 1
ATOM 4892 N N . TYR D 1 100 ? 46.077 4.606 125.750 1.00 52.31 100 TYR D N 1
ATOM 4893 C CA . TYR D 1 100 ? 45.661 3.873 126.936 1.00 53.89 100 TYR D CA 1
ATOM 4894 C C . TYR D 1 100 ? 44.158 3.633 126.944 1.00 53.26 100 TYR D C 1
ATOM 4895 O O . TYR D 1 100 ? 43.370 4.435 126.433 1.00 48.83 100 TYR D O 1
ATOM 4904 N N . GLU D 1 101 ? 43.776 2.521 127.560 1.00 56.29 101 GLU D N 1
ATOM 4905 C CA . GLU D 1 101 ? 42.396 2.196 127.852 1.00 52.19 101 GLU D CA 1
ATOM 4906 C C . GLU D 1 101 ? 42.277 2.011 129.354 1.00 51.54 101 GLU D C 1
ATOM 4907 O O . GLU D 1 101 ? 43.277 1.829 130.052 1.00 54.81 101 GLU D O 1
ATOM 4913 N N . CYS D 1 102 ? 41.049 2.071 129.856 1.00 48.83 102 CYS D N 1
ATOM 4914 C CA . CYS D 1 102 ? 40.824 1.951 131.286 1.00 52.27 102 CYS D CA 1
ATOM 4915 C C . CYS D 1 102 ? 39.514 1.219 131.545 1.00 51.34 102 CYS D C 1
ATOM 4916 O O . CYS D 1 102 ? 38.614 1.184 130.701 1.00 51.42 102 CYS D O 1
ATOM 4919 N N . GLU D 1 103 ? 39.423 0.645 132.743 1.00 51.57 103 GLU D N 1
ATOM 4920 C CA . GLU D 1 103 ? 38.214 -0.045 133.181 1.00 54.61 103 GLU D CA 1
ATOM 4921 C C . GLU D 1 103 ? 37.117 0.932 133.566 1.00 59.19 103 GLU D C 1
ATOM 4922 O O . GLU D 1 103 ? 35.936 0.678 133.297 1.00 56.24 103 GLU D O 1
ATOM 4928 N N . GLN D 1 104 ? 37.481 2.057 134.185 1.00 50.71 104 GLN D N 1
ATOM 4929 C CA . GLN D 1 104 ? 36.482 3.040 134.566 1.00 52.83 104 GLN D CA 1
ATOM 4930 C C . GLN D 1 104 ? 37.039 4.451 134.446 1.00 44.19 104 GLN D C 1
ATOM 4931 O O . GLN D 1 104 ? 38.181 4.717 134.824 1.00 45.05 104 GLN D O 1
ATOM 4937 N N . MET D 1 105 ? 36.217 5.318 133.865 1.00 44.61 105 MET D N 1
ATOM 4938 C CA . MET D 1 105 ? 36.369 6.776 133.816 1.00 42.28 105 MET D CA 1
ATOM 4939 C C . MET D 1 105 ? 35.415 7.458 134.785 1.00 41.79 105 MET D C 1
ATOM 4940 O O . MET D 1 105 ? 34.227 7.612 134.491 1.00 41.65 105 MET D O 1
ATOM 4945 N N . GLU D 1 106 ? 35.960 7.898 135.917 1.00 34.22 106 GLU D N 1
ATOM 4946 C CA . GLU D 1 106 ? 35.194 8.461 137.020 1.00 36.60 106 GLU D CA 1
ATOM 4947 C C . GLU D 1 106 ? 35.409 9.968 137.126 1.00 37.68 106 GLU D C 1
ATOM 4948 O O . GLU D 1 106 ? 36.557 10.438 137.181 1.00 32.45 106 GLU D O 1
ATOM 4954 N N . TRP D 1 107 ? 34.304 10.703 137.198 1.00 34.28 107 TRP D N 1
ATOM 4955 C CA . TRP D 1 107 ? 34.342 12.154 137.322 1.00 39.93 107 TRP D CA 1
ATOM 4956 C C . TRP D 1 107 ? 34.897 12.538 138.684 1.00 37.55 107 TRP D C 1
ATOM 4957 O O . TRP D 1 107 ? 34.513 11.955 139.699 1.00 35.12 107 TRP D O 1
ATOM 4968 N N . LEU D 1 108 ? 35.809 13.514 138.708 1.00 32.76 108 LEU D N 1
ATOM 4969 C CA . LEU D 1 108 ? 36.380 14.003 139.963 1.00 32.94 108 LEU D CA 1
ATOM 4970 C C . LEU D 1 108 ? 35.828 15.375 140.346 1.00 29.94 108 LEU D C 1
ATOM 4971 O O . LEU D 1 108 ? 35.196 15.534 141.401 1.00 30.04 108 LEU D O 1
ATOM 4976 N N . ILE D 1 109 ? 36.003 16.371 139.482 1.00 26.93 109 ILE D N 1
ATOM 4977 C CA . ILE D 1 109 ? 35.696 17.760 139.826 1.00 30.45 109 ILE D CA 1
ATOM 4978 C C . ILE D 1 109 ? 35.571 18.546 138.529 1.00 28.52 109 ILE D C 1
ATOM 4979 O O . ILE D 1 109 ? 36.162 18.183 137.511 1.00 28.69 109 ILE D O 1
ATOM 4984 N N . SER D 1 110 ? 34.803 19.637 138.570 1.00 28.45 110 SER D N 1
ATOM 4985 C CA . SER D 1 110 ? 34.710 20.596 137.478 1.00 33.28 110 SER D CA 1
ATOM 4986 C C . SER D 1 110 ? 35.034 21.979 138.028 1.00 29.86 110 SER D C 1
ATOM 4987 O O . SER D 1 110 ? 34.724 22.273 139.183 1.00 29.78 110 SER D O 1
ATOM 4990 N N . PHE D 1 111 ? 35.666 22.833 137.214 1.00 28.50 111 PHE D N 1
ATOM 4991 C CA . PHE D 1 111 ? 35.972 24.187 137.677 1.00 32.87 111 PHE D CA 1
ATOM 4992 C C . PHE D 1 111 ? 36.189 25.134 136.505 1.00 29.95 111 PHE D C 1
ATOM 4993 O O . PHE D 1 111 ? 36.595 24.721 135.414 1.00 29.14 111 PHE D O 1
ATOM 5001 N N . ALA D 1 112 ? 35.950 26.419 136.754 1.00 27.79 112 ALA D N 1
ATOM 5002 C CA . ALA D 1 112 ? 36.320 27.442 135.791 1.00 27.25 112 ALA D CA 1
ATOM 5003 C C . ALA D 1 112 ? 37.817 27.722 135.889 1.00 30.71 112 ALA D C 1
ATOM 5004 O O . ALA D 1 112 ? 38.384 27.799 136.984 1.00 27.23 112 ALA D O 1
ATOM 5006 N N . THR D 1 113 ? 38.477 27.866 134.739 1.00 29.60 113 THR D N 1
ATOM 5007 C CA . THR D 1 113 ? 39.906 28.132 134.795 1.00 24.81 113 THR D CA 1
ATOM 5008 C C . THR D 1 113 ? 40.202 29.601 135.101 1.00 28.04 113 THR D C 1
ATOM 5009 O O . THR D 1 113 ? 41.098 29.899 135.904 1.00 31.68 113 THR D O 1
ATOM 5013 N N . SER D 1 114 ? 39.443 30.539 134.529 1.00 28.19 114 SER D N 1
ATOM 5014 C CA . SER D 1 114 ? 39.720 31.974 134.687 1.00 30.64 114 SER D CA 1
ATOM 5015 C C . SER D 1 114 ? 38.412 32.741 134.756 1.00 27.62 114 SER D C 1
ATOM 5016 O O . SER D 1 114 ? 38.075 33.514 133.857 1.00 31.56 114 SER D O 1
ATOM 5019 N N . PRO D 1 115 ? 37.658 32.574 135.843 1.00 32.75 115 PRO D N 1
ATOM 5020 C CA . PRO D 1 115 ? 36.288 33.096 135.876 1.00 32.02 115 PRO D CA 1
ATOM 5021 C C . PRO D 1 115 ? 36.223 34.612 135.901 1.00 32.89 115 PRO D C 1
ATOM 5022 O O . PRO D 1 115 ? 35.125 35.161 135.731 1.00 32.92 115 PRO D O 1
ATOM 5026 N N . GLY D 1 116 ? 37.348 35.302 136.102 1.00 31.81 116 GLY D N 1
ATOM 5027 C CA . GLY D 1 116 ? 37.360 36.749 136.007 1.00 34.51 116 GLY D CA 1
ATOM 5028 C C . GLY D 1 116 ? 37.019 37.279 134.626 1.00 33.16 116 GLY D C 1
ATOM 5029 O O . GLY D 1 116 ? 36.512 38.401 134.506 1.00 34.90 116 GLY D O 1
ATOM 5030 N N . PHE D 1 117 ? 37.261 36.496 133.579 1.00 28.99 117 PHE D N 1
ATOM 5031 C CA . PHE D 1 117 ? 36.943 37.007 132.246 1.00 29.15 117 PHE D CA 1
ATOM 5032 C C . PHE D 1 117 ? 36.476 35.959 131.232 1.00 30.34 117 PHE D C 1
ATOM 5033 O O . PHE D 1 117 ? 36.034 36.320 130.128 1.00 32.65 117 PHE D O 1
ATOM 5041 N N . ALA D 1 118 ? 36.546 34.671 131.570 1.00 30.22 118 ALA D N 1
ATOM 5042 C CA . ALA D 1 118 ? 36.251 33.600 130.626 1.00 31.42 118 ALA D CA 1
ATOM 5043 C C . ALA D 1 118 ? 35.280 32.607 131.238 1.00 29.76 118 ALA D C 1
ATOM 5044 O O . ALA D 1 118 ? 35.272 32.393 132.451 1.00 27.75 118 ALA D O 1
ATOM 5046 N N . ASP D 1 119 ? 34.475 31.975 130.388 1.00 25.22 119 ASP D N 1
ATOM 5047 C CA . ASP D 1 119 ? 33.544 30.965 130.874 1.00 31.94 119 ASP D CA 1
ATOM 5048 C C . ASP D 1 119 ? 34.060 29.546 130.659 1.00 30.49 119 ASP D C 1
ATOM 5049 O O . ASP D 1 119 ? 33.279 28.593 130.749 1.00 34.67 119 ASP D O 1
ATOM 5054 N N . GLU D 1 120 ? 35.362 29.375 130.428 1.00 29.99 120 GLU D N 1
ATOM 5055 C CA . GLU D 1 120 ? 35.881 28.032 130.198 1.00 30.28 120 GLU D CA 1
ATOM 5056 C C . GLU D 1 120 ? 35.805 27.187 131.463 1.00 34.61 120 GLU D C 1
ATOM 5057 O O . GLU D 1 120 ? 36.292 27.595 132.531 1.00 30.63 120 GLU D O 1
ATOM 5063 N N . ILE D 1 121 ? 35.234 25.987 131.315 1.00 28.72 121 ILE D N 1
ATOM 5064 C CA . ILE D 1 121 ? 35.092 24.996 132.380 1.00 31.63 121 ILE D CA 1
ATOM 5065 C C . ILE D 1 121 ? 35.876 23.751 131.983 1.00 31.88 121 ILE D C 1
ATOM 5066 O O . ILE D 1 121 ? 35.763 23.293 130.839 1.00 28.77 121 ILE D O 1
ATOM 5071 N N . ILE D 1 122 ? 36.678 23.202 132.925 1.00 27.96 122 ILE D N 1
ATOM 5072 C CA . ILE D 1 122 ? 37.356 21.907 132.744 1.00 31.00 122 ILE D CA 1
ATOM 5073 C C . ILE D 1 122 ? 36.611 20.872 133.564 1.00 30.91 122 ILE D C 1
ATOM 5074 O O . ILE D 1 122 ? 36.301 21.119 134.728 1.00 28.37 122 ILE D O 1
ATOM 5079 N N . HIS D 1 123 ? 36.370 19.693 132.990 1.00 27.80 123 HIS D N 1
ATOM 5080 C CA . HIS D 1 123 ? 35.863 18.558 133.755 1.00 31.97 123 HIS D CA 1
ATOM 5081 C C . HIS D 1 123 ? 36.974 17.523 133.851 1.00 27.89 123 HIS D C 1
ATOM 5082 O O . HIS D 1 123 ? 37.442 17.013 132.824 1.00 29.36 123 HIS D O 1
ATOM 5089 N N . ILE D 1 124 ? 37.423 17.245 135.072 1.00 25.92 124 ILE D N 1
ATOM 5090 C CA . ILE D 1 124 ? 38.504 16.300 135.292 1.00 27.97 124 ILE D CA 1
ATOM 5091 C C . ILE D 1 124 ? 37.938 14.917 135.612 1.00 31.10 124 ILE D C 1
ATOM 5092 O O . ILE D 1 124 ? 37.099 14.774 136.508 1.00 27.58 124 ILE D O 1
ATOM 5097 N N . TYR D 1 125 ? 38.434 13.890 134.910 1.00 29.57 125 TYR D N 1
ATOM 5098 C CA . TYR D 1 125 ? 38.062 12.506 135.177 1.00 31.02 125 TYR D CA 1
ATOM 5099 C C . TYR D 1 125 ? 39.306 11.730 135.579 1.00 37.39 125 TYR D C 1
ATOM 5100 O O . TYR D 1 125 ? 40.421 12.063 135.154 1.00 32.20 125 TYR D O 1
ATOM 5109 N N . VAL D 1 126 ? 39.111 10.697 136.403 1.00 32.79 126 VAL D N 1
ATOM 5110 C CA . VAL D 1 126 ? 40.183 9.795 136.824 1.00 32.07 126 VAL D CA 1
ATOM 5111 C C . VAL D 1 126 ? 39.990 8.463 136.103 1.00 36.47 126 VAL D C 1
ATOM 5112 O O . VAL D 1 126 ? 38.934 7.834 136.234 1.00 33.91 126 VAL D O 1
ATOM 5116 N N . ALA D 1 127 ? 41.009 8.032 135.351 1.00 33.66 127 ALA D N 1
ATOM 5117 C CA . ALA D 1 127 ? 40.979 6.763 134.635 1.00 36.44 127 ALA D CA 1
ATOM 5118 C C . ALA D 1 127 ? 41.527 5.680 135.559 1.00 46.48 127 ALA D C 1
ATOM 5119 O O . ALA D 1 127 ? 42.734 5.641 135.823 1.00 49.27 127 ALA D O 1
ATOM 5121 N N . LYS D 1 128 ? 40.646 4.812 136.058 1.00 46.63 128 LYS D N 1
ATOM 5122 C CA . LYS D 1 128 ? 41.032 3.731 136.959 1.00 49.97 128 LYS D CA 1
ATOM 5123 C C . LYS D 1 128 ? 41.211 2.439 136.169 1.00 53.26 128 LYS D C 1
ATOM 5124 O O . LYS D 1 128 ? 40.430 2.144 135.257 1.00 51.40 128 LYS D O 1
ATOM 5130 N N . GLY D 1 129 ? 42.252 1.679 136.516 1.00 53.54 129 GLY D N 1
ATOM 5131 C CA . GLY D 1 129 ? 42.520 0.399 135.882 1.00 57.88 129 GLY D CA 1
ATOM 5132 C C . GLY D 1 129 ? 43.030 0.519 134.458 1.00 56.17 129 GLY D C 1
ATOM 5133 O O . GLY D 1 129 ? 42.338 0.147 133.502 1.00 56.43 129 GLY D O 1
ATOM 5134 N N . LEU D 1 130 ? 44.252 1.022 134.307 1.00 55.83 130 LEU D N 1
ATOM 5135 C CA . LEU D 1 130 ? 44.760 1.412 132.998 1.00 59.10 130 LEU D CA 1
ATOM 5136 C C . LEU D 1 130 ? 45.327 0.223 132.232 1.00 58.70 130 LEU D C 1
ATOM 5137 O O . LEU D 1 130 ? 46.022 -0.621 132.800 1.00 57.91 130 LEU D O 1
ATOM 5142 N N . SER D 1 131 ? 45.069 0.194 130.925 1.00 59.22 131 SER D N 1
ATOM 5143 C CA . SER D 1 131 ? 45.623 -0.822 130.039 1.00 64.05 131 SER D CA 1
ATOM 5144 C C . SER D 1 131 ? 45.888 -0.208 128.670 1.00 59.14 131 SER D C 1
ATOM 5145 O O . SER D 1 131 ? 45.142 0.664 128.214 1.00 64.40 131 SER D O 1
ATOM 5148 N N . LYS D 1 132 ? 46.938 -0.688 128.003 1.00 63.84 132 LYS D N 1
ATOM 5149 C CA . LYS D 1 132 ? 47.340 -0.109 126.718 1.00 65.51 132 LYS D CA 1
ATOM 5150 C C . LYS D 1 132 ? 46.820 -0.896 125.511 1.00 68.40 132 LYS D C 1
ATOM 5151 O O . LYS D 1 132 ? 46.657 -2.119 125.566 1.00 73.57 132 LYS D O 1
ATOM 5157 N N . PHE D 1 144 ? 53.059 8.338 119.514 1.00 70.17 144 PHE D N 1
ATOM 5158 C CA . PHE D 1 144 ? 52.730 9.337 120.524 1.00 67.78 144 PHE D CA 1
ATOM 5159 C C . PHE D 1 144 ? 54.042 9.891 121.098 1.00 64.68 144 PHE D C 1
ATOM 5160 O O . PHE D 1 144 ? 54.404 9.608 122.237 1.00 63.17 144 PHE D O 1
ATOM 5168 N N . VAL D 1 145 ? 54.759 10.675 120.285 1.00 69.03 145 VAL D N 1
ATOM 5169 C CA . VAL D 1 145 ? 56.121 11.094 120.616 1.00 65.62 145 VAL D CA 1
ATOM 5170 C C . VAL D 1 145 ? 56.196 12.077 121.780 1.00 65.04 145 VAL D C 1
ATOM 5171 O O . VAL D 1 145 ? 57.292 12.322 122.298 1.00 64.39 145 VAL D O 1
ATOM 5175 N N . ASP D 1 146 ? 55.069 12.652 122.207 1.00 64.88 146 ASP D N 1
ATOM 5176 C CA . ASP D 1 146 ? 55.058 13.640 123.283 1.00 63.35 146 ASP D CA 1
ATOM 5177 C C . ASP D 1 146 ? 54.516 13.081 124.589 1.00 58.65 146 ASP D C 1
ATOM 5178 O O . ASP D 1 146 ? 54.144 13.856 125.474 1.00 55.59 146 ASP D O 1
ATOM 5183 N N . LEU D 1 147 ? 54.467 11.757 124.724 1.00 52.91 147 LEU D N 1
ATOM 5184 C CA . LEU D 1 147 ? 53.927 11.091 125.904 1.00 48.59 147 LEU D CA 1
ATOM 5185 C C . LEU D 1 147 ? 55.023 10.905 126.946 1.00 54.89 147 LEU D C 1
ATOM 5186 O O . LEU D 1 147 ? 56.133 10.467 126.625 1.00 53.60 147 LEU D O 1
ATOM 5191 N N . ILE D 1 148 ? 54.713 11.228 128.197 1.00 47.28 148 ILE D N 1
ATOM 5192 C CA . ILE D 1 148 ? 55.668 11.045 129.274 1.00 42.41 148 ILE D CA 1
ATOM 5193 C C . ILE D 1 148 ? 54.917 10.510 130.483 1.00 46.84 148 ILE D C 1
ATOM 5194 O O . ILE D 1 148 ? 53.737 10.809 130.685 1.00 47.74 148 ILE D O 1
ATOM 5199 N N . GLU D 1 149 ? 55.593 9.687 131.272 1.00 37.77 149 GLU D N 1
ATOM 5200 C CA . GLU D 1 149 ? 55.035 9.160 132.507 1.00 41.94 149 GLU D CA 1
ATOM 5201 C C . GLU D 1 149 ? 55.974 9.508 133.648 1.00 39.03 149 GLU D C 1
ATOM 5202 O O . GLU D 1 149 ? 57.189 9.314 133.536 1.00 47.17 149 GLU D O 1
ATOM 5208 N N . LEU D 1 150 ? 55.414 10.035 134.729 1.00 34.90 150 LEU D N 1
ATOM 5209 C CA . LEU D 1 150 ? 56.187 10.615 135.816 1.00 35.14 150 LEU D CA 1
ATOM 5210 C C . LEU D 1 150 ? 55.810 9.969 137.137 1.00 37.68 150 LEU D C 1
ATOM 5211 O O . LEU D 1 150 ? 54.625 9.875 137.466 1.00 38.75 150 LEU D O 1
ATOM 5216 N N . THR D 1 151 ? 56.820 9.568 137.909 1.00 35.86 151 THR D N 1
ATOM 5217 C CA . THR D 1 151 ? 56.618 9.303 139.324 1.00 35.93 151 THR D CA 1
ATOM 5218 C C . THR D 1 151 ? 56.162 10.584 140.023 1.00 41.36 151 THR D C 1
ATOM 5219 O O . THR D 1 151 ? 56.360 11.698 139.525 1.00 35.42 151 THR D O 1
ATOM 5223 N N . LEU D 1 152 ? 55.537 10.430 141.190 1.00 34.32 152 LEU D N 1
ATOM 5224 C CA . LEU D 1 152 ? 55.184 11.625 141.947 1.00 38.15 152 LEU D CA 1
ATOM 5225 C C . LEU D 1 152 ? 56.407 12.520 142.149 1.00 37.94 152 LEU D C 1
ATOM 5226 O O . LEU D 1 152 ? 56.337 13.731 141.931 1.00 35.06 152 LEU D O 1
ATOM 5231 N N . ASP D 1 153 ? 57.541 11.937 142.569 1.00 35.04 153 ASP D N 1
ATOM 5232 C CA . ASP D 1 153 ? 58.742 12.741 142.810 1.00 37.25 153 ASP D CA 1
ATOM 5233 C C . ASP D 1 153 ? 59.197 13.480 141.557 1.00 31.68 153 ASP D C 1
ATOM 5234 O O . ASP D 1 153 ? 59.611 14.641 141.640 1.00 34.63 153 ASP D O 1
ATOM 5239 N N . GLU D 1 154 ? 59.136 12.833 140.391 1.00 30.88 154 GLU D N 1
ATOM 5240 C CA . GLU D 1 154 ? 59.469 13.524 139.143 1.00 31.98 154 GLU D CA 1
ATOM 5241 C C . GLU D 1 154 ? 58.475 14.644 138.836 1.00 32.25 154 GLU D C 1
ATOM 5242 O O . GLU D 1 154 ? 58.865 15.711 138.341 1.00 29.96 154 GLU D O 1
ATOM 5248 N N . ALA D 1 155 ? 57.182 14.400 139.074 1.00 27.44 155 ALA D N 1
ATOM 5249 C CA . ALA D 1 155 ? 56.173 15.429 138.835 1.00 32.22 155 ALA D CA 1
ATOM 5250 C C . ALA D 1 155 ? 56.426 16.643 139.714 1.00 28.37 155 ALA D C 1
ATOM 5251 O O . ALA D 1 155 ? 56.354 17.782 139.245 1.00 28.84 155 ALA D O 1
ATOM 5253 N N . LEU D 1 156 ? 56.727 16.415 140.994 1.00 31.87 156 LEU D N 1
ATOM 5254 C CA . LEU D 1 156 ? 57.082 17.525 141.874 1.00 27.66 156 LEU D CA 1
ATOM 5255 C C . LEU D 1 156 ? 58.302 18.269 141.339 1.00 29.48 156 LEU D C 1
ATOM 5256 O O . LEU D 1 156 ? 58.380 19.502 141.435 1.00 25.12 156 LEU D O 1
ATOM 5261 N N . GLN D 1 157 ? 59.250 17.543 140.743 1.00 25.85 157 GLN D N 1
ATOM 5262 C CA . GLN D 1 157 ? 60.439 18.211 140.207 1.00 24.01 157 GLN D CA 1
ATOM 5263 C C . GLN D 1 157 ? 60.092 19.024 138.975 1.00 23.31 157 GLN D C 1
ATOM 5264 O O . GLN D 1 157 ? 60.623 20.127 138.767 1.00 24.80 157 GLN D O 1
ATOM 5270 N N . TYR D 1 158 ? 59.196 18.497 138.143 1.00 23.62 158 TYR D N 1
ATOM 5271 C CA . TYR D 1 158 ? 58.712 19.256 137.003 1.00 24.38 158 TYR D CA 1
ATOM 5272 C C . TYR D 1 158 ? 57.989 20.518 137.454 1.00 27.73 158 TYR D C 1
ATOM 5273 O O . TYR D 1 158 ? 58.082 21.559 136.796 1.00 25.48 158 TYR D O 1
ATOM 5282 N N . ILE D 1 159 ? 57.246 20.454 138.565 1.00 25.22 159 ILE D N 1
ATOM 5283 C CA . ILE D 1 159 ? 56.667 21.693 139.090 1.00 23.66 159 ILE D CA 1
ATOM 5284 C C . ILE D 1 159 ? 57.776 22.660 139.501 1.00 24.20 159 ILE D C 1
ATOM 5285 O O . ILE D 1 159 ? 57.747 23.852 139.164 1.00 24.04 159 ILE D O 1
ATOM 5290 N N . LYS D 1 160 ? 58.794 22.156 140.207 1.00 23.87 160 LYS D N 1
ATOM 5291 C CA . LYS D 1 160 ? 59.912 23.021 140.582 1.00 24.66 160 LYS D CA 1
ATOM 5292 C C . LYS D 1 160 ? 60.530 23.693 139.357 1.00 29.57 160 LYS D C 1
ATOM 5293 O O . LYS D 1 160 ? 60.827 24.898 139.376 1.00 24.15 160 LYS D O 1
ATOM 5299 N N . GLU D 1 161 ? 60.728 22.931 138.274 1.00 28.70 161 GLU D N 1
ATOM 5300 C CA . GLU D 1 161 ? 61.319 23.464 137.049 1.00 28.93 161 GLU D CA 1
ATOM 5301 C C . GLU D 1 161 ? 60.339 24.278 136.212 1.00 28.57 161 GLU D C 1
ATOM 5302 O O . GLU D 1 161 ? 60.741 24.859 135.197 1.00 25.46 161 GLU D O 1
ATOM 5308 N N . GLN D 1 162 ? 59.074 24.331 136.622 1.00 24.93 162 GLN D N 1
ATOM 5309 C CA . GLN D 1 162 ? 57.972 24.943 135.884 1.00 23.59 162 GLN D CA 1
ATOM 5310 C C . GLN D 1 162 ? 57.814 24.361 134.477 1.00 24.81 162 GLN D C 1
ATOM 5311 O O . GLN D 1 162 ? 57.339 25.051 133.571 1.00 24.72 162 GLN D O 1
ATOM 5317 N N . ARG D 1 163 ? 58.168 23.076 134.315 1.00 24.34 163 ARG D N 1
ATOM 5318 C CA . ARG D 1 163 ? 57.697 22.289 133.172 1.00 29.03 163 ARG D CA 1
ATOM 5319 C C . ARG D 1 163 ? 56.216 21.952 133.312 1.00 27.04 163 ARG D C 1
ATOM 5320 O O . ARG D 1 163 ? 55.476 21.908 132.317 1.00 24.42 163 ARG D O 1
ATOM 5328 N N . ILE D 1 164 ? 55.767 21.679 134.530 1.00 24.04 164 ILE D N 1
ATOM 5329 C CA . ILE D 1 164 ? 54.342 21.616 134.815 1.00 24.36 164 ILE D CA 1
ATOM 5330 C C . ILE D 1 164 ? 53.924 22.992 135.327 1.00 25.01 164 ILE D C 1
ATOM 5331 O O . ILE D 1 164 ? 54.536 23.537 136.254 1.00 26.44 164 ILE D O 1
ATOM 5336 N N . TYR D 1 165 ? 52.925 23.571 134.687 1.00 20.74 165 TYR D N 1
ATOM 5337 C CA . TYR D 1 165 ? 52.738 25.010 134.747 1.00 24.04 165 TYR D CA 1
ATOM 5338 C C . TYR D 1 165 ? 51.327 25.419 134.337 1.00 26.60 165 TYR D C 1
ATOM 5339 O O . TYR D 1 165 ? 51.137 26.534 133.866 1.00 27.52 165 TYR D O 1
ATOM 5348 N N . ASP D 1 166 ? 50.316 24.561 134.532 1.00 28.10 166 ASP D N 1
ATOM 5349 C CA . ASP D 1 166 ? 48.946 24.993 134.285 1.00 24.69 166 ASP D CA 1
ATOM 5350 C C . ASP D 1 166 ? 48.023 24.372 135.321 1.00 26.61 166 ASP D C 1
ATOM 5351 O O . ASP D 1 166 ? 48.363 23.388 135.983 1.00 25.31 166 ASP D O 1
ATOM 5356 N N . SER D 1 167 ? 46.856 24.988 135.499 1.00 26.49 167 SER D N 1
ATOM 5357 C CA . SER D 1 167 ? 46.077 24.679 136.699 1.00 27.01 167 SER D CA 1
ATOM 5358 C C . SER D 1 167 ? 45.633 23.216 136.713 1.00 24.30 167 SER D C 1
ATOM 5359 O O . SER D 1 167 ? 45.765 22.539 137.735 1.00 24.14 167 SER D O 1
ATOM 5362 N N . LYS D 1 168 ? 45.071 22.717 135.601 1.00 23.41 168 LYS D N 1
ATOM 5363 C CA . LYS D 1 168 ? 44.554 21.342 135.587 1.00 23.55 168 LYS D CA 1
ATOM 5364 C C . LYS D 1 168 ? 45.636 20.333 135.933 1.00 27.02 168 LYS D C 1
ATOM 5365 O O . LYS D 1 168 ? 45.386 19.337 136.640 1.00 26.49 168 LYS D O 1
ATOM 5371 N N . THR D 1 169 ? 46.863 20.576 135.473 1.00 23.55 169 THR D N 1
ATOM 5372 C CA . THR D 1 169 ? 47.931 19.630 135.731 1.00 23.77 169 THR D CA 1
ATOM 5373 C C . THR D 1 169 ? 48.477 19.762 137.150 1.00 27.46 169 THR D C 1
ATOM 5374 O O . THR D 1 169 ? 48.839 18.746 137.769 1.00 25.91 169 THR D O 1
ATOM 5378 N N . VAL D 1 170 ? 48.507 20.978 137.702 1.00 20.81 170 VAL D N 1
ATOM 5379 C CA . VAL D 1 170 ? 48.843 21.124 139.122 1.00 21.75 170 VAL D CA 1
ATOM 5380 C C . VAL D 1 170 ? 47.816 20.386 139.977 1.00 25.66 170 VAL D C 1
ATOM 5381 O O . VAL D 1 170 ? 48.163 19.745 140.972 1.00 27.53 170 VAL D O 1
ATOM 5385 N N . ILE D 1 171 ? 46.535 20.509 139.631 1.00 23.48 171 ILE D N 1
ATOM 5386 C CA . ILE D 1 171 ? 45.482 19.806 140.381 1.00 25.39 171 ILE D CA 1
ATOM 5387 C C . ILE D 1 171 ? 45.708 18.299 140.332 1.00 26.36 171 ILE D C 1
ATOM 5388 O O . ILE D 1 171 ? 45.582 17.597 141.351 1.00 27.90 171 ILE D O 1
ATOM 5393 N N . ALA D 1 172 ? 46.104 17.785 139.164 1.00 25.38 172 ALA D N 1
ATOM 5394 C CA . ALA D 1 172 ? 46.362 16.353 139.030 1.00 27.58 172 ALA D CA 1
ATOM 5395 C C . ALA D 1 172 ? 47.534 15.904 139.907 1.00 29.97 172 ALA D C 1
ATOM 5396 O O . ALA D 1 172 ? 47.478 14.833 140.527 1.00 31.78 172 ALA D O 1
ATOM 5398 N N . VAL D 1 173 ? 48.605 16.701 139.979 1.00 25.98 173 VAL D N 1
ATOM 5399 C CA . VAL D 1 173 ? 49.754 16.309 140.806 1.00 26.70 173 VAL D CA 1
ATOM 5400 C C . VAL D 1 173 ? 49.394 16.303 142.296 1.00 27.57 173 VAL D C 1
ATOM 5401 O O . VAL D 1 173 ? 49.820 15.412 143.054 1.00 29.97 173 VAL D O 1
ATOM 5405 N N . GLN D 1 174 ? 48.654 17.309 142.755 1.00 26.93 174 GLN D N 1
ATOM 5406 C CA . GLN D 1 174 ? 48.272 17.343 144.169 1.00 30.25 174 GLN D CA 1
ATOM 5407 C C . GLN D 1 174 ? 47.312 16.206 144.522 1.00 32.14 174 GLN D C 1
ATOM 5408 O O . GLN D 1 174 ? 47.313 15.715 145.658 1.00 28.64 174 GLN D O 1
ATOM 5414 N N . TYR D 1 175 ? 46.473 15.805 143.567 1.00 28.93 175 TYR D N 1
ATOM 5415 C CA . TYR D 1 175 ? 45.630 14.633 143.733 1.00 30.24 175 TYR D CA 1
ATOM 5416 C C . TYR D 1 175 ? 46.485 13.387 143.921 1.00 33.98 175 TYR D C 1
ATOM 5417 O O . TYR D 1 175 ? 46.227 12.577 144.812 1.00 33.70 175 TYR D O 1
ATOM 5426 N N . LEU D 1 176 ? 47.523 13.230 143.098 1.00 30.06 176 LEU D N 1
ATOM 5427 C CA . LEU D 1 176 ? 48.454 12.113 143.269 1.00 34.07 176 LEU D CA 1
ATOM 5428 C C . LEU D 1 176 ? 49.239 12.237 144.578 1.00 38.44 176 LEU D C 1
ATOM 5429 O O . LEU D 1 176 ? 49.414 11.247 145.302 1.00 39.18 176 LEU D O 1
ATOM 5434 N N . GLN D 1 177 ? 49.714 13.443 144.906 1.00 35.18 177 GLN D N 1
ATOM 5435 C CA . GLN D 1 177 ? 50.361 13.665 146.205 1.00 33.16 177 GLN D CA 1
ATOM 5436 C C . GLN D 1 177 ? 49.501 13.163 147.347 1.00 37.86 177 GLN D C 1
ATOM 5437 O O . GLN D 1 177 ? 49.976 12.456 148.243 1.00 40.25 177 GLN D O 1
ATOM 5443 N N . LEU D 1 178 ? 48.243 13.602 147.374 1.00 37.74 178 LEU D N 1
ATOM 5444 C CA . LEU D 1 178 ? 47.350 13.243 148.469 1.00 38.62 178 LEU D CA 1
ATOM 5445 C C . LEU D 1 178 ? 47.150 11.740 148.532 1.00 40.20 178 LEU D C 1
ATOM 5446 O O . LEU D 1 178 ? 47.235 11.131 149.603 1.00 42.04 178 LEU D O 1
ATOM 5451 N N . GLN D 1 179 ? 46.865 11.133 147.388 1.00 36.42 179 GLN D N 1
ATOM 5452 C CA . GLN D 1 179 ? 46.640 9.698 147.337 1.00 45.15 179 GLN D CA 1
ATOM 5453 C C . GLN D 1 179 ? 47.820 8.937 147.932 1.00 47.15 179 GLN D C 1
ATOM 5454 O O . GLN D 1 179 ? 47.632 7.945 148.644 1.00 46.63 179 GLN D O 1
ATOM 5460 N N . GLU D 1 180 ? 49.046 9.405 147.678 1.00 44.93 180 GLU D N 1
ATOM 5461 C CA . GLU D 1 180 ? 50.225 8.766 148.260 1.00 47.63 180 GLU D CA 1
ATOM 5462 C C . GLU D 1 180 ? 50.388 9.084 149.743 1.00 50.55 180 GLU D C 1
ATOM 5463 O O . GLU D 1 180 ? 50.776 8.210 150.524 1.00 49.72 180 GLU D O 1
ATOM 5469 N N . ALA D 1 181 ? 50.119 10.326 150.146 1.00 46.19 181 ALA D N 1
ATOM 5470 C CA . ALA D 1 181 ? 50.149 10.662 151.566 1.00 45.92 181 ALA D CA 1
ATOM 5471 C C . ALA D 1 181 ? 49.210 9.767 152.366 1.00 50.50 181 ALA D C 1
ATOM 5472 O O . ALA D 1 181 ? 49.526 9.369 153.492 1.00 56.24 181 ALA D O 1
ATOM 5474 N N . LEU D 1 182 ? 48.047 9.445 151.808 1.00 48.88 182 LEU D N 1
ATOM 5475 C CA . LEU D 1 182 ? 47.066 8.643 152.528 1.00 49.59 182 LEU D CA 1
ATOM 5476 C C . LEU D 1 182 ? 47.370 7.158 152.352 1.00 56.31 182 LEU D C 1
ATOM 5477 O O . LEU D 1 182 ? 46.476 6.315 152.478 1.00 60.90 182 LEU D O 1
ATOM 5482 N N . LYS D 1 183 ? 48.638 6.841 152.083 1.00 62.27 183 LYS D N 1
ATOM 5483 C CA . LYS D 1 183 ? 49.115 5.482 151.819 1.00 57.96 183 LYS D CA 1
ATOM 5484 C C . LYS D 1 183 ? 48.114 4.704 150.975 1.00 57.60 183 LYS D C 1
ATOM 5485 O O . LYS D 1 183 ? 48.038 4.890 149.758 1.00 58.73 183 LYS D O 1
ATOM 5491 N N . GLY E 1 2 ? 20.477 25.306 140.101 1.00 46.99 2 GLY E N 1
ATOM 5492 C CA . GLY E 1 2 ? 21.461 24.538 139.360 1.00 42.45 2 GLY E CA 1
ATOM 5493 C C . GLY E 1 2 ? 21.727 25.184 138.024 1.00 39.98 2 GLY E C 1
ATOM 5494 O O . GLY E 1 2 ? 21.117 26.197 137.688 1.00 41.80 2 GLY E O 1
ATOM 5495 N N . LYS E 1 3 ? 22.629 24.600 137.241 1.00 39.43 3 LYS E N 1
ATOM 5496 C CA . LYS E 1 3 ? 22.969 25.136 135.928 1.00 39.81 3 LYS E CA 1
ATOM 5497 C C . LYS E 1 3 ? 22.661 24.141 134.812 1.00 36.75 3 LYS E C 1
ATOM 5498 O O . LYS E 1 3 ? 23.223 24.236 133.725 1.00 36.36 3 LYS E O 1
ATOM 5504 N N . LEU E 1 4 ? 21.757 23.198 135.055 1.00 38.91 4 LEU E N 1
ATOM 5505 C CA . LEU E 1 4 ? 21.438 22.185 134.056 1.00 40.98 4 LEU E CA 1
ATOM 5506 C C . LEU E 1 4 ? 20.887 22.827 132.786 1.00 42.97 4 LEU E C 1
ATOM 5507 O O . LEU E 1 4 ? 19.988 23.677 132.835 1.00 38.05 4 LEU E O 1
ATOM 5512 N N . PHE E 1 5 ? 21.465 22.449 131.646 1.00 37.24 5 PHE E N 1
ATOM 5513 C CA . PHE E 1 5 ? 20.999 22.931 130.349 1.00 41.51 5 PHE E CA 1
ATOM 5514 C C . PHE E 1 5 ? 21.174 24.446 130.186 1.00 42.42 5 PHE E C 1
ATOM 5515 O O . PHE E 1 5 ? 20.410 25.090 129.452 1.00 41.92 5 PHE E O 1
ATOM 5523 N N . GLU E 1 6 ? 22.181 25.025 130.845 1.00 43.45 6 GLU E N 1
ATOM 5524 C CA . GLU E 1 6 ? 22.384 26.473 130.810 1.00 43.40 6 GLU E CA 1
ATOM 5525 C C . GLU E 1 6 ? 22.387 27.009 129.386 1.00 42.44 6 GLU E C 1
ATOM 5526 O O . GLU E 1 6 ? 22.954 26.398 128.479 1.00 45.52 6 GLU E O 1
ATOM 5532 N N . GLU E 1 7 ? 21.746 28.172 129.206 1.00 44.88 7 GLU E N 1
ATOM 5533 C CA . GLU E 1 7 ? 21.529 28.817 127.910 1.00 43.33 7 GLU E CA 1
ATOM 5534 C C . GLU E 1 7 ? 22.307 30.127 127.894 1.00 46.94 7 GLU E C 1
ATOM 5535 O O . GLU E 1 7 ? 21.851 31.137 128.451 1.00 41.01 7 GLU E O 1
ATOM 5541 N N . LYS E 1 8 ? 23.456 30.132 127.223 1.00 41.20 8 LYS E N 1
ATOM 5542 C CA . LYS E 1 8 ? 24.325 31.301 127.260 1.00 40.75 8 LYS E CA 1
ATOM 5543 C C . LYS E 1 8 ? 23.865 32.385 126.299 1.00 40.81 8 LYS E C 1
ATOM 5544 O O . LYS E 1 8 ? 23.470 32.114 125.162 1.00 41.91 8 LYS E O 1
ATOM 5550 N N . THR E 1 9 ? 23.919 33.625 126.781 1.00 37.49 9 THR E N 1
ATOM 5551 C CA . THR E 1 9 ? 23.510 34.779 126.004 1.00 40.17 9 THR E CA 1
ATOM 5552 C C . THR E 1 9 ? 24.598 35.139 124.991 1.00 42.60 9 THR E C 1
ATOM 5553 O O . THR E 1 9 ? 25.773 35.276 125.345 1.00 46.18 9 THR E O 1
ATOM 5557 N N . ILE E 1 10 ? 24.206 35.282 123.734 1.00 48.80 10 ILE E N 1
ATOM 5558 C CA . ILE E 1 10 ? 25.128 35.716 122.692 1.00 50.07 10 ILE E CA 1
ATOM 5559 C C . ILE E 1 10 ? 24.767 37.084 122.125 1.00 49.98 10 ILE E C 1
ATOM 5560 O O . ILE E 1 10 ? 25.651 37.757 121.572 1.00 54.00 10 ILE E O 1
ATOM 5565 N N . LYS E 1 11 ? 23.515 37.526 122.266 1.00 48.30 11 LYS E N 1
ATOM 5566 C CA . LYS E 1 11 ? 23.103 38.881 121.924 1.00 49.11 11 LYS E CA 1
ATOM 5567 C C . LYS E 1 11 ? 21.997 39.308 122.881 1.00 54.55 11 LYS E C 1
ATOM 5568 O O . LYS E 1 11 ? 21.203 38.481 123.342 1.00 45.25 11 LYS E O 1
ATOM 5574 N N . THR E 1 12 ? 21.956 40.610 123.175 1.00 51.50 12 THR E N 1
ATOM 5575 C CA . THR E 1 12 ? 20.899 41.217 123.975 1.00 51.38 12 THR E CA 1
ATOM 5576 C C . THR E 1 12 ? 20.314 42.386 123.201 1.00 50.69 12 THR E C 1
ATOM 5577 O O . THR E 1 12 ? 21.055 43.241 122.712 1.00 54.56 12 THR E O 1
ATOM 5581 N N . GLU E 1 13 ? 18.993 42.423 123.082 1.00 48.09 13 GLU E N 1
ATOM 5582 C CA . GLU E 1 13 ? 18.298 43.595 122.568 1.00 54.93 13 GLU E CA 1
ATOM 5583 C C . GLU E 1 13 ? 17.341 44.061 123.650 1.00 55.09 13 GLU E C 1
ATOM 5584 O O . GLU E 1 13 ? 16.555 43.258 124.173 1.00 50.62 13 GLU E O 1
ATOM 5590 N N . GLN E 1 14 ? 17.412 45.336 124.015 1.00 48.27 14 GLN E N 1
ATOM 5591 C CA . GLN E 1 14 ? 16.580 45.809 125.108 1.00 57.73 14 GLN E CA 1
ATOM 5592 C C . GLN E 1 14 ? 15.372 46.532 124.531 1.00 55.50 14 GLN E C 1
ATOM 5593 O O . GLN E 1 14 ? 15.512 47.409 123.674 1.00 56.72 14 GLN E O 1
ATOM 5599 N N . ILE E 1 15 ? 14.189 46.145 124.990 1.00 50.38 15 ILE E N 1
ATOM 5600 C CA . ILE E 1 15 ? 12.944 46.598 124.397 1.00 51.45 15 ILE E CA 1
ATOM 5601 C C . ILE E 1 15 ? 12.343 47.765 125.167 1.00 51.68 15 ILE E C 1
ATOM 5602 O O . ILE E 1 15 ? 11.797 48.690 124.563 1.00 48.22 15 ILE E O 1
ATOM 5607 N N . PHE E 1 16 ? 12.454 47.747 126.494 1.00 45.38 16 PHE E N 1
ATOM 5608 C CA . PHE E 1 16 ? 11.690 48.660 127.331 1.00 48.10 16 PHE E CA 1
ATOM 5609 C C . PHE E 1 16 ? 12.305 48.707 128.722 1.00 48.12 16 PHE E C 1
ATOM 5610 O O . PHE E 1 16 ? 12.741 47.678 129.250 1.00 47.14 16 PHE E O 1
ATOM 5618 N N . SER E 1 17 ? 12.343 49.908 129.301 1.00 43.70 17 SER E N 1
ATOM 5619 C CA . SER E 1 17 ? 12.748 50.114 130.692 1.00 48.23 17 SER E CA 1
ATOM 5620 C C . SER E 1 17 ? 11.830 51.178 131.287 1.00 49.94 17 SER E C 1
ATOM 5621 O O . SER E 1 17 ? 11.998 52.371 131.010 1.00 54.19 17 SER E O 1
ATOM 5624 N N . GLY E 1 18 ? 10.861 50.756 132.102 1.00 48.01 18 GLY E N 1
ATOM 5625 C CA . GLY E 1 18 ? 9.912 51.657 132.711 1.00 46.01 18 GLY E CA 1
ATOM 5626 C C . GLY E 1 18 ? 10.129 51.830 134.201 1.00 48.19 18 GLY E C 1
ATOM 5627 O O . GLY E 1 18 ? 11.224 51.609 134.733 1.00 49.12 18 GLY E O 1
ATOM 5628 N N . ARG E 1 19 ? 9.064 52.245 134.891 1.00 52.08 19 ARG E N 1
ATOM 5629 C CA . ARG E 1 19 ? 9.129 52.418 136.340 1.00 56.21 19 ARG E CA 1
ATOM 5630 C C . ARG E 1 19 ? 8.954 51.111 137.104 1.00 56.05 19 ARG E C 1
ATOM 5631 O O . ARG E 1 19 ? 9.395 51.019 138.255 1.00 53.99 19 ARG E O 1
ATOM 5639 N N . VAL E 1 20 ? 8.316 50.101 136.510 1.00 53.92 20 VAL E N 1
ATOM 5640 C CA . VAL E 1 20 ? 8.058 48.843 137.196 1.00 55.24 20 VAL E CA 1
ATOM 5641 C C . VAL E 1 20 ? 8.775 47.672 136.538 1.00 47.22 20 VAL E C 1
ATOM 5642 O O . VAL E 1 20 ? 9.387 46.854 137.229 1.00 45.17 20 VAL E O 1
ATOM 5646 N N . VAL E 1 21 ? 8.739 47.576 135.211 1.00 46.20 21 VAL E N 1
ATOM 5647 C CA . VAL E 1 21 ? 9.370 46.452 134.538 1.00 44.89 21 VAL E CA 1
ATOM 5648 C C . VAL E 1 21 ? 10.371 46.934 133.493 1.00 45.45 21 VAL E C 1
ATOM 5649 O O . VAL E 1 21 ? 10.326 48.070 133.013 1.00 44.90 21 VAL E O 1
ATOM 5653 N N . LYS E 1 22 ? 11.302 46.045 133.163 1.00 38.82 22 LYS E N 1
ATOM 5654 C CA . LYS E 1 22 ? 12.176 46.194 132.006 1.00 40.37 22 LYS E CA 1
ATOM 5655 C C . LYS E 1 22 ? 12.014 44.950 131.158 1.00 41.51 22 LYS E C 1
ATOM 5656 O O . LYS E 1 22 ? 11.803 43.859 131.691 1.00 44.40 22 LYS E O 1
ATOM 5662 N N . LEU E 1 23 ? 12.108 45.095 129.847 1.00 36.84 23 LEU E N 1
ATOM 5663 C CA . LEU E 1 23 ? 11.971 43.943 128.980 1.00 37.82 23 LEU E CA 1
ATOM 5664 C C . LEU E 1 23 ? 13.144 43.886 128.014 1.00 42.79 23 LEU E C 1
ATOM 5665 O O . LEU E 1 23 ? 13.549 44.905 127.452 1.00 40.86 23 LEU E O 1
ATOM 5670 N N . GLN E 1 24 ? 13.683 42.687 127.814 1.00 38.70 24 GLN E N 1
ATOM 5671 C CA . GLN E 1 24 ? 14.754 42.500 126.847 1.00 41.97 24 GLN E CA 1
ATOM 5672 C C . GLN E 1 24 ? 14.613 41.128 126.218 1.00 41.81 24 GLN E C 1
ATOM 5673 O O . GLN E 1 24 ? 13.962 40.230 126.763 1.00 39.04 24 GLN E O 1
ATOM 5679 N N . VAL E 1 25 ? 15.265 40.959 125.077 1.00 39.71 25 VAL E N 1
ATOM 5680 C CA . VAL E 1 25 ? 15.230 39.707 124.334 1.00 39.82 25 VAL E CA 1
ATOM 5681 C C . VAL E 1 25 ? 16.659 39.240 124.156 1.00 45.93 25 VAL E C 1
ATOM 5682 O O . VAL E 1 25 ? 17.495 39.971 123.605 1.00 42.26 25 VAL E O 1
ATOM 5686 N N . ASP E 1 26 ? 16.944 38.034 124.624 1.00 44.36 26 ASP E N 1
ATOM 5687 C CA . ASP E 1 26 ? 18.277 37.464 124.535 1.00 47.26 26 ASP E CA 1
ATOM 5688 C C . ASP E 1 26 ? 18.277 36.408 123.446 1.00 49.92 26 ASP E C 1
ATOM 5689 O O . ASP E 1 26 ? 17.364 35.572 123.378 1.00 45.93 26 ASP E O 1
ATOM 5694 N N . ASP E 1 27 ? 19.302 36.446 122.607 1.00 48.07 27 ASP E N 1
ATOM 5695 C CA . ASP E 1 27 ? 19.636 35.302 121.785 1.00 50.26 27 ASP E CA 1
ATOM 5696 C C . ASP E 1 27 ? 20.502 34.387 122.633 1.00 44.95 27 ASP E C 1
ATOM 5697 O O . ASP E 1 27 ? 21.461 34.842 123.261 1.00 45.61 27 ASP E O 1
ATOM 5702 N N . VAL E 1 28 ? 20.169 33.107 122.673 1.00 43.95 28 VAL E N 1
ATOM 5703 C CA . VAL E 1 28 ? 20.886 32.204 123.553 1.00 43.54 28 VAL E CA 1
ATOM 5704 C C . VAL E 1 28 ? 21.345 30.998 122.745 1.00 48.00 28 VAL E C 1
ATOM 5705 O O . VAL E 1 28 ? 20.725 30.621 121.746 1.00 46.95 28 VAL E O 1
ATOM 5709 N N . GLU E 1 29 ? 22.436 30.388 123.184 1.00 46.05 29 GLU E N 1
ATOM 5710 C CA . GLU E 1 29 ? 22.891 29.125 122.624 1.00 52.44 29 GLU E CA 1
ATOM 5711 C C . GLU E 1 29 ? 22.356 27.996 123.493 1.00 51.63 29 GLU E C 1
ATOM 5712 O O . GLU E 1 29 ? 22.616 27.960 124.702 1.00 51.19 29 GLU E O 1
ATOM 5718 N N . LEU E 1 30 ? 21.606 27.084 122.884 1.00 50.41 30 LEU E N 1
ATOM 5719 C CA . LEU E 1 30 ? 21.100 25.942 123.619 1.00 50.22 30 LEU E CA 1
ATOM 5720 C C . LEU E 1 30 ? 22.229 24.947 123.877 1.00 53.31 30 LEU E C 1
ATOM 5721 O O . LEU E 1 30 ? 23.281 25.016 123.241 1.00 52.48 30 LEU E O 1
ATOM 5726 N N . PRO E 1 31 ? 22.042 24.021 124.820 1.00 53.61 31 PRO E N 1
ATOM 5727 C CA . PRO E 1 31 ? 23.106 23.032 125.083 1.00 53.89 31 PRO E CA 1
ATOM 5728 C C . PRO E 1 31 ? 23.547 22.280 123.841 1.00 59.75 31 PRO E C 1
ATOM 5729 O O . PRO E 1 31 ? 24.705 21.842 123.783 1.00 62.27 31 PRO E O 1
ATOM 5733 N N . ASN E 1 32 ? 22.685 22.138 122.832 1.00 56.41 32 ASN E N 1
ATOM 5734 C CA . ASN E 1 32 ? 23.042 21.375 121.643 1.00 57.70 32 ASN E CA 1
ATOM 5735 C C . ASN E 1 32 ? 23.715 22.226 120.577 1.00 58.92 32 ASN E C 1
ATOM 5736 O O . ASN E 1 32 ? 24.035 21.709 119.503 1.00 63.53 32 ASN E O 1
ATOM 5741 N N . GLY E 1 33 ? 23.926 23.515 120.834 1.00 59.17 33 GLY E N 1
ATOM 5742 C CA . GLY E 1 33 ? 24.533 24.409 119.876 1.00 59.73 33 GLY E CA 1
ATOM 5743 C C . GLY E 1 33 ? 23.555 25.236 119.063 1.00 56.97 33 GLY E C 1
ATOM 5744 O O . GLY E 1 33 ? 23.975 26.202 118.425 1.00 56.27 33 GLY E O 1
ATOM 5745 N N . GLN E 1 34 ? 22.271 24.885 119.070 1.00 55.55 34 GLN E N 1
ATOM 5746 C CA . GLN E 1 34 ? 21.266 25.642 118.329 1.00 55.24 34 GLN E CA 1
ATOM 5747 C C . GLN E 1 34 ? 20.961 26.971 119.014 1.00 54.92 34 GLN E C 1
ATOM 5748 O O . GLN E 1 34 ? 21.137 27.127 120.227 1.00 55.63 34 GLN E O 1
ATOM 5754 N N . THR E 1 35 ? 20.474 27.927 118.229 1.00 49.72 35 THR E N 1
ATOM 5755 C CA . THR E 1 35 ? 20.098 29.234 118.744 1.00 50.60 35 THR E CA 1
ATOM 5756 C C . THR E 1 35 ? 18.607 29.268 119.056 1.00 56.42 35 THR E C 1
ATOM 5757 O O . THR E 1 35 ? 17.802 28.591 118.411 1.00 56.25 35 THR E O 1
ATOM 5761 N N . SER E 1 36 ? 18.248 30.050 120.074 1.00 50.84 36 SER E N 1
ATOM 5762 C CA . SER E 1 36 ? 16.853 30.305 120.402 1.00 49.85 36 SER E CA 1
ATOM 5763 C C . SER E 1 36 ? 16.765 31.698 121.018 1.00 51.63 36 SER E C 1
ATOM 5764 O O . SER E 1 36 ? 17.783 32.356 121.264 1.00 50.68 36 SER E O 1
ATOM 5767 N N . LYS E 1 37 ? 15.534 32.150 121.259 1.00 49.25 37 LYS E N 1
ATOM 5768 C CA . LYS E 1 37 ? 15.271 33.489 121.776 1.00 46.35 37 LYS E CA 1
ATOM 5769 C C . LYS E 1 37 ? 14.512 33.384 123.096 1.00 47.84 37 LYS E C 1
ATOM 5770 O O . LYS E 1 37 ? 13.681 32.489 123.274 1.00 41.83 37 LYS E O 1
ATOM 5776 N N . ARG E 1 38 ? 14.797 34.313 124.010 1.00 43.83 38 ARG E N 1
ATOM 5777 C CA . ARG E 1 38 ? 14.253 34.304 125.364 1.00 41.14 38 ARG E CA 1
ATOM 5778 C C . ARG E 1 38 ? 13.824 35.717 125.720 1.00 39.13 38 ARG E C 1
ATOM 5779 O O . ARG E 1 38 ? 14.637 36.647 125.651 1.00 42.07 38 ARG E O 1
ATOM 5787 N N . GLU E 1 39 ? 12.552 35.877 126.086 1.00 40.76 39 GLU E N 1
ATOM 5788 C CA . GLU E 1 39 ? 12.000 37.159 126.503 1.00 38.00 39 GLU E CA 1
ATOM 5789 C C . GLU E 1 39 ? 12.082 37.256 128.023 1.00 43.00 39 GLU E C 1
ATOM 5790 O O . GLU E 1 39 ? 11.637 36.343 128.733 1.00 37.61 39 GLU E O 1
ATOM 5796 N N . ILE E 1 40 ? 12.661 38.343 128.524 1.00 35.94 40 ILE E N 1
ATOM 5797 C CA . ILE E 1 40 ? 13.002 38.433 129.941 1.00 38.92 40 ILE E CA 1
ATOM 5798 C C . ILE E 1 40 ? 12.453 39.738 130.500 1.00 37.46 40 ILE E C 1
ATOM 5799 O O . ILE E 1 40 ? 12.832 40.824 130.044 1.00 35.41 40 ILE E O 1
ATOM 5804 N N . VAL E 1 41 ? 11.556 39.631 131.481 1.00 36.14 41 VAL E N 1
ATOM 5805 C CA . VAL E 1 41 ? 11.048 40.787 132.204 1.00 32.56 41 VAL E CA 1
ATOM 5806 C C . VAL E 1 41 ? 11.823 40.902 133.505 1.00 38.10 41 VAL E C 1
ATOM 5807 O O . VAL E 1 41 ? 11.863 39.950 134.302 1.00 31.69 41 VAL E O 1
ATOM 5811 N N . ARG E 1 42 ? 12.416 42.065 133.742 1.00 36.14 42 ARG E N 1
ATOM 5812 C CA . ARG E 1 42 ? 13.044 42.365 135.023 1.00 35.67 42 ARG E CA 1
ATOM 5813 C C . ARG E 1 42 ? 12.085 43.119 135.935 1.00 39.68 42 ARG E C 1
ATOM 5814 O O . ARG E 1 42 ? 11.423 44.077 135.505 1.00 35.85 42 ARG E O 1
ATOM 5822 N N . HIS E 1 43 ? 12.038 42.697 137.203 1.00 35.41 43 HIS E N 1
ATOM 5823 C CA . HIS E 1 43 ? 11.144 43.260 138.204 1.00 37.53 43 HIS E CA 1
ATOM 5824 C C . HIS E 1 43 ? 11.867 43.184 139.543 1.00 37.67 43 HIS E C 1
ATOM 5825 O O . HIS E 1 43 ? 12.541 42.182 139.813 1.00 39.87 43 HIS E O 1
ATOM 5832 N N . PRO E 1 44 ? 11.765 44.214 140.382 1.00 40.48 44 PRO E N 1
ATOM 5833 C CA . PRO E 1 44 ? 12.620 44.273 141.584 1.00 41.21 44 PRO E CA 1
ATOM 5834 C C . PRO E 1 44 ? 12.464 43.105 142.546 1.00 46.53 44 PRO E C 1
ATOM 5835 O O . PRO E 1 44 ? 13.443 42.716 143.195 1.00 56.16 44 PRO E O 1
ATOM 5839 N N . GLY E 1 45 ? 11.281 42.541 142.707 1.00 41.95 45 GLY E N 1
ATOM 5840 C CA . GLY E 1 45 ? 11.132 41.547 143.753 1.00 48.67 45 GLY E CA 1
ATOM 5841 C C . GLY E 1 45 ? 10.606 42.153 145.046 1.00 44.69 45 GLY E C 1
ATOM 5842 O O . GLY E 1 45 ? 10.515 43.374 145.216 1.00 40.21 45 GLY E O 1
ATOM 5843 N N . ALA E 1 46 ? 10.237 41.274 145.980 1.00 37.93 46 ALA E N 1
ATOM 5844 C CA . ALA E 1 46 ? 9.289 41.737 146.986 1.00 38.69 46 ALA E CA 1
ATOM 5845 C C . ALA E 1 46 ? 9.324 40.855 148.222 1.00 38.64 46 ALA E C 1
ATOM 5846 O O . ALA E 1 46 ? 9.833 39.730 148.205 1.00 33.02 46 ALA E O 1
ATOM 5848 N N . VAL E 1 47 ? 8.752 41.390 149.297 1.00 33.11 47 VAL E N 1
ATOM 5849 C CA . VAL E 1 47 ? 8.580 40.688 150.553 1.00 31.50 47 VAL E CA 1
ATOM 5850 C C . VAL E 1 47 ? 7.088 40.653 150.854 1.00 32.83 47 VAL E C 1
ATOM 5851 O O . VAL E 1 47 ? 6.368 41.609 150.559 1.00 34.36 47 VAL E O 1
ATOM 5855 N N . ALA E 1 48 ? 6.619 39.544 151.407 1.00 29.99 48 ALA E N 1
ATOM 5856 C CA . ALA E 1 48 ? 5.221 39.409 151.788 1.00 30.17 48 ALA E CA 1
ATOM 5857 C C . ALA E 1 48 ? 5.174 38.781 153.163 1.00 32.07 48 ALA E C 1
ATOM 5858 O O . ALA E 1 48 ? 6.098 38.070 153.555 1.00 30.52 48 ALA E O 1
ATOM 5860 N N . VAL E 1 49 ? 4.082 39.039 153.893 1.00 29.71 49 VAL E N 1
ATOM 5861 C CA . VAL E 1 49 ? 4.005 38.684 155.302 1.00 30.68 49 VAL E CA 1
ATOM 5862 C C . VAL E 1 49 ? 2.746 37.875 155.553 1.00 32.35 49 VAL E C 1
ATOM 5863 O O . VAL E 1 49 ? 1.639 38.316 155.204 1.00 31.47 49 VAL E O 1
ATOM 5867 N N . ILE E 1 50 ? 2.921 36.685 156.122 1.00 29.02 50 ILE E N 1
ATOM 5868 C CA . ILE E 1 50 ? 1.820 35.892 156.659 1.00 26.16 50 ILE E CA 1
ATOM 5869 C C . ILE E 1 50 ? 1.682 36.282 158.126 1.00 35.71 50 ILE E C 1
ATOM 5870 O O . ILE E 1 50 ? 2.544 35.954 158.948 1.00 32.14 50 ILE E O 1
ATOM 5875 N N . ALA E 1 51 ? 0.602 36.966 158.467 1.00 34.41 51 ALA E N 1
ATOM 5876 C CA . ALA E 1 51 ? 0.418 37.489 159.820 1.00 36.68 51 ALA E CA 1
ATOM 5877 C C . ALA E 1 51 ? -0.851 36.894 160.391 1.00 36.31 51 ALA E C 1
ATOM 5878 O O . ALA E 1 51 ? -1.938 37.150 159.858 1.00 36.30 51 ALA E O 1
ATOM 5880 N N . ILE E 1 52 ? -0.710 36.093 161.455 1.00 35.56 52 ILE E N 1
ATOM 5881 C CA . ILE E 1 52 ? -1.827 35.430 162.130 1.00 38.35 52 ILE E CA 1
ATOM 5882 C C . ILE E 1 52 ? -2.136 36.182 163.419 1.00 44.01 52 ILE E C 1
ATOM 5883 O O . ILE E 1 52 ? -1.239 36.396 164.247 1.00 40.66 52 ILE E O 1
ATOM 5888 N N . THR E 1 53 ? -3.397 36.575 163.601 1.00 38.54 53 THR E N 1
ATOM 5889 C CA . THR E 1 53 ? -3.723 37.357 164.783 1.00 45.45 53 THR E CA 1
ATOM 5890 C C . THR E 1 53 ? -3.865 36.429 165.984 1.00 45.38 53 THR E C 1
ATOM 5891 O O . THR E 1 53 ? -3.793 35.200 165.875 1.00 41.99 53 THR E O 1
ATOM 5895 N N . ASN E 1 54 ? -4.078 37.025 167.155 1.00 47.34 54 ASN E N 1
ATOM 5896 C CA . ASN E 1 54 ? -4.265 36.208 168.341 1.00 51.78 54 ASN E CA 1
ATOM 5897 C C . ASN E 1 54 ? -5.538 35.384 168.267 1.00 56.16 54 ASN E C 1
ATOM 5898 O O . ASN E 1 54 ? -5.687 34.441 169.052 1.00 59.93 54 ASN E O 1
ATOM 5903 N N . GLU E 1 55 ? -6.439 35.700 167.336 1.00 51.23 55 GLU E N 1
ATOM 5904 C CA . GLU E 1 55 ? -7.665 34.940 167.117 1.00 52.87 55 GLU E CA 1
ATOM 5905 C C . GLU E 1 55 ? -7.494 33.847 166.074 1.00 48.80 55 GLU E C 1
ATOM 5906 O O . GLU E 1 55 ? -8.485 33.237 165.666 1.00 46.72 55 GLU E O 1
ATOM 5912 N N . ASN E 1 56 ? -6.272 33.595 165.614 1.00 48.16 56 ASN E N 1
ATOM 5913 C CA . ASN E 1 56 ? -6.040 32.628 164.549 1.00 46.89 56 ASN E CA 1
ATOM 5914 C C . ASN E 1 56 ? -6.653 33.067 163.220 1.00 43.23 56 ASN E C 1
ATOM 5915 O O . ASN E 1 56 ? -7.098 32.230 162.434 1.00 45.40 56 ASN E O 1
ATOM 5920 N N . LYS E 1 57 ? -6.708 34.365 162.957 1.00 37.97 57 LYS E N 1
ATOM 5921 C CA . LYS E 1 57 ? -7.123 34.862 161.655 1.00 40.74 57 LYS E CA 1
ATOM 5922 C C . LYS E 1 57 ? -5.894 35.349 160.898 1.00 39.73 57 LYS E C 1
ATOM 5923 O O . LYS E 1 57 ? -4.927 35.822 161.496 1.00 33.96 57 LYS E O 1
ATOM 5929 N N . ILE E 1 58 ? -5.939 35.231 159.578 1.00 33.41 58 ILE E N 1
ATOM 5930 C CA . ILE E 1 58 ? -4.869 35.737 158.730 1.00 34.18 58 ILE E CA 1
ATOM 5931 C C . ILE E 1 58 ? -5.243 37.133 158.248 1.00 37.51 58 ILE E C 1
ATOM 5932 O O . ILE E 1 58 ? -6.403 37.391 157.896 1.00 35.89 58 ILE E O 1
ATOM 5937 N N . VAL E 1 59 ? -4.254 38.032 158.219 1.00 34.28 59 VAL E N 1
ATOM 5938 C CA . VAL E 1 59 ? -4.463 39.443 157.897 1.00 31.18 59 VAL E CA 1
ATOM 5939 C C . VAL E 1 59 ? -4.206 39.642 156.418 1.00 35.69 59 VAL E C 1
ATOM 5940 O O . VAL E 1 59 ? -3.143 39.265 155.912 1.00 35.16 59 VAL E O 1
ATOM 5944 N N . MET E 1 60 ? -5.159 40.254 155.724 1.00 33.34 60 MET E N 1
ATOM 5945 C CA . MET E 1 60 ? -5.049 40.390 154.288 1.00 32.85 60 MET E CA 1
ATOM 5946 C C . MET E 1 60 ? -5.519 41.794 153.933 1.00 36.42 60 MET E C 1
ATOM 5947 O O . MET E 1 60 ? -6.171 42.458 154.737 1.00 35.61 60 MET E O 1
ATOM 5952 N N . VAL E 1 61 ? -5.161 42.264 152.741 1.00 31.29 61 VAL E N 1
ATOM 5953 C CA . VAL E 1 61 ? -5.597 43.568 152.259 1.00 34.07 61 VAL E CA 1
ATOM 5954 C C . VAL E 1 61 ? -6.197 43.402 150.873 1.00 38.12 61 VAL E C 1
ATOM 5955 O O . VAL E 1 61 ? -5.699 42.617 150.056 1.00 36.24 61 VAL E O 1
ATOM 5959 N N . GLU E 1 62 ? -7.259 44.138 150.601 1.00 34.29 62 GLU E N 1
ATOM 5960 C CA . GLU E 1 62 ? -7.815 44.165 149.256 1.00 36.81 62 GLU E CA 1
ATOM 5961 C C . GLU E 1 62 ? -7.026 45.144 148.400 1.00 43.88 62 GLU E C 1
ATOM 5962 O O . GLU E 1 62 ? -6.766 46.270 148.828 1.00 44.91 62 GLU E O 1
ATOM 5968 N N . GLN E 1 63 ? -6.647 44.717 147.191 1.00 35.82 63 GLN E N 1
ATOM 5969 C CA . GLN E 1 63 ? -5.791 45.508 146.309 1.00 42.14 63 GLN E CA 1
ATOM 5970 C C . GLN E 1 63 ? -6.369 45.524 144.906 1.00 40.77 63 GLN E C 1
ATOM 5971 O O . GLN E 1 63 ? -6.738 44.470 144.385 1.00 36.01 63 GLN E O 1
ATOM 5977 N N . TYR E 1 64 ? -6.437 46.699 144.285 1.00 35.12 64 TYR E N 1
ATOM 5978 C CA . TYR E 1 64 ? -6.798 46.752 142.874 1.00 35.73 64 TYR E CA 1
ATOM 5979 C C . TYR E 1 64 ? -5.582 46.388 142.036 1.00 41.22 64 TYR E C 1
ATOM 5980 O O . TYR E 1 64 ? -4.469 46.863 142.297 1.00 38.24 64 TYR E O 1
ATOM 5989 N N . ARG E 1 65 ? -5.787 45.520 141.054 1.00 33.90 65 ARG E N 1
ATOM 5990 C CA . ARG E 1 65 ? -4.718 45.085 140.160 1.00 37.33 65 ARG E CA 1
ATOM 5991 C C . ARG E 1 65 ? -5.135 45.378 138.720 1.00 35.70 65 ARG E C 1
ATOM 5992 O O . ARG E 1 65 ? -5.881 44.613 138.108 1.00 34.62 65 ARG E O 1
ATOM 6000 N N . LYS E 1 66 ? -4.641 46.484 138.175 1.00 37.93 66 LYS E N 1
ATOM 6001 C CA . LYS E 1 66 ? -4.970 46.853 136.800 1.00 37.48 66 LYS E CA 1
ATOM 6002 C C . LYS E 1 66 ? -4.762 45.742 135.782 1.00 36.83 66 LYS E C 1
ATOM 6003 O O . LYS E 1 66 ? -5.565 45.649 134.841 1.00 36.72 66 LYS E O 1
ATOM 6009 N N . PRO E 1 67 ? -3.724 44.912 135.861 1.00 34.68 67 PRO E N 1
ATOM 6010 C CA . PRO E 1 67 ? -3.613 43.828 134.870 1.00 36.28 67 PRO E CA 1
ATOM 6011 C C . PRO E 1 67 ? -4.788 42.868 134.909 1.00 35.75 67 PRO E C 1
ATOM 6012 O O . PRO E 1 67 ? -5.153 42.321 133.867 1.00 39.46 67 PRO E O 1
ATOM 6016 N N . LEU E 1 68 ? -5.421 42.681 136.066 1.00 36.99 68 LEU E N 1
ATOM 6017 C CA . LEU E 1 68 ? -6.565 41.785 136.197 1.00 40.47 68 LEU E CA 1
ATOM 6018 C C . LEU E 1 68 ? -7.905 42.492 136.039 1.00 42.42 68 LEU E C 1
ATOM 6019 O O . LEU E 1 68 ? -8.942 41.818 135.996 1.00 42.57 68 LEU E O 1
ATOM 6024 N N . GLU E 1 69 ? -7.917 43.820 135.983 1.00 38.59 69 GLU E N 1
ATOM 6025 C CA . GLU E 1 69 ? -9.168 44.584 135.923 1.00 45.96 69 GLU E CA 1
ATOM 6026 C C . GLU E 1 69 ? -10.097 44.154 137.053 1.00 47.10 69 GLU E C 1
ATOM 6027 O O . GLU E 1 69 ? -11.271 43.837 136.852 1.00 48.76 69 GLU E O 1
ATOM 6033 N N . LYS E 1 70 ? -9.546 44.112 138.258 1.00 40.94 70 LYS E N 1
ATOM 6034 C CA . LYS E 1 70 ? -10.292 43.580 139.384 1.00 42.80 70 LYS E CA 1
ATOM 6035 C C . LYS E 1 70 ? -9.450 43.753 140.629 1.00 40.05 70 LYS E C 1
ATOM 6036 O O . LYS E 1 70 ? -8.224 43.866 140.542 1.00 39.44 70 LYS E O 1
ATOM 6042 N N . SER E 1 71 ? -10.131 43.854 141.772 1.00 38.46 71 SER E N 1
ATOM 6043 C CA . SER E 1 71 ? -9.492 43.875 143.078 1.00 36.30 71 SER E CA 1
ATOM 6044 C C . SER E 1 71 ? -9.507 42.465 143.630 1.00 34.53 71 SER E C 1
ATOM 6045 O O . SER E 1 71 ? -10.478 41.742 143.433 1.00 38.76 71 SER E O 1
ATOM 6048 N N . ILE E 1 72 ? -8.435 42.091 144.336 1.00 31.82 72 ILE E N 1
ATOM 6049 C CA . ILE E 1 72 ? -8.274 40.763 144.916 1.00 32.74 72 ILE E CA 1
ATOM 6050 C C . ILE E 1 72 ? -7.764 40.944 146.337 1.00 32.29 72 ILE E C 1
ATOM 6051 O O . ILE E 1 72 ? -7.268 42.005 146.710 1.00 31.80 72 ILE E O 1
ATOM 6056 N N . VAL E 1 73 ? -7.885 39.889 147.131 1.00 30.22 73 VAL E N 1
ATOM 6057 C CA . VAL E 1 73 ? -7.510 39.912 148.539 1.00 28.43 73 VAL E CA 1
ATOM 6058 C C . VAL E 1 73 ? -6.165 39.224 148.679 1.00 31.37 73 VAL E C 1
ATOM 6059 O O . VAL E 1 73 ? -6.037 38.038 148.337 1.00 29.11 73 VAL E O 1
ATOM 6063 N N . GLU E 1 74 ? -5.166 39.945 149.204 1.00 28.58 74 GLU E N 1
ATOM 6064 C CA . GLU E 1 74 ? -3.784 39.467 149.238 1.00 32.57 74 GLU E CA 1
ATOM 6065 C C . GLU E 1 74 ? -3.162 39.638 150.617 1.00 32.30 74 GLU E C 1
ATOM 6066 O O . GLU E 1 74 ? -3.547 40.516 151.388 1.00 34.83 74 GLU E O 1
ATOM 6072 N N . ILE E 1 75 ? -2.184 38.793 150.925 1.00 29.72 75 ILE E N 1
ATOM 6073 C CA . ILE E 1 75 ? -1.340 39.050 152.094 1.00 27.93 75 ILE E CA 1
ATOM 6074 C C . ILE E 1 75 ? -0.572 40.346 151.855 1.00 31.15 75 ILE E C 1
ATOM 6075 O O . ILE E 1 75 ? -0.316 40.711 150.695 1.00 27.37 75 ILE E O 1
ATOM 6080 N N . PRO E 1 76 ? -0.205 41.067 152.918 1.00 30.71 76 PRO E N 1
ATOM 6081 C CA . PRO E 1 76 ? 0.575 42.303 152.763 1.00 33.51 76 PRO E CA 1
ATOM 6082 C C . PRO E 1 76 ? 1.886 42.023 152.046 1.00 32.79 76 PRO E C 1
ATOM 6083 O O . PRO E 1 76 ? 2.528 40.993 152.285 1.00 31.35 76 PRO E O 1
ATOM 6087 N N . ALA E 1 77 ? 2.279 42.941 151.155 1.00 28.44 77 ALA E N 1
ATOM 6088 C CA . ALA E 1 77 ? 3.540 42.772 150.444 1.00 35.52 77 ALA E CA 1
ATOM 6089 C C . ALA E 1 77 ? 4.059 44.133 150.010 1.00 40.26 77 ALA E C 1
ATOM 6090 O O . ALA E 1 77 ? 3.296 45.085 149.861 1.00 38.22 77 ALA E O 1
ATOM 6092 N N . GLY E 1 78 ? 5.372 44.208 149.780 1.00 36.75 78 GLY E N 1
ATOM 6093 C CA . GLY E 1 78 ? 5.961 45.446 149.305 1.00 40.70 78 GLY E CA 1
ATOM 6094 C C . GLY E 1 78 ? 7.274 45.186 148.601 1.00 45.69 78 GLY E C 1
ATOM 6095 O O . GLY E 1 78 ? 7.878 44.116 148.730 1.00 40.08 78 GLY E O 1
ATOM 6096 N N . LYS E 1 79 ? 7.720 46.192 147.855 1.00 41.99 79 LYS E N 1
ATOM 6097 C CA . LYS E 1 79 ? 8.932 46.039 147.060 1.00 43.95 79 LYS E CA 1
ATOM 6098 C C . LYS E 1 79 ? 10.169 45.880 147.948 1.00 42.62 79 LYS E C 1
ATOM 6099 O O . LYS E 1 79 ? 10.261 46.461 149.035 1.00 39.51 79 LYS E O 1
ATOM 6105 N N . LEU E 1 80 ? 11.104 45.040 147.496 1.00 39.18 80 LEU E N 1
ATOM 6106 C CA . LEU E 1 80 ? 12.445 44.988 148.068 1.00 42.51 80 LEU E CA 1
ATOM 6107 C C . LEU E 1 80 ? 13.188 46.291 147.811 1.00 47.46 80 LEU E C 1
ATOM 6108 O O . LEU E 1 80 ? 13.211 46.780 146.680 1.00 53.10 80 LEU E O 1
ATOM 6113 N N . GLU E 1 81 ? 13.843 46.820 148.837 1.00 45.41 81 GLU E N 1
ATOM 6114 C CA . GLU E 1 81 ? 14.658 48.021 148.690 1.00 59.78 81 GLU E CA 1
ATOM 6115 C C . GLU E 1 81 ? 16.136 47.645 148.644 1.00 59.95 81 GLU E C 1
ATOM 6116 O O . GLU E 1 81 ? 16.630 46.924 149.520 1.00 57.38 81 GLU E O 1
ATOM 6122 N N . LYS E 1 82 ? 16.837 48.145 147.626 1.00 64.74 82 LYS E N 1
ATOM 6123 C CA . LYS E 1 82 ? 18.245 47.806 147.437 1.00 66.12 82 LYS E CA 1
ATOM 6124 C C . LYS E 1 82 ? 19.031 47.990 148.731 1.00 63.00 82 LYS E C 1
ATOM 6125 O O . LYS E 1 82 ? 18.910 49.015 149.412 1.00 61.36 82 LYS E O 1
ATOM 6131 N N . GLY E 1 83 ? 19.817 46.968 149.078 1.00 62.12 83 GLY E N 1
ATOM 6132 C CA . GLY E 1 83 ? 20.641 46.980 150.270 1.00 60.59 83 GLY E CA 1
ATOM 6133 C C . GLY E 1 83 ? 19.914 46.706 151.570 1.00 63.97 83 GLY E C 1
ATOM 6134 O O . GLY E 1 83 ? 20.574 46.458 152.592 1.00 64.09 83 GLY E O 1
ATOM 6135 N N . GLU E 1 84 ? 18.587 46.741 151.580 1.00 60.06 84 GLU E N 1
ATOM 6136 C CA . GLU E 1 84 ? 17.839 46.600 152.820 1.00 58.88 84 GLU E CA 1
ATOM 6137 C C . GLU E 1 84 ? 17.567 45.133 153.116 1.00 55.18 84 GLU E C 1
ATOM 6138 O O . GLU E 1 84 ? 17.143 44.376 152.235 1.00 57.62 84 GLU E O 1
ATOM 6144 N N . ASP E 1 85 ? 17.851 44.741 154.344 1.00 50.96 85 ASP E N 1
ATOM 6145 C CA . ASP E 1 85 ? 17.415 43.458 154.858 1.00 54.77 85 ASP E CA 1
ATOM 6146 C C . ASP E 1 85 ? 15.925 43.265 154.586 1.00 52.96 85 ASP E C 1
ATOM 6147 O O . ASP E 1 85 ? 15.110 44.106 154.999 1.00 50.10 85 ASP E O 1
ATOM 6152 N N . PRO E 1 86 ? 15.525 42.173 153.930 1.00 51.40 86 PRO E N 1
ATOM 6153 C CA . PRO E 1 86 ? 14.088 41.953 153.689 1.00 48.44 86 PRO E CA 1
ATOM 6154 C C . PRO E 1 86 ? 13.258 41.851 154.966 1.00 45.93 86 PRO E C 1
ATOM 6155 O O . PRO E 1 86 ? 12.059 42.162 154.923 1.00 41.01 86 PRO E O 1
ATOM 6159 N N . ARG E 1 87 ? 13.838 41.410 156.093 1.00 41.64 87 ARG E N 1
ATOM 6160 C CA . ARG E 1 87 ? 13.076 41.393 157.341 1.00 43.59 87 ARG E CA 1
ATOM 6161 C C . ARG E 1 87 ? 12.612 42.797 157.706 1.00 48.00 87 ARG E C 1
ATOM 6162 O O . ARG E 1 87 ? 11.495 42.984 158.211 1.00 42.30 87 ARG E O 1
ATOM 6170 N N . ILE E 1 88 ? 13.457 43.799 157.451 1.00 47.08 88 ILE E N 1
ATOM 6171 C CA . ILE E 1 88 ? 13.087 45.179 157.745 1.00 49.93 88 ILE E CA 1
ATOM 6172 C C . ILE E 1 88 ? 11.943 45.623 156.845 1.00 45.44 88 ILE E C 1
ATOM 6173 O O . ILE E 1 88 ? 10.956 46.202 157.308 1.00 48.13 88 ILE E O 1
ATOM 6178 N N . THR E 1 89 ? 12.066 45.367 155.544 1.00 47.61 89 THR E N 1
ATOM 6179 C CA . THR E 1 89 ? 10.951 45.580 154.633 1.00 45.23 89 THR E CA 1
ATOM 6180 C C . THR E 1 89 ? 9.688 44.893 155.127 1.00 43.77 89 THR E C 1
ATOM 6181 O O . THR E 1 89 ? 8.600 45.469 155.057 1.00 41.63 89 THR E O 1
ATOM 6185 N N . ALA E 1 90 ? 9.807 43.652 155.611 1.00 42.30 90 ALA E N 1
ATOM 6186 C CA . ALA E 1 90 ? 8.622 42.934 156.066 1.00 42.87 90 ALA E CA 1
ATOM 6187 C C . ALA E 1 90 ? 7.955 43.664 157.225 1.00 43.08 90 ALA E C 1
ATOM 6188 O O . ALA E 1 90 ? 6.734 43.836 157.238 1.00 39.12 90 ALA E O 1
ATOM 6190 N N . LEU E 1 91 ? 8.741 44.086 158.221 1.00 41.19 91 LEU E N 1
ATOM 6191 C CA . LEU E 1 91 ? 8.153 44.767 159.372 1.00 41.38 91 LEU E CA 1
ATOM 6192 C C . LEU E 1 91 ? 7.471 46.063 158.952 1.00 43.06 91 LEU E C 1
ATOM 6193 O O . LEU E 1 91 ? 6.377 46.379 159.428 1.00 44.01 91 LEU E O 1
ATOM 6198 N N . ARG E 1 92 ? 8.088 46.811 158.038 1.00 41.17 92 ARG E N 1
ATOM 6199 C CA . ARG E 1 92 ? 7.516 48.086 157.617 1.00 47.87 92 ARG E CA 1
ATOM 6200 C C . ARG E 1 92 ? 6.239 47.893 156.801 1.00 47.31 92 ARG E C 1
ATOM 6201 O O . ARG E 1 92 ? 5.254 48.604 157.015 1.00 40.36 92 ARG E O 1
ATOM 6209 N N . GLU E 1 93 ? 6.230 46.939 155.860 1.00 45.70 93 GLU E N 1
ATOM 6210 C CA . GLU E 1 93 ? 5.024 46.732 155.061 1.00 44.53 93 GLU E CA 1
ATOM 6211 C C . GLU E 1 93 ? 3.868 46.263 155.924 1.00 42.74 93 GLU E C 1
ATOM 6212 O O . GLU E 1 93 ? 2.716 46.644 155.686 1.00 43.30 93 GLU E O 1
ATOM 6218 N N . LEU E 1 94 ? 4.150 45.423 156.924 1.00 38.04 94 LEU E N 1
ATOM 6219 C CA . LEU E 1 94 ? 3.090 44.956 157.810 1.00 40.25 94 LEU E CA 1
ATOM 6220 C C . LEU E 1 94 ? 2.425 46.130 158.522 1.00 45.34 94 LEU E C 1
ATOM 6221 O O . LEU E 1 94 ? 1.203 46.317 158.440 1.00 46.60 94 LEU E O 1
ATOM 6226 N N . GLU E 1 95 ? 3.215 46.939 159.229 1.00 47.29 95 GLU E N 1
ATOM 6227 C CA . GLU E 1 95 ? 2.618 48.025 160.003 1.00 49.42 95 GLU E CA 1
ATOM 6228 C C . GLU E 1 95 ? 2.042 49.098 159.086 1.00 46.31 95 GLU E C 1
ATOM 6229 O O . GLU E 1 95 ? 0.941 49.604 159.323 1.00 47.01 95 GLU E O 1
ATOM 6235 N N . GLU E 1 96 ? 2.734 49.408 158.001 1.00 40.52 96 GLU E N 1
ATOM 6236 C CA . GLU E 1 96 ? 2.235 50.418 157.083 1.00 46.67 96 GLU E CA 1
ATOM 6237 C C . GLU E 1 96 ? 0.955 49.962 156.381 1.00 53.39 96 GLU E C 1
ATOM 6238 O O . GLU E 1 96 ? 0.030 50.762 156.178 1.00 48.23 96 GLU E O 1
ATOM 6244 N N . GLU E 1 97 ? 0.848 48.676 156.046 1.00 45.92 97 GLU E N 1
ATOM 6245 C CA . GLU E 1 97 ? -0.300 48.227 155.269 1.00 44.13 97 GLU E CA 1
ATOM 6246 C C . GLU E 1 97 ? -1.460 47.758 156.140 1.00 44.98 97 GLU E C 1
ATOM 6247 O O . GLU E 1 97 ? -2.612 47.807 155.694 1.00 38.65 97 GLU E O 1
ATOM 6253 N N . THR E 1 98 ? -1.194 47.345 157.378 1.00 42.24 98 THR E N 1
ATOM 6254 C CA . THR E 1 98 ? -2.221 46.788 158.243 1.00 41.25 98 THR E CA 1
ATOM 6255 C C . THR E 1 98 ? -2.371 47.494 159.585 1.00 40.97 98 THR E C 1
ATOM 6256 O O . THR E 1 98 ? -3.377 47.263 160.261 1.00 42.88 98 THR E O 1
ATOM 6260 N N . GLY E 1 99 ? -1.405 48.295 160.010 1.00 45.43 99 GLY E N 1
ATOM 6261 C CA . GLY E 1 99 ? -1.445 48.872 161.337 1.00 44.63 99 GLY E CA 1
ATOM 6262 C C . GLY E 1 99 ? -0.912 47.973 162.430 1.00 47.68 99 GLY E C 1
ATOM 6263 O O . GLY E 1 99 ? -1.065 48.301 163.613 1.00 48.29 99 GLY E O 1
ATOM 6264 N N . TYR E 1 100 ? -0.285 46.852 162.084 1.00 42.57 100 TYR E N 1
ATOM 6265 C CA . TYR E 1 100 ? 0.138 45.873 163.074 1.00 40.72 100 TYR E CA 1
ATOM 6266 C C . TYR E 1 100 ? 1.645 45.937 163.283 1.00 41.27 100 TYR E C 1
ATOM 6267 O O . TYR E 1 100 ? 2.419 46.059 162.327 1.00 42.91 100 TYR E O 1
ATOM 6276 N N . GLU E 1 101 ? 2.055 45.855 164.537 1.00 42.34 101 GLU E N 1
ATOM 6277 C CA . GLU E 1 101 ? 3.408 45.458 164.862 1.00 47.04 101 GLU E CA 1
ATOM 6278 C C . GLU E 1 101 ? 3.359 44.039 165.392 1.00 41.06 101 GLU E C 1
ATOM 6279 O O . GLU E 1 101 ? 2.289 43.487 165.651 1.00 44.74 101 GLU E O 1
ATOM 6285 N N . CYS E 1 102 ? 4.531 43.432 165.507 1.00 42.56 102 CYS E N 1
ATOM 6286 C CA . CYS E 1 102 ? 4.620 42.014 165.807 1.00 40.96 102 CYS E CA 1
ATOM 6287 C C . CYS E 1 102 ? 5.791 41.802 166.746 1.00 44.40 102 CYS E C 1
ATOM 6288 O O . CYS E 1 102 ? 6.741 42.588 166.747 1.00 46.13 102 CYS E O 1
ATOM 6291 N N . GLU E 1 103 ? 5.725 40.731 167.534 1.00 43.14 103 GLU E N 1
ATOM 6292 C CA . GLU E 1 103 ? 6.864 40.389 168.367 1.00 44.85 103 GLU E CA 1
ATOM 6293 C C . GLU E 1 103 ? 7.833 39.445 167.666 1.00 45.19 103 GLU E C 1
ATOM 6294 O O . GLU E 1 103 ? 8.985 39.336 168.099 1.00 42.06 103 GLU E O 1
ATOM 6300 N N . GLN E 1 104 ? 7.429 38.811 166.562 1.00 39.04 104 GLN E N 1
ATOM 6301 C CA . GLN E 1 104 ? 8.324 37.910 165.856 1.00 35.64 104 GLN E CA 1
ATOM 6302 C C . GLN E 1 104 ? 8.038 37.996 164.357 1.00 41.38 104 GLN E C 1
ATOM 6303 O O . GLN E 1 104 ? 6.879 38.030 163.945 1.00 38.74 104 GLN E O 1
ATOM 6309 N N . MET E 1 105 ? 9.103 38.065 163.560 1.00 39.16 105 MET E N 1
ATOM 6310 C CA . MET E 1 105 ? 9.033 38.105 162.096 1.00 37.08 105 MET E CA 1
ATOM 6311 C C . MET E 1 105 ? 10.175 37.234 161.606 1.00 39.89 105 MET E C 1
ATOM 6312 O O . MET E 1 105 ? 11.339 37.617 161.779 1.00 38.82 105 MET E O 1
ATOM 6317 N N . GLU E 1 106 ? 9.866 36.091 160.987 1.00 30.85 106 GLU E N 1
ATOM 6318 C CA . GLU E 1 106 ? 10.921 35.174 160.558 1.00 34.51 106 GLU E CA 1
ATOM 6319 C C . GLU E 1 106 ? 10.649 34.653 159.150 1.00 38.09 106 GLU E C 1
ATOM 6320 O O . GLU E 1 106 ? 9.505 34.330 158.818 1.00 31.16 106 GLU E O 1
ATOM 6326 N N . TRP E 1 107 ? 11.727 34.512 158.366 1.00 35.02 107 TRP E N 1
ATOM 6327 C CA . TRP E 1 107 ? 11.655 34.059 156.974 1.00 34.44 107 TRP E CA 1
ATOM 6328 C C . TRP E 1 107 ? 11.104 32.641 156.872 1.00 37.62 107 TRP E C 1
ATOM 6329 O O . TRP E 1 107 ? 11.459 31.755 157.653 1.00 38.19 107 TRP E O 1
ATOM 6340 N N . LEU E 1 108 ? 10.214 32.424 155.902 1.00 32.94 108 LEU E N 1
ATOM 6341 C CA . LEU E 1 108 ? 9.638 31.108 155.664 1.00 30.06 108 LEU E CA 1
ATOM 6342 C C . LEU E 1 108 ? 10.154 30.466 154.378 1.00 36.50 108 LEU E C 1
ATOM 6343 O O . LEU E 1 108 ? 10.681 29.345 154.411 1.00 33.28 108 LEU E O 1
ATOM 6348 N N . ILE E 1 109 ? 10.041 31.159 153.239 1.00 34.66 109 ILE E N 1
ATOM 6349 C CA . ILE E 1 109 ? 10.307 30.560 151.931 1.00 32.56 109 ILE E CA 1
ATOM 6350 C C . ILE E 1 109 ? 10.452 31.689 150.921 1.00 36.40 109 ILE E C 1
ATOM 6351 O O . ILE E 1 109 ? 9.858 32.771 151.085 1.00 31.54 109 ILE E O 1
ATOM 6356 N N . SER E 1 110 ? 11.234 31.430 149.857 1.00 29.22 110 SER E N 1
ATOM 6357 C CA . SER E 1 110 ? 11.430 32.357 148.741 1.00 29.37 110 SER E CA 1
ATOM 6358 C C . SER E 1 110 ? 11.185 31.627 147.420 1.00 32.07 110 SER E C 1
ATOM 6359 O O . SER E 1 110 ? 11.468 30.441 147.293 1.00 28.79 110 SER E O 1
ATOM 6362 N N . PHE E 1 111 ? 10.646 32.329 146.429 1.00 27.80 111 PHE E N 1
ATOM 6363 C CA . PHE E 1 111 ? 10.326 31.641 145.190 1.00 29.08 111 PHE E CA 1
ATOM 6364 C C . PHE E 1 111 ? 10.112 32.664 144.089 1.00 28.39 111 PHE E C 1
ATOM 6365 O O . PHE E 1 111 ? 9.693 33.797 144.343 1.00 26.97 111 PHE E O 1
ATOM 6373 N N . ALA E 1 112 ? 10.409 32.251 142.868 1.00 30.41 112 ALA E N 1
ATOM 6374 C CA . ALA E 1 112 ? 10.095 33.053 141.690 1.00 28.37 112 ALA E CA 1
ATOM 6375 C C . ALA E 1 112 ? 8.610 32.906 141.360 1.00 30.25 112 ALA E C 1
ATOM 6376 O O . ALA E 1 112 ? 8.046 31.804 141.450 1.00 27.24 112 ALA E O 1
ATOM 6378 N N . THR E 1 113 ? 7.970 34.031 140.990 1.00 27.49 113 THR E N 1
ATOM 6379 C CA . THR E 1 113 ? 6.528 34.033 140.690 1.00 29.97 113 THR E CA 1
ATOM 6380 C C . THR E 1 113 ? 6.221 33.429 139.323 1.00 34.74 113 THR E C 1
ATOM 6381 O O . THR E 1 113 ? 5.285 32.637 139.185 1.00 33.91 113 THR E O 1
ATOM 6385 N N . SER E 1 114 ? 6.962 33.831 138.294 1.00 30.39 114 SER E N 1
ATOM 6386 C CA . SER E 1 114 ? 6.740 33.336 136.937 1.00 33.63 114 SER E CA 1
ATOM 6387 C C . SER E 1 114 ? 8.078 33.248 136.237 1.00 35.14 114 SER E C 1
ATOM 6388 O O . SER E 1 114 ? 8.409 34.071 135.370 1.00 29.91 114 SER E O 1
ATOM 6391 N N . PRO E 1 115 ? 8.866 32.219 136.559 1.00 33.53 115 PRO E N 1
ATOM 6392 C CA . PRO E 1 115 ? 10.225 32.126 136.027 1.00 35.85 115 PRO E CA 1
ATOM 6393 C C . PRO E 1 115 ? 10.256 31.842 134.543 1.00 34.78 115 PRO E C 1
ATOM 6394 O O . PRO E 1 115 ? 11.344 31.885 133.950 1.00 31.85 115 PRO E O 1
ATOM 6398 N N . GLY E 1 116 ? 9.104 31.583 133.920 1.00 36.59 116 GLY E N 1
ATOM 6399 C CA . GLY E 1 116 ? 9.074 31.451 132.469 1.00 35.32 116 GLY E CA 1
ATOM 6400 C C . GLY E 1 116 ? 9.477 32.719 131.736 1.00 39.46 116 GLY E C 1
ATOM 6401 O O . GLY E 1 116 ? 10.068 32.655 130.660 1.00 37.75 116 GLY E O 1
ATOM 6402 N N . PHE E 1 117 ? 9.186 33.884 132.306 1.00 30.82 117 PHE E N 1
ATOM 6403 C CA . PHE E 1 117 ? 9.520 35.134 131.638 1.00 34.58 117 PHE E CA 1
ATOM 6404 C C . PHE E 1 117 ? 10.009 36.229 132.566 1.00 34.36 117 PHE E C 1
ATOM 6405 O O . PHE E 1 117 ? 10.480 37.256 132.065 1.00 35.15 117 PHE E O 1
ATOM 6413 N N . ALA E 1 118 ? 9.935 36.069 133.889 1.00 31.36 118 ALA E N 1
ATOM 6414 C CA . ALA E 1 118 ? 10.287 37.157 134.783 1.00 32.57 118 ALA E CA 1
ATOM 6415 C C . ALA E 1 118 ? 11.252 36.670 135.856 1.00 31.97 118 ALA E C 1
ATOM 6416 O O . ALA E 1 118 ? 11.245 35.494 136.248 1.00 26.88 118 ALA E O 1
ATOM 6418 N N . ASP E 1 119 ? 12.077 37.600 136.333 1.00 29.48 119 ASP E N 1
ATOM 6419 C CA . ASP E 1 119 ? 13.025 37.355 137.406 1.00 28.71 119 ASP E CA 1
ATOM 6420 C C . ASP E 1 119 ? 12.515 37.793 138.769 1.00 31.57 119 ASP E C 1
ATOM 6421 O O . ASP E 1 119 ? 13.294 37.799 139.725 1.00 31.08 119 ASP E O 1
ATOM 6426 N N . GLU E 1 120 ? 11.229 38.125 138.884 1.00 32.79 120 GLU E N 1
ATOM 6427 C CA . GLU E 1 120 ? 10.660 38.508 140.168 1.00 34.02 120 GLU E CA 1
ATOM 6428 C C . GLU E 1 120 ? 10.779 37.366 141.172 1.00 33.79 120 GLU E C 1
ATOM 6429 O O . GLU E 1 120 ? 10.298 36.256 140.911 1.00 31.62 120 GLU E O 1
ATOM 6435 N N . ILE E 1 121 ? 11.365 37.656 142.344 1.00 34.48 121 ILE E N 1
ATOM 6436 C CA . ILE E 1 121 ? 11.425 36.735 143.490 1.00 32.48 121 ILE E CA 1
ATOM 6437 C C . ILE E 1 121 ? 10.601 37.329 144.632 1.00 33.82 121 ILE E C 1
ATOM 6438 O O . ILE E 1 121 ? 10.718 38.521 144.925 1.00 32.48 121 ILE E O 1
ATOM 6443 N N . ILE E 1 122 ? 9.808 36.496 145.316 1.00 26.47 122 ILE E N 1
ATOM 6444 C CA . ILE E 1 122 ? 9.067 36.913 146.506 1.00 27.86 122 ILE E CA 1
ATOM 6445 C C . ILE E 1 122 ? 9.662 36.214 147.722 1.00 30.85 122 ILE E C 1
ATOM 6446 O O . ILE E 1 122 ? 9.925 35.005 147.692 1.00 34.63 122 ILE E O 1
ATOM 6451 N N . HIS E 1 123 ? 9.869 36.969 148.792 1.00 29.41 123 HIS E N 1
ATOM 6452 C CA . HIS E 1 123 ? 10.313 36.413 150.066 1.00 31.13 123 HIS E CA 1
ATOM 6453 C C . HIS E 1 123 ? 9.172 36.490 151.066 1.00 33.82 123 HIS E C 1
ATOM 6454 O O . HIS E 1 123 ? 8.680 37.585 151.358 1.00 32.26 123 HIS E O 1
ATOM 6461 N N . ILE E 1 124 ? 8.779 35.349 151.621 1.00 26.44 124 ILE E N 1
ATOM 6462 C CA . ILE E 1 124 ? 7.678 35.322 152.574 1.00 31.59 124 ILE E CA 1
ATOM 6463 C C . ILE E 1 124 ? 8.220 35.190 153.995 1.00 33.27 124 ILE E C 1
ATOM 6464 O O . ILE E 1 124 ? 9.041 34.307 154.280 1.00 34.37 124 ILE E O 1
ATOM 6469 N N . TYR E 1 125 ? 7.756 36.071 154.878 1.00 31.67 125 TYR E N 1
ATOM 6470 C CA . TYR E 1 125 ? 8.020 36.042 156.312 1.00 32.53 125 TYR E CA 1
ATOM 6471 C C . TYR E 1 125 ? 6.725 35.749 157.056 1.00 32.36 125 TYR E C 1
ATOM 6472 O O . TYR E 1 125 ? 5.634 36.084 156.588 1.00 33.51 125 TYR E O 1
ATOM 6481 N N . VAL E 1 126 ? 6.850 35.130 158.222 1.00 31.79 126 VAL E N 1
ATOM 6482 C CA . VAL E 1 126 ? 5.714 34.839 159.089 1.00 34.16 126 VAL E CA 1
ATOM 6483 C C . VAL E 1 126 ? 5.817 35.752 160.304 1.00 35.18 126 VAL E C 1
ATOM 6484 O O . VAL E 1 126 ? 6.847 35.774 160.990 1.00 34.39 126 VAL E O 1
ATOM 6488 N N . ALA E 1 127 ? 4.766 36.510 160.572 1.00 34.20 127 ALA E N 1
ATOM 6489 C CA . ALA E 1 127 ? 4.754 37.422 161.713 1.00 36.03 127 ALA E CA 1
ATOM 6490 C C . ALA E 1 127 ? 3.846 36.840 162.786 1.00 39.39 127 ALA E C 1
ATOM 6491 O O . ALA E 1 127 ? 2.743 36.376 162.472 1.00 38.05 127 ALA E O 1
ATOM 6493 N N . LYS E 1 128 ? 4.315 36.855 164.044 1.00 39.39 128 LYS E N 1
ATOM 6494 C CA . LYS E 1 128 ? 3.564 36.330 165.183 1.00 43.03 128 LYS E CA 1
ATOM 6495 C C . LYS E 1 128 ? 3.536 37.353 166.319 1.00 43.30 128 LYS E C 1
ATOM 6496 O O . LYS E 1 128 ? 4.403 38.222 166.424 1.00 38.09 128 LYS E O 1
ATOM 6502 N N . GLY E 1 129 ? 2.536 37.216 167.190 1.00 43.42 129 GLY E N 1
ATOM 6503 C CA . GLY E 1 129 ? 2.370 38.118 168.318 1.00 40.62 129 GLY E CA 1
ATOM 6504 C C . GLY E 1 129 ? 2.013 39.508 167.857 1.00 44.72 129 GLY E C 1
ATOM 6505 O O . GLY E 1 129 ? 2.790 40.446 168.043 1.00 44.39 129 GLY E O 1
ATOM 6506 N N . LEU E 1 130 ? 0.846 39.653 167.230 1.00 41.74 130 LEU E N 1
ATOM 6507 C CA . LEU E 1 130 ? 0.483 40.914 166.604 1.00 45.90 130 LEU E CA 1
ATOM 6508 C C . LEU E 1 130 ? -0.101 41.877 167.635 1.00 41.38 130 LEU E C 1
ATOM 6509 O O . LEU E 1 130 ? -0.872 41.473 168.506 1.00 43.45 130 LEU E O 1
ATOM 6514 N N . SER E 1 131 ? 0.249 43.162 167.516 1.00 42.03 131 SER E N 1
ATOM 6515 C CA . SER E 1 131 ? -0.408 44.202 168.309 1.00 44.65 131 SER E CA 1
ATOM 6516 C C . SER E 1 131 ? -0.576 45.439 167.442 1.00 46.93 131 SER E C 1
ATOM 6517 O O . SER E 1 131 ? 0.126 45.623 166.445 1.00 44.91 131 SER E O 1
ATOM 6520 N N . LYS E 1 132 ? -1.499 46.307 167.833 1.00 48.12 132 LYS E N 1
ATOM 6521 C CA . LYS E 1 132 ? -1.769 47.484 167.018 1.00 49.81 132 LYS E CA 1
ATOM 6522 C C . LYS E 1 132 ? -0.745 48.584 167.291 1.00 50.65 132 LYS E C 1
ATOM 6523 O O . LYS E 1 132 ? -0.490 48.944 168.444 1.00 52.88 132 LYS E O 1
ATOM 6529 N N . LYS E 1 133 ? -0.143 49.100 166.220 1.00 48.92 133 LYS E N 1
ATOM 6530 C CA . LYS E 1 133 ? 0.809 50.196 166.333 1.00 51.51 133 LYS E CA 1
ATOM 6531 C C . LYS E 1 133 ? 0.044 51.493 166.588 1.00 51.59 133 LYS E C 1
ATOM 6532 O O . LYS E 1 133 ? -0.975 51.753 165.943 1.00 44.80 133 LYS E O 1
ATOM 6538 N N . GLU E 1 134 ? 0.526 52.301 167.529 1.00 50.61 134 GLU E N 1
ATOM 6539 C CA . GLU E 1 134 ? -0.179 53.534 167.857 1.00 50.01 134 GLU E CA 1
ATOM 6540 C C . GLU E 1 134 ? -0.145 54.521 166.695 1.00 50.66 134 GLU E C 1
ATOM 6541 O O . GLU E 1 134 ? 0.796 54.556 165.896 1.00 52.93 134 GLU E O 1
ATOM 6547 N N . ASN E 1 135 ? -1.205 55.324 166.610 1.00 49.61 135 ASN E N 1
ATOM 6548 C CA . ASN E 1 135 ? -1.358 56.302 165.541 1.00 46.33 135 ASN E CA 1
ATOM 6549 C C . ASN E 1 135 ? -0.216 57.310 165.547 1.00 48.89 135 ASN E C 1
ATOM 6550 O O . ASN E 1 135 ? 0.127 57.883 166.586 1.00 50.77 135 ASN E O 1
ATOM 6555 N N . ALA E 1 136 ? 0.391 57.508 164.379 1.00 45.26 136 ALA E N 1
ATOM 6556 C CA . ALA E 1 136 ? 1.466 58.477 164.200 1.00 44.67 136 ALA E CA 1
ATOM 6557 C C . ALA E 1 136 ? 1.113 59.512 163.135 1.00 47.98 136 ALA E C 1
ATOM 6558 O O . ALA E 1 136 ? 1.987 60.267 162.690 1.00 49.98 136 ALA E O 1
ATOM 6560 N N . ALA E 1 137 ? -0.158 59.564 162.718 1.00 45.67 137 ALA E N 1
ATOM 6561 C CA . ALA E 1 137 ? -0.645 60.522 161.728 1.00 42.72 137 ALA E CA 1
ATOM 6562 C C . ALA E 1 137 ? -1.637 61.526 162.317 1.00 43.54 137 ALA E C 1
ATOM 6563 O O . ALA E 1 137 ? -2.377 62.170 161.563 1.00 38.95 137 ALA E O 1
ATOM 6565 N N . GLY E 1 138 ? -1.686 61.654 163.646 1.00 44.53 138 GLY E N 1
ATOM 6566 C CA . GLY E 1 138 ? -2.616 62.586 164.268 1.00 38.81 138 GLY E CA 1
ATOM 6567 C C . GLY E 1 138 ? -4.019 62.482 163.697 1.00 37.40 138 GLY E C 1
ATOM 6568 O O . GLY E 1 138 ? -4.615 61.397 163.628 1.00 39.90 138 GLY E O 1
ATOM 6569 N N . LEU E 1 139 ? -4.560 63.629 163.268 1.00 38.88 139 LEU E N 1
ATOM 6570 C CA . LEU E 1 139 ? -5.943 63.689 162.799 1.00 37.14 139 LEU E CA 1
ATOM 6571 C C . LEU E 1 139 ? -6.145 62.974 161.475 1.00 39.92 139 LEU E C 1
ATOM 6572 O O . LEU E 1 139 ? -7.295 62.708 161.088 1.00 38.05 139 LEU E O 1
ATOM 6577 N N . ASP E 1 140 ? -5.066 62.703 160.752 1.00 40.19 140 ASP E N 1
ATOM 6578 C CA . ASP E 1 140 ? -5.128 61.916 159.522 1.00 39.16 140 ASP E CA 1
ATOM 6579 C C . ASP E 1 140 ? -5.012 60.426 159.813 1.00 46.44 140 ASP E C 1
ATOM 6580 O O . ASP E 1 140 ? -4.406 59.672 159.046 1.00 46.94 140 ASP E O 1
ATOM 6585 N N . GLU E 1 141 ? -5.561 59.993 160.949 1.00 45.72 141 GLU E N 1
ATOM 6586 C CA . GLU E 1 141 ? -5.475 58.602 161.373 1.00 49.66 141 GLU E CA 1
ATOM 6587 C C . GLU E 1 141 ? -5.921 57.658 160.262 1.00 49.45 141 GLU E C 1
ATOM 6588 O O . GLU E 1 141 ? -7.000 57.822 159.686 1.00 49.47 141 GLU E O 1
ATOM 6594 N N . ASP E 1 142 ? -5.076 56.667 159.973 1.00 49.39 142 ASP E N 1
ATOM 6595 C CA . ASP E 1 142 ? -5.390 55.650 158.976 1.00 51.00 142 ASP E CA 1
ATOM 6596 C C . ASP E 1 142 ? -6.443 54.673 159.488 1.00 49.82 142 ASP E C 1
ATOM 6597 O O . ASP E 1 142 ? -6.285 54.064 160.548 1.00 51.33 142 ASP E O 1
ATOM 6602 N N . GLU E 1 143 ? -7.516 54.515 158.718 1.00 51.12 143 GLU E N 1
ATOM 6603 C CA . GLU E 1 143 ? -8.616 53.632 159.076 1.00 52.46 143 GLU E CA 1
ATOM 6604 C C . GLU E 1 143 ? -8.425 52.205 158.545 1.00 56.55 143 GLU E C 1
ATOM 6605 O O . GLU E 1 143 ? -9.150 51.292 158.971 1.00 54.47 143 GLU E O 1
ATOM 6611 N N . PHE E 1 144 ? -7.459 51.993 157.645 1.00 52.96 144 PHE E N 1
ATOM 6612 C CA . PHE E 1 144 ? -7.214 50.694 157.004 1.00 50.26 144 PHE E CA 1
ATOM 6613 C C . PHE E 1 144 ? -8.509 50.110 156.433 1.00 51.66 144 PHE E C 1
ATOM 6614 O O . PHE E 1 144 ? -9.019 49.064 156.839 1.00 47.94 144 PHE E O 1
ATOM 6622 N N . VAL E 1 145 ? -9.009 50.853 155.444 1.00 52.51 145 VAL E N 1
ATOM 6623 C CA . VAL E 1 145 ? -10.232 50.494 154.738 1.00 55.73 145 VAL E CA 1
ATOM 6624 C C . VAL E 1 145 ? -10.073 49.157 154.032 1.00 53.42 145 VAL E C 1
ATOM 6625 O O . VAL E 1 145 ? -11.012 48.352 153.970 1.00 53.89 145 VAL E O 1
ATOM 6629 N N . ASP E 1 146 ? -8.896 48.905 153.478 1.00 51.16 146 ASP E N 1
ATOM 6630 C CA . ASP E 1 146 ? -8.656 47.708 152.685 1.00 51.42 146 ASP E CA 1
ATOM 6631 C C . ASP E 1 146 ? -8.322 46.482 153.527 1.00 49.56 146 ASP E C 1
ATOM 6632 O O . ASP E 1 146 ? -8.001 45.441 152.947 1.00 45.66 146 ASP E O 1
ATOM 6637 N N . LEU E 1 147 ? -8.389 46.566 154.856 1.00 45.61 147 LEU E N 1
ATOM 6638 C CA . LEU E 1 147 ? -7.865 45.511 155.720 1.00 43.75 147 LEU E CA 1
ATOM 6639 C C . LEU E 1 147 ? -8.920 44.439 155.978 1.00 44.19 147 LEU E C 1
ATOM 6640 O O . LEU E 1 147 ? -10.056 44.747 156.337 1.00 40.16 147 LEU E O 1
ATOM 6645 N N . ILE E 1 148 ? -8.547 43.173 155.799 1.00 40.19 148 ILE E N 1
ATOM 6646 C CA . ILE E 1 148 ? -9.463 42.055 155.995 1.00 38.80 148 ILE E CA 1
ATOM 6647 C C . ILE E 1 148 ? -8.766 41.005 156.852 1.00 40.45 148 ILE E C 1
ATOM 6648 O O . ILE E 1 148 ? -7.599 40.673 156.612 1.00 41.17 148 ILE E O 1
ATOM 6653 N N . GLU E 1 149 ? -9.465 40.477 157.851 1.00 34.54 149 GLU E N 1
ATOM 6654 C CA . GLU E 1 149 ? -8.939 39.357 158.616 1.00 38.36 149 GLU E CA 1
ATOM 6655 C C . GLU E 1 149 ? -9.883 38.185 158.477 1.00 38.87 149 GLU E C 1
ATOM 6656 O O . GLU E 1 149 ? -11.101 38.345 158.603 1.00 40.69 149 GLU E O 1
ATOM 6662 N N . LEU E 1 150 ? -9.315 37.013 158.192 1.00 33.71 150 LEU E N 1
ATOM 6663 C CA . LEU E 1 150 ? -10.093 35.852 157.800 1.00 34.43 150 LEU E CA 1
ATOM 6664 C C . LEU E 1 150 ? -9.745 34.654 158.673 1.00 31.65 150 LEU E C 1
ATOM 6665 O O . LEU E 1 150 ? -8.568 34.365 158.902 1.00 31.46 150 LEU E O 1
ATOM 6670 N N . THR E 1 151 ? -10.766 33.943 159.128 1.00 32.54 151 THR E N 1
ATOM 6671 C CA . THR E 1 151 ? -10.544 32.592 159.593 1.00 29.81 151 THR E CA 1
ATOM 6672 C C . THR E 1 151 ? -10.105 31.719 158.424 1.00 35.06 151 THR E C 1
ATOM 6673 O O . THR E 1 151 ? -10.304 32.055 157.247 1.00 29.49 151 THR E O 1
ATOM 6677 N N . LEU E 1 152 ? -9.553 30.559 158.758 1.00 31.11 152 LEU E N 1
ATOM 6678 C CA . LEU E 1 152 ? -9.156 29.609 157.721 1.00 36.23 152 LEU E CA 1
ATOM 6679 C C . LEU E 1 152 ? -10.335 29.234 156.814 1.00 35.24 152 LEU E C 1
ATOM 6680 O O . LEU E 1 152 ? -10.201 29.200 155.588 1.00 30.58 152 LEU E O 1
ATOM 6685 N N . ASP E 1 153 ? -11.496 28.917 157.399 1.00 33.68 153 ASP E N 1
ATOM 6686 C CA . ASP E 1 153 ? -12.662 28.578 156.581 1.00 36.02 153 ASP E CA 1
ATOM 6687 C C . ASP E 1 153 ? -13.089 29.731 155.682 1.00 31.24 153 ASP E C 1
ATOM 6688 O O . ASP E 1 153 ? -13.497 29.515 154.536 1.00 30.83 153 ASP E O 1
ATOM 6693 N N . GLU E 1 154 ? -13.040 30.954 156.190 1.00 30.73 154 GLU E N 1
ATOM 6694 C CA . GLU E 1 154 ? -13.335 32.108 155.353 1.00 30.25 154 GLU E CA 1
ATOM 6695 C C . GLU E 1 154 ? -12.300 32.239 154.227 1.00 29.32 154 GLU E C 1
ATOM 6696 O O . GLU E 1 154 ? -12.652 32.500 153.070 1.00 28.38 154 GLU E O 1
ATOM 6702 N N . ALA E 1 155 ? -11.028 32.025 154.530 1.00 24.78 155 ALA E N 1
ATOM 6703 C CA . ALA E 1 155 ? -10.019 32.082 153.467 1.00 26.12 155 ALA E CA 1
ATOM 6704 C C . ALA E 1 155 ? -10.303 31.047 152.378 1.00 27.85 155 ALA E C 1
ATOM 6705 O O . ALA E 1 155 ? -10.223 31.350 151.183 1.00 27.12 155 ALA E O 1
ATOM 6707 N N . LEU E 1 156 ? -10.647 29.819 152.772 1.00 29.51 156 LEU E N 1
ATOM 6708 C CA . LEU E 1 156 ? -10.964 28.789 151.789 1.00 28.22 156 LEU E CA 1
ATOM 6709 C C . LEU E 1 156 ? -12.174 29.181 150.957 1.00 23.22 156 LEU E C 1
ATOM 6710 O O . LEU E 1 156 ? -12.197 28.955 149.737 1.00 25.29 156 LEU E O 1
ATOM 6715 N N . GLN E 1 157 ? -13.185 29.795 151.595 1.00 27.69 157 GLN E N 1
ATOM 6716 C CA . GLN E 1 157 ? -14.327 30.323 150.850 1.00 25.92 157 GLN E CA 1
ATOM 6717 C C . GLN E 1 157 ? -13.902 31.425 149.889 1.00 25.91 157 GLN E C 1
ATOM 6718 O O . GLN E 1 157 ? -14.426 31.516 148.768 1.00 26.33 157 GLN E O 1
ATOM 6724 N N . TYR E 1 158 ? -12.979 32.299 150.320 1.00 23.67 158 TYR E N 1
ATOM 6725 C CA . TYR E 1 158 ? -12.472 33.336 149.416 1.00 23.99 158 TYR E CA 1
ATOM 6726 C C . TYR E 1 158 ? -11.734 32.726 148.223 1.00 26.65 158 TYR E C 1
ATOM 6727 O O . TYR E 1 158 ? -11.756 33.291 147.111 1.00 26.11 158 TYR E O 1
ATOM 6736 N N . ILE E 1 159 ? -11.077 31.573 148.414 1.00 24.69 159 ILE E N 1
ATOM 6737 C CA . ILE E 1 159 ? -10.491 30.891 147.253 1.00 23.40 159 ILE E CA 1
ATOM 6738 C C . ILE E 1 159 ? -11.584 30.359 146.338 1.00 25.78 159 ILE E C 1
ATOM 6739 O O . ILE E 1 159 ? -11.517 30.508 145.103 1.00 22.30 159 ILE E O 1
ATOM 6744 N N . LYS E 1 160 ? -12.617 29.719 146.919 1.00 25.43 160 LYS E N 1
ATOM 6745 C CA . LYS E 1 160 ? -13.724 29.256 146.086 1.00 27.97 160 LYS E CA 1
ATOM 6746 C C . LYS E 1 160 ? -14.302 30.384 145.236 1.00 25.90 160 LYS E C 1
ATOM 6747 O O . LYS E 1 160 ? -14.638 30.185 144.047 1.00 23.97 160 LYS E O 1
ATOM 6753 N N . GLU E 1 161 ? -14.506 31.563 145.849 1.00 25.72 161 GLU E N 1
ATOM 6754 C CA . GLU E 1 161 ? -15.030 32.721 145.146 1.00 23.79 161 GLU E CA 1
ATOM 6755 C C . GLU E 1 161 ? -13.981 33.422 144.291 1.00 25.50 161 GLU E C 1
ATOM 6756 O O . GLU E 1 161 ? -14.338 34.373 143.602 1.00 23.13 161 GLU E O 1
ATOM 6762 N N . GLN E 1 162 ? -12.712 32.993 144.341 1.00 24.91 162 GLN E N 1
ATOM 6763 C CA . GLN E 1 162 ? -11.621 33.641 143.616 1.00 22.13 162 GLN E CA 1
ATOM 6764 C C . GLN E 1 162 ? -11.475 35.109 144.008 1.00 26.61 162 GLN E C 1
ATOM 6765 O O . GLN E 1 162 ? -11.016 35.943 143.221 1.00 27.28 162 GLN E O 1
ATOM 6771 N N . ARG E 1 163 ? -11.848 35.436 145.248 1.00 27.47 163 ARG E N 1
ATOM 6772 C CA . ARG E 1 163 ? -11.434 36.699 145.833 1.00 28.27 163 ARG E CA 1
ATOM 6773 C C . ARG E 1 163 ? -9.963 36.634 146.207 1.00 29.74 163 ARG E C 1
ATOM 6774 O O . ARG E 1 163 ? -9.243 37.623 146.082 1.00 27.23 163 ARG E O 1
ATOM 6782 N N . ILE E 1 164 ? -9.502 35.467 146.670 1.00 27.37 164 ILE E N 1
ATOM 6783 C CA . ILE E 1 164 ? -8.082 35.161 146.753 1.00 26.94 164 ILE E CA 1
ATOM 6784 C C . ILE E 1 164 ? -7.712 34.497 145.432 1.00 27.27 164 ILE E C 1
ATOM 6785 O O . ILE E 1 164 ? -8.396 33.564 144.973 1.00 26.31 164 ILE E O 1
ATOM 6790 N N . TYR E 1 165 ? -6.679 35.025 144.783 1.00 25.79 165 TYR E N 1
ATOM 6791 C CA . TYR E 1 165 ? -6.476 34.760 143.370 1.00 25.76 165 TYR E CA 1
ATOM 6792 C C . TYR E 1 165 ? -5.054 35.091 142.947 1.00 25.72 165 TYR E C 1
ATOM 6793 O O . TYR E 1 165 ? -4.852 35.488 141.803 1.00 26.43 165 TYR E O 1
ATOM 6802 N N . ASP E 1 166 ? -4.080 35.004 143.852 1.00 21.39 166 ASP E N 1
ATOM 6803 C CA . ASP E 1 166 ? -2.696 35.159 143.413 1.00 27.89 166 ASP E CA 1
ATOM 6804 C C . ASP E 1 166 ? -1.802 34.225 144.210 1.00 28.73 166 ASP E C 1
ATOM 6805 O O . ASP E 1 166 ? -2.178 33.718 145.268 1.00 24.93 166 ASP E O 1
ATOM 6810 N N . SER E 1 167 ? -0.629 33.936 143.644 1.00 26.44 167 SER E N 1
ATOM 6811 C CA . SER E 1 167 ? 0.085 32.750 144.091 1.00 26.22 167 SER E CA 1
ATOM 6812 C C . SER E 1 167 ? 0.657 32.938 145.500 1.00 28.01 167 SER E C 1
ATOM 6813 O O . SER E 1 167 ? 0.613 32.017 146.317 1.00 25.15 167 SER E O 1
ATOM 6816 N N . LYS E 1 168 ? 1.112 34.139 145.846 1.00 24.89 168 LYS E N 1
ATOM 6817 C CA . LYS E 1 168 ? 1.666 34.292 147.187 1.00 28.10 168 LYS E CA 1
ATOM 6818 C C . LYS E 1 168 ? 0.588 34.117 148.254 1.00 28.63 168 LYS E C 1
ATOM 6819 O O . LYS E 1 168 ? 0.867 33.596 149.343 1.00 28.25 168 LYS E O 1
ATOM 6825 N N . THR E 1 169 ? -0.648 34.515 147.957 1.00 29.00 169 THR E N 1
ATOM 6826 C CA . THR E 1 169 ? -1.704 34.425 148.962 1.00 23.74 169 THR E CA 1
ATOM 6827 C C . THR E 1 169 ? -2.273 32.998 149.041 1.00 26.30 169 THR E C 1
ATOM 6828 O O . THR E 1 169 ? -2.647 32.532 150.119 1.00 29.82 169 THR E O 1
ATOM 6832 N N . VAL E 1 170 ? -2.352 32.290 147.917 1.00 27.30 170 VAL E N 1
ATOM 6833 C CA . VAL E 1 170 ? -2.658 30.854 147.972 1.00 26.67 170 VAL E CA 1
ATOM 6834 C C . VAL E 1 170 ? -1.655 30.131 148.867 1.00 27.08 170 VAL E C 1
ATOM 6835 O O . VAL E 1 170 ? -2.028 29.315 149.723 1.00 26.17 170 VAL E O 1
ATOM 6839 N N . ILE E 1 171 ? -0.359 30.401 148.670 1.00 27.67 171 ILE E N 1
ATOM 6840 C CA . ILE E 1 171 ? 0.670 29.766 149.498 1.00 30.69 171 ILE E CA 1
ATOM 6841 C C . ILE E 1 171 ? 0.442 30.072 150.965 1.00 30.93 171 ILE E C 1
ATOM 6842 O O . ILE E 1 171 ? 0.627 29.211 151.840 1.00 32.32 171 ILE E O 1
ATOM 6847 N N . ALA E 1 172 ? 0.007 31.293 151.262 1.00 26.45 172 ALA E N 1
ATOM 6848 C CA . ALA E 1 172 ? -0.195 31.661 152.656 1.00 25.00 172 ALA E CA 1
ATOM 6849 C C . ALA E 1 172 ? -1.388 30.923 153.242 1.00 33.30 172 ALA E C 1
ATOM 6850 O O . ALA E 1 172 ? -1.371 30.552 154.419 1.00 28.11 172 ALA E O 1
ATOM 6852 N N . VAL E 1 173 ? -2.437 30.698 152.441 1.00 27.61 173 VAL E N 1
ATOM 6853 C CA . VAL E 1 173 ? -3.603 29.984 152.978 1.00 29.35 173 VAL E CA 1
ATOM 6854 C C . VAL E 1 173 ? -3.265 28.514 153.230 1.00 29.93 173 VAL E C 1
ATOM 6855 O O . VAL E 1 173 ? -3.717 27.918 154.217 1.00 31.59 173 VAL E O 1
ATOM 6859 N N . GLN E 1 174 ? -2.513 27.897 152.320 1.00 26.49 174 GLN E N 1
ATOM 6860 C CA . GLN E 1 174 ? -2.079 26.510 152.518 1.00 33.20 174 GLN E CA 1
ATOM 6861 C C . GLN E 1 174 ? -1.200 26.378 153.755 1.00 36.69 174 GLN E C 1
ATOM 6862 O O . GLN E 1 174 ? -1.296 25.390 154.497 1.00 34.50 174 GLN E O 1
ATOM 6868 N N . TYR E 1 175 ? -0.324 27.358 153.984 1.00 31.38 175 TYR E N 1
ATOM 6869 C CA . TYR E 1 175 ? 0.458 27.375 155.211 1.00 34.83 175 TYR E CA 1
ATOM 6870 C C . TYR E 1 175 ? -0.461 27.388 156.421 1.00 34.36 175 TYR E C 1
ATOM 6871 O O . TYR E 1 175 ? -0.244 26.642 157.384 1.00 40.48 175 TYR E O 1
ATOM 6880 N N . LEU E 1 176 ? -1.505 28.223 156.397 1.00 31.99 176 LEU E N 1
ATOM 6881 C CA . LEU E 1 176 ? -2.402 28.250 157.553 1.00 33.44 176 LEU E CA 1
ATOM 6882 C C . LEU E 1 176 ? -3.173 26.937 157.675 1.00 37.49 176 LEU E C 1
ATOM 6883 O O . LEU E 1 176 ? -3.412 26.466 158.796 1.00 37.88 176 LEU E O 1
ATOM 6888 N N . GLN E 1 177 ? -3.526 26.309 156.542 1.00 34.50 177 GLN E N 1
ATOM 6889 C CA . GLN E 1 177 ? -4.160 24.988 156.566 1.00 39.74 177 GLN E CA 1
ATOM 6890 C C . GLN E 1 177 ? -3.258 23.954 157.230 1.00 41.09 177 GLN E C 1
ATOM 6891 O O . GLN E 1 177 ? -3.718 23.115 158.014 1.00 37.27 177 GLN E O 1
ATOM 6897 N N . LEU E 1 178 ? -1.977 23.954 156.862 1.00 38.85 178 LEU E N 1
ATOM 6898 C CA . LEU E 1 178 ? -1.051 22.980 157.427 1.00 42.03 178 LEU E CA 1
ATOM 6899 C C . LEU E 1 178 ? -0.835 23.242 158.914 1.00 44.46 178 LEU E C 1
ATOM 6900 O O . LEU E 1 178 ? -0.681 22.300 159.700 1.00 42.84 178 LEU E O 1
ATOM 6905 N N . GLN E 1 179 ? -0.832 24.516 159.318 1.00 39.86 179 GLN E N 1
ATOM 6906 C CA . GLN E 1 179 ? -0.689 24.841 160.735 1.00 43.11 179 GLN E CA 1
ATOM 6907 C C . GLN E 1 179 ? -1.844 24.255 161.528 1.00 47.85 179 GLN E C 1
ATOM 6908 O O . GLN E 1 179 ? -1.664 23.728 162.635 1.00 42.42 179 GLN E O 1
ATOM 6914 N N . GLU E 1 180 ? -3.046 24.338 160.969 1.00 46.61 180 GLU E N 1
ATOM 6915 C CA . GLU E 1 180 ? -4.206 23.828 161.677 1.00 47.98 180 GLU E CA 1
ATOM 6916 C C . GLU E 1 180 ? -4.212 22.316 161.669 1.00 47.84 180 GLU E C 1
ATOM 6917 O O . GLU E 1 180 ? -4.647 21.694 162.642 1.00 51.27 180 GLU E O 1
ATOM 6923 N N . ALA E 1 181 ? -3.726 21.713 160.588 1.00 43.70 181 ALA E N 1
ATOM 6924 C CA . ALA E 1 181 ? -3.640 20.258 160.540 1.00 48.89 181 ALA E CA 1
ATOM 6925 C C . ALA E 1 181 ? -2.739 19.735 161.654 1.00 50.42 181 ALA E C 1
ATOM 6926 O O . ALA E 1 181 ? -3.085 18.775 162.351 1.00 50.20 181 ALA E O 1
ATOM 6928 N N . LEU E 1 182 ? -1.584 20.370 161.847 1.00 47.92 182 LEU E N 1
ATOM 6929 C CA . LEU E 1 182 ? -0.670 19.945 162.906 1.00 50.42 182 LEU E CA 1
ATOM 6930 C C . LEU E 1 182 ? -1.274 20.159 164.284 1.00 49.58 182 LEU E C 1
ATOM 6931 O O . LEU E 1 182 ? -1.124 19.313 165.170 1.00 51.33 182 LEU E O 1
ATOM 6936 N N . LYS E 1 183 ? -1.934 21.298 164.496 1.00 47.95 183 LYS E N 1
ATOM 6937 C CA . LYS E 1 183 ? -2.551 21.572 165.789 1.00 53.23 183 LYS E CA 1
ATOM 6938 C C . LYS E 1 183 ? -3.651 20.564 166.095 1.00 53.33 183 LYS E C 1
ATOM 6939 O O . LYS E 1 183 ? -3.763 20.070 167.224 1.00 52.62 183 LYS E O 1
ATOM 6945 N N . ASN E 1 184 ? -4.471 20.248 165.094 1.00 54.60 184 ASN E N 1
ATOM 6946 C CA . ASN E 1 184 ? -5.533 19.264 165.268 1.00 53.23 184 ASN E CA 1
ATOM 6947 C C . ASN E 1 184 ? -4.951 17.902 165.610 1.00 55.25 184 ASN E C 1
ATOM 6948 O O . ASN E 1 184 ? -5.508 17.168 166.436 1.00 57.64 184 ASN E O 1
ATOM 6953 N N . LYS E 1 185 ? -3.823 17.549 164.987 1.00 49.77 185 LYS E N 1
ATOM 6954 C CA . LYS E 1 185 ? -3.148 16.305 165.335 1.00 52.99 185 LYS E CA 1
ATOM 6955 C C . LYS E 1 185 ? -2.752 16.277 166.812 1.00 58.63 185 LYS E C 1
ATOM 6956 O O . LYS E 1 185 ? -2.945 15.261 167.491 1.00 58.58 185 LYS E O 1
ATOM 6962 N N . LEU E 1 186 ? -2.199 17.380 167.331 1.00 57.07 186 LEU E N 1
ATOM 6963 C CA . LEU E 1 186 ? -1.780 17.407 168.734 1.00 55.61 186 LEU E CA 1
ATOM 6964 C C . LEU E 1 186 ? -2.957 17.111 169.656 1.00 64.24 186 LEU E C 1
ATOM 6965 O O . LEU E 1 186 ? -2.961 16.109 170.381 1.00 64.47 186 LEU E O 1
ATOM 6970 N N . GLU E 1 187 ? -3.972 17.972 169.635 1.00 63.53 187 GLU E N 1
ATOM 6971 C CA . GLU E 1 187 ? -5.226 17.683 170.317 1.00 62.41 187 GLU E CA 1
ATOM 6972 C C . GLU E 1 187 ? -5.816 16.377 169.774 1.00 64.65 187 GLU E C 1
ATOM 6973 O O . GLU E 1 187 ? -6.523 15.654 170.478 1.00 65.80 187 GLU E O 1
ATOM 6979 N N . PHE F 1 5 ? -13.979 49.723 142.797 1.00 56.32 5 PHE F N 1
ATOM 6980 C CA . PHE F 1 5 ? -12.893 50.634 142.475 1.00 60.35 5 PHE F CA 1
ATOM 6981 C C . PHE F 1 5 ? -12.355 50.294 141.088 1.00 63.05 5 PHE F C 1
ATOM 6982 O O . PHE F 1 5 ? -12.304 49.127 140.715 1.00 58.24 5 PHE F O 1
ATOM 6990 N N . GLU F 1 6 ? -11.962 51.303 140.316 1.00 59.63 6 GLU F N 1
ATOM 6991 C CA . GLU F 1 6 ? -11.467 51.039 138.976 1.00 64.59 6 GLU F CA 1
ATOM 6992 C C . GLU F 1 6 ? -10.463 52.118 138.592 1.00 65.94 6 GLU F C 1
ATOM 6993 O O . GLU F 1 6 ? -10.451 53.218 139.156 1.00 68.36 6 GLU F O 1
ATOM 6999 N N . GLU F 1 7 ? -9.584 51.762 137.656 1.00 63.47 7 GLU F N 1
ATOM 7000 C CA . GLU F 1 7 ? -8.710 52.708 136.967 1.00 66.69 7 GLU F CA 1
ATOM 7001 C C . GLU F 1 7 ? -8.951 52.468 135.490 1.00 71.72 7 GLU F C 1
ATOM 7002 O O . GLU F 1 7 ? -8.638 51.373 134.997 1.00 72.07 7 GLU F O 1
ATOM 7008 N N . LYS F 1 8 ? -9.480 53.475 134.780 1.00 73.81 8 LYS F N 1
ATOM 7009 C CA . LYS F 1 8 ? -9.818 53.180 133.410 1.00 73.83 8 LYS F CA 1
ATOM 7010 C C . LYS F 1 8 ? -8.751 53.602 132.399 1.00 74.23 8 LYS F C 1
ATOM 7011 O O . LYS F 1 8 ? -8.011 54.586 132.553 1.00 74.34 8 LYS F O 1
ATOM 7017 N N . THR F 1 9 ? -8.705 52.821 131.332 1.00 73.41 9 THR F N 1
ATOM 7018 C CA . THR F 1 9 ? -7.672 52.944 130.327 1.00 78.15 9 THR F CA 1
ATOM 7019 C C . THR F 1 9 ? -8.152 53.878 129.224 1.00 78.82 9 THR F C 1
ATOM 7020 O O . THR F 1 9 ? -9.226 53.679 128.642 1.00 74.75 9 THR F O 1
ATOM 7024 N N . ILE F 1 10 ? -7.363 54.922 128.983 1.00 79.00 10 ILE F N 1
ATOM 7025 C CA . ILE F 1 10 ? -7.681 55.934 127.994 1.00 77.42 10 ILE F CA 1
ATOM 7026 C C . ILE F 1 10 ? -6.894 55.746 126.701 1.00 79.01 10 ILE F C 1
ATOM 7027 O O . ILE F 1 10 ? -7.418 56.056 125.623 1.00 79.01 10 ILE F O 1
ATOM 7032 N N . LYS F 1 11 ? -5.662 55.244 126.776 1.00 78.13 11 LYS F N 1
ATOM 7033 C CA . LYS F 1 11 ? -4.816 55.032 125.611 1.00 76.00 11 LYS F CA 1
ATOM 7034 C C . LYS F 1 11 ? -3.928 53.822 125.873 1.00 72.98 11 LYS F C 1
ATOM 7035 O O . LYS F 1 11 ? -3.452 53.625 126.994 1.00 68.30 11 LYS F O 1
ATOM 7041 N N . THR F 1 12 ? -3.714 53.016 124.834 1.00 73.35 12 THR F N 1
ATOM 7042 C CA . THR F 1 12 ? -2.952 51.773 124.931 1.00 69.42 12 THR F CA 1
ATOM 7043 C C . THR F 1 12 ? -1.859 51.771 123.870 1.00 69.01 12 THR F C 1
ATOM 7044 O O . THR F 1 12 ? -2.151 51.620 122.679 1.00 69.00 12 THR F O 1
ATOM 7048 N N . GLU F 1 13 ? -0.605 51.919 124.298 1.00 66.46 13 GLU F N 1
ATOM 7049 C CA . GLU F 1 13 ? 0.537 51.773 123.401 1.00 62.95 13 GLU F CA 1
ATOM 7050 C C . GLU F 1 13 ? 1.052 50.343 123.507 1.00 59.98 13 GLU F C 1
ATOM 7051 O O . GLU F 1 13 ? 1.602 49.946 124.539 1.00 56.90 13 GLU F O 1
ATOM 7057 N N . GLN F 1 14 ? 0.853 49.566 122.449 1.00 55.95 14 GLN F N 1
ATOM 7058 C CA . GLN F 1 14 ? 1.382 48.211 122.376 1.00 56.00 14 GLN F CA 1
ATOM 7059 C C . GLN F 1 14 ? 2.891 48.296 122.177 1.00 59.96 14 GLN F C 1
ATOM 7060 O O . GLN F 1 14 ? 3.360 48.773 121.138 1.00 59.08 14 GLN F O 1
ATOM 7066 N N . ILE F 1 15 ? 3.657 47.876 123.182 1.00 51.33 15 ILE F N 1
ATOM 7067 C CA . ILE F 1 15 ? 5.105 48.049 123.132 1.00 49.67 15 ILE F CA 1
ATOM 7068 C C . ILE F 1 15 ? 5.808 46.861 122.483 1.00 51.37 15 ILE F C 1
ATOM 7069 O O . ILE F 1 15 ? 6.841 47.040 121.828 1.00 54.16 15 ILE F O 1
ATOM 7074 N N . PHE F 1 16 ? 5.268 45.656 122.615 1.00 46.17 16 PHE F N 1
ATOM 7075 C CA . PHE F 1 16 ? 6.013 44.482 122.196 1.00 47.31 16 PHE F CA 1
ATOM 7076 C C . PHE F 1 16 ? 5.061 43.306 122.065 1.00 48.55 16 PHE F C 1
ATOM 7077 O O . PHE F 1 16 ? 4.080 43.207 122.803 1.00 46.78 16 PHE F O 1
ATOM 7085 N N . SER F 1 17 ? 5.366 42.406 121.129 1.00 48.03 17 SER F N 1
ATOM 7086 C CA . SER F 1 17 ? 4.621 41.155 120.986 1.00 49.64 17 SER F CA 1
ATOM 7087 C C . SER F 1 17 ? 5.601 40.064 120.586 1.00 55.70 17 SER F C 1
ATOM 7088 O O . SER F 1 17 ? 6.156 40.100 119.482 1.00 55.33 17 SER F O 1
ATOM 7091 N N . GLY F 1 18 ? 5.804 39.095 121.471 1.00 48.79 18 GLY F N 1
ATOM 7092 C CA . GLY F 1 18 ? 6.799 38.072 121.234 1.00 48.21 18 GLY F CA 1
ATOM 7093 C C . GLY F 1 18 ? 6.226 36.675 121.228 1.00 49.42 18 GLY F C 1
ATOM 7094 O O . GLY F 1 18 ? 5.016 36.488 121.094 1.00 49.54 18 GLY F O 1
ATOM 7095 N N . ARG F 1 19 ? 7.100 35.678 121.366 1.00 49.97 19 ARG F N 1
ATOM 7096 C CA . ARG F 1 19 ? 6.646 34.298 121.452 1.00 54.23 19 ARG F CA 1
ATOM 7097 C C . ARG F 1 19 ? 5.851 34.047 122.728 1.00 56.07 19 ARG F C 1
ATOM 7098 O O . ARG F 1 19 ? 4.940 33.210 122.738 1.00 51.72 19 ARG F O 1
ATOM 7106 N N . VAL F 1 20 ? 6.200 34.730 123.822 1.00 50.97 20 VAL F N 1
ATOM 7107 C CA . VAL F 1 20 ? 5.716 34.388 125.154 1.00 49.58 20 VAL F CA 1
ATOM 7108 C C . VAL F 1 20 ? 4.874 35.510 125.755 1.00 48.89 20 VAL F C 1
ATOM 7109 O O . VAL F 1 20 ? 3.764 35.274 126.245 1.00 49.72 20 VAL F O 1
ATOM 7113 N N . VAL F 1 21 ? 5.381 36.741 125.725 1.00 44.68 21 VAL F N 1
ATOM 7114 C CA . VAL F 1 21 ? 4.685 37.841 126.378 1.00 44.09 21 VAL F CA 1
ATOM 7115 C C . VAL F 1 21 ? 4.416 38.952 125.381 1.00 44.06 21 VAL F C 1
ATOM 7116 O O . VAL F 1 21 ? 5.091 39.100 124.364 1.00 48.12 21 VAL F O 1
ATOM 7120 N N . LYS F 1 22 ? 3.407 39.741 125.696 1.00 41.93 22 LYS F N 1
ATOM 7121 C CA . LYS F 1 22 ? 3.210 41.030 125.075 1.00 43.87 22 LYS F CA 1
ATOM 7122 C C . LYS F 1 22 ? 3.315 42.059 126.181 1.00 44.73 22 LYS F C 1
ATOM 7123 O O . LYS F 1 22 ? 3.002 41.767 127.335 1.00 48.79 22 LYS F O 1
ATOM 7129 N N . LEU F 1 23 ? 3.794 43.249 125.845 1.00 41.06 23 LEU F N 1
ATOM 7130 C CA . LEU F 1 23 ? 3.882 44.333 126.808 1.00 40.71 23 LEU F CA 1
ATOM 7131 C C . LEU F 1 23 ? 3.138 45.534 126.248 1.00 45.80 23 LEU F C 1
ATOM 7132 O O . LEU F 1 23 ? 3.239 45.840 125.056 1.00 47.30 23 LEU F O 1
ATOM 7137 N N . GLN F 1 24 ? 2.377 46.200 127.098 1.00 48.33 24 GLN F N 1
ATOM 7138 C CA . GLN F 1 24 ? 1.645 47.390 126.698 1.00 51.05 24 GLN F CA 1
ATOM 7139 C C . GLN F 1 24 ? 1.756 48.379 127.843 1.00 49.92 24 GLN F C 1
ATOM 7140 O O . GLN F 1 24 ? 2.047 47.994 128.973 1.00 51.24 24 GLN F O 1
ATOM 7146 N N . VAL F 1 25 ? 1.579 49.662 127.543 1.00 48.97 25 VAL F N 1
ATOM 7147 C CA . VAL F 1 25 ? 1.510 50.695 128.572 1.00 56.88 25 VAL F CA 1
ATOM 7148 C C . VAL F 1 25 ? 0.182 51.424 128.412 1.00 59.13 25 VAL F C 1
ATOM 7149 O O . VAL F 1 25 ? -0.209 51.780 127.291 1.00 60.09 25 VAL F O 1
ATOM 7153 N N . ASP F 1 26 ? -0.510 51.627 129.527 1.00 59.19 26 ASP F N 1
ATOM 7154 C CA . ASP F 1 26 ? -1.859 52.175 129.546 1.00 63.58 26 ASP F CA 1
ATOM 7155 C C . ASP F 1 26 ? -1.842 53.538 130.231 1.00 67.71 26 ASP F C 1
ATOM 7156 O O . ASP F 1 26 ? -1.211 53.706 131.281 1.00 62.01 26 ASP F O 1
ATOM 7161 N N . ASP F 1 27 ? -2.531 54.513 129.629 1.00 72.68 27 ASP F N 1
ATOM 7162 C CA . ASP F 1 27 ? -2.856 55.764 130.310 1.00 72.69 27 ASP F CA 1
ATOM 7163 C C . ASP F 1 27 ? -4.177 55.587 131.047 1.00 72.48 27 ASP F C 1
ATOM 7164 O O . ASP F 1 27 ? -5.156 55.122 130.455 1.00 72.33 27 ASP F O 1
ATOM 7169 N N . VAL F 1 28 ? -4.209 55.959 132.332 1.00 74.80 28 VAL F N 1
ATOM 7170 C CA . VAL F 1 28 ? -5.382 55.764 133.184 1.00 75.54 28 VAL F CA 1
ATOM 7171 C C . VAL F 1 28 ? -5.425 56.860 134.247 1.00 78.71 28 VAL F C 1
ATOM 7172 O O . VAL F 1 28 ? -4.513 57.682 134.365 1.00 78.44 28 VAL F O 1
ATOM 7176 N N . GLU F 1 29 ? -6.512 56.871 135.023 1.00 79.83 29 GLU F N 1
ATOM 7177 C CA . GLU F 1 29 ? -6.553 57.526 136.330 1.00 81.60 29 GLU F CA 1
ATOM 7178 C C . GLU F 1 29 ? -7.866 57.140 137.007 1.00 79.59 29 GLU F C 1
ATOM 7179 O O . GLU F 1 29 ? -8.779 56.599 136.375 1.00 75.39 29 GLU F O 1
ATOM 7185 N N . LEU F 1 30 ? -7.931 57.399 138.313 1.00 78.84 30 LEU F N 1
ATOM 7186 C CA . LEU F 1 30 ? -9.107 57.082 139.121 1.00 79.81 30 LEU F CA 1
ATOM 7187 C C . LEU F 1 30 ? -10.357 57.745 138.551 1.00 76.59 30 LEU F C 1
ATOM 7188 O O . LEU F 1 30 ? -10.903 58.675 139.145 1.00 82.12 30 LEU F O 1
ATOM 7193 N N . SER F 1 36 ? -2.602 58.285 135.329 1.00 79.60 36 SER F N 1
ATOM 7194 C CA . SER F 1 36 ? -1.313 57.628 135.531 1.00 73.54 36 SER F CA 1
ATOM 7195 C C . SER F 1 36 ? -1.068 56.575 134.446 1.00 72.73 36 SER F C 1
ATOM 7196 O O . SER F 1 36 ? -1.981 56.223 133.692 1.00 68.94 36 SER F O 1
ATOM 7199 N N . LYS F 1 37 ? 0.171 56.088 134.367 1.00 72.60 37 LYS F N 1
ATOM 7200 C CA . LYS F 1 37 ? 0.557 55.049 133.420 1.00 69.01 37 LYS F CA 1
ATOM 7201 C C . LYS F 1 37 ? 0.691 53.703 134.132 1.00 65.20 37 LYS F C 1
ATOM 7202 O O . LYS F 1 37 ? 1.010 53.629 135.325 1.00 60.79 37 LYS F O 1
ATOM 7208 N N . ARG F 1 38 ? 0.443 52.632 133.380 1.00 64.74 38 ARG F N 1
ATOM 7209 C CA . ARG F 1 38 ? 0.487 51.275 133.913 1.00 55.06 38 ARG F CA 1
ATOM 7210 C C . ARG F 1 38 ? 1.226 50.383 132.934 1.00 53.13 38 ARG F C 1
ATOM 7211 O O . ARG F 1 38 ? 0.795 50.231 131.786 1.00 52.25 38 ARG F O 1
ATOM 7219 N N . GLU F 1 39 ? 2.340 49.812 133.380 1.00 49.72 39 GLU F N 1
ATOM 7220 C CA . GLU F 1 39 ? 3.030 48.793 132.606 1.00 52.67 39 GLU F CA 1
ATOM 7221 C C . GLU F 1 39 ? 2.298 47.474 132.805 1.00 44.94 39 GLU F C 1
ATOM 7222 O O . GLU F 1 39 ? 2.122 47.031 133.940 1.00 45.78 39 GLU F O 1
ATOM 7228 N N . ILE F 1 40 ? 1.847 46.861 131.715 1.00 45.52 40 ILE F N 1
ATOM 7229 C CA . ILE F 1 40 ? 1.099 45.610 131.795 1.00 43.87 40 ILE F CA 1
ATOM 7230 C C . ILE F 1 40 ? 1.740 44.611 130.847 1.00 43.07 40 ILE F C 1
ATOM 7231 O O . ILE F 1 40 ? 1.786 44.844 129.631 1.00 46.00 40 ILE F O 1
ATOM 7236 N N . VAL F 1 41 ? 2.246 43.513 131.398 1.00 36.64 41 VAL F N 1
ATOM 7237 C CA . VAL F 1 41 ? 2.634 42.349 130.608 1.00 39.16 41 VAL F CA 1
ATOM 7238 C C . VAL F 1 41 ? 1.400 41.477 130.447 1.00 42.77 41 VAL F C 1
ATOM 7239 O O . VAL F 1 41 ? 0.733 41.144 131.433 1.00 40.26 41 VAL F O 1
ATOM 7243 N N . ARG F 1 42 ? 1.074 41.139 129.208 1.00 42.11 42 ARG F N 1
ATOM 7244 C CA . ARG F 1 42 ? 0.001 40.208 128.908 1.00 42.75 42 ARG F CA 1
ATOM 7245 C C . ARG F 1 42 ? 0.599 38.870 128.500 1.00 43.68 42 ARG F C 1
ATOM 7246 O O . ARG F 1 42 ? 1.591 38.809 127.761 1.00 42.62 42 ARG F O 1
ATOM 7254 N N . HIS F 1 43 ? -0.014 37.806 128.982 1.00 39.23 43 HIS F N 1
ATOM 7255 C CA . HIS F 1 43 ? 0.471 36.451 128.824 1.00 41.20 43 HIS F CA 1
ATOM 7256 C C . HIS F 1 43 ? -0.751 35.576 128.604 1.00 42.42 43 HIS F C 1
ATOM 7257 O O . HIS F 1 43 ? -1.816 35.850 129.173 1.00 40.58 43 HIS F O 1
ATOM 7264 N N . PRO F 1 44 ? -0.642 34.534 127.779 1.00 42.68 44 PRO F N 1
ATOM 7265 C CA . PRO F 1 44 ? -1.846 33.760 127.423 1.00 42.73 44 PRO F CA 1
ATOM 7266 C C . PRO F 1 44 ? -2.493 33.022 128.586 1.00 43.78 44 PRO F C 1
ATOM 7267 O O . PRO F 1 44 ? -3.679 32.678 128.493 1.00 41.12 44 PRO F O 1
ATOM 7271 N N . GLY F 1 45 ? -1.770 32.766 129.665 1.00 37.04 45 GLY F N 1
ATOM 7272 C CA . GLY F 1 45 ? -2.248 31.831 130.664 1.00 36.86 45 GLY F CA 1
ATOM 7273 C C . GLY F 1 45 ? -1.619 30.455 130.492 1.00 36.99 45 GLY F C 1
ATOM 7274 O O . GLY F 1 45 ? -1.105 30.100 129.431 1.00 34.74 45 GLY F O 1
ATOM 7275 N N . ALA F 1 46 ? -1.655 29.660 131.560 1.00 34.42 46 ALA F N 1
ATOM 7276 C CA . ALA F 1 46 ? -1.086 28.318 131.492 1.00 33.98 46 ALA F CA 1
ATOM 7277 C C . ALA F 1 46 ? -1.928 27.329 132.284 1.00 34.47 46 ALA F C 1
ATOM 7278 O O . ALA F 1 46 ? -2.690 27.701 133.189 1.00 29.48 46 ALA F O 1
ATOM 7280 N N . VAL F 1 47 ? -1.791 26.047 131.907 1.00 28.30 47 VAL F N 1
ATOM 7281 C CA . VAL F 1 47 ? -2.223 24.917 132.717 1.00 31.77 47 VAL F CA 1
ATOM 7282 C C . VAL F 1 47 ? -0.980 24.290 133.325 1.00 35.02 47 VAL F C 1
ATOM 7283 O O . VAL F 1 47 ? 0.084 24.218 132.682 1.00 37.23 47 VAL F O 1
ATOM 7287 N N . ALA F 1 48 ? -1.105 23.831 134.560 1.00 28.96 48 ALA F N 1
ATOM 7288 C CA . ALA F 1 48 ? -0.054 23.075 135.209 1.00 28.72 48 ALA F CA 1
ATOM 7289 C C . ALA F 1 48 ? -0.693 21.853 135.848 1.00 34.50 48 ALA F C 1
ATOM 7290 O O . ALA F 1 48 ? -1.867 21.886 136.242 1.00 30.80 48 ALA F O 1
ATOM 7292 N N . VAL F 1 49 ? 0.073 20.770 135.949 1.00 33.18 49 VAL F N 1
ATOM 7293 C CA . VAL F 1 49 ? -0.478 19.472 136.329 1.00 30.99 49 VAL F CA 1
ATOM 7294 C C . VAL F 1 49 ? 0.240 18.944 137.557 1.00 33.62 49 VAL F C 1
ATOM 7295 O O . VAL F 1 49 ? 1.474 18.843 137.571 1.00 34.63 49 VAL F O 1
ATOM 7299 N N . ILE F 1 50 ? -0.541 18.603 138.574 1.00 30.45 50 ILE F N 1
ATOM 7300 C CA . ILE F 1 50 ? -0.081 17.887 139.751 1.00 32.80 50 ILE F CA 1
ATOM 7301 C C . ILE F 1 50 ? -0.357 16.413 139.490 1.00 38.42 50 ILE F C 1
ATOM 7302 O O . ILE F 1 50 ? -1.514 15.992 139.432 1.00 36.67 50 ILE F O 1
ATOM 7307 N N . ALA F 1 51 ? 0.690 15.621 139.306 1.00 41.08 51 ALA F N 1
ATOM 7308 C CA . ALA F 1 51 ? 0.539 14.235 138.864 1.00 42.81 51 ALA F CA 1
ATOM 7309 C C . ALA F 1 51 ? 1.262 13.342 139.860 1.00 43.74 51 ALA F C 1
ATOM 7310 O O . ALA F 1 51 ? 2.490 13.432 140.004 1.00 40.99 51 ALA F O 1
ATOM 7312 N N . ILE F 1 52 ? 0.488 12.510 140.561 1.00 36.88 52 ILE F N 1
ATOM 7313 C CA . ILE F 1 52 ? 0.970 11.624 141.612 1.00 39.67 52 ILE F CA 1
ATOM 7314 C C . ILE F 1 52 ? 0.920 10.207 141.058 1.00 44.01 52 ILE F C 1
ATOM 7315 O O . ILE F 1 52 ? -0.123 9.781 140.541 1.00 43.35 52 ILE F O 1
ATOM 7320 N N . THR F 1 53 ? 2.044 9.493 141.127 1.00 41.18 53 THR F N 1
ATOM 7321 C CA . THR F 1 53 ? 2.078 8.157 140.550 1.00 46.71 53 THR F CA 1
ATOM 7322 C C . THR F 1 53 ? 1.413 7.155 141.481 1.00 46.18 53 THR F C 1
ATOM 7323 O O . THR F 1 53 ? 1.130 7.436 142.648 1.00 48.19 53 THR F O 1
ATOM 7327 N N . ASN F 1 54 ? 1.205 5.944 140.955 1.00 50.43 54 ASN F N 1
ATOM 7328 C CA . ASN F 1 54 ? 0.676 4.866 141.784 1.00 55.78 54 ASN F CA 1
ATOM 7329 C C . ASN F 1 54 ? 1.566 4.599 142.994 1.00 53.16 54 ASN F C 1
ATOM 7330 O O . ASN F 1 54 ? 1.075 4.131 144.027 1.00 62.01 54 ASN F O 1
ATOM 7335 N N . GLU F 1 55 ? 2.861 4.908 142.910 1.00 48.63 55 GLU F N 1
ATOM 7336 C CA . GLU F 1 55 ? 3.732 4.781 144.073 1.00 52.22 55 GLU F CA 1
ATOM 7337 C C . GLU F 1 55 ? 3.811 6.060 144.901 1.00 53.69 55 GLU F C 1
ATOM 7338 O O . GLU F 1 55 ? 4.686 6.168 145.760 1.00 55.68 55 GLU F O 1
ATOM 7344 N N . ASN F 1 56 ? 2.919 7.024 144.672 1.00 51.31 56 ASN F N 1
ATOM 7345 C CA . ASN F 1 56 ? 2.802 8.195 145.540 1.00 51.48 56 ASN F CA 1
ATOM 7346 C C . ASN F 1 56 ? 3.993 9.143 145.392 1.00 50.39 56 ASN F C 1
ATOM 7347 O O . ASN F 1 56 ? 4.464 9.729 146.370 1.00 51.78 56 ASN F O 1
ATOM 7352 N N . LYS F 1 57 ? 4.486 9.288 144.170 1.00 45.99 57 LYS F N 1
ATOM 7353 C CA . LYS F 1 57 ? 5.495 10.279 143.838 1.00 45.39 57 LYS F CA 1
ATOM 7354 C C . LYS F 1 57 ? 4.871 11.343 142.949 1.00 41.13 57 LYS F C 1
ATOM 7355 O O . LYS F 1 57 ? 4.012 11.047 142.115 1.00 42.20 57 LYS F O 1
ATOM 7361 N N . ILE F 1 58 ? 5.321 12.585 143.108 1.00 39.01 58 ILE F N 1
ATOM 7362 C CA . ILE F 1 58 ? 4.896 13.646 142.204 1.00 36.63 58 ILE F CA 1
ATOM 7363 C C . ILE F 1 58 ? 5.887 13.731 141.055 1.00 38.04 58 ILE F C 1
ATOM 7364 O O . ILE F 1 58 ? 7.105 13.642 141.253 1.00 39.27 58 ILE F O 1
ATOM 7369 N N . VAL F 1 59 ? 5.362 13.898 139.856 1.00 36.10 59 VAL F N 1
ATOM 7370 C CA . VAL F 1 59 ? 6.142 14.001 138.632 1.00 37.85 59 VAL F CA 1
ATOM 7371 C C . VAL F 1 59 ? 6.586 15.441 138.441 1.00 41.34 59 VAL F C 1
ATOM 7372 O O . VAL F 1 59 ? 5.797 16.371 138.608 1.00 32.73 59 VAL F O 1
ATOM 7376 N N . MET F 1 60 ? 7.839 15.628 138.044 1.00 37.41 60 MET F N 1
ATOM 7377 C CA . MET F 1 60 ? 8.380 16.972 137.952 1.00 38.14 60 MET F CA 1
ATOM 7378 C C . MET F 1 60 ? 9.427 16.989 136.850 1.00 42.04 60 MET F C 1
ATOM 7379 O O . MET F 1 60 ? 9.864 15.940 136.373 1.00 40.21 60 MET F O 1
ATOM 7384 N N . VAL F 1 61 ? 9.786 18.191 136.408 1.00 35.61 61 VAL F N 1
ATOM 7385 C CA . VAL F 1 61 ? 10.730 18.389 135.314 1.00 35.96 61 VAL F CA 1
ATOM 7386 C C . VAL F 1 61 ? 11.725 19.455 135.743 1.00 39.88 61 VAL F C 1
ATOM 7387 O O . VAL F 1 61 ? 11.342 20.477 136.334 1.00 37.11 61 VAL F O 1
ATOM 7391 N N . GLU F 1 62 ? 12.999 19.222 135.461 1.00 36.64 62 GLU F N 1
ATOM 7392 C CA . GLU F 1 62 ? 14.015 20.247 135.661 1.00 36.05 62 GLU F CA 1
ATOM 7393 C C . GLU F 1 62 ? 14.411 20.805 134.307 1.00 36.98 62 GLU F C 1
ATOM 7394 O O . GLU F 1 62 ? 14.614 20.049 133.354 1.00 38.22 62 GLU F O 1
ATOM 7400 N N . GLN F 1 63 ? 14.467 22.133 134.223 1.00 34.33 63 GLN F N 1
ATOM 7401 C CA . GLN F 1 63 ? 14.821 22.828 132.998 1.00 36.11 63 GLN F CA 1
ATOM 7402 C C . GLN F 1 63 ? 15.469 24.152 133.375 1.00 34.63 63 GLN F C 1
ATOM 7403 O O . GLN F 1 63 ? 15.354 24.617 134.517 1.00 34.41 63 GLN F O 1
ATOM 7409 N N . TYR F 1 64 ? 16.212 24.721 132.426 1.00 35.19 64 TYR F N 1
ATOM 7410 C CA . TYR F 1 64 ? 16.819 26.028 132.635 1.00 33.54 64 TYR F CA 1
ATOM 7411 C C . TYR F 1 64 ? 15.756 27.102 132.501 1.00 31.83 64 TYR F C 1
ATOM 7412 O O . TYR F 1 64 ? 14.932 27.056 131.590 1.00 34.40 64 TYR F O 1
ATOM 7421 N N . ARG F 1 65 ? 15.784 28.078 133.403 1.00 28.09 65 ARG F N 1
ATOM 7422 C CA . ARG F 1 65 ? 14.916 29.245 133.293 1.00 32.42 65 ARG F CA 1
ATOM 7423 C C . ARG F 1 65 ? 15.821 30.458 133.133 1.00 31.64 65 ARG F C 1
ATOM 7424 O O . ARG F 1 65 ? 16.455 30.908 134.098 1.00 29.93 65 ARG F O 1
ATOM 7432 N N . LYS F 1 66 ? 15.894 30.941 131.896 1.00 30.33 66 LYS F N 1
ATOM 7433 C CA . LYS F 1 66 ? 16.793 32.041 131.545 1.00 35.76 66 LYS F CA 1
ATOM 7434 C C . LYS F 1 66 ? 16.590 33.280 132.405 1.00 35.81 66 LYS F C 1
ATOM 7435 O O . LYS F 1 66 ? 17.601 33.871 132.830 1.00 32.49 66 LYS F O 1
ATOM 7441 N N . PRO F 1 67 ? 15.359 33.703 132.729 1.00 33.46 67 PRO F N 1
ATOM 7442 C CA . PRO F 1 67 ? 15.205 34.907 133.575 1.00 31.08 67 PRO F CA 1
ATOM 7443 C C . PRO F 1 67 ? 15.888 34.771 134.924 1.00 31.36 67 PRO F C 1
ATOM 7444 O O . PRO F 1 67 ? 16.290 35.782 135.512 1.00 32.33 67 PRO F O 1
ATOM 7448 N N . LEU F 1 68 ? 16.015 33.550 135.443 1.00 27.95 68 LEU F N 1
ATOM 7449 C CA . LEU F 1 68 ? 16.682 33.309 136.726 1.00 30.79 68 LEU F CA 1
ATOM 7450 C C . LEU F 1 68 ? 18.159 32.966 136.554 1.00 35.52 68 LEU F C 1
ATOM 7451 O O . LEU F 1 68 ? 18.894 32.927 137.541 1.00 35.47 68 LEU F O 1
ATOM 7456 N N . GLU F 1 69 ? 18.594 32.714 135.328 1.00 30.94 69 GLU F N 1
ATOM 7457 C CA . GLU F 1 69 ? 19.905 32.122 135.056 1.00 36.17 69 GLU F CA 1
ATOM 7458 C C . GLU F 1 69 ? 20.144 30.900 135.945 1.00 37.23 69 GLU F C 1
ATOM 7459 O O . GLU F 1 69 ? 21.169 30.751 136.608 1.00 35.86 69 GLU F O 1
ATOM 7465 N N . LYS F 1 70 ? 19.183 29.990 135.939 1.00 37.68 70 LYS F N 1
ATOM 7466 C CA . LYS F 1 70 ? 19.299 28.886 136.871 1.00 36.33 70 LYS F CA 1
ATOM 7467 C C . LYS F 1 70 ? 18.289 27.816 136.465 1.00 35.98 70 LYS F C 1
ATOM 7468 O O . LYS F 1 70 ? 17.264 28.121 135.834 1.00 32.80 70 LYS F O 1
ATOM 7474 N N . SER F 1 71 ? 18.641 26.553 136.720 1.00 33.56 71 SER F N 1
ATOM 7475 C CA . SER F 1 71 ? 17.743 25.449 136.420 1.00 35.93 71 SER F CA 1
ATOM 7476 C C . SER F 1 71 ? 16.933 25.160 137.675 1.00 36.14 71 SER F C 1
ATOM 7477 O O . SER F 1 71 ? 17.458 25.248 138.789 1.00 34.52 71 SER F O 1
ATOM 7480 N N . ILE F 1 72 ? 15.635 24.863 137.504 1.00 31.84 72 ILE F N 1
ATOM 7481 C CA . ILE F 1 72 ? 14.761 24.615 138.649 1.00 29.35 72 ILE F CA 1
ATOM 7482 C C . ILE F 1 72 ? 13.833 23.444 138.352 1.00 31.01 72 ILE F C 1
ATOM 7483 O O . ILE F 1 72 ? 13.591 23.083 137.198 1.00 35.14 72 ILE F O 1
ATOM 7488 N N . VAL F 1 73 ? 13.295 22.872 139.422 1.00 32.19 73 VAL F N 1
ATOM 7489 C CA . VAL F 1 73 ? 12.449 21.680 139.356 1.00 31.51 73 VAL F CA 1
ATOM 7490 C C . VAL F 1 73 ? 10.999 22.124 139.506 1.00 35.07 73 VAL F C 1
ATOM 7491 O O . VAL F 1 73 ? 10.651 22.781 140.493 1.00 33.18 73 VAL F O 1
ATOM 7495 N N . GLU F 1 74 ? 10.160 21.794 138.528 1.00 33.11 74 GLU F N 1
ATOM 7496 C CA . GLU F 1 74 ? 8.807 22.339 138.457 1.00 35.18 74 GLU F CA 1
ATOM 7497 C C . GLU F 1 74 ? 7.803 21.224 138.198 1.00 39.19 74 GLU F C 1
ATOM 7498 O O . GLU F 1 74 ? 8.154 20.163 137.666 1.00 34.16 74 GLU F O 1
ATOM 7504 N N . ILE F 1 75 ? 6.531 21.494 138.499 1.00 34.42 75 ILE F N 1
ATOM 7505 C CA . ILE F 1 75 ? 5.479 20.624 137.975 1.00 31.67 75 ILE F CA 1
ATOM 7506 C C . ILE F 1 75 ? 5.328 20.927 136.495 1.00 27.38 75 ILE F C 1
ATOM 7507 O O . ILE F 1 75 ? 5.622 22.049 136.048 1.00 32.56 75 ILE F O 1
ATOM 7512 N N . PRO F 1 76 ? 4.903 19.948 135.692 1.00 35.99 76 PRO F N 1
ATOM 7513 C CA . PRO F 1 76 ? 4.690 20.186 134.257 1.00 35.84 76 PRO F CA 1
ATOM 7514 C C . PRO F 1 76 ? 3.647 21.263 134.025 1.00 39.69 76 PRO F C 1
ATOM 7515 O O . PRO F 1 76 ? 2.628 21.318 134.728 1.00 32.11 76 PRO F O 1
ATOM 7519 N N . ALA F 1 77 ? 3.875 22.076 132.991 1.00 34.37 77 ALA F N 1
ATOM 7520 C CA . ALA F 1 77 ? 2.989 23.196 132.710 1.00 38.81 77 ALA F CA 1
ATOM 7521 C C . ALA F 1 77 ? 3.131 23.597 131.253 1.00 44.89 77 ALA F C 1
ATOM 7522 O O . ALA F 1 77 ? 4.188 23.407 130.641 1.00 43.18 77 ALA F O 1
ATOM 7524 N N . GLY F 1 78 ? 2.064 24.170 130.707 1.00 40.33 78 GLY F N 1
ATOM 7525 C CA . GLY F 1 78 ? 2.119 24.669 129.346 1.00 41.44 78 GLY F CA 1
ATOM 7526 C C . GLY F 1 78 ? 1.099 25.756 129.102 1.00 42.11 78 GLY F C 1
ATOM 7527 O O . GLY F 1 78 ? 0.123 25.902 129.846 1.00 38.67 78 GLY F O 1
ATOM 7528 N N . LYS F 1 79 ? 1.316 26.498 128.019 1.00 38.51 79 LYS F N 1
ATOM 7529 C CA . LYS F 1 79 ? 0.456 27.630 127.706 1.00 42.16 79 LYS F CA 1
ATOM 7530 C C . LYS F 1 79 ? -0.944 27.168 127.313 1.00 43.29 79 LYS F C 1
ATOM 7531 O O . LYS F 1 79 ? -1.137 26.091 126.740 1.00 42.64 79 LYS F O 1
ATOM 7537 N N . LEU F 1 80 ? -1.928 27.999 127.661 1.00 38.22 80 LEU F N 1
ATOM 7538 C CA . LEU F 1 80 ? -3.293 27.847 127.176 1.00 41.53 80 LEU F CA 1
ATOM 7539 C C . LEU F 1 80 ? -3.367 28.132 125.686 1.00 48.73 80 LEU F C 1
ATOM 7540 O O . LEU F 1 80 ? -2.780 29.102 125.197 1.00 52.25 80 LEU F O 1
ATOM 7545 N N . GLU F 1 81 ? -4.151 27.327 124.980 1.00 49.57 81 GLU F N 1
ATOM 7546 C CA . GLU F 1 81 ? -4.385 27.495 123.551 1.00 56.98 81 GLU F CA 1
ATOM 7547 C C . GLU F 1 81 ? -5.716 28.202 123.321 1.00 55.02 81 GLU F C 1
ATOM 7548 O O . GLU F 1 81 ? -6.727 27.841 123.934 1.00 55.86 81 GLU F O 1
ATOM 7554 N N . LYS F 1 82 ? -5.715 29.197 122.433 1.00 56.71 82 LYS F N 1
ATOM 7555 C CA . LYS F 1 82 ? -6.927 29.969 122.172 1.00 61.65 82 LYS F CA 1
ATOM 7556 C C . LYS F 1 82 ? -8.012 29.096 121.555 1.00 60.41 82 LYS F C 1
ATOM 7557 O O . LYS F 1 82 ? -7.832 28.538 120.467 1.00 60.70 82 LYS F O 1
ATOM 7563 N N . GLY F 1 83 ? -9.145 28.997 122.247 1.00 57.44 83 GLY F N 1
ATOM 7564 C CA . GLY F 1 83 ? -10.261 28.229 121.746 1.00 52.69 83 GLY F CA 1
ATOM 7565 C C . GLY F 1 83 ? -10.195 26.752 122.044 1.00 54.00 83 GLY F C 1
ATOM 7566 O O . GLY F 1 83 ? -10.941 25.984 121.428 1.00 54.18 83 GLY F O 1
ATOM 7567 N N . GLU F 1 84 ? -9.328 26.328 122.968 1.00 46.67 84 GLU F N 1
ATOM 7568 C CA . GLU F 1 84 ? -9.184 24.927 123.342 1.00 47.67 84 GLU F CA 1
ATOM 7569 C C . GLU F 1 84 ? -9.632 24.719 124.790 1.00 45.79 84 GLU F C 1
ATOM 7570 O O . GLU F 1 84 ? -9.455 25.594 125.644 1.00 44.14 84 GLU F O 1
ATOM 7576 N N . ASP F 1 85 ? -10.213 23.554 125.061 1.00 43.76 85 ASP F N 1
ATOM 7577 C CA . ASP F 1 85 ? -10.574 23.183 126.426 1.00 45.82 85 ASP F CA 1
ATOM 7578 C C . ASP F 1 85 ? -9.301 23.069 127.263 1.00 46.58 85 ASP F C 1
ATOM 7579 O O . ASP F 1 85 ? -8.403 22.282 126.914 1.00 42.87 85 ASP F O 1
ATOM 7584 N N . PRO F 1 86 ? -9.169 23.820 128.354 1.00 46.70 86 PRO F N 1
ATOM 7585 C CA . PRO F 1 86 ? -7.934 23.713 129.159 1.00 41.19 86 PRO F CA 1
ATOM 7586 C C . PRO F 1 86 ? -7.669 22.305 129.700 1.00 38.67 86 PRO F C 1
ATOM 7587 O O . PRO F 1 86 ? -6.507 21.966 129.962 1.00 38.55 86 PRO F O 1
ATOM 7591 N N . ARG F 1 87 ? -8.694 21.468 129.867 1.00 35.48 87 ARG F N 1
ATOM 7592 C CA . ARG F 1 87 ? -8.447 20.085 130.262 1.00 36.74 87 ARG F CA 1
ATOM 7593 C C . ARG F 1 87 ? -7.712 19.315 129.172 1.00 40.80 87 ARG F C 1
ATOM 7594 O O . ARG F 1 87 ? -6.877 18.443 129.460 1.00 39.67 87 ARG F O 1
ATOM 7602 N N . ILE F 1 88 ? -8.060 19.582 127.916 1.00 41.83 88 ILE F N 1
ATOM 7603 C CA . ILE F 1 88 ? -7.379 18.943 126.797 1.00 42.79 88 ILE F CA 1
ATOM 7604 C C . ILE F 1 88 ? -5.929 19.388 126.774 1.00 40.26 88 ILE F C 1
ATOM 7605 O O . ILE F 1 88 ? -5.011 18.575 126.621 1.00 40.48 88 ILE F O 1
ATOM 7610 N N . THR F 1 89 ? -5.704 20.690 126.975 1.00 39.27 89 THR F N 1
ATOM 7611 C CA . THR F 1 89 ? -4.350 21.221 127.044 1.00 43.99 89 THR F CA 1
ATOM 7612 C C . THR F 1 89 ? -3.543 20.542 128.143 1.00 44.45 89 THR F C 1
ATOM 7613 O O . THR F 1 89 ? -2.374 20.187 127.933 1.00 41.18 89 THR F O 1
ATOM 7617 N N . ALA F 1 90 ? -4.150 20.353 129.324 1.00 35.84 90 ALA F N 1
ATOM 7618 C CA . ALA F 1 90 ? -3.447 19.718 130.440 1.00 33.84 90 ALA F CA 1
ATOM 7619 C C . ALA F 1 90 ? -3.064 18.275 130.127 1.00 38.77 90 ALA F C 1
ATOM 7620 O O . ALA F 1 90 ? -1.956 17.829 130.452 1.00 33.08 90 ALA F O 1
ATOM 7622 N N . LEU F 1 91 ? -4.003 17.510 129.579 1.00 37.64 91 LEU F N 1
ATOM 7623 C CA . LEU F 1 91 ? -3.709 16.137 129.183 1.00 40.70 91 LEU F CA 1
ATOM 7624 C C . LEU F 1 91 ? -2.542 16.105 128.204 1.00 41.80 91 LEU F C 1
ATOM 7625 O O . LEU F 1 91 ? -1.603 15.317 128.367 1.00 44.22 91 LEU F O 1
ATOM 7630 N N . ARG F 1 92 ? -2.570 16.983 127.194 1.00 37.70 92 ARG F N 1
ATOM 7631 C CA . ARG F 1 92 ? -1.494 16.993 126.204 1.00 47.53 92 ARG F CA 1
ATOM 7632 C C . ARG F 1 92 ? -0.160 17.293 126.866 1.00 50.70 92 ARG F C 1
ATOM 7633 O O . ARG F 1 92 ? 0.832 16.594 126.636 1.00 49.79 92 ARG F O 1
ATOM 7641 N N . GLU F 1 93 ? -0.123 18.325 127.710 1.00 44.58 93 GLU F N 1
ATOM 7642 C CA . GLU F 1 93 ? 1.112 18.672 128.405 1.00 49.48 93 GLU F CA 1
ATOM 7643 C C . GLU F 1 93 ? 1.640 17.505 129.224 1.00 50.04 93 GLU F C 1
ATOM 7644 O O . GLU F 1 93 ? 2.851 17.240 129.234 1.00 47.07 93 GLU F O 1
ATOM 7650 N N . LEU F 1 94 ? 0.758 16.800 129.934 1.00 42.25 94 LEU F N 1
ATOM 7651 C CA . LEU F 1 94 ? 1.230 15.686 130.746 1.00 45.88 94 LEU F CA 1
ATOM 7652 C C . LEU F 1 94 ? 1.896 14.625 129.871 1.00 44.38 94 LEU F C 1
ATOM 7653 O O . LEU F 1 94 ? 2.994 14.155 130.178 1.00 47.14 94 LEU F O 1
ATOM 7658 N N . GLU F 1 95 ? 1.225 14.224 128.791 1.00 47.66 95 GLU F N 1
ATOM 7659 C CA . GLU F 1 95 ? 1.780 13.229 127.873 1.00 50.92 95 GLU F CA 1
ATOM 7660 C C . GLU F 1 95 ? 3.103 13.699 127.276 1.00 50.77 95 GLU F C 1
ATOM 7661 O O . GLU F 1 95 ? 4.112 12.990 127.342 1.00 51.26 95 GLU F O 1
ATOM 7667 N N . GLU F 1 96 ? 3.110 14.903 126.699 1.00 49.78 96 GLU F N 1
ATOM 7668 C CA . GLU F 1 96 ? 4.294 15.429 126.026 1.00 53.17 96 GLU F CA 1
ATOM 7669 C C . GLU F 1 96 ? 5.495 15.505 126.961 1.00 51.22 96 GLU F C 1
ATOM 7670 O O . GLU F 1 96 ? 6.601 15.081 126.605 1.00 51.48 96 GLU F O 1
ATOM 7676 N N . GLU F 1 97 ? 5.312 16.049 128.157 1.00 46.80 97 GLU F N 1
ATOM 7677 C CA . GLU F 1 97 ? 6.463 16.332 128.996 1.00 45.55 97 GLU F CA 1
ATOM 7678 C C . GLU F 1 97 ? 6.859 15.176 129.892 1.00 48.07 97 GLU F C 1
ATOM 7679 O O . GLU F 1 97 ? 7.991 15.155 130.384 1.00 48.41 97 GLU F O 1
ATOM 7685 N N . THR F 1 98 ? 5.957 14.232 130.131 1.00 43.56 98 THR F N 1
ATOM 7686 C CA . THR F 1 98 ? 6.169 13.211 131.131 1.00 44.41 98 THR F CA 1
ATOM 7687 C C . THR F 1 98 ? 5.960 11.801 130.602 1.00 41.51 98 THR F C 1
ATOM 7688 O O . THR F 1 98 ? 6.340 10.847 131.289 1.00 44.73 98 THR F O 1
ATOM 7692 N N . GLY F 1 99 ? 5.363 11.646 129.426 1.00 41.03 99 GLY F N 1
ATOM 7693 C CA . GLY F 1 99 ? 4.945 10.357 128.908 1.00 50.31 99 GLY F CA 1
ATOM 7694 C C . GLY F 1 99 ? 3.710 9.760 129.553 1.00 53.28 99 GLY F C 1
ATOM 7695 O O . GLY F 1 99 ? 3.288 8.670 129.146 1.00 54.65 99 GLY F O 1
ATOM 7696 N N . TYR F 1 100 ? 3.110 10.423 130.541 1.00 47.83 100 TYR F N 1
ATOM 7697 C CA . TYR F 1 100 ? 2.051 9.791 131.316 1.00 45.78 100 TYR F CA 1
ATOM 7698 C C . TYR F 1 100 ? 0.674 10.050 130.714 1.00 46.36 100 TYR F C 1
ATOM 7699 O O . TYR F 1 100 ? 0.439 11.044 130.020 1.00 47.09 100 TYR F O 1
ATOM 7708 N N . GLU F 1 101 ? -0.226 9.108 130.975 1.00 50.11 101 GLU F N 1
ATOM 7709 C CA . GLU F 1 101 ? -1.645 9.155 130.664 1.00 49.40 101 GLU F CA 1
ATOM 7710 C C . GLU F 1 101 ? -2.386 9.147 131.993 1.00 46.85 101 GLU F C 1
ATOM 7711 O O . GLU F 1 101 ? -1.818 8.789 133.026 1.00 45.32 101 GLU F O 1
ATOM 7717 N N . CYS F 1 102 ? -3.665 9.517 131.993 1.00 49.79 102 CYS F N 1
ATOM 7718 C CA . CYS F 1 102 ? -4.341 9.554 133.285 1.00 47.29 102 CYS F CA 1
ATOM 7719 C C . CYS F 1 102 ? -5.820 9.218 133.136 1.00 43.04 102 CYS F C 1
ATOM 7720 O O . CYS F 1 102 ? -6.397 9.278 132.047 1.00 44.88 102 CYS F O 1
ATOM 7723 N N . GLU F 1 103 ? -6.419 8.861 134.265 1.00 46.86 103 GLU F N 1
ATOM 7724 C CA . GLU F 1 103 ? -7.839 8.544 134.345 1.00 50.33 103 GLU F CA 1
ATOM 7725 C C . GLU F 1 103 ? -8.663 9.801 134.595 1.00 50.59 103 GLU F C 1
ATOM 7726 O O . GLU F 1 103 ? -9.693 10.014 133.948 1.00 51.25 103 GLU F O 1
ATOM 7732 N N . GLN F 1 104 ? -8.208 10.626 135.539 1.00 44.68 104 GLN F N 1
ATOM 7733 C CA . GLN F 1 104 ? -8.873 11.851 135.975 1.00 46.93 104 GLN F CA 1
ATOM 7734 C C . GLN F 1 104 ? -7.927 13.024 135.735 1.00 39.70 104 GLN F C 1
ATOM 7735 O O . GLN F 1 104 ? -6.748 12.935 136.091 1.00 37.49 104 GLN F O 1
ATOM 7741 N N . MET F 1 105 ? -8.433 14.119 135.155 1.00 39.73 105 MET F N 1
ATOM 7742 C CA . MET F 1 105 ? -7.682 15.377 135.036 1.00 36.10 105 MET F CA 1
ATOM 7743 C C . MET F 1 105 ? -8.655 16.435 135.562 1.00 34.51 105 MET F C 1
ATOM 7744 O O . MET F 1 105 ? -9.512 16.898 134.805 1.00 34.49 105 MET F O 1
ATOM 7749 N N . GLU F 1 106 ? -8.536 16.838 136.826 1.00 30.56 106 GLU F N 1
ATOM 7750 C CA . GLU F 1 106 ? -9.571 17.643 137.480 1.00 32.71 106 GLU F CA 1
ATOM 7751 C C . GLU F 1 106 ? -9.043 18.997 137.950 1.00 30.94 106 GLU F C 1
ATOM 7752 O O . GLU F 1 106 ? -8.021 19.067 138.636 1.00 29.45 106 GLU F O 1
ATOM 7758 N N . TRP F 1 107 ? -9.777 20.064 137.621 1.00 27.59 107 TRP F N 1
ATOM 7759 C CA . TRP F 1 107 ? -9.328 21.413 137.972 1.00 27.10 107 TRP F CA 1
ATOM 7760 C C . TRP F 1 107 ? -9.271 21.602 139.483 1.00 27.16 107 TRP F C 1
ATOM 7761 O O . TRP F 1 107 ? -10.258 21.381 140.192 1.00 27.62 107 TRP F O 1
ATOM 7772 N N . LEU F 1 108 ? -8.130 22.069 139.982 1.00 25.69 108 LEU F N 1
ATOM 7773 C CA . LEU F 1 108 ? -8.028 22.324 141.406 1.00 24.04 108 LEU F CA 1
ATOM 7774 C C . LEU F 1 108 ? -8.271 23.795 141.760 1.00 25.05 108 LEU F C 1
ATOM 7775 O O . LEU F 1 108 ? -9.129 24.103 142.592 1.00 24.91 108 LEU F O 1
ATOM 7780 N N . ILE F 1 109 ? -7.558 24.708 141.118 1.00 25.03 109 ILE F N 1
ATOM 7781 C CA . ILE F 1 109 ? -7.510 26.102 141.553 1.00 23.04 109 ILE F CA 1
ATOM 7782 C C . ILE F 1 109 ? -6.880 26.899 140.421 1.00 24.37 109 ILE F C 1
ATOM 7783 O O . ILE F 1 109 ? -6.100 26.347 139.627 1.00 26.34 109 ILE F O 1
ATOM 7788 N N . SER F 1 110 ? -7.217 28.193 140.323 1.00 24.07 110 SER F N 1
ATOM 7789 C CA . SER F 1 110 ? -6.556 29.118 139.406 1.00 25.36 110 SER F CA 1
ATOM 7790 C C . SER F 1 110 ? -6.036 30.326 140.181 1.00 28.56 110 SER F C 1
ATOM 7791 O O . SER F 1 110 ? -6.610 30.703 141.204 1.00 22.99 110 SER F O 1
ATOM 7794 N N . PHE F 1 111 ? -4.963 30.958 139.677 1.00 23.03 111 PHE F N 1
ATOM 7795 C CA . PHE F 1 111 ? -4.454 32.140 140.373 1.00 28.90 111 PHE F CA 1
ATOM 7796 C C . PHE F 1 111 ? -3.543 32.923 139.440 1.00 28.27 111 PHE F C 1
ATOM 7797 O O . PHE F 1 111 ? -2.911 32.354 138.553 1.00 27.16 111 PHE F O 1
ATOM 7805 N N . ALA F 1 112 ? -3.483 34.239 139.663 1.00 27.24 112 ALA F N 1
ATOM 7806 C CA . ALA F 1 112 ? -2.519 35.091 138.989 1.00 26.49 112 ALA F CA 1
ATOM 7807 C C . ALA F 1 112 ? -1.138 34.931 139.628 1.00 28.71 112 ALA F C 1
ATOM 7808 O O . ALA F 1 112 ? -1.008 34.777 140.847 1.00 27.05 112 ALA F O 1
ATOM 7810 N N . THR F 1 113 ? -0.093 34.946 138.806 1.00 32.07 113 THR F N 1
ATOM 7811 C CA . THR F 1 113 ? 1.244 34.759 139.373 1.00 32.77 113 THR F CA 1
ATOM 7812 C C . THR F 1 113 ? 1.837 36.052 139.917 1.00 33.57 113 THR F C 1
ATOM 7813 O O . THR F 1 113 ? 2.438 36.055 140.992 1.00 32.71 113 THR F O 1
ATOM 7817 N N . SER F 1 114 ? 1.751 37.148 139.157 1.00 35.22 114 SER F N 1
ATOM 7818 C CA . SER F 1 114 ? 2.368 38.424 139.543 1.00 37.14 114 SER F CA 1
ATOM 7819 C C . SER F 1 114 ? 1.398 39.524 139.167 1.00 33.17 114 SER F C 1
ATOM 7820 O O . SER F 1 114 ? 1.632 40.277 138.215 1.00 36.10 114 SER F O 1
ATOM 7823 N N . PRO F 1 115 ? 0.279 39.630 139.885 1.00 34.68 115 PRO F N 1
ATOM 7824 C CA . PRO F 1 115 ? -0.816 40.506 139.443 1.00 32.66 115 PRO F CA 1
ATOM 7825 C C . PRO F 1 115 ? -0.479 41.998 139.499 1.00 34.30 115 PRO F C 1
ATOM 7826 O O . PRO F 1 115 ? -1.265 42.809 138.988 1.00 39.03 115 PRO F O 1
ATOM 7830 N N . GLY F 1 116 ? 0.646 42.382 140.094 1.00 34.53 116 GLY F N 1
ATOM 7831 C CA . GLY F 1 116 ? 1.032 43.779 140.110 1.00 33.68 116 GLY F CA 1
ATOM 7832 C C . GLY F 1 116 ? 1.521 44.293 138.775 1.00 37.46 116 GLY F C 1
ATOM 7833 O O . GLY F 1 116 ? 1.552 45.512 138.568 1.00 40.89 116 GLY F O 1
ATOM 7834 N N . PHE F 1 117 ? 1.882 43.399 137.856 1.00 30.04 117 PHE F N 1
ATOM 7835 C CA . PHE F 1 117 ? 2.376 43.844 136.558 1.00 37.82 117 PHE F CA 1
ATOM 7836 C C . PHE F 1 117 ? 1.996 42.920 135.405 1.00 34.84 117 PHE F C 1
ATOM 7837 O O . PHE F 1 117 ? 2.130 43.302 134.240 1.00 37.14 117 PHE F O 1
ATOM 7845 N N . ALA F 1 118 ? 1.513 41.709 135.687 1.00 35.66 118 ALA F N 1
ATOM 7846 C CA . ALA F 1 118 ? 1.261 40.730 134.637 1.00 34.76 118 ALA F CA 1
ATOM 7847 C C . ALA F 1 118 ? -0.157 40.182 134.752 1.00 35.81 118 ALA F C 1
ATOM 7848 O O . ALA F 1 118 ? -0.687 40.038 135.850 1.00 32.22 118 ALA F O 1
ATOM 7850 N N . ASP F 1 119 ? -0.775 39.852 133.620 1.00 31.72 119 ASP F N 1
ATOM 7851 C CA . ASP F 1 119 ? -2.095 39.244 133.681 1.00 36.47 119 ASP F CA 1
ATOM 7852 C C . ASP F 1 119 ? -2.046 37.717 133.606 1.00 38.73 119 ASP F C 1
ATOM 7853 O O . ASP F 1 119 ? -3.084 37.086 133.377 1.00 35.88 119 ASP F O 1
ATOM 7858 N N . GLU F 1 120 ? -0.869 37.116 133.792 1.00 32.02 120 GLU F N 1
ATOM 7859 C CA . GLU F 1 120 ? -0.730 35.668 133.668 1.00 31.39 120 GLU F CA 1
ATOM 7860 C C . GLU F 1 120 ? -1.554 34.945 134.721 1.00 31.69 120 GLU F C 1
ATOM 7861 O O . GLU F 1 120 ? -1.407 35.202 135.922 1.00 28.68 120 GLU F O 1
ATOM 7867 N N . ILE F 1 121 ? -2.374 33.993 134.278 1.00 30.38 121 ILE F N 1
ATOM 7868 C CA . ILE F 1 121 ? -3.175 33.154 135.166 1.00 28.42 121 ILE F CA 1
ATOM 7869 C C . ILE F 1 121 ? -2.733 31.704 134.993 1.00 31.53 121 ILE F C 1
ATOM 7870 O O . ILE F 1 121 ? -2.687 31.208 133.865 1.00 29.58 121 ILE F O 1
ATOM 7875 N N . ILE F 1 122 ? -2.446 31.012 136.101 1.00 29.14 122 ILE F N 1
ATOM 7876 C CA . ILE F 1 122 ? -2.149 29.576 136.063 1.00 30.19 122 ILE F CA 1
ATOM 7877 C C . ILE F 1 122 ? -3.390 28.815 136.511 1.00 32.24 122 ILE F C 1
ATOM 7878 O O . ILE F 1 122 ? -4.027 29.184 137.511 1.00 26.37 122 ILE F O 1
ATOM 7883 N N . HIS F 1 123 ? -3.742 27.766 135.766 1.00 26.29 123 HIS F N 1
ATOM 7884 C CA . HIS F 1 123 ? -4.805 26.833 136.127 1.00 24.16 123 HIS F CA 1
ATOM 7885 C C . HIS F 1 123 ? -4.206 25.474 136.436 1.00 27.02 123 HIS F C 1
ATOM 7886 O O . HIS F 1 123 ? -3.640 24.811 135.538 1.00 27.47 123 HIS F O 1
ATOM 7893 N N . ILE F 1 124 ? -4.323 25.060 137.695 1.00 27.13 124 ILE F N 1
ATOM 7894 C CA . ILE F 1 124 ? -3.756 23.799 138.158 1.00 26.80 124 ILE F CA 1
ATOM 7895 C C . ILE F 1 124 ? -4.825 22.710 138.063 1.00 32.00 124 ILE F C 1
ATOM 7896 O O . ILE F 1 124 ? -5.950 22.875 138.565 1.00 24.60 124 ILE F O 1
ATOM 7901 N N . TYR F 1 125 ? -4.474 21.613 137.382 1.00 27.70 125 TYR F N 1
ATOM 7902 C CA . TYR F 1 125 ? -5.253 20.383 137.284 1.00 28.10 125 TYR F CA 1
ATOM 7903 C C . TYR F 1 125 ? -4.520 19.273 138.012 1.00 31.92 125 TYR F C 1
ATOM 7904 O O . TYR F 1 125 ? -3.285 19.278 138.098 1.00 31.77 125 TYR F O 1
ATOM 7913 N N . VAL F 1 126 ? -5.293 18.327 138.556 1.00 31.17 126 VAL F N 1
ATOM 7914 C CA . VAL F 1 126 ? -4.761 17.183 139.296 1.00 32.17 126 VAL F CA 1
ATOM 7915 C C . VAL F 1 126 ? -5.037 15.923 138.478 1.00 36.35 126 VAL F C 1
ATOM 7916 O O . VAL F 1 126 ? -6.191 15.627 138.147 1.00 34.36 126 VAL F O 1
ATOM 7920 N N . ALA F 1 127 ? -3.973 15.201 138.125 1.00 34.67 127 ALA F N 1
ATOM 7921 C CA . ALA F 1 127 ? -4.050 14.009 137.280 1.00 36.99 127 ALA F CA 1
ATOM 7922 C C . ALA F 1 127 ? -3.991 12.779 138.177 1.00 43.71 127 ALA F C 1
ATOM 7923 O O . ALA F 1 127 ? -3.032 12.617 138.940 1.00 44.63 127 ALA F O 1
ATOM 7925 N N . LYS F 1 128 ? -5.015 11.925 138.100 1.00 44.50 128 LYS F N 1
ATOM 7926 C CA . LYS F 1 128 ? -5.053 10.688 138.871 1.00 46.78 128 LYS F CA 1
ATOM 7927 C C . LYS F 1 128 ? -5.162 9.483 137.944 1.00 47.09 128 LYS F C 1
ATOM 7928 O O . LYS F 1 128 ? -5.611 9.587 136.797 1.00 41.39 128 LYS F O 1
ATOM 7934 N N . GLY F 1 129 ? -4.757 8.328 138.475 1.00 49.46 129 GLY F N 1
ATOM 7935 C CA . GLY F 1 129 ? -4.705 7.104 137.699 1.00 49.56 129 GLY F CA 1
ATOM 7936 C C . GLY F 1 129 ? -3.678 7.221 136.596 1.00 45.74 129 GLY F C 1
ATOM 7937 O O . GLY F 1 129 ? -4.017 7.159 135.413 1.00 44.27 129 GLY F O 1
ATOM 7938 N N . LEU F 1 130 ? -2.420 7.424 136.980 1.00 49.24 130 LEU F N 1
ATOM 7939 C CA . LEU F 1 130 ? -1.357 7.653 136.013 1.00 51.12 130 LEU F CA 1
ATOM 7940 C C . LEU F 1 130 ? -0.836 6.328 135.493 1.00 52.77 130 LEU F C 1
ATOM 7941 O O . LEU F 1 130 ? -0.490 5.443 136.278 1.00 55.97 130 LEU F O 1
ATOM 7946 N N . SER F 1 131 ? -0.754 6.201 134.178 1.00 47.39 131 SER F N 1
ATOM 7947 C CA . SER F 1 131 ? -0.109 5.057 133.558 1.00 55.05 131 SER F CA 1
ATOM 7948 C C . SER F 1 131 ? 0.774 5.568 132.438 1.00 54.35 131 SER F C 1
ATOM 7949 O O . SER F 1 131 ? 0.380 6.464 131.680 1.00 51.98 131 SER F O 1
ATOM 7952 N N . LYS F 1 132 ? 1.979 5.013 132.354 1.00 58.61 132 LYS F N 1
ATOM 7953 C CA . LYS F 1 132 ? 2.847 5.323 131.231 1.00 52.52 132 LYS F CA 1
ATOM 7954 C C . LYS F 1 132 ? 2.132 4.988 129.934 1.00 55.69 132 LYS F C 1
ATOM 7955 O O . LYS F 1 132 ? 1.517 3.924 129.803 1.00 57.51 132 LYS F O 1
ATOM 7961 N N . LYS F 1 133 ? 2.203 5.909 128.983 1.00 53.77 133 LYS F N 1
ATOM 7962 C CA . LYS F 1 133 ? 1.521 5.763 127.712 1.00 59.64 133 LYS F CA 1
ATOM 7963 C C . LYS F 1 133 ? 2.445 5.072 126.721 1.00 66.29 133 LYS F C 1
ATOM 7964 O O . LYS F 1 133 ? 3.658 5.306 126.718 1.00 62.72 133 LYS F O 1
ATOM 7970 N N . GLU F 1 134 ? 1.868 4.220 125.873 1.00 69.74 134 GLU F N 1
ATOM 7971 C CA . GLU F 1 134 ? 2.701 3.402 125.000 1.00 72.09 134 GLU F CA 1
ATOM 7972 C C . GLU F 1 134 ? 3.431 4.261 123.975 1.00 75.80 134 GLU F C 1
ATOM 7973 O O . GLU F 1 134 ? 4.666 4.247 123.900 1.00 76.58 134 GLU F O 1
ATOM 7979 N N . ASN F 1 135 ? 2.688 5.027 123.184 1.00 78.21 135 ASN F N 1
ATOM 7980 C CA . ASN F 1 135 ? 3.307 5.867 122.164 1.00 79.03 135 ASN F CA 1
ATOM 7981 C C . ASN F 1 135 ? 3.145 7.345 122.498 1.00 75.48 135 ASN F C 1
ATOM 7982 O O . ASN F 1 135 ? 3.727 7.839 123.465 1.00 78.81 135 ASN F O 1
ATOM 7987 N N . GLU F 1 143 ? 12.105 21.583 125.123 1.00 68.41 143 GLU F N 1
ATOM 7988 C CA . GLU F 1 143 ? 13.317 21.206 124.402 1.00 62.59 143 GLU F CA 1
ATOM 7989 C C . GLU F 1 143 ? 14.240 20.340 125.288 1.00 60.65 143 GLU F C 1
ATOM 7990 O O . GLU F 1 143 ? 14.460 19.167 124.991 1.00 61.62 143 GLU F O 1
ATOM 7996 N N . PHE F 1 144 ? 14.774 20.910 126.374 1.00 61.15 144 PHE F N 1
ATOM 7997 C CA . PHE F 1 144 ? 15.698 20.200 127.263 1.00 51.82 144 PHE F CA 1
ATOM 7998 C C . PHE F 1 144 ? 15.103 20.167 128.661 1.00 52.92 144 PHE F C 1
ATOM 7999 O O . PHE F 1 144 ? 15.067 21.189 129.359 1.00 48.99 144 PHE F O 1
ATOM 8007 N N . VAL F 1 145 ? 14.630 18.996 129.065 1.00 48.85 145 VAL F N 1
ATOM 8008 C CA . VAL F 1 145 ? 14.089 18.808 130.398 1.00 45.93 145 VAL F CA 1
ATOM 8009 C C . VAL F 1 145 ? 14.565 17.465 130.935 1.00 47.73 145 VAL F C 1
ATOM 8010 O O . VAL F 1 145 ? 14.796 16.511 130.186 1.00 51.60 145 VAL F O 1
ATOM 8014 N N . ASP F 1 146 ? 14.741 17.423 132.244 1.00 41.26 146 ASP F N 1
ATOM 8015 C CA . ASP F 1 146 ? 15.030 16.226 133.015 1.00 44.95 146 ASP F CA 1
ATOM 8016 C C . ASP F 1 146 ? 13.737 15.821 133.711 1.00 48.11 146 ASP F C 1
ATOM 8017 O O . ASP F 1 146 ? 13.197 16.597 134.510 1.00 38.82 146 ASP F O 1
ATOM 8022 N N . LEU F 1 147 ? 13.225 14.636 133.389 1.00 45.95 147 LEU F N 1
ATOM 8023 C CA . LEU F 1 147 ? 12.059 14.099 134.090 1.00 44.31 147 LEU F CA 1
ATOM 8024 C C . LEU F 1 147 ? 12.477 13.513 135.432 1.00 50.25 147 LEU F C 1
ATOM 8025 O O . LEU F 1 147 ? 13.454 12.764 135.516 1.00 46.86 147 LEU F O 1
ATOM 8030 N N . ILE F 1 148 ? 11.740 13.837 136.495 1.00 41.01 148 ILE F N 1
ATOM 8031 C CA . ILE F 1 148 ? 11.999 13.202 137.779 1.00 42.63 148 ILE F CA 1
ATOM 8032 C C . ILE F 1 148 ? 10.691 12.943 138.519 1.00 47.63 148 ILE F C 1
ATOM 8033 O O . ILE F 1 148 ? 9.639 13.506 138.207 1.00 51.08 148 ILE F O 1
ATOM 8038 N N . GLU F 1 149 ? 10.772 12.053 139.497 1.00 44.10 149 GLU F N 1
ATOM 8039 C CA . GLU F 1 149 ? 9.639 11.670 140.318 1.00 46.89 149 GLU F CA 1
ATOM 8040 C C . GLU F 1 149 ? 10.112 11.669 141.766 1.00 41.85 149 GLU F C 1
ATOM 8041 O O . GLU F 1 149 ? 11.110 11.025 142.087 1.00 41.83 149 GLU F O 1
ATOM 8047 N N . LEU F 1 150 ? 9.425 12.418 142.630 1.00 38.84 150 LEU F N 1
ATOM 8048 C CA . LEU F 1 150 ? 9.857 12.637 144.003 1.00 41.10 150 LEU F CA 1
ATOM 8049 C C . LEU F 1 150 ? 8.815 12.125 144.990 1.00 41.65 150 LEU F C 1
ATOM 8050 O O . LEU F 1 150 ? 7.613 12.293 144.776 1.00 40.44 150 LEU F O 1
ATOM 8055 N N . THR F 1 151 ? 9.279 11.540 146.092 1.00 39.94 151 THR F N 1
ATOM 8056 C CA . THR F 1 151 ? 8.388 11.387 147.223 1.00 43.36 151 THR F CA 1
ATOM 8057 C C . THR F 1 151 ? 8.087 12.760 147.807 1.00 43.66 151 THR F C 1
ATOM 8058 O O . THR F 1 151 ? 8.795 13.735 147.556 1.00 42.32 151 THR F O 1
ATOM 8062 N N . LEU F 1 152 ? 7.048 12.822 148.635 1.00 44.14 152 LEU F N 1
ATOM 8063 C CA . LEU F 1 152 ? 6.753 14.068 149.333 1.00 43.95 152 LEU F CA 1
ATOM 8064 C C . LEU F 1 152 ? 7.973 14.568 150.099 1.00 47.74 152 LEU F C 1
ATOM 8065 O O . LEU F 1 152 ? 8.346 15.742 149.998 1.00 41.79 152 LEU F O 1
ATOM 8070 N N . ASP F 1 153 ? 8.641 13.678 150.845 1.00 48.93 153 ASP F N 1
ATOM 8071 C CA . ASP F 1 153 ? 9.781 14.136 151.634 1.00 45.68 153 ASP F CA 1
ATOM 8072 C C . ASP F 1 153 ? 10.947 14.574 150.765 1.00 45.32 153 ASP F C 1
ATOM 8073 O O . ASP F 1 153 ? 11.680 15.491 151.151 1.00 49.68 153 ASP F O 1
ATOM 8078 N N . GLU F 1 154 ? 11.138 13.955 149.596 1.00 41.65 154 GLU F N 1
ATOM 8079 C CA . GLU F 1 154 ? 12.169 14.450 148.690 1.00 42.45 154 GLU F CA 1
ATOM 8080 C C . GLU F 1 154 ? 11.807 15.833 148.151 1.00 44.10 154 GLU F C 1
ATOM 8081 O O . GLU F 1 154 ? 12.683 16.694 147.988 1.00 40.84 154 GLU F O 1
ATOM 8087 N N . ALA F 1 155 ? 10.522 16.048 147.843 1.00 38.88 155 ALA F N 1
ATOM 8088 C CA . ALA F 1 155 ? 10.076 17.345 147.336 1.00 43.63 155 ALA F CA 1
ATOM 8089 C C . ALA F 1 155 ? 10.292 18.429 148.376 1.00 35.99 155 ALA F C 1
ATOM 8090 O O . ALA F 1 155 ? 10.746 19.533 148.054 1.00 38.62 155 ALA F O 1
ATOM 8092 N N . LEU F 1 156 ? 10.010 18.116 149.637 1.00 39.77 156 LEU F N 1
ATOM 8093 C CA . LEU F 1 156 ? 10.197 19.091 150.700 1.00 39.96 156 LEU F CA 1
ATOM 8094 C C . LEU F 1 156 ? 11.672 19.381 150.916 1.00 42.79 156 LEU F C 1
ATOM 8095 O O . LEU F 1 156 ? 12.044 20.507 151.250 1.00 41.38 156 LEU F O 1
ATOM 8100 N N . GLN F 1 157 ? 12.530 18.372 150.747 1.00 43.19 157 GLN F N 1
ATOM 8101 C CA . GLN F 1 157 ? 13.969 18.617 150.810 1.00 42.13 157 GLN F CA 1
ATOM 8102 C C . GLN F 1 157 ? 14.433 19.489 149.645 1.00 40.17 157 GLN F C 1
ATOM 8103 O O . GLN F 1 157 ? 15.322 20.336 149.805 1.00 39.10 157 GLN F O 1
ATOM 8109 N N . TYR F 1 158 ? 13.843 19.297 148.464 1.00 36.42 158 TYR F N 1
ATOM 8110 C CA . TYR F 1 158 ? 14.164 20.140 147.320 1.00 35.58 158 TYR F CA 1
ATOM 8111 C C . TYR F 1 158 ? 13.762 21.598 147.561 1.00 34.64 158 TYR F C 1
ATOM 8112 O O . TYR F 1 158 ? 14.396 22.513 147.022 1.00 35.63 158 TYR F O 1
ATOM 8121 N N . ILE F 1 159 ? 12.674 21.827 148.306 1.00 34.38 159 ILE F N 1
ATOM 8122 C CA . ILE F 1 159 ? 12.319 23.193 148.686 1.00 36.78 159 ILE F CA 1
ATOM 8123 C C . ILE F 1 159 ? 13.368 23.749 149.642 1.00 38.43 159 ILE F C 1
ATOM 8124 O O . ILE F 1 159 ? 13.863 24.876 149.470 1.00 34.75 159 ILE F O 1
ATOM 8129 N N . LYS F 1 160 ? 13.787 22.941 150.619 1.00 41.80 160 LYS F N 1
ATOM 8130 C CA . LYS F 1 160 ? 14.825 23.404 151.542 1.00 40.19 160 LYS F CA 1
ATOM 8131 C C . LYS F 1 160 ? 16.095 23.805 150.797 1.00 43.90 160 LYS F C 1
ATOM 8132 O O . LYS F 1 160 ? 16.780 24.760 151.193 1.00 39.76 160 LYS F O 1
ATOM 8138 N N . GLU F 1 161 ? 16.420 23.099 149.706 1.00 37.89 161 GLU F N 1
ATOM 8139 C CA . GLU F 1 161 ? 17.600 23.396 148.906 1.00 37.76 161 GLU F CA 1
ATOM 8140 C C . GLU F 1 161 ? 17.329 24.414 147.809 1.00 43.16 161 GLU F C 1
ATOM 8141 O O . GLU F 1 161 ? 18.244 24.729 147.032 1.00 31.94 161 GLU F O 1
ATOM 8147 N N . GLN F 1 162 ? 16.096 24.930 147.724 1.00 41.57 162 GLN F N 1
ATOM 8148 C CA . GLN F 1 162 ? 15.683 25.883 146.695 1.00 34.70 162 GLN F CA 1
ATOM 8149 C C . GLN F 1 162 ? 15.876 25.340 145.282 1.00 36.24 162 GLN F C 1
ATOM 8150 O O . GLN F 1 162 ? 15.972 26.110 144.311 1.00 29.89 162 GLN F O 1
ATOM 8156 N N . ARG F 1 163 ? 15.885 24.010 145.141 1.00 37.80 163 ARG F N 1
ATOM 8157 C CA . ARG F 1 163 ? 15.775 23.414 143.810 1.00 32.90 163 ARG F CA 1
ATOM 8158 C C . ARG F 1 163 ? 14.365 23.585 143.273 1.00 29.71 163 ARG F C 1
ATOM 8159 O O . ARG F 1 163 ? 14.162 23.782 142.069 1.00 30.99 163 ARG F O 1
ATOM 8167 N N . ILE F 1 164 ? 13.382 23.476 144.143 1.00 28.84 164 ILE F N 1
ATOM 8168 C CA . ILE F 1 164 ? 12.030 23.912 143.838 1.00 34.90 164 ILE F CA 1
ATOM 8169 C C . ILE F 1 164 ? 11.931 25.361 144.281 1.00 33.27 164 ILE F C 1
ATOM 8170 O O . ILE F 1 164 ? 12.253 25.689 145.435 1.00 32.13 164 ILE F O 1
ATOM 8175 N N . TYR F 1 165 ? 11.525 26.233 143.361 1.00 31.46 165 TYR F N 1
ATOM 8176 C CA . TYR F 1 165 ? 11.760 27.659 143.557 1.00 30.76 165 TYR F CA 1
ATOM 8177 C C . TYR F 1 165 ? 10.781 28.513 142.756 1.00 28.57 165 TYR F C 1
ATOM 8178 O O . TYR F 1 165 ? 11.134 29.613 142.332 1.00 29.49 165 TYR F O 1
ATOM 8187 N N . ASP F 1 166 ? 9.563 28.029 142.514 1.00 30.74 166 ASP F N 1
ATOM 8188 C CA . ASP F 1 166 ? 8.571 28.857 141.835 1.00 30.42 166 ASP F CA 1
ATOM 8189 C C . ASP F 1 166 ? 7.188 28.578 142.408 1.00 29.13 166 ASP F C 1
ATOM 8190 O O . ASP F 1 166 ? 6.925 27.523 142.988 1.00 31.83 166 ASP F O 1
ATOM 8195 N N . SER F 1 167 ? 6.304 29.560 142.264 1.00 30.19 167 SER F N 1
ATOM 8196 C CA . SER F 1 167 ? 5.111 29.565 143.112 1.00 29.54 167 SER F CA 1
ATOM 8197 C C . SER F 1 167 ? 4.208 28.357 142.831 1.00 26.97 167 SER F C 1
ATOM 8198 O O . SER F 1 167 ? 3.708 27.714 143.762 1.00 28.45 167 SER F O 1
ATOM 8201 N N . LYS F 1 168 ? 3.962 28.040 141.558 1.00 27.74 168 LYS F N 1
ATOM 8202 C CA . LYS F 1 168 ? 3.038 26.945 141.246 1.00 31.61 168 LYS F CA 1
ATOM 8203 C C . LYS F 1 168 ? 3.522 25.601 141.800 1.00 31.73 168 LYS F C 1
ATOM 8204 O O . LYS F 1 168 ? 2.708 24.743 142.209 1.00 26.90 168 LYS F O 1
ATOM 8210 N N . THR F 1 169 ? 4.835 25.387 141.806 1.00 29.63 169 THR F N 1
ATOM 8211 C CA . THR F 1 169 ? 5.356 24.121 142.304 1.00 32.81 169 THR F CA 1
ATOM 8212 C C . THR F 1 169 ? 5.349 24.103 143.821 1.00 30.59 169 THR F C 1
ATOM 8213 O O . THR F 1 169 ? 5.098 23.049 144.423 1.00 32.07 169 THR F O 1
ATOM 8217 N N . VAL F 1 170 ? 5.555 25.260 144.461 1.00 26.06 170 VAL F N 1
ATOM 8218 C CA . VAL F 1 170 ? 5.386 25.316 145.918 1.00 30.32 170 VAL F CA 1
ATOM 8219 C C . VAL F 1 170 ? 3.946 24.972 146.284 1.00 29.08 170 VAL F C 1
ATOM 8220 O O . VAL F 1 170 ? 3.691 24.198 147.209 1.00 32.46 170 VAL F O 1
ATOM 8224 N N . ILE F 1 171 ? 2.985 25.538 145.551 1.00 29.58 171 ILE F N 1
ATOM 8225 C CA . ILE F 1 171 ? 1.575 25.239 145.796 1.00 30.09 171 ILE F CA 1
ATOM 8226 C C . ILE F 1 171 ? 1.310 23.746 145.607 1.00 32.36 171 ILE F C 1
ATOM 8227 O O . ILE F 1 171 ? 0.597 23.124 146.398 1.00 33.21 171 ILE F O 1
ATOM 8232 N N . ALA F 1 172 ? 1.916 23.143 144.578 1.00 29.21 172 ALA F N 1
ATOM 8233 C CA . ALA F 1 172 ? 1.714 21.717 144.329 1.00 30.74 172 ALA F CA 1
ATOM 8234 C C . ALA F 1 172 ? 2.236 20.862 145.480 1.00 36.36 172 ALA F C 1
ATOM 8235 O O . ALA F 1 172 ? 1.577 19.902 145.899 1.00 38.85 172 ALA F O 1
ATOM 8237 N N . VAL F 1 173 ? 3.415 21.192 146.006 1.00 32.99 173 VAL F N 1
ATOM 8238 C CA . VAL F 1 173 ? 3.967 20.417 147.112 1.00 34.26 173 VAL F CA 1
ATOM 8239 C C . VAL F 1 173 ? 3.148 20.619 148.379 1.00 36.83 173 VAL F C 1
ATOM 8240 O O . VAL F 1 173 ? 2.884 19.662 149.118 1.00 36.07 173 VAL F O 1
ATOM 8244 N N . GLN F 1 174 ? 2.743 21.858 148.672 1.00 32.29 174 GLN F N 1
ATOM 8245 C CA . GLN F 1 174 ? 1.876 22.064 149.830 1.00 37.64 174 GLN F CA 1
ATOM 8246 C C . GLN F 1 174 ? 0.597 21.250 149.698 1.00 38.90 174 GLN F C 1
ATOM 8247 O O . GLN F 1 174 ? 0.107 20.689 150.680 1.00 36.60 174 GLN F O 1
ATOM 8253 N N . TYR F 1 175 ? 0.019 21.212 148.498 1.00 34.51 175 TYR F N 1
ATOM 8254 C CA . TYR F 1 175 ? -1.207 20.458 148.310 1.00 38.90 175 TYR F CA 1
ATOM 8255 C C . TYR F 1 175 ? -0.977 18.993 148.637 1.00 41.69 175 TYR F C 1
ATOM 8256 O O . TYR F 1 175 ? -1.756 18.377 149.371 1.00 40.54 175 TYR F O 1
ATOM 8265 N N . LEU F 1 176 ? 0.097 18.425 148.092 1.00 38.52 176 LEU F N 1
ATOM 8266 C CA . LEU F 1 176 ? 0.441 17.038 148.380 1.00 45.69 176 LEU F CA 1
ATOM 8267 C C . LEU F 1 176 ? 0.576 16.841 149.881 1.00 47.91 176 LEU F C 1
ATOM 8268 O O . LEU F 1 176 ? 0.014 15.899 150.452 1.00 43.04 176 LEU F O 1
ATOM 8273 N N . GLN F 1 177 ? 1.268 17.779 150.541 1.00 43.57 177 GLN F N 1
ATOM 8274 C CA . GLN F 1 177 ? 1.423 17.753 151.990 1.00 45.13 177 GLN F CA 1
ATOM 8275 C C . GLN F 1 177 ? 0.064 17.681 152.665 1.00 46.94 177 GLN F C 1
ATOM 8276 O O . GLN F 1 177 ? -0.138 16.903 153.604 1.00 45.71 177 GLN F O 1
ATOM 8282 N N . LEU F 1 178 ? -0.898 18.462 152.171 1.00 43.66 178 LEU F N 1
ATOM 8283 C CA . LEU F 1 178 ? -2.205 18.499 152.815 1.00 49.53 178 LEU F CA 1
ATOM 8284 C C . LEU F 1 178 ? -2.967 17.195 152.590 1.00 51.35 178 LEU F C 1
ATOM 8285 O O . LEU F 1 178 ? -3.641 16.700 153.501 1.00 52.44 178 LEU F O 1
ATOM 8290 N N . GLN F 1 179 ? -2.873 16.622 151.389 1.00 49.27 179 GLN F N 1
ATOM 8291 C CA . GLN F 1 179 ? -3.482 15.317 151.145 1.00 54.28 179 GLN F CA 1
ATOM 8292 C C . GLN F 1 179 ? -3.055 14.296 152.200 1.00 60.57 179 GLN F C 1
ATOM 8293 O O . GLN F 1 179 ? -3.894 13.685 152.868 1.00 64.47 179 GLN F O 1
ATOM 8299 N N . GLU F 1 180 ? -1.748 14.114 152.379 1.00 55.93 180 GLU F N 1
ATOM 8300 C CA . GLU F 1 180 ? -1.295 13.074 153.292 1.00 59.33 180 GLU F CA 1
ATOM 8301 C C . GLU F 1 180 ? -1.592 13.431 154.741 1.00 61.28 180 GLU F C 1
ATOM 8302 O O . GLU F 1 180 ? -1.850 12.536 155.552 1.00 62.15 180 GLU F O 1
ATOM 8308 N N . ALA F 1 181 ? -1.577 14.720 155.090 1.00 60.13 181 ALA F N 1
ATOM 8309 C CA . ALA F 1 181 ? -2.081 15.111 156.403 1.00 57.93 181 ALA F CA 1
ATOM 8310 C C . ALA F 1 181 ? -3.528 14.670 156.577 1.00 67.76 181 ALA F C 1
ATOM 8311 O O . ALA F 1 181 ? -3.976 14.422 157.703 1.00 66.57 181 ALA F O 1
ATOM 8313 N N . LEU F 1 182 ? -4.269 14.569 155.472 1.00 63.61 182 LEU F N 1
ATOM 8314 C CA . LEU F 1 182 ? -5.621 14.028 155.505 1.00 63.52 182 LEU F CA 1
ATOM 8315 C C . LEU F 1 182 ? -5.587 12.513 155.655 1.00 65.53 182 LEU F C 1
ATOM 8316 O O . LEU F 1 182 ? -6.278 11.949 156.509 1.00 67.42 182 LEU F O 1
ATOM 8321 N N . LYS F 1 183 ? -4.763 11.845 154.844 1.00 65.74 183 LYS F N 1
ATOM 8322 C CA . LYS F 1 183 ? -4.532 10.412 154.973 1.00 67.01 183 LYS F CA 1
ATOM 8323 C C . LYS F 1 183 ? -3.949 10.027 156.331 1.00 71.25 183 LYS F C 1
ATOM 8324 O O . LYS F 1 183 ? -3.815 8.830 156.611 1.00 75.00 183 LYS F O 1
ATOM 8330 N N . ASN F 1 184 ? -3.622 11.001 157.183 1.00 71.17 184 ASN F N 1
ATOM 8331 C CA . ASN F 1 184 ? -3.045 10.747 158.507 1.00 71.08 184 ASN F CA 1
ATOM 8332 C C . ASN F 1 184 ? -1.752 9.937 158.408 1.00 75.91 184 ASN F C 1
ATOM 8333 O O . ASN F 1 184 ? -1.069 9.948 157.381 1.00 75.52 184 ASN F O 1
ATOM 8338 N N . GLY G 1 2 ? 67.077 -17.382 101.733 1.00 61.31 2 GLY G N 1
ATOM 8339 C CA . GLY G 1 2 ? 67.070 -17.068 100.313 1.00 64.61 2 GLY G CA 1
ATOM 8340 C C . GLY G 1 2 ? 67.855 -15.815 99.965 1.00 64.64 2 GLY G C 1
ATOM 8341 O O . GLY G 1 2 ? 68.614 -15.796 98.991 1.00 68.88 2 GLY G O 1
ATOM 8342 N N . LYS G 1 3 ? 67.645 -14.767 100.762 1.00 62.50 3 LYS G N 1
ATOM 8343 C CA . LYS G 1 3 ? 68.400 -13.517 100.704 1.00 60.89 3 LYS G CA 1
ATOM 8344 C C . LYS G 1 3 ? 67.759 -12.565 99.691 1.00 58.79 3 LYS G C 1
ATOM 8345 O O . LYS G 1 3 ? 68.292 -11.489 99.411 1.00 59.99 3 LYS G O 1
ATOM 8351 N N . LEU G 1 4 ? 66.597 -12.939 99.158 1.00 57.74 4 LEU G N 1
ATOM 8352 C CA . LEU G 1 4 ? 65.876 -12.059 98.249 1.00 56.39 4 LEU G CA 1
ATOM 8353 C C . LEU G 1 4 ? 65.435 -10.793 98.986 1.00 60.07 4 LEU G C 1
ATOM 8354 O O . LEU G 1 4 ? 65.023 -10.850 100.148 1.00 57.78 4 LEU G O 1
ATOM 8359 N N . PHE G 1 5 ? 65.528 -9.644 98.308 1.00 56.93 5 PHE G N 1
ATOM 8360 C CA . PHE G 1 5 ? 65.185 -8.333 98.889 1.00 59.82 5 PHE G CA 1
ATOM 8361 C C . PHE G 1 5 ? 65.919 -8.065 100.205 1.00 60.77 5 PHE G C 1
ATOM 8362 O O . PHE G 1 5 ? 65.345 -7.528 101.155 1.00 56.39 5 PHE G O 1
ATOM 8370 N N . GLU G 1 6 ? 67.203 -8.415 100.262 1.00 58.87 6 GLU G N 1
ATOM 8371 C CA . GLU G 1 6 ? 67.978 -8.250 101.490 1.00 56.58 6 GLU G CA 1
ATOM 8372 C C . GLU G 1 6 ? 67.863 -6.828 102.044 1.00 61.70 6 GLU G C 1
ATOM 8373 O O . GLU G 1 6 ? 67.872 -5.849 101.293 1.00 62.07 6 GLU G O 1
ATOM 8379 N N . GLU G 1 7 ? 67.752 -6.727 103.376 1.00 58.06 7 GLU G N 1
ATOM 8380 C CA . GLU G 1 7 ? 67.667 -5.459 104.106 1.00 56.47 7 GLU G CA 1
ATOM 8381 C C . GLU G 1 7 ? 68.901 -5.332 105.000 1.00 62.23 7 GLU G C 1
ATOM 8382 O O . GLU G 1 7 ? 68.935 -5.888 106.103 1.00 60.51 7 GLU G O 1
ATOM 8388 N N . LYS G 1 8 ? 69.911 -4.592 104.542 1.00 64.14 8 LYS G N 1
ATOM 8389 C CA . LYS G 1 8 ? 71.195 -4.534 105.232 1.00 63.07 8 LYS G CA 1
ATOM 8390 C C . LYS G 1 8 ? 71.173 -3.504 106.357 1.00 61.18 8 LYS G C 1
ATOM 8391 O O . LYS G 1 8 ? 70.567 -2.434 106.233 1.00 57.39 8 LYS G O 1
ATOM 8397 N N . THR G 1 9 ? 71.840 -3.840 107.459 1.00 55.89 9 THR G N 1
ATOM 8398 C CA . THR G 1 9 ? 71.797 -3.005 108.652 1.00 62.25 9 THR G CA 1
ATOM 8399 C C . THR G 1 9 ? 72.690 -1.774 108.490 1.00 64.48 9 THR G C 1
ATOM 8400 O O . THR G 1 9 ? 73.859 -1.887 108.100 1.00 57.98 9 THR G O 1
ATOM 8404 N N . ILE G 1 10 ? 72.125 -0.600 108.784 1.00 63.87 10 ILE G N 1
ATOM 8405 C CA . ILE G 1 10 ? 72.885 0.650 108.805 1.00 66.26 10 ILE G CA 1
ATOM 8406 C C . ILE G 1 10 ? 73.420 0.964 110.202 1.00 70.04 10 ILE G C 1
ATOM 8407 O O . ILE G 1 10 ? 74.504 1.542 110.333 1.00 71.75 10 ILE G O 1
ATOM 8412 N N . LYS G 1 11 ? 72.670 0.616 111.246 1.00 65.65 11 LYS G N 1
ATOM 8413 C CA . LYS G 1 11 ? 73.108 0.718 112.630 1.00 64.42 11 LYS G CA 1
ATOM 8414 C C . LYS G 1 11 ? 72.137 -0.081 113.490 1.00 64.34 11 LYS G C 1
ATOM 8415 O O . LYS G 1 11 ? 70.944 -0.136 113.185 1.00 60.93 11 LYS G O 1
ATOM 8421 N N . THR G 1 12 ? 72.657 -0.711 114.543 1.00 65.65 12 THR G N 1
ATOM 8422 C CA . THR G 1 12 ? 71.861 -1.520 115.460 1.00 63.48 12 THR G CA 1
ATOM 8423 C C . THR G 1 12 ? 71.979 -0.942 116.863 1.00 65.13 12 THR G C 1
ATOM 8424 O O . THR G 1 12 ? 73.060 -0.503 117.272 1.00 66.82 12 THR G O 1
ATOM 8428 N N . GLU G 1 13 ? 70.870 -0.948 117.602 1.00 62.41 13 GLU G N 1
ATOM 8429 C CA . GLU G 1 13 ? 70.840 -0.413 118.959 1.00 62.66 13 GLU G CA 1
ATOM 8430 C C . GLU G 1 13 ? 70.278 -1.484 119.886 1.00 63.56 13 GLU G C 1
ATOM 8431 O O . GLU G 1 13 ? 69.157 -1.962 119.674 1.00 56.49 13 GLU G O 1
ATOM 8437 N N . GLN G 1 14 ? 71.058 -1.865 120.902 1.00 61.65 14 GLN G N 1
ATOM 8438 C CA . GLN G 1 14 ? 70.662 -2.903 121.848 1.00 54.82 14 GLN G CA 1
ATOM 8439 C C . GLN G 1 14 ? 69.738 -2.311 122.902 1.00 60.28 14 GLN G C 1
ATOM 8440 O O . GLN G 1 14 ? 70.159 -1.478 123.712 1.00 62.60 14 GLN G O 1
ATOM 8446 N N . ILE G 1 15 ? 68.486 -2.758 122.914 1.00 55.72 15 ILE G N 1
ATOM 8447 C CA . ILE G 1 15 ? 67.500 -2.178 123.817 1.00 54.29 15 ILE G CA 1
ATOM 8448 C C . ILE G 1 15 ? 67.432 -2.916 125.151 1.00 54.99 15 ILE G C 1
ATOM 8449 O O . ILE G 1 15 ? 67.169 -2.293 126.186 1.00 57.49 15 ILE G O 1
ATOM 8454 N N . PHE G 1 16 ? 67.680 -4.224 125.158 1.00 52.08 16 PHE G N 1
ATOM 8455 C CA . PHE G 1 16 ? 67.450 -5.036 126.346 1.00 56.03 16 PHE G CA 1
ATOM 8456 C C . PHE G 1 16 ? 68.111 -6.382 126.143 1.00 56.17 16 PHE G C 1
ATOM 8457 O O . PHE G 1 16 ? 68.010 -6.961 125.061 1.00 53.92 16 PHE G O 1
ATOM 8465 N N . SER G 1 17 ? 68.779 -6.876 127.180 1.00 56.42 17 SER G N 1
ATOM 8466 C CA . SER G 1 17 ? 69.268 -8.247 127.189 1.00 57.97 17 SER G CA 1
ATOM 8467 C C . SER G 1 17 ? 68.759 -8.915 128.454 1.00 61.05 17 SER G C 1
ATOM 8468 O O . SER G 1 17 ? 69.071 -8.468 129.562 1.00 63.92 17 SER G O 1
ATOM 8471 N N . GLY G 1 18 ? 67.962 -9.967 128.291 1.00 61.44 18 GLY G N 1
ATOM 8472 C CA . GLY G 1 18 ? 67.386 -10.649 129.430 1.00 59.09 18 GLY G CA 1
ATOM 8473 C C . GLY G 1 18 ? 67.657 -12.137 129.401 1.00 64.69 18 GLY G C 1
ATOM 8474 O O . GLY G 1 18 ? 68.556 -12.593 128.685 1.00 63.60 18 GLY G O 1
ATOM 8475 N N . ARG G 1 19 ? 66.875 -12.905 130.165 1.00 56.85 19 ARG G N 1
ATOM 8476 C CA . ARG G 1 19 ? 67.110 -14.341 130.272 1.00 61.99 19 ARG G CA 1
ATOM 8477 C C . ARG G 1 19 ? 66.577 -15.100 129.062 1.00 61.99 19 ARG G C 1
ATOM 8478 O O . ARG G 1 19 ? 67.203 -16.068 128.614 1.00 62.87 19 ARG G O 1
ATOM 8486 N N . VAL G 1 20 ? 65.440 -14.674 128.509 1.00 63.71 20 VAL G N 1
ATOM 8487 C CA . VAL G 1 20 ? 64.822 -15.357 127.380 1.00 62.58 20 VAL G CA 1
ATOM 8488 C C . VAL G 1 20 ? 64.881 -14.525 126.101 1.00 60.05 20 VAL G C 1
ATOM 8489 O O . VAL G 1 20 ? 65.103 -15.077 125.022 1.00 56.38 20 VAL G O 1
ATOM 8493 N N . VAL G 1 21 ? 64.687 -13.207 126.180 1.00 59.43 21 VAL G N 1
ATOM 8494 C CA . VAL G 1 21 ? 64.702 -12.409 124.958 1.00 57.55 21 VAL G CA 1
ATOM 8495 C C . VAL G 1 21 ? 65.799 -11.358 125.011 1.00 54.03 21 VAL G C 1
ATOM 8496 O O . VAL G 1 21 ? 66.157 -10.836 126.072 1.00 55.09 21 VAL G O 1
ATOM 8500 N N . LYS G 1 22 ? 66.346 -11.078 123.835 1.00 50.79 22 LYS G N 1
ATOM 8501 C CA . LYS G 1 22 ? 67.165 -9.909 123.565 1.00 49.87 22 LYS G CA 1
ATOM 8502 C C . LYS G 1 22 ? 66.390 -9.041 122.584 1.00 52.86 22 LYS G C 1
ATOM 8503 O O . LYS G 1 22 ? 65.750 -9.557 121.658 1.00 50.90 22 LYS G O 1
ATOM 8509 N N . LEU G 1 23 ? 66.422 -7.732 122.789 1.00 46.36 23 LEU G N 1
ATOM 8510 C CA . LEU G 1 23 ? 65.719 -6.808 121.912 1.00 46.79 23 LEU G CA 1
ATOM 8511 C C . LEU G 1 23 ? 66.711 -5.789 121.372 1.00 48.72 23 LEU G C 1
ATOM 8512 O O . LEU G 1 23 ? 67.466 -5.181 122.140 1.00 45.64 23 LEU G O 1
ATOM 8517 N N . GLN G 1 24 ? 66.712 -5.621 120.056 1.00 46.74 24 GLN G N 1
ATOM 8518 C CA . GLN G 1 24 ? 67.538 -4.635 119.385 1.00 48.92 24 GLN G CA 1
ATOM 8519 C C . GLN G 1 24 ? 66.697 -3.945 118.326 1.00 50.91 24 GLN G C 1
ATOM 8520 O O . GLN G 1 24 ? 65.716 -4.507 117.831 1.00 47.91 24 GLN G O 1
ATOM 8526 N N . VAL G 1 25 ? 67.080 -2.719 117.985 1.00 50.31 25 VAL G N 1
ATOM 8527 C CA . VAL G 1 25 ? 66.496 -1.999 116.862 1.00 53.47 25 VAL G CA 1
ATOM 8528 C C . VAL G 1 25 ? 67.586 -1.791 115.821 1.00 56.68 25 VAL G C 1
ATOM 8529 O O . VAL G 1 25 ? 68.677 -1.302 116.142 1.00 51.39 25 VAL G O 1
ATOM 8533 N N . ASP G 1 26 ? 67.294 -2.182 114.586 1.00 55.28 26 ASP G N 1
ATOM 8534 C CA . ASP G 1 26 ? 68.207 -2.058 113.459 1.00 58.03 26 ASP G CA 1
ATOM 8535 C C . ASP G 1 26 ? 67.681 -1.005 112.495 1.00 60.30 26 ASP G C 1
ATOM 8536 O O . ASP G 1 26 ? 66.494 -1.013 112.151 1.00 61.68 26 ASP G O 1
ATOM 8541 N N . ASP G 1 27 ? 68.558 -0.106 112.060 1.00 62.51 27 ASP G N 1
ATOM 8542 C CA . ASP G 1 27 ? 68.260 0.732 110.908 1.00 65.60 27 ASP G CA 1
ATOM 8543 C C . ASP G 1 27 ? 68.762 0.012 109.666 1.00 58.56 27 ASP G C 1
ATOM 8544 O O . ASP G 1 27 ? 69.926 -0.396 109.611 1.00 62.71 27 ASP G O 1
ATOM 8549 N N . VAL G 1 28 ? 67.879 -0.167 108.687 1.00 57.49 28 VAL G N 1
ATOM 8550 C CA . VAL G 1 28 ? 68.175 -0.981 107.517 1.00 65.47 28 VAL G CA 1
ATOM 8551 C C . VAL G 1 28 ? 67.895 -0.186 106.250 1.00 67.50 28 VAL G C 1
ATOM 8552 O O . VAL G 1 28 ? 66.985 0.648 106.202 1.00 70.34 28 VAL G O 1
ATOM 8556 N N . GLU G 1 29 ? 68.680 -0.469 105.214 1.00 67.04 29 GLU G N 1
ATOM 8557 C CA . GLU G 1 29 ? 68.427 0.041 103.873 1.00 72.32 29 GLU G CA 1
ATOM 8558 C C . GLU G 1 29 ? 67.497 -0.906 103.121 1.00 72.22 29 GLU G C 1
ATOM 8559 O O . GLU G 1 29 ? 67.692 -2.127 103.137 1.00 70.66 29 GLU G O 1
ATOM 8565 N N . LEU G 1 30 ? 66.475 -0.346 102.486 1.00 75.82 30 LEU G N 1
ATOM 8566 C CA . LEU G 1 30 ? 65.587 -1.157 101.674 1.00 78.76 30 LEU G CA 1
ATOM 8567 C C . LEU G 1 30 ? 66.181 -1.344 100.281 1.00 81.38 30 LEU G C 1
ATOM 8568 O O . LEU G 1 30 ? 67.049 -0.574 99.856 1.00 80.01 30 LEU G O 1
ATOM 8573 N N . PRO G 1 31 ? 65.742 -2.383 99.548 1.00 81.65 31 PRO G N 1
ATOM 8574 C CA . PRO G 1 31 ? 66.275 -2.605 98.196 1.00 82.78 31 PRO G CA 1
ATOM 8575 C C . PRO G 1 31 ? 66.171 -1.375 97.301 1.00 87.31 31 PRO G C 1
ATOM 8576 O O . PRO G 1 31 ? 66.936 -1.240 96.339 1.00 85.77 31 PRO G O 1
ATOM 8580 N N . ASN G 1 32 ? 65.239 -0.465 97.612 1.00 83.67 32 ASN G N 1
ATOM 8581 C CA . ASN G 1 32 ? 64.973 0.694 96.765 1.00 86.45 32 ASN G CA 1
ATOM 8582 C C . ASN G 1 32 ? 65.841 1.908 97.089 1.00 86.59 32 ASN G C 1
ATOM 8583 O O . ASN G 1 32 ? 65.908 2.836 96.274 1.00 85.77 32 ASN G O 1
ATOM 8588 N N . GLY G 1 33 ? 66.505 1.929 98.242 1.00 87.35 33 GLY G N 1
ATOM 8589 C CA . GLY G 1 33 ? 67.337 3.045 98.658 1.00 84.10 33 GLY G CA 1
ATOM 8590 C C . GLY G 1 33 ? 66.871 3.732 99.924 1.00 85.49 33 GLY G C 1
ATOM 8591 O O . GLY G 1 33 ? 67.660 4.456 100.551 1.00 83.62 33 GLY G O 1
ATOM 8592 N N . GLN G 1 34 ? 65.620 3.528 100.325 1.00 86.04 34 GLN G N 1
ATOM 8593 C CA . GLN G 1 34 ? 65.069 4.173 101.506 1.00 82.08 34 GLN G CA 1
ATOM 8594 C C . GLN G 1 34 ? 65.486 3.436 102.777 1.00 81.64 34 GLN G C 1
ATOM 8595 O O . GLN G 1 34 ? 65.739 2.227 102.766 1.00 78.95 34 GLN G O 1
ATOM 8601 N N . THR G 1 35 ? 65.556 4.178 103.879 1.00 81.55 35 THR G N 1
ATOM 8602 C CA . THR G 1 35 ? 65.871 3.603 105.178 1.00 75.83 35 THR G CA 1
ATOM 8603 C C . THR G 1 35 ? 64.591 3.210 105.914 1.00 76.89 35 THR G C 1
ATOM 8604 O O . THR G 1 35 ? 63.506 3.737 105.657 1.00 75.80 35 THR G O 1
ATOM 8608 N N . SER G 1 36 ? 64.735 2.263 106.837 1.00 75.43 36 SER G N 1
ATOM 8609 C CA . SER G 1 36 ? 63.611 1.748 107.605 1.00 70.30 36 SER G CA 1
ATOM 8610 C C . SER G 1 36 ? 64.146 1.115 108.880 1.00 68.91 36 SER G C 1
ATOM 8611 O O . SER G 1 36 ? 65.285 0.639 108.919 1.00 67.49 36 SER G O 1
ATOM 8614 N N . LYS G 1 37 ? 63.317 1.117 109.922 1.00 68.55 37 LYS G N 1
ATOM 8615 C CA . LYS G 1 37 ? 63.690 0.536 111.204 1.00 65.64 37 LYS G CA 1
ATOM 8616 C C . LYS G 1 37 ? 63.151 -0.888 111.313 1.00 62.39 37 LYS G C 1
ATOM 8617 O O . LYS G 1 37 ? 62.074 -1.209 110.805 1.00 58.46 37 LYS G O 1
ATOM 8623 N N . ARG G 1 38 ? 63.927 -1.747 111.969 1.00 60.77 38 ARG G N 1
ATOM 8624 C CA . ARG G 1 38 ? 63.552 -3.140 112.171 1.00 56.54 38 ARG G CA 1
ATOM 8625 C C . ARG G 1 38 ? 63.735 -3.469 113.643 1.00 53.30 38 ARG G C 1
ATOM 8626 O O . ARG G 1 38 ? 64.855 -3.420 114.158 1.00 50.71 38 ARG G O 1
ATOM 8634 N N . GLU G 1 39 ? 62.637 -3.784 114.320 1.00 53.43 39 GLU G N 1
ATOM 8635 C CA . GLU G 1 39 ? 62.674 -4.193 115.717 1.00 49.57 39 GLU G CA 1
ATOM 8636 C C . GLU G 1 39 ? 62.822 -5.710 115.767 1.00 45.50 39 GLU G C 1
ATOM 8637 O O . GLU G 1 39 ? 61.979 -6.432 115.231 1.00 46.82 39 GLU G O 1
ATOM 8643 N N . ILE G 1 40 ? 63.888 -6.194 116.397 1.00 47.32 40 ILE G N 1
ATOM 8644 C CA . ILE G 1 40 ? 64.264 -7.605 116.321 1.00 45.82 40 ILE G CA 1
ATOM 8645 C C . ILE G 1 40 ? 64.360 -8.193 117.725 1.00 49.45 40 ILE G C 1
ATOM 8646 O O . ILE G 1 40 ? 65.132 -7.704 118.564 1.00 46.01 40 ILE G O 1
ATOM 8651 N N . VAL G 1 41 ? 63.596 -9.257 117.966 1.00 44.66 41 VAL G N 1
ATOM 8652 C CA . VAL G 1 41 ? 63.667 -10.018 119.207 1.00 48.83 41 VAL G CA 1
ATOM 8653 C C . VAL G 1 41 ? 64.512 -11.259 118.952 1.00 47.17 41 VAL G C 1
ATOM 8654 O O . VAL G 1 41 ? 64.212 -12.046 118.050 1.00 47.19 41 VAL G O 1
ATOM 8658 N N . ARG G 1 42 ? 65.572 -11.435 119.735 1.00 49.12 42 ARG G N 1
ATOM 8659 C CA . ARG G 1 42 ? 66.359 -12.662 119.717 1.00 48.52 42 ARG G CA 1
ATOM 8660 C C . ARG G 1 42 ? 65.909 -13.561 120.860 1.00 51.34 42 ARG G C 1
ATOM 8661 O O . ARG G 1 42 ? 65.667 -13.093 121.979 1.00 51.31 42 ARG G O 1
ATOM 8669 N N . HIS G 1 43 ? 65.803 -14.855 120.572 1.00 50.49 43 HIS G N 1
ATOM 8670 C CA . HIS G 1 43 ? 65.243 -15.800 121.518 1.00 48.67 43 HIS G CA 1
ATOM 8671 C C . HIS G 1 43 ? 65.995 -17.101 121.296 1.00 49.52 43 HIS G C 1
ATOM 8672 O O . HIS G 1 43 ? 66.298 -17.442 120.144 1.00 45.24 43 HIS G O 1
ATOM 8679 N N . PRO G 1 44 ? 66.320 -17.833 122.361 1.00 49.16 44 PRO G N 1
ATOM 8680 C CA . PRO G 1 44 ? 67.167 -19.028 122.204 1.00 51.11 44 PRO G CA 1
ATOM 8681 C C . PRO G 1 44 ? 66.604 -20.121 121.291 1.00 52.00 44 PRO G C 1
ATOM 8682 O O . PRO G 1 44 ? 67.391 -20.906 120.745 1.00 56.70 44 PRO G O 1
ATOM 8686 N N . GLY G 1 45 ? 65.295 -20.232 121.113 1.00 50.83 45 GLY G N 1
ATOM 8687 C CA . GLY G 1 45 ? 64.776 -21.318 120.302 1.00 57.22 45 GLY G CA 1
ATOM 8688 C C . GLY G 1 45 ? 64.666 -22.630 121.068 1.00 60.67 45 GLY G C 1
ATOM 8689 O O . GLY G 1 45 ? 65.314 -22.850 122.091 1.00 57.31 45 GLY G O 1
ATOM 8690 N N . ALA G 1 46 ? 63.836 -23.536 120.541 1.00 57.93 46 ALA G N 1
ATOM 8691 C CA . ALA G 1 46 ? 63.295 -24.601 121.376 1.00 55.64 46 ALA G CA 1
ATOM 8692 C C . ALA G 1 46 ? 63.125 -25.896 120.594 1.00 52.46 46 ALA G C 1
ATOM 8693 O O . ALA G 1 46 ? 63.103 -25.912 119.359 1.00 48.42 46 ALA G O 1
ATOM 8695 N N . VAL G 1 47 ? 63.014 -26.996 121.345 1.00 51.44 47 VAL G N 1
ATOM 8696 C CA . VAL G 1 47 ? 62.633 -28.298 120.808 1.00 50.35 47 VAL G CA 1
ATOM 8697 C C . VAL G 1 47 ? 61.302 -28.689 121.439 1.00 52.08 47 VAL G C 1
ATOM 8698 O O . VAL G 1 47 ? 61.058 -28.413 122.622 1.00 53.31 47 VAL G O 1
ATOM 8702 N N . ALA G 1 48 ? 60.439 -29.324 120.646 1.00 45.25 48 ALA G N 1
ATOM 8703 C CA . ALA G 1 48 ? 59.107 -29.711 121.099 1.00 49.55 48 ALA G CA 1
ATOM 8704 C C . ALA G 1 48 ? 58.791 -31.089 120.546 1.00 47.69 48 ALA G C 1
ATOM 8705 O O . ALA G 1 48 ? 59.264 -31.448 119.464 1.00 49.04 48 ALA G O 1
ATOM 8707 N N . VAL G 1 49 ? 57.971 -31.854 121.279 1.00 48.62 49 VAL G N 1
ATOM 8708 C CA . VAL G 1 49 ? 57.841 -33.297 121.059 1.00 49.99 49 VAL G CA 1
ATOM 8709 C C . VAL G 1 49 ? 56.391 -33.658 120.735 1.00 53.20 49 VAL G C 1
ATOM 8710 O O . VAL G 1 49 ? 55.471 -33.316 121.492 1.00 48.78 49 VAL G O 1
ATOM 8714 N N . ILE G 1 50 ? 56.205 -34.382 119.633 1.00 48.76 50 ILE G N 1
ATOM 8715 C CA . ILE G 1 50 ? 54.939 -35.012 119.269 1.00 50.79 50 ILE G CA 1
ATOM 8716 C C . ILE G 1 50 ? 55.010 -36.461 119.746 1.00 55.20 50 ILE G C 1
ATOM 8717 O O . ILE G 1 50 ? 55.730 -37.277 119.163 1.00 53.64 50 ILE G O 1
ATOM 8722 N N . ALA G 1 51 ? 54.277 -36.795 120.808 1.00 54.72 51 ALA G N 1
ATOM 8723 C CA . ALA G 1 51 ? 54.391 -38.098 121.461 1.00 55.61 51 ALA G CA 1
ATOM 8724 C C . ALA G 1 51 ? 53.032 -38.779 121.431 1.00 58.94 51 ALA G C 1
ATOM 8725 O O . ALA G 1 51 ? 52.120 -38.383 122.169 1.00 54.51 51 ALA G O 1
ATOM 8727 N N . ILE G 1 52 ? 52.902 -39.797 120.578 1.00 56.59 52 ILE G N 1
ATOM 8728 C CA . ILE G 1 52 ? 51.657 -40.533 120.398 1.00 59.15 52 ILE G CA 1
ATOM 8729 C C . ILE G 1 52 ? 51.734 -41.816 121.215 1.00 66.18 52 ILE G C 1
ATOM 8730 O O . ILE G 1 52 ? 52.607 -42.663 120.981 1.00 60.03 52 ILE G O 1
ATOM 8735 N N . THR G 1 53 ? 50.830 -41.949 122.186 1.00 63.02 53 THR G N 1
ATOM 8736 C CA . THR G 1 53 ? 50.740 -43.171 122.965 1.00 65.31 53 THR G CA 1
ATOM 8737 C C . THR G 1 53 ? 50.250 -44.323 122.089 1.00 68.41 53 THR G C 1
ATOM 8738 O O . THR G 1 53 ? 49.847 -44.147 120.933 1.00 67.45 53 THR G O 1
ATOM 8742 N N . ASN G 1 54 ? 50.276 -45.525 122.667 1.00 72.12 54 ASN G N 1
ATOM 8743 C CA . ASN G 1 54 ? 49.926 -46.722 121.914 1.00 75.33 54 ASN G CA 1
ATOM 8744 C C . ASN G 1 54 ? 48.429 -46.819 121.654 1.00 73.52 54 ASN G C 1
ATOM 8745 O O . ASN G 1 54 ? 48.010 -47.501 120.709 1.00 74.06 54 ASN G O 1
ATOM 8750 N N . GLU G 1 55 ? 47.624 -46.136 122.467 1.00 74.43 55 GLU G N 1
ATOM 8751 C CA . GLU G 1 55 ? 46.192 -45.966 122.272 1.00 73.80 55 GLU G CA 1
ATOM 8752 C C . GLU G 1 55 ? 45.868 -44.838 121.292 1.00 71.40 55 GLU G C 1
ATOM 8753 O O . GLU G 1 55 ? 44.790 -44.236 121.380 1.00 69.43 55 GLU G O 1
ATOM 8759 N N . ASN G 1 56 ? 46.797 -44.536 120.384 1.00 71.56 56 ASN G N 1
ATOM 8760 C CA . ASN G 1 56 ? 46.609 -43.520 119.346 1.00 70.58 56 ASN G CA 1
ATOM 8761 C C . ASN G 1 56 ? 46.213 -42.162 119.935 1.00 69.21 56 ASN G C 1
ATOM 8762 O O . ASN G 1 56 ? 45.430 -41.408 119.349 1.00 66.72 56 ASN G O 1
ATOM 8767 N N . LYS G 1 57 ? 46.771 -41.836 121.099 1.00 64.44 57 LYS G N 1
ATOM 8768 C CA . LYS G 1 57 ? 46.514 -40.563 121.757 1.00 63.52 57 LYS G CA 1
ATOM 8769 C C . LYS G 1 57 ? 47.778 -39.712 121.788 1.00 61.21 57 LYS G C 1
ATOM 8770 O O . LYS G 1 57 ? 48.895 -40.230 121.871 1.00 62.33 57 LYS G O 1
ATOM 8776 N N . ILE G 1 58 ? 47.592 -38.397 121.733 1.00 56.31 58 ILE G N 1
ATOM 8777 C CA . ILE G 1 58 ? 48.697 -37.447 121.769 1.00 53.62 58 ILE G CA 1
ATOM 8778 C C . ILE G 1 58 ? 48.903 -36.960 123.199 1.00 53.51 58 ILE G C 1
ATOM 8779 O O . ILE G 1 58 ? 47.937 -36.705 123.935 1.00 52.69 58 ILE G O 1
ATOM 8784 N N . VAL G 1 59 ? 50.170 -36.821 123.590 1.00 49.11 59 VAL G N 1
ATOM 8785 C CA . VAL G 1 59 ? 50.560 -36.435 124.945 1.00 53.75 59 VAL G CA 1
ATOM 8786 C C . VAL G 1 59 ? 50.779 -34.924 124.998 1.00 52.23 59 VAL G C 1
ATOM 8787 O O . VAL G 1 59 ? 51.554 -34.373 124.204 1.00 50.31 59 VAL G O 1
ATOM 8791 N N . MET G 1 60 ? 50.122 -34.248 125.941 1.00 45.44 60 MET G N 1
ATOM 8792 C CA . MET G 1 60 ? 50.274 -32.806 126.058 1.00 48.10 60 MET G CA 1
ATOM 8793 C C . MET G 1 60 ? 50.358 -32.427 127.524 1.00 54.25 60 MET G C 1
ATOM 8794 O O . MET G 1 60 ? 50.166 -33.261 128.415 1.00 54.64 60 MET G O 1
ATOM 8799 N N . VAL G 1 61 ? 50.615 -31.138 127.767 1.00 45.84 61 VAL G N 1
ATOM 8800 C CA . VAL G 1 61 ? 50.770 -30.594 129.111 1.00 51.00 61 VAL G CA 1
ATOM 8801 C C . VAL G 1 61 ? 50.084 -29.240 129.150 1.00 51.84 61 VAL G C 1
ATOM 8802 O O . VAL G 1 61 ? 50.088 -28.497 128.166 1.00 50.98 61 VAL G O 1
ATOM 8806 N N . GLU G 1 62 ? 49.505 -28.903 130.295 1.00 51.69 62 GLU G N 1
ATOM 8807 C CA . GLU G 1 62 ? 48.797 -27.641 130.439 1.00 54.37 62 GLU G CA 1
ATOM 8808 C C . GLU G 1 62 ? 49.645 -26.671 131.259 1.00 61.33 62 GLU G C 1
ATOM 8809 O O . GLU G 1 62 ? 50.066 -26.991 132.379 1.00 62.14 62 GLU G O 1
ATOM 8815 N N . GLN G 1 63 ? 49.892 -25.487 130.692 1.00 54.40 63 GLN G N 1
ATOM 8816 C CA . GLN G 1 63 ? 50.867 -24.542 131.216 1.00 57.20 63 GLN G CA 1
ATOM 8817 C C . GLN G 1 63 ? 50.292 -23.138 131.214 1.00 51.27 63 GLN G C 1
ATOM 8818 O O . GLN G 1 63 ? 49.626 -22.739 130.258 1.00 50.69 63 GLN G O 1
ATOM 8824 N N . TYR G 1 64 ? 50.569 -22.381 132.268 1.00 50.01 64 TYR G N 1
ATOM 8825 C CA . TYR G 1 64 ? 50.213 -20.974 132.258 1.00 54.02 64 TYR G CA 1
ATOM 8826 C C . TYR G 1 64 ? 51.176 -20.231 131.340 1.00 51.70 64 TYR G C 1
ATOM 8827 O O . TYR G 1 64 ? 52.391 -20.437 131.404 1.00 55.17 64 TYR G O 1
ATOM 8836 N N . ARG G 1 65 ? 50.636 -19.398 130.462 1.00 50.24 65 ARG G N 1
ATOM 8837 C CA . ARG G 1 65 ? 51.438 -18.563 129.568 1.00 48.21 65 ARG G CA 1
ATOM 8838 C C . ARG G 1 65 ? 51.197 -17.117 129.967 1.00 49.21 65 ARG G C 1
ATOM 8839 O O . ARG G 1 65 ? 50.202 -16.503 129.556 1.00 47.04 65 ARG G O 1
ATOM 8847 N N . LYS G 1 66 ? 52.108 -16.584 130.780 1.00 44.53 66 LYS G N 1
ATOM 8848 C CA . LYS G 1 66 ? 51.963 -15.214 131.261 1.00 48.95 66 LYS G CA 1
ATOM 8849 C C . LYS G 1 66 ? 51.594 -14.237 130.154 1.00 46.85 66 LYS G C 1
ATOM 8850 O O . LYS G 1 66 ? 50.664 -13.441 130.354 1.00 50.98 66 LYS G O 1
ATOM 8856 N N . PRO G 1 67 ? 52.237 -14.249 128.982 1.00 45.65 67 PRO G N 1
ATOM 8857 C CA . PRO G 1 67 ? 51.907 -13.228 127.973 1.00 47.85 67 PRO G CA 1
ATOM 8858 C C . PRO G 1 67 ? 50.440 -13.242 127.578 1.00 48.27 67 PRO G C 1
ATOM 8859 O O . PRO G 1 67 ? 49.891 -12.193 127.208 1.00 43.76 67 PRO G O 1
ATOM 8863 N N . LEU G 1 68 ? 49.795 -14.408 127.647 1.00 42.08 68 LEU G N 1
ATOM 8864 C CA . LEU G 1 68 ? 48.396 -14.582 127.286 1.00 49.32 68 LEU G CA 1
ATOM 8865 C C . LEU G 1 68 ? 47.459 -14.409 128.476 1.00 55.44 68 LEU G C 1
ATOM 8866 O O . LEU G 1 68 ? 46.236 -14.396 128.288 1.00 54.90 68 LEU G O 1
ATOM 8871 N N . GLU G 1 69 ? 48.000 -14.285 129.687 1.00 55.56 69 GLU G N 1
ATOM 8872 C CA . GLU G 1 69 ? 47.207 -14.314 130.915 1.00 61.27 69 GLU G CA 1
ATOM 8873 C C . GLU G 1 69 ? 46.213 -15.470 130.860 1.00 59.44 69 GLU G C 1
ATOM 8874 O O . GLU G 1 69 ? 44.996 -15.288 130.871 1.00 65.24 69 GLU G O 1
ATOM 8880 N N . LYS G 1 70 ? 46.766 -16.678 130.769 1.00 57.49 70 LYS G N 1
ATOM 8881 C CA . LYS G 1 70 ? 45.957 -17.871 130.563 1.00 56.39 70 LYS G CA 1
ATOM 8882 C C . LYS G 1 70 ? 46.846 -19.107 130.467 1.00 55.97 70 LYS G C 1
ATOM 8883 O O . LYS G 1 70 ? 48.010 -19.019 130.058 1.00 49.54 70 LYS G O 1
ATOM 8889 N N . SER G 1 71 ? 46.321 -20.258 130.875 1.00 54.60 71 SER G N 1
ATOM 8890 C CA . SER G 1 71 ? 46.986 -21.529 130.648 1.00 53.78 71 SER G CA 1
ATOM 8891 C C . SER G 1 71 ? 46.383 -22.172 129.410 1.00 50.17 71 SER G C 1
ATOM 8892 O O . SER G 1 71 ? 45.181 -22.058 129.167 1.00 51.12 71 SER G O 1
ATOM 8895 N N . ILE G 1 72 ? 47.235 -22.825 128.621 1.00 47.11 72 ILE G N 1
ATOM 8896 C CA . ILE G 1 72 ? 46.830 -23.493 127.395 1.00 45.16 72 ILE G CA 1
ATOM 8897 C C . ILE G 1 72 ? 47.457 -24.880 127.383 1.00 40.85 72 ILE G C 1
ATOM 8898 O O . ILE G 1 72 ? 48.359 -25.184 128.163 1.00 42.88 72 ILE G O 1
ATOM 8903 N N . VAL G 1 73 ? 46.958 -25.722 126.487 1.00 38.49 73 VAL G N 1
ATOM 8904 C CA . VAL G 1 73 ? 47.383 -27.115 126.360 1.00 40.60 73 VAL G CA 1
ATOM 8905 C C . VAL G 1 73 ? 48.336 -27.214 125.176 1.00 42.68 73 VAL G C 1
ATOM 8906 O O . VAL G 1 73 ? 47.959 -26.867 124.051 1.00 36.42 73 VAL G O 1
ATOM 8910 N N . GLU G 1 74 ? 49.555 -27.715 125.430 1.00 40.49 74 GLU G N 1
ATOM 8911 C CA . GLU G 1 74 ? 50.647 -27.761 124.459 1.00 44.21 74 GLU G CA 1
ATOM 8912 C C . GLU G 1 74 ? 51.327 -29.123 124.454 1.00 47.55 74 GLU G C 1
ATOM 8913 O O . GLU G 1 74 ? 51.306 -29.848 125.450 1.00 46.25 74 GLU G O 1
ATOM 8919 N N . ILE G 1 75 ? 51.957 -29.451 123.328 1.00 43.54 75 ILE G N 1
ATOM 8920 C CA . ILE G 1 75 ? 52.914 -30.554 123.273 1.00 46.08 75 ILE G CA 1
ATOM 8921 C C . ILE G 1 75 ? 54.141 -30.195 124.103 1.00 44.78 75 ILE G C 1
ATOM 8922 O O . ILE G 1 75 ? 54.485 -29.010 124.227 1.00 40.88 75 ILE G O 1
ATOM 8927 N N . PRO G 1 76 ? 54.829 -31.176 124.686 1.00 49.24 76 PRO G N 1
ATOM 8928 C CA . PRO G 1 76 ? 56.006 -30.861 125.505 1.00 51.45 76 PRO G CA 1
ATOM 8929 C C . PRO G 1 76 ? 57.093 -30.195 124.669 1.00 50.86 76 PRO G C 1
ATOM 8930 O O . PRO G 1 76 ? 57.367 -30.584 123.527 1.00 45.67 76 PRO G O 1
ATOM 8934 N N . ALA G 1 77 ? 57.702 -29.168 125.250 1.00 48.05 77 ALA G N 1
ATOM 8935 C CA . ALA G 1 77 ? 58.685 -28.367 124.539 1.00 55.15 77 ALA G CA 1
ATOM 8936 C C . ALA G 1 77 ? 59.808 -28.000 125.492 1.00 59.36 77 ALA G C 1
ATOM 8937 O O . ALA G 1 77 ? 59.562 -27.630 126.645 1.00 50.39 77 ALA G O 1
ATOM 8939 N N . GLY G 1 78 ? 61.032 -28.105 124.998 1.00 61.51 78 GLY G N 1
ATOM 8940 C CA . GLY G 1 78 ? 62.208 -27.801 125.795 1.00 64.03 78 GLY G CA 1
ATOM 8941 C C . GLY G 1 78 ? 63.114 -26.813 125.095 1.00 66.55 78 GLY G C 1
ATOM 8942 O O . GLY G 1 78 ? 63.350 -26.912 123.891 1.00 59.98 78 GLY G O 1
ATOM 8943 N N . LYS G 1 79 ? 63.622 -25.862 125.871 1.00 65.96 79 LYS G N 1
ATOM 8944 C CA . LYS G 1 79 ? 64.532 -24.851 125.354 1.00 68.16 79 LYS G CA 1
ATOM 8945 C C . LYS G 1 79 ? 65.836 -25.489 124.888 1.00 66.37 79 LYS G C 1
ATOM 8946 O O . LYS G 1 79 ? 66.521 -26.166 125.660 1.00 69.34 79 LYS G O 1
ATOM 8952 N N . LEU G 1 80 ? 66.161 -25.298 123.610 1.00 65.65 80 LEU G N 1
ATOM 8953 C CA . LEU G 1 80 ? 67.376 -25.878 123.050 1.00 68.58 80 LEU G CA 1
ATOM 8954 C C . LEU G 1 80 ? 68.601 -25.278 123.726 1.00 77.62 80 LEU G C 1
ATOM 8955 O O . LEU G 1 80 ? 68.647 -24.079 124.023 1.00 78.34 80 LEU G O 1
ATOM 8960 N N . GLU G 1 81 ? 69.604 -26.115 123.963 1.00 77.15 81 GLU G N 1
ATOM 8961 C CA . GLU G 1 81 ? 70.686 -25.696 124.833 1.00 79.46 81 GLU G CA 1
ATOM 8962 C C . GLU G 1 81 ? 72.038 -25.787 124.130 1.00 78.74 81 GLU G C 1
ATOM 8963 O O . GLU G 1 81 ? 72.405 -24.912 123.339 1.00 78.47 81 GLU G O 1
ATOM 8969 N N . GLY G 1 83 ? 74.998 -25.539 121.902 1.00 68.97 83 GLY G N 1
ATOM 8970 C CA . GLY G 1 83 ? 75.729 -26.497 122.711 1.00 64.73 83 GLY G CA 1
ATOM 8971 C C . GLY G 1 83 ? 75.072 -27.865 122.780 1.00 67.06 83 GLY G C 1
ATOM 8972 O O . GLY G 1 83 ? 75.744 -28.884 122.631 1.00 63.65 83 GLY G O 1
ATOM 8973 N N . GLU G 1 84 ? 73.757 -27.876 123.001 1.00 71.95 84 GLU G N 1
ATOM 8974 C CA . GLU G 1 84 ? 72.997 -29.112 123.137 1.00 76.07 84 GLU G CA 1
ATOM 8975 C C . GLU G 1 84 ? 72.665 -29.724 121.783 1.00 75.68 84 GLU G C 1
ATOM 8976 O O . GLU G 1 84 ? 72.384 -29.013 120.814 1.00 71.28 84 GLU G O 1
ATOM 8982 N N . ASP G 1 85 ? 72.708 -31.057 121.732 1.00 77.49 85 ASP G N 1
ATOM 8983 C CA . ASP G 1 85 ? 72.071 -31.809 120.660 1.00 75.12 85 ASP G CA 1
ATOM 8984 C C . ASP G 1 85 ? 70.550 -31.707 120.817 1.00 77.96 85 ASP G C 1
ATOM 8985 O O . ASP G 1 85 ? 70.028 -31.844 121.929 1.00 76.58 85 ASP G O 1
ATOM 8990 N N . PRO G 1 86 ? 69.812 -31.452 119.732 1.00 76.53 86 PRO G N 1
ATOM 8991 C CA . PRO G 1 86 ? 68.344 -31.347 119.855 1.00 71.51 86 PRO G CA 1
ATOM 8992 C C . PRO G 1 86 ? 67.678 -32.637 120.308 1.00 70.86 86 PRO G C 1
ATOM 8993 O O . PRO G 1 86 ? 66.895 -32.619 121.266 1.00 68.65 86 PRO G O 1
ATOM 8997 N N . ARG G 1 87 ? 67.963 -33.757 119.627 1.00 71.64 87 ARG G N 1
ATOM 8998 C CA . ARG G 1 87 ? 67.391 -35.054 119.982 1.00 72.90 87 ARG G CA 1
ATOM 8999 C C . ARG G 1 87 ? 67.543 -35.366 121.464 1.00 71.49 87 ARG G C 1
ATOM 9000 O O . ARG G 1 87 ? 66.729 -36.101 122.035 1.00 68.70 87 ARG G O 1
ATOM 9008 N N . ILE G 1 88 ? 68.596 -34.854 122.093 1.00 74.08 88 ILE G N 1
ATOM 9009 C CA . ILE G 1 88 ? 68.843 -35.175 123.492 1.00 76.86 88 ILE G CA 1
ATOM 9010 C C . ILE G 1 88 ? 67.999 -34.287 124.396 1.00 74.76 88 ILE G C 1
ATOM 9011 O O . ILE G 1 88 ? 67.378 -34.766 125.355 1.00 72.09 88 ILE G O 1
ATOM 9016 N N . THR G 1 89 ? 67.938 -32.987 124.093 1.00 73.33 89 THR G N 1
ATOM 9017 C CA . THR G 1 89 ? 67.004 -32.120 124.799 1.00 72.01 89 THR G CA 1
ATOM 9018 C C . THR G 1 89 ? 65.573 -32.627 124.662 1.00 70.15 89 THR G C 1
ATOM 9019 O O . THR G 1 89 ? 64.777 -32.496 125.600 1.00 68.57 89 THR G O 1
ATOM 9023 N N . ALA G 1 90 ? 65.233 -33.217 123.510 1.00 64.20 90 ALA G N 1
ATOM 9024 C CA . ALA G 1 90 ? 63.884 -33.737 123.302 1.00 68.96 90 ALA G CA 1
ATOM 9025 C C . ALA G 1 90 ? 63.595 -34.906 124.238 1.00 68.66 90 ALA G C 1
ATOM 9026 O O . ALA G 1 90 ? 62.578 -34.910 124.945 1.00 62.01 90 ALA G O 1
ATOM 9028 N N . LEU G 1 91 ? 64.480 -35.910 124.247 1.00 66.93 91 LEU G N 1
ATOM 9029 C CA . LEU G 1 91 ? 64.331 -37.040 125.160 1.00 68.02 91 LEU G CA 1
ATOM 9030 C C . LEU G 1 91 ? 64.200 -36.567 126.601 1.00 68.68 91 LEU G C 1
ATOM 9031 O O . LEU G 1 91 ? 63.262 -36.950 127.314 1.00 68.05 91 LEU G O 1
ATOM 9036 N N . ARG G 1 92 ? 65.143 -35.737 127.050 1.00 69.78 92 ARG G N 1
ATOM 9037 C CA . ARG G 1 92 ? 65.052 -35.167 128.389 1.00 72.81 92 ARG G CA 1
ATOM 9038 C C . ARG G 1 92 ? 63.667 -34.574 128.629 1.00 72.45 92 ARG G C 1
ATOM 9039 O O . ARG G 1 92 ? 62.978 -34.935 129.590 1.00 71.45 92 ARG G O 1
ATOM 9047 N N . GLU G 1 93 ? 63.227 -33.686 127.733 1.00 70.13 93 GLU G N 1
ATOM 9048 C CA . GLU G 1 93 ? 61.980 -32.960 127.955 1.00 68.55 93 GLU G CA 1
ATOM 9049 C C . GLU G 1 93 ? 60.789 -33.906 128.021 1.00 67.67 93 GLU G C 1
ATOM 9050 O O . GLU G 1 93 ? 59.996 -33.854 128.967 1.00 67.01 93 GLU G O 1
ATOM 9056 N N . LEU G 1 94 ? 60.631 -34.762 127.009 1.00 63.30 94 LEU G N 1
ATOM 9057 C CA . LEU G 1 94 ? 59.575 -35.766 127.054 1.00 66.44 94 LEU G CA 1
ATOM 9058 C C . LEU G 1 94 ? 59.566 -36.475 128.401 1.00 69.25 94 LEU G C 1
ATOM 9059 O O . LEU G 1 94 ? 58.558 -36.483 129.117 1.00 67.21 94 LEU G O 1
ATOM 9064 N N . GLU G 1 95 ? 60.706 -37.051 128.772 1.00 66.06 95 GLU G N 1
ATOM 9065 C CA . GLU G 1 95 ? 60.749 -37.847 129.987 1.00 73.66 95 GLU G CA 1
ATOM 9066 C C . GLU G 1 95 ? 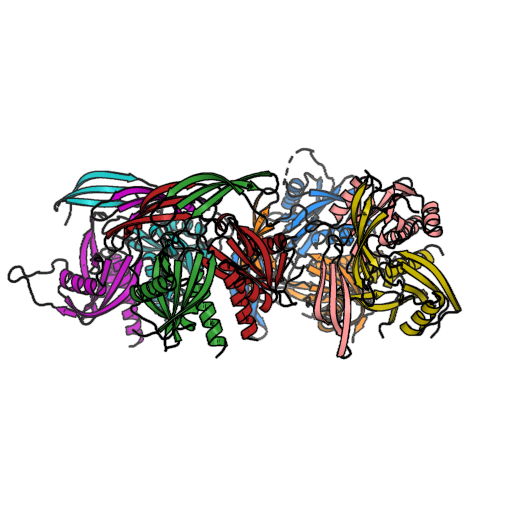60.517 -36.968 131.218 1.00 72.19 95 GLU G C 1
ATOM 9067 O O . GLU G 1 95 ? 59.726 -37.322 132.100 1.00 71.36 95 GLU G O 1
ATOM 9073 N N . GLU G 1 96 ? 61.156 -35.799 131.278 1.00 69.52 96 GLU G N 1
ATOM 9074 C CA . GLU G 1 96 ? 61.067 -34.972 132.477 1.00 72.09 96 GLU G CA 1
ATOM 9075 C C . GLU G 1 96 ? 59.764 -34.184 132.574 1.00 74.77 96 GLU G C 1
ATOM 9076 O O . GLU G 1 96 ? 59.467 -33.634 133.640 1.00 74.14 96 GLU G O 1
ATOM 9082 N N . GLU G 1 97 ? 58.978 -34.120 131.502 1.00 71.47 97 GLU G N 1
ATOM 9083 C CA . GLU G 1 97 ? 57.696 -33.428 131.525 1.00 68.66 97 GLU G CA 1
ATOM 9084 C C . GLU G 1 97 ? 56.518 -34.377 131.638 1.00 64.76 97 GLU G C 1
ATOM 9085 O O . GLU G 1 97 ? 55.475 -33.999 132.183 1.00 59.11 97 GLU G O 1
ATOM 9091 N N . THR G 1 98 ? 56.679 -35.604 131.142 1.00 66.19 98 THR G N 1
ATOM 9092 C CA . THR G 1 98 ? 55.599 -36.565 131.017 1.00 63.72 98 THR G CA 1
ATOM 9093 C C . THR G 1 98 ? 55.875 -37.901 131.694 1.00 66.85 98 THR G C 1
ATOM 9094 O O . THR G 1 98 ? 54.918 -38.613 132.015 1.00 65.41 98 THR G O 1
ATOM 9098 N N . GLY G 1 99 ? 57.139 -38.255 131.933 1.00 69.98 99 GLY G N 1
ATOM 9099 C CA . GLY G 1 99 ? 57.505 -39.568 132.416 1.00 70.93 99 GLY G CA 1
ATOM 9100 C C . GLY G 1 99 ? 57.631 -40.626 131.334 1.00 71.75 99 GLY G C 1
ATOM 9101 O O . GLY G 1 99 ? 57.952 -41.779 131.653 1.00 73.15 99 GLY G O 1
ATOM 9102 N N . TYR G 1 100 ? 57.392 -40.279 130.063 1.00 70.19 100 TYR G N 1
ATOM 9103 C CA . TYR G 1 100 ? 57.443 -41.247 128.974 1.00 71.94 100 TYR G CA 1
ATOM 9104 C C . TYR G 1 100 ? 58.812 -41.390 128.328 1.00 75.72 100 TYR G C 1
ATOM 9105 O O . TYR G 1 100 ? 59.799 -40.744 128.697 1.00 73.28 100 TYR G O 1
ATOM 9114 N N . GLU G 1 101 ? 58.826 -42.228 127.290 1.00 78.83 101 GLU G N 1
ATOM 9115 C CA . GLU G 1 101 ? 60.033 -42.740 126.664 1.00 79.04 101 GLU G CA 1
ATOM 9116 C C . GLU G 1 101 ? 59.691 -43.380 125.341 1.00 77.57 101 GLU G C 1
ATOM 9117 O O . GLU G 1 101 ? 58.549 -43.766 125.075 1.00 77.53 101 GLU G O 1
ATOM 9123 N N . CYS G 1 102 ? 60.732 -43.607 124.573 1.00 77.60 102 CYS G N 1
ATOM 9124 C CA . CYS G 1 102 ? 60.495 -43.979 123.205 1.00 78.55 102 CYS G CA 1
ATOM 9125 C C . CYS G 1 102 ? 61.598 -44.883 122.704 1.00 79.55 102 CYS G C 1
ATOM 9126 O O . CYS G 1 102 ? 62.777 -44.713 123.036 1.00 79.16 102 CYS G O 1
ATOM 9129 N N . GLU G 1 103 ? 61.176 -45.854 121.902 1.00 80.01 103 GLU G N 1
ATOM 9130 C CA . GLU G 1 103 ? 62.107 -46.561 121.044 1.00 82.23 103 GLU G CA 1
ATOM 9131 C C . GLU G 1 103 ? 62.734 -45.603 120.042 1.00 81.97 103 GLU G C 1
ATOM 9132 O O . GLU G 1 103 ? 63.940 -45.670 119.777 1.00 84.97 103 GLU G O 1
ATOM 9138 N N . GLN G 1 104 ? 61.930 -44.684 119.503 1.00 81.57 104 GLN G N 1
ATOM 9139 C CA . GLN G 1 104 ? 62.323 -43.769 118.442 1.00 79.80 104 GLN G CA 1
ATOM 9140 C C . GLN G 1 104 ? 61.998 -42.334 118.848 1.00 76.90 104 GLN G C 1
ATOM 9141 O O . GLN G 1 104 ? 61.075 -42.086 119.630 1.00 70.41 104 GLN G O 1
ATOM 9147 N N . MET G 1 105 ? 62.772 -41.382 118.300 1.00 73.89 105 MET G N 1
ATOM 9148 C CA . MET G 1 105 ? 62.640 -39.933 118.517 1.00 72.84 105 MET G CA 1
ATOM 9149 C C . MET G 1 105 ? 63.205 -39.206 117.292 1.00 71.94 105 MET G C 1
ATOM 9150 O O . MET G 1 105 ? 64.284 -38.622 117.325 1.00 72.50 105 MET G O 1
ATOM 9155 N N . GLU G 1 106 ? 62.442 -39.220 116.199 1.00 73.16 106 GLU G N 1
ATOM 9156 C CA . GLU G 1 106 ? 62.909 -38.731 114.905 1.00 69.91 106 GLU G CA 1
ATOM 9157 C C . GLU G 1 106 ? 62.564 -37.251 114.733 1.00 66.96 106 GLU G C 1
ATOM 9158 O O . GLU G 1 106 ? 61.506 -36.794 115.179 1.00 63.40 106 GLU G O 1
ATOM 9164 N N . TRP G 1 107 ? 63.460 -36.507 114.079 1.00 61.73 107 TRP G N 1
ATOM 9165 C CA . TRP G 1 107 ? 63.204 -35.105 113.771 1.00 59.52 107 TRP G CA 1
ATOM 9166 C C . TRP G 1 107 ? 62.200 -34.975 112.634 1.00 55.39 107 TRP G C 1
ATOM 9167 O O . TRP G 1 107 ? 62.293 -35.667 111.617 1.00 54.32 107 TRP G O 1
ATOM 9178 N N . LEU G 1 108 ? 61.246 -34.062 112.802 1.00 50.43 108 LEU G N 1
ATOM 9179 C CA . LEU G 1 108 ? 60.154 -33.907 111.856 1.00 52.67 108 LEU G CA 1
ATOM 9180 C C . LEU G 1 108 ? 60.228 -32.618 111.049 1.00 52.47 108 LEU G C 1
ATOM 9181 O O . LEU G 1 108 ? 60.104 -32.651 109.819 1.00 50.00 108 LEU G O 1
ATOM 9186 N N . ILE G 1 109 ? 60.420 -31.475 111.706 1.00 50.75 109 ILE G N 1
ATOM 9187 C CA . ILE G 1 109 ? 60.325 -30.188 111.024 1.00 49.38 109 ILE G CA 1
ATOM 9188 C C . ILE G 1 109 ? 60.827 -29.077 111.940 1.00 47.31 109 ILE G C 1
ATOM 9189 O O . ILE G 1 109 ? 60.690 -29.156 113.169 1.00 43.95 109 ILE G O 1
ATOM 9194 N N . SER G 1 110 ? 61.446 -28.054 111.344 1.00 49.00 110 SER G N 1
ATOM 9195 C CA . SER G 1 110 ? 61.864 -26.835 112.029 1.00 49.49 110 SER G CA 1
ATOM 9196 C C . SER G 1 110 ? 61.179 -25.648 111.367 1.00 48.37 110 SER G C 1
ATOM 9197 O O . SER G 1 110 ? 60.934 -25.658 110.155 1.00 43.83 110 SER G O 1
ATOM 9200 N N . PHE G 1 111 ? 60.861 -24.628 112.164 1.00 41.64 111 PHE G N 1
ATOM 9201 C CA . PHE G 1 111 ? 60.201 -23.443 111.622 1.00 42.56 111 PHE G CA 1
ATOM 9202 C C . PHE G 1 111 ? 60.359 -22.288 112.590 1.00 41.70 111 PHE G C 1
ATOM 9203 O O . PHE G 1 111 ? 60.597 -22.484 113.786 1.00 42.19 111 PHE G O 1
ATOM 9211 N N . ALA G 1 112 ? 60.243 -21.074 112.049 1.00 39.17 112 ALA G N 1
ATOM 9212 C CA . ALA G 1 112 ? 60.218 -19.862 112.860 1.00 40.56 112 ALA G CA 1
ATOM 9213 C C . ALA G 1 112 ? 58.796 -19.594 113.359 1.00 40.29 112 ALA G C 1
ATOM 9214 O O . ALA G 1 112 ? 57.834 -19.752 112.608 1.00 37.72 112 ALA G O 1
ATOM 9216 N N . THR G 1 113 ? 58.657 -19.178 114.632 1.00 41.43 113 THR G N 1
ATOM 9217 C CA . THR G 1 113 ? 57.304 -18.930 115.134 1.00 42.35 113 THR G CA 1
ATOM 9218 C C . THR G 1 113 ? 56.716 -17.630 114.598 1.00 45.76 113 THR G C 1
ATOM 9219 O O . THR G 1 113 ? 55.552 -17.601 114.171 1.00 46.46 113 THR G O 1
ATOM 9223 N N . SER G 1 114 ? 57.487 -16.543 114.606 1.00 43.88 114 SER G N 1
ATOM 9224 C CA . SER G 1 114 ? 57.000 -15.250 114.118 1.00 43.30 114 SER G CA 1
ATOM 9225 C C . SER G 1 114 ? 58.139 -14.457 113.492 1.00 43.14 114 SER G C 1
ATOM 9226 O O . SER G 1 114 ? 58.729 -13.570 114.120 1.00 39.71 114 SER G O 1
ATOM 9229 N N . PRO G 1 115 ? 58.460 -14.739 112.227 1.00 46.64 115 PRO G N 1
ATOM 9230 C CA . PRO G 1 115 ? 59.658 -14.132 111.615 1.00 43.06 115 PRO G CA 1
ATOM 9231 C C . PRO G 1 115 ? 59.530 -12.641 111.348 1.00 45.41 115 PRO G C 1
ATOM 9232 O O . PRO G 1 115 ? 60.547 -11.999 111.048 1.00 46.72 115 PRO G O 1
ATOM 9236 N N . GLY G 1 116 ? 58.335 -12.057 111.465 1.00 43.70 116 GLY G N 1
ATOM 9237 C CA . GLY G 1 116 ? 58.217 -10.614 111.334 1.00 42.40 116 GLY G CA 1
ATOM 9238 C C . GLY G 1 116 ? 58.933 -9.832 112.421 1.00 48.68 116 GLY G C 1
ATOM 9239 O O . GLY G 1 116 ? 59.215 -8.646 112.229 1.00 44.84 116 GLY G O 1
ATOM 9240 N N . PHE G 1 117 ? 59.235 -10.460 113.560 1.00 42.27 117 PHE G N 1
ATOM 9241 C CA . PHE G 1 117 ? 59.929 -9.725 114.621 1.00 40.09 117 PHE G CA 1
ATOM 9242 C C . PHE G 1 117 ? 60.863 -10.591 115.466 1.00 39.63 117 PHE G C 1
ATOM 9243 O O . PHE G 1 117 ? 61.729 -10.065 116.175 1.00 40.28 117 PHE G O 1
ATOM 9251 N N . ALA G 1 118 ? 60.737 -11.906 115.382 1.00 40.54 118 ALA G N 1
ATOM 9252 C CA . ALA G 1 118 ? 61.481 -12.790 116.262 1.00 45.12 118 ALA G CA 1
ATOM 9253 C C . ALA G 1 118 ? 62.296 -13.796 115.467 1.00 40.61 118 ALA G C 1
ATOM 9254 O O . ALA G 1 118 ? 61.884 -14.250 114.398 1.00 43.25 118 ALA G O 1
ATOM 9256 N N . ASP G 1 119 ? 63.446 -14.174 116.015 1.00 41.39 119 ASP G N 1
ATOM 9257 C CA . ASP G 1 119 ? 64.266 -15.205 115.396 1.00 45.00 119 ASP G CA 1
ATOM 9258 C C . ASP G 1 119 ? 64.121 -16.542 116.097 1.00 43.85 119 ASP G C 1
ATOM 9259 O O . ASP G 1 119 ? 64.932 -17.441 115.865 1.00 44.68 119 ASP G O 1
ATOM 9264 N N . GLU G 1 120 ? 63.091 -16.700 116.929 1.00 39.09 120 GLU G N 1
ATOM 9265 C CA . GLU G 1 120 ? 62.855 -17.978 117.585 1.00 43.64 120 GLU G CA 1
ATOM 9266 C C . GLU G 1 120 ? 62.571 -19.051 116.545 1.00 43.87 120 GLU G C 1
ATOM 9267 O O . GLU G 1 120 ? 61.735 -18.860 115.653 1.00 44.93 120 GLU G O 1
ATOM 9273 N N . ILE G 1 121 ? 63.278 -20.174 116.658 1.00 44.67 121 ILE G N 1
ATOM 9274 C CA . ILE G 1 121 ? 63.066 -21.352 115.826 1.00 44.72 121 ILE G CA 1
ATOM 9275 C C . ILE G 1 121 ? 62.679 -22.519 116.725 1.00 46.81 121 ILE G C 1
ATOM 9276 O O . ILE G 1 121 ? 63.291 -22.733 117.780 1.00 50.45 121 ILE G O 1
ATOM 9281 N N . ILE G 1 122 ? 61.680 -23.285 116.298 1.00 42.11 122 ILE G N 1
ATOM 9282 C CA . ILE G 1 122 ? 61.250 -24.480 117.010 1.00 47.05 122 ILE G CA 1
ATOM 9283 C C . ILE G 1 122 ? 61.591 -25.688 116.153 1.00 48.13 122 ILE G C 1
ATOM 9284 O O . ILE G 1 122 ? 61.405 -25.662 114.930 1.00 45.77 122 ILE G O 1
ATOM 9289 N N . HIS G 1 123 ? 62.109 -26.738 116.797 1.00 44.13 123 HIS G N 1
ATOM 9290 C CA . HIS G 1 123 ? 62.451 -27.992 116.133 1.00 44.60 123 HIS G CA 1
ATOM 9291 C C . HIS G 1 123 ? 61.561 -29.092 116.697 1.00 47.92 123 HIS G C 1
ATOM 9292 O O . HIS G 1 123 ? 61.683 -29.455 117.875 1.00 45.78 123 HIS G O 1
ATOM 9299 N N . ILE G 1 124 ? 60.678 -29.627 115.859 1.00 42.63 124 ILE G N 1
ATOM 9300 C CA . ILE G 1 124 ? 59.686 -30.604 116.311 1.00 50.27 124 ILE G CA 1
ATOM 9301 C C . ILE G 1 124 ? 60.219 -32.007 116.067 1.00 52.27 124 ILE G C 1
ATOM 9302 O O . ILE G 1 124 ? 60.586 -32.350 114.935 1.00 50.13 124 ILE G O 1
ATOM 9307 N N . TYR G 1 125 ? 60.232 -32.822 117.122 1.00 48.72 125 TYR G N 1
ATOM 9308 C CA . TYR G 1 125 ? 60.581 -34.233 117.044 1.00 52.89 125 TYR G CA 1
ATOM 9309 C C . TYR G 1 125 ? 59.369 -35.116 117.344 1.00 56.42 125 TYR G C 1
ATOM 9310 O O . TYR G 1 125 ? 58.496 -34.773 118.156 1.00 49.59 125 TYR G O 1
ATOM 9319 N N . VAL G 1 126 ? 59.333 -36.267 116.671 1.00 55.84 126 VAL G N 1
ATOM 9320 C CA . VAL G 1 126 ? 58.288 -37.269 116.849 1.00 57.83 126 VAL G CA 1
ATOM 9321 C C . VAL G 1 126 ? 58.836 -38.405 117.706 1.00 64.90 126 VAL G C 1
ATOM 9322 O O . VAL G 1 126 ? 59.880 -38.992 117.383 1.00 62.45 126 VAL G O 1
ATOM 9326 N N . ALA G 1 127 ? 58.146 -38.700 118.808 1.00 59.92 127 ALA G N 1
ATOM 9327 C CA . ALA G 1 127 ? 58.464 -39.829 119.675 1.00 64.21 127 ALA G CA 1
ATOM 9328 C C . ALA G 1 127 ? 57.517 -40.987 119.365 1.00 67.58 127 ALA G C 1
ATOM 9329 O O . ALA G 1 127 ? 56.295 -40.806 119.321 1.00 66.48 127 ALA G O 1
ATOM 9331 N N . LYS G 1 128 ? 58.081 -42.172 119.160 1.00 69.15 128 LYS G N 1
ATOM 9332 C CA . LYS G 1 128 ? 57.321 -43.342 118.748 1.00 74.49 128 LYS G CA 1
ATOM 9333 C C . LYS G 1 128 ? 57.549 -44.475 119.744 1.00 77.35 128 LYS G C 1
ATOM 9334 O O . LYS G 1 128 ? 58.671 -44.671 120.231 1.00 75.09 128 LYS G O 1
ATOM 9340 N N . GLY G 1 129 ? 56.475 -45.210 120.056 1.00 76.84 129 GLY G N 1
ATOM 9341 C CA . GLY G 1 129 ? 56.551 -46.354 120.949 1.00 74.73 129 GLY G CA 1
ATOM 9342 C C . GLY G 1 129 ? 56.964 -45.990 122.360 1.00 72.62 129 GLY G C 1
ATOM 9343 O O . GLY G 1 129 ? 58.120 -46.185 122.743 1.00 76.89 129 GLY G O 1
ATOM 9344 N N . LEU G 1 130 ? 56.024 -45.477 123.147 1.00 74.51 130 LEU G N 1
ATOM 9345 C CA . LEU G 1 130 ? 56.318 -44.906 124.453 1.00 73.59 130 LEU G CA 1
ATOM 9346 C C . LEU G 1 130 ? 56.029 -45.903 125.576 1.00 74.34 130 LEU G C 1
ATOM 9347 O O . LEU G 1 130 ? 55.344 -46.911 125.389 1.00 74.57 130 LEU G O 1
ATOM 9352 N N . SER G 1 131 ? 56.556 -45.595 126.765 1.00 74.93 131 SER G N 1
ATOM 9353 C CA . SER G 1 131 ? 56.338 -46.413 127.954 1.00 75.01 131 SER G CA 1
ATOM 9354 C C . SER G 1 131 ? 56.486 -45.551 129.201 1.00 80.08 131 SER G C 1
ATOM 9355 O O . SER G 1 131 ? 57.118 -44.491 129.174 1.00 79.19 131 SER G O 1
ATOM 9358 N N . LYS G 1 132 ? 55.904 -46.028 130.301 1.00 78.29 132 LYS G N 1
ATOM 9359 C CA . LYS G 1 132 ? 56.075 -45.376 131.600 1.00 76.52 132 LYS G CA 1
ATOM 9360 C C . LYS G 1 132 ? 56.368 -46.404 132.689 1.00 81.36 132 LYS G C 1
ATOM 9361 O O . LYS G 1 132 ? 55.504 -46.723 133.511 1.00 81.46 132 LYS G O 1
ATOM 9367 N N . VAL G 1 145 ? 49.520 -33.938 137.997 1.00 67.89 145 VAL G N 1
ATOM 9368 C CA . VAL G 1 145 ? 50.451 -33.148 137.209 1.00 64.08 145 VAL G CA 1
ATOM 9369 C C . VAL G 1 145 ? 49.700 -32.394 136.095 1.00 66.99 145 VAL G C 1
ATOM 9370 O O . VAL G 1 145 ? 48.476 -32.492 135.973 1.00 62.70 145 VAL G O 1
ATOM 9374 N N . ASP G 1 146 ? 50.440 -31.615 135.301 1.00 69.00 146 ASP G N 1
ATOM 9375 C CA . ASP G 1 146 ? 49.879 -30.938 134.133 1.00 66.68 146 ASP G CA 1
ATOM 9376 C C . ASP G 1 146 ? 49.525 -31.901 133.007 1.00 60.33 146 ASP G C 1
ATOM 9377 O O . ASP G 1 146 ? 48.948 -31.468 131.998 1.00 59.43 146 ASP G O 1
ATOM 9382 N N . LEU G 1 147 ? 49.849 -33.182 133.164 1.00 57.43 147 LEU G N 1
ATOM 9383 C CA . LEU G 1 147 ? 49.831 -34.119 132.051 1.00 57.20 147 LEU G CA 1
ATOM 9384 C C . LEU G 1 147 ? 48.419 -34.319 131.513 1.00 59.06 147 LEU G C 1
ATOM 9385 O O . LEU G 1 147 ? 47.446 -34.376 132.270 1.00 59.08 147 LEU G O 1
ATOM 9390 N N . ILE G 1 148 ? 48.322 -34.445 130.194 1.00 55.31 148 ILE G N 1
ATOM 9391 C CA . ILE G 1 148 ? 47.066 -34.660 129.487 1.00 61.82 148 ILE G CA 1
ATOM 9392 C C . ILE G 1 148 ? 47.359 -35.525 128.270 1.00 59.49 148 ILE G C 1
ATOM 9393 O O . ILE G 1 148 ? 48.374 -35.340 127.595 1.00 59.19 148 ILE G O 1
ATOM 9398 N N . GLU G 1 149 ? 46.463 -36.460 127.981 1.00 59.04 149 GLU G N 1
ATOM 9399 C CA . GLU G 1 149 ? 46.538 -37.253 126.763 1.00 58.90 149 GLU G CA 1
ATOM 9400 C C . GLU G 1 149 ? 45.174 -37.212 126.106 1.00 57.41 149 GLU G C 1
ATOM 9401 O O . GLU G 1 149 ? 44.153 -37.369 126.784 1.00 55.57 149 GLU G O 1
ATOM 9407 N N . LEU G 1 150 ? 45.154 -36.963 124.803 1.00 53.24 150 LEU G N 1
ATOM 9408 C CA . LEU G 1 150 ? 43.909 -36.724 124.089 1.00 51.09 150 LEU G CA 1
ATOM 9409 C C . LEU G 1 150 ? 43.849 -37.598 122.853 1.00 52.59 150 LEU G C 1
ATOM 9410 O O . LEU G 1 150 ? 44.847 -37.751 122.145 1.00 47.41 150 LEU G O 1
ATOM 9415 N N . THR G 1 151 ? 42.669 -38.149 122.591 1.00 49.14 151 THR G N 1
ATOM 9416 C CA . THR G 1 151 ? 42.388 -38.680 121.275 1.00 49.35 151 THR G CA 1
ATOM 9417 C C . THR G 1 151 ? 42.398 -37.549 120.250 1.00 50.17 151 THR G C 1
ATOM 9418 O O . THR G 1 151 ? 42.400 -36.358 120.591 1.00 51.27 151 THR G O 1
ATOM 9422 N N . LEU G 1 152 ? 42.372 -37.935 118.975 1.00 46.88 152 LEU G N 1
ATOM 9423 C CA . LEU G 1 152 ? 42.287 -36.939 117.911 1.00 49.20 152 LEU G CA 1
ATOM 9424 C C . LEU G 1 152 ? 41.041 -36.080 118.073 1.00 51.39 152 LEU G C 1
ATOM 9425 O O . LEU G 1 152 ? 41.118 -34.847 118.107 1.00 44.82 152 LEU G O 1
ATOM 9430 N N . ASP G 1 153 ? 39.872 -36.715 118.170 1.00 51.95 153 ASP G N 1
ATOM 9431 C CA . ASP G 1 153 ? 38.651 -35.928 118.229 1.00 48.45 153 ASP G CA 1
ATOM 9432 C C . ASP G 1 153 ? 38.630 -35.048 119.472 1.00 41.80 153 ASP G C 1
ATOM 9433 O O . ASP G 1 153 ? 38.122 -33.928 119.427 1.00 45.74 153 ASP G O 1
ATOM 9438 N N . GLU G 1 154 ? 39.229 -35.507 120.571 1.00 46.89 154 GLU G N 1
ATOM 9439 C CA . GLU G 1 154 ? 39.347 -34.660 121.752 1.00 45.21 154 GLU G CA 1
ATOM 9440 C C . GLU G 1 154 ? 40.225 -33.446 121.465 1.00 44.32 154 GLU G C 1
ATOM 9441 O O . GLU G 1 154 ? 39.876 -32.312 121.824 1.00 39.95 154 GLU G O 1
ATOM 9447 N N . ALA G 1 155 ? 41.382 -33.672 120.830 1.00 42.03 155 ALA G N 1
ATOM 9448 C CA . ALA G 1 155 ? 42.249 -32.567 120.426 1.00 45.35 155 ALA G CA 1
ATOM 9449 C C . ALA G 1 155 ? 41.514 -31.570 119.532 1.00 36.88 155 ALA G C 1
ATOM 9450 O O . ALA G 1 155 ? 41.650 -30.356 119.707 1.00 39.37 155 ALA G O 1
ATOM 9452 N N . LEU G 1 156 ? 40.742 -32.057 118.566 1.00 33.24 156 LEU G N 1
ATOM 9453 C CA . LEU G 1 156 ? 40.025 -31.139 117.687 1.00 39.07 156 LEU G CA 1
ATOM 9454 C C . LEU G 1 156 ? 38.978 -30.340 118.458 1.00 41.71 156 LEU G C 1
ATOM 9455 O O . LEU G 1 156 ? 38.720 -29.172 118.145 1.00 37.61 156 LEU G O 1
ATOM 9460 N N . GLN G 1 157 ? 38.368 -30.954 119.470 1.00 38.37 157 GLN G N 1
ATOM 9461 C CA . GLN G 1 157 ? 37.430 -30.221 120.313 1.00 38.27 157 GLN G CA 1
ATOM 9462 C C . GLN G 1 157 ? 38.158 -29.185 121.161 1.00 37.07 157 GLN G C 1
ATOM 9463 O O . GLN G 1 157 ? 37.638 -28.086 121.399 1.00 35.57 157 GLN G O 1
ATOM 9469 N N . TYR G 1 158 ? 39.364 -29.518 121.626 1.00 33.96 158 TYR G N 1
ATOM 9470 C CA . TYR G 1 158 ? 40.157 -28.552 122.369 1.00 38.00 158 TYR G CA 1
ATOM 9471 C C . TYR G 1 158 ? 40.541 -27.375 121.479 1.00 38.18 158 TYR G C 1
ATOM 9472 O O . TYR G 1 158 ? 40.600 -26.233 121.941 1.00 35.68 158 TYR G O 1
ATOM 9481 N N . ILE G 1 159 ? 40.786 -27.630 120.192 1.00 37.87 159 ILE G N 1
ATOM 9482 C CA . ILE G 1 159 ? 40.993 -26.514 119.263 1.00 36.91 159 ILE G CA 1
ATOM 9483 C C . ILE G 1 159 ? 39.713 -25.693 119.117 1.00 35.70 159 ILE G C 1
ATOM 9484 O O . ILE G 1 159 ? 39.744 -24.455 119.146 1.00 37.35 159 ILE G O 1
ATOM 9489 N N . LYS G 1 160 ? 38.570 -26.364 118.934 1.00 31.91 160 LYS G N 1
ATOM 9490 C CA . LYS G 1 160 ? 37.300 -25.635 118.880 1.00 35.63 160 LYS G CA 1
ATOM 9491 C C . LYS G 1 1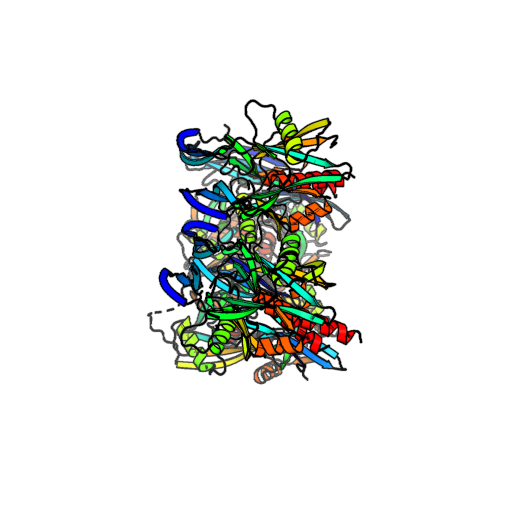60 ? 37.126 -24.759 120.110 1.00 37.60 160 LYS G C 1
ATOM 9492 O O . LYS G 1 160 ? 36.675 -23.600 120.013 1.00 33.40 160 LYS G O 1
ATOM 9498 N N . GLU G 1 161 ? 37.522 -25.276 121.277 1.00 34.06 161 GLU G N 1
ATOM 9499 C CA . GLU G 1 161 ? 37.349 -24.507 122.498 1.00 35.82 161 GLU G CA 1
ATOM 9500 C C . GLU G 1 161 ? 38.497 -23.537 122.741 1.00 37.73 161 GLU G C 1
ATOM 9501 O O . GLU G 1 161 ? 38.411 -22.743 123.677 1.00 31.51 161 GLU G O 1
ATOM 9507 N N . GLN G 1 162 ? 39.541 -23.570 121.898 1.00 34.61 162 GLN G N 1
ATOM 9508 C CA . GLN G 1 162 ? 40.734 -22.732 122.021 1.00 36.08 162 GLN G CA 1
ATOM 9509 C C . GLN G 1 162 ? 41.478 -22.984 123.335 1.00 38.46 162 GLN G C 1
ATOM 9510 O O . GLN G 1 162 ? 42.113 -22.084 123.890 1.00 35.22 162 GLN G O 1
ATOM 9516 N N . ARG G 1 163 ? 41.399 -24.221 123.846 1.00 40.08 163 ARG G N 1
ATOM 9517 C CA . ARG G 1 163 ? 42.328 -24.673 124.882 1.00 43.55 163 ARG G CA 1
ATOM 9518 C C . ARG G 1 163 ? 43.664 -25.067 124.266 1.00 41.11 163 ARG G C 1
ATOM 9519 O O . ARG G 1 163 ? 44.712 -24.957 124.912 1.00 40.75 163 ARG G O 1
ATOM 9527 N N . ILE G 1 164 ? 43.629 -25.559 123.041 1.00 35.84 164 ILE G N 1
ATOM 9528 C CA . ILE G 1 164 ? 44.812 -25.633 122.202 1.00 38.80 164 ILE G CA 1
ATOM 9529 C C . ILE G 1 164 ? 44.846 -24.347 121.394 1.00 41.55 164 ILE G C 1
ATOM 9530 O O . ILE G 1 164 ? 43.859 -23.995 120.729 1.00 37.57 164 ILE G O 1
ATOM 9535 N N . TYR G 1 165 ? 45.967 -23.631 121.465 1.00 39.32 165 TYR G N 1
ATOM 9536 C CA . TYR G 1 165 ? 45.952 -22.249 121.025 1.00 37.90 165 TYR G CA 1
ATOM 9537 C C . TYR G 1 165 ? 47.358 -21.745 120.693 1.00 38.98 165 TYR G C 1
ATOM 9538 O O . TYR G 1 165 ? 47.647 -20.563 120.877 1.00 36.74 165 TYR G O 1
ATOM 9547 N N . ASP G 1 166 ? 48.253 -22.606 120.215 1.00 38.05 166 ASP G N 1
ATOM 9548 C CA . ASP G 1 166 ? 49.559 -22.078 119.838 1.00 39.96 166 ASP G CA 1
ATOM 9549 C C . ASP G 1 166 ? 50.087 -22.871 118.658 1.00 38.95 166 ASP G C 1
ATOM 9550 O O . ASP G 1 166 ? 49.695 -24.024 118.443 1.00 37.83 166 ASP G O 1
ATOM 9555 N N . SER G 1 167 ? 50.972 -22.231 117.882 1.00 35.16 167 SER G N 1
ATOM 9556 C CA . SER G 1 167 ? 51.258 -22.735 116.541 1.00 38.53 167 SER G CA 1
ATOM 9557 C C . SER G 1 167 ? 51.823 -24.158 116.570 1.00 36.82 167 SER G C 1
ATOM 9558 O O . SER G 1 167 ? 51.403 -25.002 115.772 1.00 39.06 167 SER G O 1
ATOM 9561 N N . LYS G 1 168 ? 52.761 -24.453 117.490 1.00 39.96 168 LYS G N 1
ATOM 9562 C CA . LYS G 1 168 ? 53.395 -25.782 117.507 1.00 41.38 168 LYS G CA 1
ATOM 9563 C C . LYS G 1 168 ? 52.400 -26.883 117.852 1.00 41.67 168 LYS G C 1
ATOM 9564 O O . LYS G 1 168 ? 52.494 -28.001 117.328 1.00 41.33 168 LYS G O 1
ATOM 9570 N N . THR G 1 169 ? 51.469 -26.609 118.766 1.00 38.37 169 THR G N 1
ATOM 9571 C CA . THR G 1 169 ? 50.488 -27.628 119.118 1.00 35.01 169 THR G CA 1
ATOM 9572 C C . THR G 1 169 ? 49.440 -27.783 118.018 1.00 38.43 169 THR G C 1
ATOM 9573 O O . THR G 1 169 ? 48.953 -28.897 117.770 1.00 39.53 169 THR G O 1
ATOM 9577 N N . VAL G 1 170 ? 49.104 -26.695 117.323 1.00 39.06 170 VAL G N 1
ATOM 9578 C CA . VAL G 1 170 ? 48.225 -26.837 116.165 1.00 38.40 170 VAL G CA 1
ATOM 9579 C C . VAL G 1 170 ? 48.890 -27.699 115.114 1.00 41.26 170 VAL G C 1
ATOM 9580 O O . VAL G 1 170 ? 48.269 -28.613 114.557 1.00 42.49 170 VAL G O 1
ATOM 9584 N N . ILE G 1 171 ? 50.170 -27.437 114.835 1.00 38.73 171 ILE G N 1
ATOM 9585 C CA . ILE G 1 171 ? 50.883 -28.275 113.873 1.00 38.93 171 ILE G CA 1
ATOM 9586 C C . ILE G 1 171 ? 50.849 -29.738 114.307 1.00 42.90 171 ILE G C 1
ATOM 9587 O O . ILE G 1 171 ? 50.644 -30.645 113.488 1.00 37.40 171 ILE G O 1
ATOM 9592 N N . ALA G 1 172 ? 51.024 -29.993 115.606 1.00 41.97 172 ALA G N 1
ATOM 9593 C CA . ALA G 1 172 ? 51.006 -31.370 116.086 1.00 38.82 172 ALA G CA 1
ATOM 9594 C C . ALA G 1 172 ? 49.645 -32.010 115.847 1.00 44.94 172 ALA G C 1
ATOM 9595 O O . ALA G 1 172 ? 49.555 -33.146 115.365 1.00 46.04 172 ALA G O 1
ATOM 9597 N N . VAL G 1 173 ? 48.569 -31.297 116.191 1.00 45.16 173 VAL G N 1
ATOM 9598 C CA . VAL G 1 173 ? 47.231 -31.855 116.015 1.00 43.52 173 VAL G CA 1
ATOM 9599 C C . VAL G 1 173 ? 46.943 -32.097 114.538 1.00 48.30 173 VAL G C 1
ATOM 9600 O O . VAL G 1 173 ? 46.379 -33.130 114.159 1.00 47.55 173 VAL G O 1
ATOM 9604 N N . GLN G 1 174 ? 47.333 -31.155 113.678 1.00 43.42 174 GLN G N 1
ATOM 9605 C CA . GLN G 1 174 ? 47.142 -31.362 112.247 1.00 45.68 174 GLN G CA 1
ATOM 9606 C C . GLN G 1 174 ? 47.952 -32.556 111.760 1.00 49.34 174 GLN G C 1
ATOM 9607 O O . GLN G 1 174 ? 47.509 -33.308 110.882 1.00 49.23 174 GLN G O 1
ATOM 9613 N N . TYR G 1 175 ? 49.142 -32.753 112.327 1.00 45.42 175 TYR G N 1
ATOM 9614 C CA . TYR G 1 175 ? 49.957 -33.895 111.922 1.00 53.56 175 TYR G CA 1
ATOM 9615 C C . TYR G 1 175 ? 49.281 -35.206 112.304 1.00 57.82 175 TYR G C 1
ATOM 9616 O O . TYR G 1 175 ? 49.217 -36.140 111.492 1.00 57.76 175 TYR G O 1
ATOM 9625 N N . LEU G 1 176 ? 48.773 -35.290 113.539 1.00 53.91 176 LEU G N 1
ATOM 9626 C CA . LEU G 1 176 ? 47.945 -36.427 113.922 1.00 56.35 176 LEU G CA 1
ATOM 9627 C C . LEU G 1 176 ? 46.795 -36.612 112.936 1.00 56.24 176 LEU G C 1
ATOM 9628 O O . LEU G 1 176 ? 46.478 -37.742 112.539 1.00 55.37 176 LEU G O 1
ATOM 9633 N N . GLN G 1 177 ? 46.172 -35.508 112.515 1.00 51.48 177 GLN G N 1
ATOM 9634 C CA . GLN G 1 177 ? 45.103 -35.594 111.525 1.00 52.33 177 GLN G CA 1
ATOM 9635 C C . GLN G 1 177 ? 45.602 -36.226 110.234 1.00 58.45 177 GLN G C 1
ATOM 9636 O O . GLN G 1 177 ? 44.978 -37.150 109.698 1.00 61.77 177 GLN G O 1
ATOM 9642 N N . LEU G 1 178 ? 46.735 -35.741 109.721 1.00 60.97 178 LEU G N 1
ATOM 9643 C CA . LEU G 1 178 ? 47.256 -36.253 108.456 1.00 61.66 178 LEU G CA 1
ATOM 9644 C C . LEU G 1 178 ? 47.589 -37.739 108.543 1.00 64.10 178 LEU G C 1
ATOM 9645 O O . LEU G 1 178 ? 47.303 -38.500 107.610 1.00 67.63 178 LEU G O 1
ATOM 9650 N N . GLN G 1 179 ? 48.199 -38.173 109.649 1.00 62.52 179 GLN G N 1
ATOM 9651 C CA . GLN G 1 179 ? 48.512 -39.588 109.814 1.00 65.59 179 GLN G CA 1
ATOM 9652 C C . GLN G 1 179 ? 47.261 -40.440 109.619 1.00 73.08 179 GLN G C 1
ATOM 9653 O O . GLN G 1 179 ? 47.185 -41.268 108.704 1.00 77.00 179 GLN G O 1
ATOM 9659 N N . GLU G 1 180 ? 46.259 -40.234 110.478 1.00 72.09 180 GLU G N 1
ATOM 9660 C CA . GLU G 1 180 ? 44.999 -40.958 110.363 1.00 74.35 180 GLU G CA 1
ATOM 9661 C C . GLU G 1 180 ? 44.314 -40.715 109.024 1.00 76.03 180 GLU G C 1
ATOM 9662 O O . GLU G 1 180 ? 43.525 -41.557 108.581 1.00 78.42 180 GLU G O 1
ATOM 9668 N N . ALA G 1 181 ? 44.597 -39.588 108.366 1.00 72.93 181 ALA G N 1
ATOM 9669 C CA . ALA G 1 181 ? 43.849 -39.232 107.164 1.00 72.39 181 ALA G CA 1
ATOM 9670 C C . ALA G 1 181 ? 43.976 -40.302 106.087 1.00 80.30 181 ALA G C 1
ATOM 9671 O O . ALA G 1 181 ? 42.991 -40.633 105.415 1.00 85.33 181 ALA G O 1
ATOM 9673 N N . LEU G 1 182 ? 45.172 -40.861 105.908 1.00 81.07 182 LEU G N 1
ATOM 9674 C CA . LEU G 1 182 ? 45.435 -41.835 104.846 1.00 82.73 182 LEU G CA 1
ATOM 9675 C C . LEU G 1 182 ? 45.957 -43.128 105.472 1.00 84.67 182 LEU G C 1
ATOM 9676 O O . LEU G 1 182 ? 47.166 -43.317 105.631 1.00 83.49 182 LEU G O 1
ATOM 9681 N N . LYS G 1 183 ? 45.031 -44.019 105.821 1.00 86.20 183 LYS G N 1
ATOM 9682 C CA . LYS G 1 183 ? 45.364 -45.331 106.371 1.00 88.74 183 LYS G CA 1
ATOM 9683 C C . LYS G 1 183 ? 44.297 -46.361 106.008 1.00 95.92 183 LYS G C 1
ATOM 9684 O O . LYS G 1 183 ? 44.613 -47.485 105.610 1.00 99.27 183 LYS G O 1
ATOM 9690 N N . GLU H 1 6 ? 48.372 -20.039 137.831 1.00 62.70 6 GLU H N 1
ATOM 9691 C CA . GLU H 1 6 ? 48.569 -18.733 137.211 1.00 67.10 6 GLU H CA 1
ATOM 9692 C C . GLU H 1 6 ? 49.546 -17.854 137.998 1.00 71.91 6 GLU H C 1
ATOM 9693 O O . GLU H 1 6 ? 49.730 -18.025 139.203 1.00 77.20 6 GLU H O 1
ATOM 9699 N N . GLU H 1 7 ? 50.192 -16.926 137.289 1.00 70.35 7 GLU H N 1
ATOM 9700 C CA . GLU H 1 7 ? 51.349 -16.191 137.795 1.00 68.69 7 GLU H CA 1
ATOM 9701 C C . GLU H 1 7 ? 50.978 -14.717 137.911 1.00 71.05 7 GLU H C 1
ATOM 9702 O O . GLU H 1 7 ? 50.775 -14.042 136.895 1.00 69.28 7 GLU H O 1
ATOM 9708 N N . LYS H 1 8 ? 50.908 -14.214 139.145 1.00 72.12 8 LYS H N 1
ATOM 9709 C CA . LYS H 1 8 ? 50.383 -12.878 139.409 1.00 71.26 8 LYS H CA 1
ATOM 9710 C C . LYS H 1 8 ? 51.477 -11.819 139.307 1.00 67.74 8 LYS H C 1
ATOM 9711 O O . LYS H 1 8 ? 52.569 -11.979 139.869 1.00 66.63 8 LYS H O 1
ATOM 9717 N N . THR H 1 9 ? 51.166 -10.726 138.608 1.00 68.38 9 THR H N 1
ATOM 9718 C CA . THR H 1 9 ? 52.111 -9.630 138.435 1.00 68.17 9 THR H CA 1
ATOM 9719 C C . THR H 1 9 ? 52.145 -8.781 139.701 1.00 70.59 9 THR H C 1
ATOM 9720 O O . THR H 1 9 ? 51.143 -8.159 140.070 1.00 70.12 9 THR H O 1
ATOM 9724 N N . ILE H 1 10 ? 53.299 -8.746 140.359 1.00 70.65 10 ILE H N 1
ATOM 9725 C CA . ILE H 1 10 ? 53.455 -7.877 141.513 1.00 70.35 10 ILE H CA 1
ATOM 9726 C C . ILE H 1 10 ? 54.031 -6.521 141.105 1.00 73.26 10 ILE H C 1
ATOM 9727 O O . ILE H 1 10 ? 53.652 -5.491 141.676 1.00 76.18 10 ILE H O 1
ATOM 9732 N N . LYS H 1 11 ? 54.917 -6.498 140.107 1.00 71.81 11 LYS H N 1
ATOM 9733 C CA . LYS H 1 11 ? 55.578 -5.279 139.651 1.00 70.08 11 LYS H CA 1
ATOM 9734 C C . LYS H 1 11 ? 55.774 -5.335 138.142 1.00 67.12 11 LYS H C 1
ATOM 9735 O O . LYS H 1 11 ? 56.267 -6.338 137.622 1.00 65.73 11 LYS H O 1
ATOM 9741 N N . THR H 1 12 ? 55.393 -4.261 137.450 1.00 67.54 12 THR H N 1
ATOM 9742 C CA . THR H 1 12 ? 55.577 -4.112 136.013 1.00 62.43 12 THR H CA 1
ATOM 9743 C C . THR H 1 12 ? 56.652 -3.067 135.732 1.00 67.48 12 THR H C 1
ATOM 9744 O O . THR H 1 12 ? 56.892 -2.158 136.534 1.00 66.19 12 THR H O 1
ATOM 9748 N N . GLU H 1 13 ? 57.296 -3.192 134.571 1.00 64.28 13 GLU H N 1
ATOM 9749 C CA . GLU H 1 13 ? 58.296 -2.211 134.154 1.00 63.16 13 GLU H CA 1
ATOM 9750 C C . GLU H 1 13 ? 58.341 -2.142 132.633 1.00 61.76 13 GLU H C 1
ATOM 9751 O O . GLU H 1 13 ? 58.742 -3.110 131.980 1.00 57.90 13 GLU H O 1
ATOM 9757 N N . GLN H 1 14 ? 57.956 -0.992 132.080 1.00 59.08 14 GLN H N 1
ATOM 9758 C CA . GLN H 1 14 ? 58.041 -0.761 130.642 1.00 61.17 14 GLN H CA 1
ATOM 9759 C C . GLN H 1 14 ? 59.498 -0.653 130.210 1.00 64.51 14 GLN H C 1
ATOM 9760 O O . GLN H 1 14 ? 60.218 0.253 130.644 1.00 63.72 14 GLN H O 1
ATOM 9766 N N . ILE H 1 15 ? 59.930 -1.558 129.338 1.00 59.94 15 ILE H N 1
ATOM 9767 C CA . ILE H 1 15 ? 61.291 -1.540 128.824 1.00 58.30 15 ILE H CA 1
ATOM 9768 C C . ILE H 1 15 ? 61.386 -0.766 127.519 1.00 60.78 15 ILE H C 1
ATOM 9769 O O . ILE H 1 15 ? 62.311 0.026 127.331 1.00 62.56 15 ILE H O 1
ATOM 9774 N N . PHE H 1 16 ? 60.440 -0.980 126.611 1.00 57.57 16 PHE H N 1
ATOM 9775 C CA . PHE H 1 16 ? 60.533 -0.409 125.279 1.00 55.77 16 PHE H CA 1
ATOM 9776 C C . PHE H 1 16 ? 59.130 -0.370 124.701 1.00 57.19 16 PHE H C 1
ATOM 9777 O O . PHE H 1 16 ? 58.286 -1.202 125.045 1.00 54.45 16 PHE H O 1
ATOM 9785 N N . SER H 1 17 ? 58.873 0.620 123.850 1.00 55.64 17 SER H N 1
ATOM 9786 C CA . SER H 1 17 ? 57.613 0.685 123.113 1.00 58.13 17 SER H CA 1
ATOM 9787 C C . SER H 1 17 ? 57.915 1.197 121.712 1.00 61.73 17 SER H C 1
ATOM 9788 O O . SER H 1 17 ? 58.261 2.371 121.533 1.00 62.07 17 SER H O 1
ATOM 9791 N N . GLY H 1 18 ? 57.804 0.312 120.725 1.00 59.69 18 GLY H N 1
ATOM 9792 C CA . GLY H 1 18 ? 58.096 0.674 119.356 1.00 58.48 18 GLY H CA 1
ATOM 9793 C C . GLY H 1 18 ? 56.868 0.629 118.483 1.00 58.27 18 GLY H C 1
ATOM 9794 O O . GLY H 1 18 ? 55.739 0.564 118.980 1.00 63.45 18 GLY H O 1
ATOM 9795 N N . ARG H 1 19 ? 57.083 0.659 117.169 1.00 61.35 19 ARG H N 1
ATOM 9796 C CA . ARG H 1 19 ? 55.970 0.634 116.231 1.00 58.86 19 ARG H CA 1
ATOM 9797 C C . ARG H 1 19 ? 55.319 -0.741 116.167 1.00 63.81 19 ARG H C 1
ATOM 9798 O O . ARG H 1 19 ? 54.113 -0.846 115.924 1.00 67.57 19 ARG H O 1
ATOM 9806 N N . VAL H 1 20 ? 56.094 -1.801 116.396 1.00 61.86 20 VAL H N 1
ATOM 9807 C CA . VAL H 1 20 ? 55.627 -3.172 116.265 1.00 63.16 20 VAL H CA 1
ATOM 9808 C C . VAL H 1 20 ? 55.720 -3.922 117.583 1.00 59.06 20 VAL H C 1
ATOM 9809 O O . VAL H 1 20 ? 54.821 -4.698 117.933 1.00 59.22 20 VAL H O 1
ATOM 9813 N N . VAL H 1 21 ? 56.790 -3.692 118.332 1.00 57.63 21 VAL H N 1
ATOM 9814 C CA . VAL H 1 21 ? 57.136 -4.477 119.503 1.00 54.62 21 VAL H CA 1
ATOM 9815 C C . VAL H 1 21 ? 57.056 -3.561 120.714 1.00 58.08 21 VAL H C 1
ATOM 9816 O O . VAL H 1 21 ? 57.597 -2.449 120.696 1.00 55.60 21 VAL H O 1
ATOM 9820 N N . LYS H 1 22 ? 56.341 -4.014 121.741 1.00 53.54 22 LYS H N 1
ATOM 9821 C CA . LYS H 1 22 ? 56.343 -3.403 123.058 1.00 50.73 22 LYS H CA 1
ATOM 9822 C C . LYS H 1 22 ? 56.867 -4.452 124.023 1.00 52.05 22 LYS H C 1
ATOM 9823 O O . LYS H 1 22 ? 56.379 -5.588 124.026 1.00 55.77 22 LYS H O 1
ATOM 9829 N N . LEU H 1 23 ? 57.867 -4.092 124.815 1.00 52.30 23 LEU H N 1
ATOM 9830 C CA . LEU H 1 23 ? 58.490 -5.020 125.744 1.00 49.42 23 LEU H CA 1
ATOM 9831 C C . LEU H 1 23 ? 58.310 -4.522 127.171 1.00 55.30 23 LEU H C 1
ATOM 9832 O O . LEU H 1 23 ? 58.486 -3.331 127.456 1.00 53.70 23 LEU H O 1
ATOM 9837 N N . GLN H 1 24 ? 57.968 -5.446 128.062 1.00 52.04 24 GLN H N 1
ATOM 9838 C CA . GLN H 1 24 ? 57.861 -5.161 129.482 1.00 51.57 24 GLN H CA 1
ATOM 9839 C C . GLN H 1 24 ? 58.407 -6.349 130.260 1.00 53.35 24 GLN H C 1
ATOM 9840 O O . GLN H 1 24 ? 58.466 -7.474 129.758 1.00 48.46 24 GLN H O 1
ATOM 9846 N N . VAL H 1 25 ? 58.836 -6.090 131.490 1.00 50.85 25 VAL H N 1
ATOM 9847 C CA . VAL H 1 25 ? 59.238 -7.142 132.411 1.00 49.50 25 VAL H CA 1
ATOM 9848 C C . VAL H 1 25 ? 58.297 -7.083 133.604 1.00 55.92 25 VAL H C 1
ATOM 9849 O O . VAL H 1 25 ? 58.075 -6.006 134.173 1.00 57.60 25 VAL H O 1
ATOM 9853 N N . ASP H 1 26 ? 57.727 -8.230 133.957 1.00 56.38 26 ASP H N 1
ATOM 9854 C CA . ASP H 1 26 ? 56.832 -8.365 135.099 1.00 57.70 26 ASP H CA 1
ATOM 9855 C C . ASP H 1 26 ? 57.501 -9.233 136.153 1.00 57.79 26 ASP H C 1
ATOM 9856 O O . ASP H 1 26 ? 57.946 -10.348 135.856 1.00 54.74 26 ASP H O 1
ATOM 9861 N N . ASP H 1 27 ? 57.583 -8.725 137.377 1.00 61.34 27 ASP H N 1
ATOM 9862 C CA . ASP H 1 27 ? 57.848 -9.605 138.504 1.00 64.48 27 ASP H CA 1
ATOM 9863 C C . ASP H 1 27 ? 56.545 -10.319 138.832 1.00 61.43 27 ASP H C 1
ATOM 9864 O O . ASP H 1 27 ? 55.497 -9.677 138.967 1.00 62.19 27 ASP H O 1
ATOM 9869 N N . VAL H 1 28 ? 56.595 -11.643 138.892 1.00 62.27 28 VAL H N 1
ATOM 9870 C CA . VAL H 1 28 ? 55.424 -12.442 139.216 1.00 65.16 28 VAL H CA 1
ATOM 9871 C C . VAL H 1 28 ? 55.758 -13.307 140.419 1.00 70.06 28 VAL H C 1
ATOM 9872 O O . VAL H 1 28 ? 56.918 -13.667 140.651 1.00 68.67 28 VAL H O 1
ATOM 9876 N N . GLU H 1 29 ? 54.733 -13.647 141.187 1.00 70.34 29 GLU H N 1
ATOM 9877 C CA . GLU H 1 29 ? 54.878 -14.633 142.247 1.00 74.78 29 GLU H CA 1
ATOM 9878 C C . GLU H 1 29 ? 54.226 -15.928 141.780 1.00 71.14 29 GLU H C 1
ATOM 9879 O O . GLU H 1 29 ? 53.030 -15.954 141.468 1.00 70.57 29 GLU H O 1
ATOM 9885 N N . LEU H 1 30 ? 55.026 -16.986 141.699 1.00 73.58 30 LEU H N 1
ATOM 9886 C CA . LEU H 1 30 ? 54.532 -18.280 141.292 1.00 73.59 30 LEU H CA 1
ATOM 9887 C C . LEU H 1 30 ? 53.589 -18.810 142.363 1.00 78.87 30 LEU H C 1
ATOM 9888 O O . LEU H 1 30 ? 53.524 -18.273 143.470 1.00 80.24 30 LEU H O 1
ATOM 9893 N N . PRO H 1 31 ? 52.814 -19.850 142.046 1.00 81.60 31 PRO H N 1
ATOM 9894 C CA . PRO H 1 31 ? 51.944 -20.455 143.068 1.00 78.67 31 PRO H CA 1
ATOM 9895 C C . PRO H 1 31 ? 52.691 -20.941 144.304 1.00 80.93 31 PRO H C 1
ATOM 9896 O O . PRO H 1 31 ? 52.169 -20.830 145.423 1.00 78.15 31 PRO H O 1
ATOM 9900 N N . ASN H 1 32 ? 53.901 -21.478 144.140 1.00 80.26 32 ASN H N 1
ATOM 9901 C CA . ASN H 1 32 ? 54.672 -22.010 145.263 1.00 79.02 32 ASN H CA 1
ATOM 9902 C C . ASN H 1 32 ? 55.160 -20.922 146.230 1.00 81.86 32 ASN H C 1
ATOM 9903 O O . ASN H 1 32 ? 55.998 -21.238 147.095 1.00 82.37 32 ASN H O 1
ATOM 9908 N N . GLY H 1 33 ? 54.691 -19.677 146.116 1.00 81.07 33 GLY H N 1
ATOM 9909 C CA . GLY H 1 33 ? 55.132 -18.600 146.980 1.00 76.63 33 GLY H CA 1
ATOM 9910 C C . GLY H 1 33 ? 56.409 -17.904 146.559 1.00 75.08 33 GLY H C 1
ATOM 9911 O O . GLY H 1 33 ? 56.728 -16.845 147.117 1.00 73.80 33 GLY H O 1
ATOM 9912 N N . GLN H 1 34 ? 57.150 -18.453 145.599 1.00 78.74 34 GLN H N 1
ATOM 9913 C CA . GLN H 1 34 ? 58.405 -17.867 145.152 1.00 76.24 34 GLN H CA 1
ATOM 9914 C C . GLN H 1 34 ? 58.140 -16.757 144.135 1.00 74.84 34 GLN H C 1
ATOM 9915 O O . GLN H 1 34 ? 57.000 -16.498 143.735 1.00 76.50 34 GLN H O 1
ATOM 9921 N N . THR H 1 35 ? 59.214 -16.097 143.702 1.00 70.77 35 THR H N 1
ATOM 9922 C CA . THR H 1 35 ? 59.138 -14.934 142.827 1.00 70.73 35 THR H CA 1
ATOM 9923 C C . THR H 1 35 ? 59.960 -15.169 141.564 1.00 71.15 35 THR H C 1
ATOM 9924 O O . THR H 1 35 ? 61.035 -15.775 141.612 1.00 70.44 35 THR H O 1
ATOM 9928 N N . SER H 1 36 ? 59.448 -14.691 140.430 1.00 73.37 36 SER H N 1
ATOM 9929 C CA . SER H 1 36 ? 60.126 -14.862 139.153 1.00 67.17 36 SER H CA 1
ATOM 9930 C C . SER H 1 36 ? 59.915 -13.620 138.297 1.00 68.17 36 SER H C 1
ATOM 9931 O O . SER H 1 36 ? 59.110 -12.738 138.619 1.00 65.93 36 SER H O 1
ATOM 9934 N N . LYS H 1 37 ? 60.658 -13.555 137.194 1.00 67.45 37 LYS H N 1
ATOM 9935 C CA . LYS H 1 37 ? 60.553 -12.463 136.237 1.00 62.05 37 LYS H CA 1
ATOM 9936 C C . LYS H 1 37 ? 60.064 -13.009 134.901 1.00 60.41 37 LYS H C 1
ATOM 9937 O O . LYS H 1 37 ? 60.557 -14.039 134.424 1.00 60.09 37 LYS H O 1
ATOM 9943 N N . ARG H 1 38 ? 59.097 -12.316 134.300 1.00 53.63 38 ARG H N 1
ATOM 9944 C CA . ARG H 1 38 ? 58.544 -12.687 133.000 1.00 54.39 38 ARG H CA 1
ATOM 9945 C C . ARG H 1 38 ? 58.776 -11.543 132.018 1.00 51.58 38 ARG H C 1
ATOM 9946 O O . ARG H 1 38 ? 58.198 -10.461 132.167 1.00 53.02 38 ARG H O 1
ATOM 9954 N N . GLU H 1 39 ? 59.620 -11.786 131.026 1.00 48.93 39 GLU H N 1
ATOM 9955 C CA . GLU H 1 39 ? 59.834 -10.854 129.926 1.00 47.96 39 GLU H CA 1
ATOM 9956 C C . GLU H 1 39 ? 58.735 -11.065 128.884 1.00 46.25 39 GLU H C 1
ATOM 9957 O O . GLU H 1 39 ? 58.580 -12.174 128.358 1.00 45.97 39 GLU H O 1
ATOM 9963 N N . ILE H 1 40 ? 57.943 -10.023 128.614 1.00 43.63 40 ILE H N 1
ATOM 9964 C CA . ILE H 1 40 ? 56.733 -10.134 127.803 1.00 44.27 40 ILE H CA 1
ATOM 9965 C C . ILE H 1 40 ? 56.793 -9.152 126.645 1.00 47.61 40 ILE H C 1
ATOM 9966 O O . ILE H 1 40 ? 56.887 -7.935 126.862 1.00 50.35 40 ILE H O 1
ATOM 9971 N N . VAL H 1 41 ? 56.657 -9.672 125.425 1.00 46.32 41 VAL H N 1
ATOM 9972 C CA . VAL H 1 41 ? 56.582 -8.859 124.215 1.00 46.91 41 VAL H CA 1
ATOM 9973 C C . VAL H 1 41 ? 55.121 -8.742 123.814 1.00 47.48 41 VAL H C 1
ATOM 9974 O O . VAL H 1 41 ? 54.403 -9.748 123.740 1.00 47.58 41 VAL H O 1
ATOM 9978 N N . ARG H 1 42 ? 54.672 -7.522 123.560 1.00 47.54 42 ARG H N 1
ATOM 9979 C CA . ARG H 1 42 ? 53.294 -7.292 123.168 1.00 47.97 42 ARG H CA 1
ATOM 9980 C C . ARG H 1 42 ? 53.247 -6.862 121.711 1.00 49.92 42 ARG H C 1
ATOM 9981 O O . ARG H 1 42 ? 54.110 -6.117 121.242 1.00 52.43 42 ARG H O 1
ATOM 9989 N N . HIS H 1 43 ? 52.249 -7.366 121.000 1.00 52.01 43 HIS H N 1
ATOM 9990 C CA . HIS H 1 43 ? 52.199 -7.360 119.550 1.00 48.34 43 HIS H CA 1
ATOM 9991 C C . HIS H 1 43 ? 50.760 -7.183 119.097 1.00 50.15 43 HIS H C 1
ATOM 9992 O O . HIS H 1 43 ? 49.833 -7.638 119.776 1.00 49.67 43 HIS H O 1
ATOM 9999 N N . PRO H 1 44 ? 50.546 -6.534 117.949 1.00 52.79 44 PRO H N 1
ATOM 10000 C CA . PRO H 1 44 ? 49.166 -6.240 117.526 1.00 50.84 44 PRO H CA 1
ATOM 10001 C C . PRO H 1 44 ? 48.356 -7.468 117.152 1.00 48.85 44 PRO H C 1
ATOM 10002 O O . PRO H 1 44 ? 47.123 -7.416 117.204 1.00 55.16 44 PRO H O 1
ATOM 10006 N N . GLY H 1 45 ? 48.983 -8.565 116.771 1.00 48.54 45 GLY H N 1
ATOM 10007 C CA . GLY H 1 45 ? 48.221 -9.633 116.163 1.00 47.27 45 GLY H CA 1
ATOM 10008 C C . GLY H 1 45 ? 48.047 -9.410 114.670 1.00 47.78 45 GLY H C 1
ATOM 10009 O O . GLY H 1 45 ? 48.159 -8.295 114.158 1.00 45.90 45 GLY H O 1
ATOM 10010 N N . ALA H 1 46 ? 47.768 -10.502 113.964 1.00 44.20 46 ALA H N 1
ATOM 10011 C CA . ALA H 1 46 ? 47.815 -10.516 112.511 1.00 44.55 46 ALA H CA 1
ATOM 10012 C C . ALA H 1 46 ? 46.685 -11.371 111.965 1.00 46.36 46 ALA H C 1
ATOM 10013 O O . ALA H 1 46 ? 46.130 -12.228 112.659 1.00 44.78 46 ALA H O 1
ATOM 10015 N N . VAL H 1 47 ? 46.336 -11.116 110.706 1.00 42.91 47 VAL H N 1
ATOM 10016 C CA . VAL H 1 47 ? 45.512 -12.019 109.917 1.00 42.00 47 VAL H CA 1
ATOM 10017 C C . VAL H 1 47 ? 46.401 -12.628 108.839 1.00 45.53 47 VAL H C 1
ATOM 10018 O O . VAL H 1 47 ? 47.316 -11.978 108.317 1.00 48.34 47 VAL H O 1
ATOM 10022 N N . ALA H 1 48 ? 46.137 -13.883 108.515 1.00 42.54 48 ALA H N 1
ATOM 10023 C CA . ALA H 1 48 ? 46.760 -14.560 107.392 1.00 45.46 48 ALA H CA 1
ATOM 10024 C C . ALA H 1 48 ? 45.667 -15.219 106.570 1.00 53.15 48 ALA H C 1
ATOM 10025 O O . ALA H 1 48 ? 44.632 -15.630 107.107 1.00 48.31 48 ALA H O 1
ATOM 10027 N N . VAL H 1 49 ? 45.895 -15.319 105.262 1.00 50.50 49 VAL H N 1
ATOM 10028 C CA . VAL H 1 49 ? 44.888 -15.830 104.339 1.00 50.65 49 VAL H CA 1
ATOM 10029 C C . VAL H 1 49 ? 45.438 -17.064 103.640 1.00 54.54 49 VAL H C 1
ATOM 10030 O O . VAL H 1 49 ? 46.525 -17.019 103.043 1.00 55.56 49 VAL H O 1
ATOM 10034 N N . ILE H 1 50 ? 44.711 -18.170 103.745 1.00 51.23 50 ILE H N 1
ATOM 10035 C CA . ILE H 1 50 ? 44.905 -19.311 102.865 1.00 52.53 50 ILE H CA 1
ATOM 10036 C C . ILE H 1 50 ? 43.993 -19.074 101.667 1.00 60.16 50 ILE H C 1
ATOM 10037 O O . ILE H 1 50 ? 42.765 -19.098 101.794 1.00 57.96 50 ILE H O 1
ATOM 10042 N N . ALA H 1 51 ? 44.588 -18.798 100.509 1.00 61.23 51 ALA H N 1
ATOM 10043 C CA . ALA H 1 51 ? 43.838 -18.541 99.285 1.00 63.47 51 ALA H CA 1
ATOM 10044 C C . ALA H 1 51 ? 44.264 -19.567 98.246 1.00 69.59 51 ALA H C 1
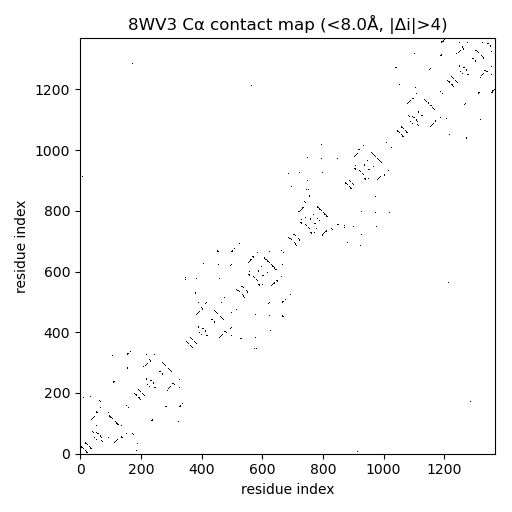ATOM 10045 O O . ALA H 1 51 ? 45.443 -19.625 97.876 1.00 65.58 51 ALA H O 1
ATOM 10047 N N . ILE H 1 52 ? 43.314 -20.384 97.794 1.00 69.75 52 ILE H N 1
ATOM 10048 C CA . ILE H 1 52 ? 43.584 -21.465 96.853 1.00 73.17 52 ILE H CA 1
ATOM 10049 C C . ILE H 1 52 ? 42.897 -21.139 95.534 1.00 76.73 52 ILE H C 1
ATOM 10050 O O . ILE H 1 52 ? 41.693 -20.860 95.501 1.00 73.65 52 ILE H O 1
ATOM 10055 N N . THR H 1 53 ? 43.670 -21.149 94.453 1.00 79.60 53 THR H N 1
ATOM 10056 C CA . THR H 1 53 ? 43.114 -20.935 93.125 1.00 84.06 53 THR H CA 1
ATOM 10057 C C . THR H 1 53 ? 42.361 -22.175 92.656 1.00 84.78 53 THR H C 1
ATOM 10058 O O . THR H 1 53 ? 42.678 -23.307 93.038 1.00 84.32 53 THR H O 1
ATOM 10062 N N . ASN H 1 54 ? 41.351 -21.949 91.812 1.00 87.50 54 ASN H N 1
ATOM 10063 C CA . ASN H 1 54 ? 40.579 -23.063 91.273 1.00 88.58 54 ASN H CA 1
ATOM 10064 C C . ASN H 1 54 ? 41.464 -24.099 90.588 1.00 88.01 54 ASN H C 1
ATOM 10065 O O . ASN H 1 54 ? 41.067 -25.266 90.479 1.00 88.04 54 ASN H O 1
ATOM 10070 N N . GLU H 1 55 ? 42.660 -23.710 90.143 1.00 86.70 55 GLU H N 1
ATOM 10071 C CA . GLU H 1 55 ? 43.631 -24.672 89.638 1.00 87.20 55 GLU H CA 1
ATOM 10072 C C . GLU H 1 55 ? 44.313 -25.475 90.745 1.00 87.06 55 GLU H C 1
ATOM 10073 O O . GLU H 1 55 ? 45.203 -26.277 90.438 1.00 86.83 55 GLU H O 1
ATOM 10079 N N . ASN H 1 56 ? 43.931 -25.275 92.013 1.00 86.18 56 ASN H N 1
ATOM 10080 C CA . ASN H 1 56 ? 44.448 -26.054 93.140 1.00 83.92 56 ASN H CA 1
ATOM 10081 C C . ASN H 1 56 ? 45.852 -25.638 93.574 1.00 83.50 56 ASN H C 1
ATOM 10082 O O . ASN H 1 56 ? 46.610 -26.460 94.105 1.00 80.61 56 ASN H O 1
ATOM 10087 N N . LYS H 1 57 ? 46.211 -24.374 93.373 1.00 80.20 57 LYS H N 1
ATOM 10088 C CA . LYS H 1 57 ? 47.542 -23.883 93.706 1.00 77.96 57 LYS H CA 1
ATOM 10089 C C . LYS H 1 57 ? 47.440 -22.889 94.859 1.00 74.47 57 LYS H C 1
ATOM 10090 O O . LYS H 1 57 ? 46.573 -22.009 94.851 1.00 72.46 57 LYS H O 1
ATOM 10096 N N . ILE H 1 58 ? 48.326 -23.023 95.845 1.00 73.54 58 ILE H N 1
ATOM 10097 C CA . ILE H 1 58 ? 48.309 -22.142 97.011 1.00 67.37 58 ILE H CA 1
ATOM 10098 C C . ILE H 1 58 ? 49.065 -20.853 96.691 1.00 64.87 58 ILE H C 1
ATOM 10099 O O . ILE H 1 58 ? 50.222 -20.888 96.259 1.00 64.94 58 ILE H O 1
ATOM 10104 N N . VAL H 1 59 ? 48.407 -19.711 96.903 1.00 61.12 59 VAL H N 1
ATOM 10105 C CA . VAL H 1 59 ? 49.057 -18.416 96.726 1.00 61.81 59 VAL H CA 1
ATOM 10106 C C . VAL H 1 59 ? 50.004 -18.144 97.887 1.00 63.39 59 VAL H C 1
ATOM 10107 O O . VAL H 1 59 ? 49.676 -18.383 99.056 1.00 53.15 59 VAL H O 1
ATOM 10111 N N . MET H 1 60 ? 51.178 -17.611 97.572 1.00 57.80 60 MET H N 1
ATOM 10112 C CA . MET H 1 60 ? 52.161 -17.315 98.597 1.00 54.23 60 MET H CA 1
ATOM 10113 C C . MET H 1 60 ? 53.005 -16.143 98.127 1.00 60.49 60 MET H C 1
ATOM 10114 O O . MET H 1 60 ? 52.958 -15.754 96.959 1.00 59.08 60 MET H O 1
ATOM 10119 N N . VAL H 1 61 ? 53.770 -15.569 99.055 1.00 53.18 61 VAL H N 1
ATOM 10120 C CA . VAL H 1 61 ? 54.676 -14.470 98.742 1.00 55.40 61 VAL H CA 1
ATOM 10121 C C . VAL H 1 61 ? 55.997 -14.705 99.457 1.00 57.45 61 VAL H C 1
ATOM 10122 O O . VAL H 1 61 ? 56.030 -15.207 100.587 1.00 55.02 61 VAL H O 1
ATOM 10126 N N . GLU H 1 62 ? 57.087 -14.352 98.788 1.00 59.39 62 GLU H N 1
ATOM 10127 C CA . GLU H 1 62 ? 58.410 -14.390 99.384 1.00 56.71 62 GLU H CA 1
ATOM 10128 C C . GLU H 1 62 ? 58.870 -12.974 99.691 1.00 56.19 62 GLU H C 1
ATOM 10129 O O . GLU H 1 62 ? 58.651 -12.051 98.899 1.00 59.41 62 GLU H O 1
ATOM 10135 N N . GLN H 1 63 ? 59.481 -12.804 100.861 1.00 52.83 63 GLN H N 1
ATOM 10136 C CA . GLN H 1 63 ? 59.977 -11.500 101.277 1.00 51.04 63 GLN H CA 1
ATOM 10137 C C . GLN H 1 63 ? 61.062 -11.719 102.318 1.00 49.09 63 GLN H C 1
ATOM 10138 O O . GLN H 1 63 ? 61.230 -12.824 102.846 1.00 44.16 63 GLN H O 1
ATOM 10144 N N . TYR H 1 64 ? 61.806 -10.651 102.596 1.00 50.05 64 TYR H N 1
ATOM 10145 C CA . TYR H 1 64 ? 62.902 -10.718 103.553 1.00 50.43 64 TYR H CA 1
ATOM 10146 C C . TYR H 1 64 ? 62.383 -10.573 104.978 1.00 46.62 64 TYR H C 1
ATOM 10147 O O . TYR H 1 64 ? 61.557 -9.706 105.264 1.00 46.16 64 TYR H O 1
ATOM 10156 N N . ARG H 1 65 ? 62.915 -11.393 105.879 1.00 43.20 65 ARG H N 1
ATOM 10157 C CA . ARG H 1 65 ? 62.559 -11.338 107.294 1.00 45.11 65 ARG H CA 1
ATOM 10158 C C . ARG H 1 65 ? 63.834 -11.043 108.073 1.00 39.48 65 ARG H C 1
ATOM 10159 O O . ARG H 1 65 ? 64.631 -11.946 108.346 1.00 41.45 65 ARG H O 1
ATOM 10167 N N . LYS H 1 66 ? 64.016 -9.773 108.418 1.00 37.99 66 LYS H N 1
ATOM 10168 C CA . LYS H 1 66 ? 65.262 -9.327 109.034 1.00 38.11 66 LYS H CA 1
ATOM 10169 C C . LYS H 1 66 ? 65.661 -10.148 110.251 1.00 44.74 66 LYS H C 1
ATOM 10170 O O . LYS H 1 66 ? 66.859 -10.457 110.386 1.00 45.42 66 LYS H O 1
ATOM 10176 N N . PRO H 1 67 ? 64.746 -10.542 111.146 1.00 43.03 67 PRO H N 1
ATOM 10177 C CA . PRO H 1 67 ? 65.168 -11.335 112.312 1.00 44.63 67 PRO H CA 1
ATOM 10178 C C . PRO H 1 67 ? 65.862 -12.627 111.935 1.00 42.57 67 PRO H C 1
ATOM 10179 O O . PRO H 1 67 ? 66.703 -13.110 112.704 1.00 43.10 67 PRO H O 1
ATOM 10183 N N . LEU H 1 68 ? 65.527 -13.213 110.789 1.00 40.89 68 LEU H N 1
ATOM 10184 C CA . LEU H 1 68 ? 66.156 -14.455 110.356 1.00 44.88 68 LEU H CA 1
ATOM 10185 C C . LEU H 1 68 ? 67.324 -14.227 109.407 1.00 48.68 68 LEU H C 1
ATOM 10186 O O . LEU H 1 68 ? 68.049 -15.183 109.109 1.00 45.42 68 LEU H O 1
ATOM 10191 N N . GLU H 1 69 ? 67.511 -12.991 108.929 1.00 40.61 69 GLU H N 1
ATOM 10192 C CA . GLU H 1 69 ? 68.444 -12.678 107.842 1.00 47.28 69 GLU H CA 1
ATOM 10193 C C . GLU H 1 69 ? 68.256 -13.646 106.678 1.00 48.75 69 GLU H C 1
ATOM 10194 O O . GLU H 1 69 ? 69.218 -14.105 106.056 1.00 48.94 69 GLU H O 1
ATOM 10200 N N . LYS H 1 70 ? 66.992 -13.969 106.396 1.00 45.08 70 LYS H N 1
ATOM 10201 C CA . LYS H 1 70 ? 66.612 -14.838 105.292 1.00 48.89 70 LYS H CA 1
ATOM 10202 C C . LYS H 1 70 ? 65.320 -14.332 104.676 1.00 48.90 70 LYS H C 1
ATOM 10203 O O . LYS H 1 70 ? 64.508 -13.674 105.331 1.00 47.77 70 LYS H O 1
ATOM 10209 N N . SER H 1 71 ? 65.125 -14.660 103.409 1.00 46.13 71 SER H N 1
ATOM 10210 C CA . SER H 1 71 ? 63.821 -14.522 102.785 1.00 46.09 71 SER H CA 1
ATOM 10211 C C . SER H 1 71 ? 63.129 -15.875 102.856 1.00 46.44 71 SER H C 1
ATOM 10212 O O . SER H 1 71 ? 63.768 -16.915 102.682 1.00 46.58 71 SER H O 1
ATOM 10215 N N . ILE H 1 72 ? 61.833 -15.862 103.170 1.00 43.46 72 ILE H N 1
ATOM 10216 C CA . ILE H 1 72 ? 61.063 -17.094 103.268 1.00 45.04 72 ILE H CA 1
ATOM 10217 C C . ILE H 1 72 ? 59.802 -16.953 102.436 1.00 44.41 72 ILE H C 1
ATOM 10218 O O . ILE H 1 72 ? 59.385 -15.853 102.070 1.00 46.15 72 ILE H O 1
ATOM 10223 N N . VAL H 1 73 ? 59.192 -18.099 102.155 1.00 43.17 73 VAL H N 1
ATOM 10224 C CA . VAL H 1 73 ? 57.958 -18.186 101.385 1.00 44.93 73 VAL H CA 1
ATOM 10225 C C . VAL H 1 73 ? 56.807 -18.361 102.366 1.00 46.14 73 VAL H C 1
ATOM 10226 O O . VAL H 1 73 ? 56.748 -19.379 103.064 1.00 47.32 73 VAL H O 1
ATOM 10230 N N . GLU H 1 74 ? 55.899 -17.383 102.422 1.00 42.30 74 GLU H N 1
ATOM 10231 C CA . GLU H 1 74 ? 54.783 -17.393 103.373 1.00 51.19 74 GLU H CA 1
ATOM 10232 C C . GLU H 1 74 ? 53.456 -17.132 102.662 1.00 53.09 74 GLU H C 1
ATOM 10233 O O . GLU H 1 74 ? 53.418 -16.657 101.525 1.00 49.93 74 GLU H O 1
ATOM 10239 N N . ILE H 1 75 ? 52.357 -17.426 103.358 1.00 50.38 75 ILE H N 1
ATOM 10240 C CA . ILE H 1 75 ? 51.029 -17.023 102.893 1.00 47.49 75 ILE H CA 1
ATOM 10241 C C . ILE H 1 75 ? 50.865 -15.529 103.153 1.00 49.68 75 ILE H C 1
ATOM 10242 O O . ILE H 1 75 ? 51.603 -14.960 103.975 1.00 51.15 75 ILE H O 1
ATOM 10247 N N . PRO H 1 76 ? 49.925 -14.857 102.489 1.00 47.51 76 PRO H N 1
ATOM 10248 C CA . PRO H 1 76 ? 49.714 -13.427 102.744 1.00 48.85 76 PRO H CA 1
ATOM 10249 C C . PRO H 1 76 ? 49.190 -13.171 104.147 1.00 55.81 76 PRO H C 1
ATOM 10250 O O . PRO H 1 76 ? 48.377 -13.936 104.680 1.00 50.98 76 PRO H O 1
ATOM 10254 N N . ALA H 1 77 ? 49.616 -12.040 104.714 1.00 52.01 77 ALA H N 1
ATOM 10255 C CA . ALA H 1 77 ? 49.316 -11.699 106.098 1.00 49.77 77 ALA H CA 1
ATOM 10256 C C . ALA H 1 77 ? 49.490 -10.202 106.290 1.00 54.61 77 ALA H C 1
ATOM 10257 O O . ALA H 1 77 ? 50.200 -9.537 105.533 1.00 57.99 77 ALA H O 1
ATOM 10259 N N . GLY H 1 78 ? 48.842 -9.680 107.321 1.00 51.19 78 GLY H N 1
ATOM 10260 C CA . GLY H 1 78 ? 48.948 -8.271 107.647 1.00 52.74 78 GLY H CA 1
ATOM 10261 C C . GLY H 1 78 ? 48.563 -8.049 109.090 1.00 54.01 78 GLY H C 1
ATOM 10262 O O . GLY H 1 78 ? 47.947 -8.911 109.722 1.00 47.36 78 GLY H O 1
ATOM 10263 N N . LYS H 1 79 ? 48.926 -6.877 109.608 1.00 51.64 79 LYS H N 1
ATOM 10264 C CA . LYS H 1 79 ? 48.652 -6.555 111.006 1.00 52.31 79 LYS H CA 1
ATOM 10265 C C . LYS H 1 79 ? 47.180 -6.209 111.214 1.00 59.01 79 LYS H C 1
ATOM 10266 O O . LYS H 1 79 ? 46.502 -5.708 110.311 1.00 54.57 79 LYS H O 1
ATOM 10272 N N . LEU H 1 80 ? 46.687 -6.494 112.422 1.00 51.68 80 LEU H N 1
ATOM 10273 C CA . LEU H 1 80 ? 45.374 -6.023 112.830 1.00 50.08 80 LEU H CA 1
ATOM 10274 C C . LEU H 1 80 ? 45.363 -4.502 112.935 1.00 60.41 80 LEU H C 1
ATOM 10275 O O . LEU H 1 80 ? 46.397 -3.857 113.124 1.00 63.96 80 LEU H O 1
ATOM 10280 N N . GLU H 1 81 ? 44.165 -3.932 112.836 1.00 63.23 81 GLU H N 1
ATOM 10281 C CA . GLU H 1 81 ? 43.959 -2.492 112.937 1.00 69.78 81 GLU H CA 1
ATOM 10282 C C . GLU H 1 81 ? 42.796 -2.214 113.880 1.00 70.84 81 GLU H C 1
ATOM 10283 O O . GLU H 1 81 ? 41.664 -2.633 113.620 1.00 69.91 81 GLU H O 1
ATOM 10289 N N . LYS H 1 82 ? 43.089 -1.515 114.980 1.00 72.46 82 LYS H N 1
ATOM 10290 C CA . LYS H 1 82 ? 42.141 -1.241 116.054 1.00 74.60 82 LYS H CA 1
ATOM 10291 C C . LYS H 1 82 ? 40.766 -0.841 115.531 1.00 77.75 82 LYS H C 1
ATOM 10292 O O . LYS H 1 82 ? 40.655 -0.161 114.506 1.00 77.92 82 LYS H O 1
ATOM 10298 N N . GLY H 1 83 ? 39.714 -1.251 116.239 1.00 80.22 83 GLY H N 1
ATOM 10299 C CA . GLY H 1 83 ? 38.362 -0.894 115.857 1.00 79.72 83 GLY H CA 1
ATOM 10300 C C . GLY H 1 83 ? 37.865 -1.529 114.580 1.00 78.57 83 GLY H C 1
ATOM 10301 O O . GLY H 1 83 ? 36.760 -1.197 114.127 1.00 77.83 83 GLY H O 1
ATOM 10302 N N . GLU H 1 84 ? 38.638 -2.440 113.990 1.00 75.55 84 GLU H N 1
ATOM 10303 C CA . GLU H 1 84 ? 38.309 -3.051 112.713 1.00 72.13 84 GLU H CA 1
ATOM 10304 C C . GLU H 1 84 ? 38.098 -4.552 112.869 1.00 68.98 84 GLU H C 1
ATOM 10305 O O . GLU H 1 84 ? 38.750 -5.213 113.684 1.00 66.93 84 GLU H O 1
ATOM 10311 N N . ASP H 1 85 ? 37.191 -5.078 112.055 1.00 64.82 85 ASP H N 1
ATOM 10312 C CA . ASP H 1 85 ? 36.868 -6.496 112.077 1.00 59.10 85 ASP H CA 1
ATOM 10313 C C . ASP H 1 85 ? 37.993 -7.265 111.392 1.00 58.97 85 ASP H C 1
ATOM 10314 O O . ASP H 1 85 ? 38.311 -6.977 110.230 1.00 59.28 85 ASP H O 1
ATOM 10319 N N . PRO H 1 86 ? 38.616 -8.236 112.054 1.00 55.21 86 PRO H N 1
ATOM 10320 C CA . PRO H 1 86 ? 39.721 -8.960 111.409 1.00 50.00 86 PRO H CA 1
ATOM 10321 C C . PRO H 1 86 ? 39.374 -9.511 110.034 1.00 53.28 86 PRO H C 1
ATOM 10322 O O . PRO H 1 86 ? 40.253 -9.591 109.167 1.00 49.07 86 PRO H O 1
ATOM 10326 N N . ARG H 1 87 ? 38.118 -9.904 109.809 1.00 52.17 87 ARG H N 1
ATOM 10327 C CA . ARG H 1 87 ? 37.745 -10.467 108.516 1.00 52.31 87 ARG H CA 1
ATOM 10328 C C . ARG H 1 87 ? 37.868 -9.418 107.425 1.00 54.70 87 ARG H C 1
ATOM 10329 O O . ARG H 1 87 ? 38.310 -9.719 106.310 1.00 50.64 87 ARG H O 1
ATOM 10337 N N . ILE H 1 88 ? 37.464 -8.185 107.730 1.00 54.49 88 ILE H N 1
ATOM 10338 C CA . ILE H 1 88 ? 37.635 -7.082 106.791 1.00 57.07 88 ILE H CA 1
ATOM 10339 C C . ILE H 1 88 ? 39.118 -6.903 106.468 1.00 61.11 88 ILE H C 1
ATOM 10340 O O . ILE H 1 88 ? 39.517 -6.793 105.300 1.00 58.73 88 ILE H O 1
ATOM 10345 N N . THR H 1 89 ? 39.960 -6.916 107.509 1.00 56.63 89 THR H N 1
ATOM 10346 C CA . THR H 1 89 ? 41.404 -6.775 107.337 1.00 57.26 89 THR H CA 1
ATOM 10347 C C . THR H 1 89 ? 41.965 -7.826 106.394 1.00 57.54 89 THR H C 1
ATOM 10348 O O . THR H 1 89 ? 42.866 -7.536 105.598 1.00 58.44 89 THR H O 1
ATOM 10352 N N . ALA H 1 90 ? 41.460 -9.063 106.482 1.00 46.74 90 ALA H N 1
ATOM 10353 C CA . ALA H 1 90 ? 41.993 -10.132 105.645 1.00 54.77 90 ALA H CA 1
ATOM 10354 C C . ALA H 1 90 ? 41.646 -9.926 104.179 1.00 57.85 90 ALA H C 1
ATOM 10355 O O . ALA H 1 90 ? 42.394 -10.369 103.297 1.00 59.88 90 ALA H O 1
ATOM 10357 N N . LEU H 1 91 ? 40.511 -9.285 103.898 1.00 58.64 91 LEU H N 1
ATOM 10358 C CA . LEU H 1 91 ? 40.136 -9.021 102.512 1.00 60.98 91 LEU H CA 1
ATOM 10359 C C . LEU H 1 91 ? 41.118 -8.042 101.867 1.00 58.53 91 LEU H C 1
ATOM 10360 O O . LEU H 1 91 ? 41.640 -8.300 100.775 1.00 62.91 91 LEU H O 1
ATOM 10365 N N . ARG H 1 92 ? 41.402 -6.925 102.546 1.00 62.41 92 ARG H N 1
ATOM 10366 C CA . ARG H 1 92 ? 42.387 -5.963 102.050 1.00 64.81 92 ARG H CA 1
ATOM 10367 C C . ARG H 1 92 ? 43.729 -6.623 101.742 1.00 68.00 92 ARG H C 1
ATOM 10368 O O . ARG H 1 92 ? 44.301 -6.420 100.665 1.00 69.72 92 ARG H O 1
ATOM 10376 N N . GLU H 1 93 ? 44.257 -7.404 102.688 1.00 62.86 93 GLU H N 1
ATOM 10377 C CA . GLU H 1 93 ? 45.573 -8.005 102.502 1.00 64.92 93 GLU H CA 1
ATOM 10378 C C . GLU H 1 93 ? 45.618 -8.894 101.265 1.00 69.46 93 GLU H C 1
ATOM 10379 O O . GLU H 1 93 ? 46.590 -8.850 100.500 1.00 67.25 93 GLU H O 1
ATOM 10385 N N . LEU H 1 94 ? 44.585 -9.710 101.047 1.00 63.68 94 LEU H N 1
ATOM 10386 C CA . LEU H 1 94 ? 44.572 -10.561 99.858 1.00 69.83 94 LEU H CA 1
ATOM 10387 C C . LEU H 1 94 ? 44.599 -9.722 98.588 1.00 72.46 94 LEU H C 1
ATOM 10388 O O . LEU H 1 94 ? 45.400 -9.971 97.678 1.00 70.52 94 LEU H O 1
ATOM 10393 N N . GLU H 1 95 ? 43.724 -8.721 98.512 1.00 72.13 95 GLU H N 1
ATOM 10394 C CA . GLU H 1 95 ? 43.656 -7.839 97.355 1.00 76.24 95 GLU H CA 1
ATOM 10395 C C . GLU H 1 95 ? 44.992 -7.140 97.136 1.00 75.37 95 GLU H C 1
ATOM 10396 O O . GLU H 1 95 ? 45.736 -7.475 96.204 1.00 73.90 95 GLU H O 1
ATOM 10402 N N . GLU H 1 96 ? 45.305 -6.179 98.012 1.00 72.93 96 GLU H N 1
ATOM 10403 C CA . GLU H 1 96 ? 46.504 -5.362 97.845 1.00 71.94 96 GLU H CA 1
ATOM 10404 C C . GLU H 1 96 ? 47.775 -6.202 97.738 1.00 73.94 96 GLU H C 1
ATOM 10405 O O . GLU H 1 96 ? 48.685 -5.845 96.979 1.00 73.40 96 GLU H O 1
ATOM 10411 N N . GLU H 1 97 ? 47.862 -7.319 98.466 1.00 70.57 97 GLU H N 1
ATOM 10412 C CA . GLU H 1 97 ? 49.034 -8.180 98.367 1.00 70.14 97 GLU H CA 1
ATOM 10413 C C . GLU H 1 97 ? 48.967 -9.155 97.202 1.00 73.04 97 GLU H C 1
ATOM 10414 O O . GLU H 1 97 ? 49.998 -9.741 96.845 1.00 70.85 97 GLU H O 1
ATOM 10420 N N . THR H 1 98 ? 47.791 -9.352 96.604 1.00 73.32 98 THR H N 1
ATOM 10421 C CA . THR H 1 98 ? 47.659 -10.370 95.569 1.00 74.83 98 THR H CA 1
ATOM 10422 C C . THR H 1 98 ? 46.761 -9.980 94.410 1.00 73.85 98 THR H C 1
ATOM 10423 O O . THR H 1 98 ? 46.747 -10.707 93.412 1.00 74.74 98 THR H O 1
ATOM 10427 N N . GLY H 1 99 ? 46.002 -8.888 94.496 1.00 73.46 99 GLY H N 1
ATOM 10428 C CA . GLY H 1 99 ? 45.012 -8.574 93.487 1.00 75.30 99 GLY H CA 1
ATOM 10429 C C . GLY H 1 99 ? 43.832 -9.519 93.437 1.00 78.12 99 GLY H C 1
ATOM 10430 O O . GLY H 1 99 ? 42.843 -9.215 92.755 1.00 80.68 99 GLY H O 1
ATOM 10431 N N . TYR H 1 100 ? 43.892 -10.647 94.139 1.00 75.34 100 TYR H N 1
ATOM 10432 C CA . TYR H 1 100 ? 42.805 -11.611 94.126 1.00 78.38 100 TYR H CA 1
ATOM 10433 C C . TYR H 1 100 ? 41.626 -11.112 94.960 1.00 76.28 100 TYR H C 1
ATOM 10434 O O . TYR H 1 100 ? 41.743 -10.202 95.785 1.00 77.12 100 TYR H O 1
ATOM 10443 N N . GLU H 1 101 ? 40.475 -11.733 94.733 1.00 76.75 101 GLU H N 1
ATOM 10444 C CA . GLU H 1 101 ? 39.271 -11.461 95.498 1.00 74.85 101 GLU H CA 1
ATOM 10445 C C . GLU H 1 101 ? 38.578 -12.790 95.736 1.00 74.79 101 GLU H C 1
ATOM 10446 O O . GLU H 1 101 ? 38.866 -13.784 95.062 1.00 75.25 101 GLU H O 1
ATOM 10452 N N . CYS H 1 102 ? 37.665 -12.815 96.706 1.00 72.34 102 CYS H N 1
ATOM 10453 C CA . CYS H 1 102 ? 37.013 -14.063 97.070 1.00 67.11 102 CYS H CA 1
ATOM 10454 C C . CYS H 1 102 ? 35.510 -13.862 97.163 1.00 65.91 102 CYS H C 1
ATOM 10455 O O . CYS H 1 102 ? 35.013 -12.737 97.280 1.00 66.34 102 CYS H O 1
ATOM 10458 N N . GLU H 1 103 ? 34.797 -14.987 97.097 1.00 66.87 103 GLU H N 1
ATOM 10459 C CA . GLU H 1 103 ? 33.371 -15.010 97.403 1.00 70.17 103 GLU H CA 1
ATOM 10460 C C . GLU H 1 103 ? 33.148 -14.977 98.908 1.00 68.04 103 GLU H C 1
ATOM 10461 O O . GLU H 1 103 ? 32.408 -14.130 99.421 1.00 64.18 103 GLU H O 1
ATOM 10467 N N . GLN H 1 104 ? 33.791 -15.892 99.626 1.00 65.89 104 GLN H N 1
ATOM 10468 C CA . GLN H 1 104 ? 33.656 -15.994 101.069 1.00 64.95 104 GLN H CA 1
ATOM 10469 C C . GLN H 1 104 ? 35.042 -15.972 101.696 1.00 63.44 104 GLN H C 1
ATOM 10470 O O . GLN H 1 104 ? 35.969 -16.614 101.194 1.00 63.86 104 GLN H O 1
ATOM 10476 N N . MET H 1 105 ? 35.180 -15.227 102.787 1.00 57.72 105 MET H N 1
ATOM 10477 C CA . MET H 1 105 ? 36.427 -15.146 103.546 1.00 54.99 105 MET H CA 1
ATOM 10478 C C . MET H 1 105 ? 36.101 -15.713 104.927 1.00 50.52 105 MET H C 1
ATOM 10479 O O . MET H 1 105 ? 35.531 -15.009 105.767 1.00 52.49 105 MET H O 1
ATOM 10484 N N . GLU H 1 106 ? 36.444 -16.980 105.149 1.00 49.56 106 GLU H N 1
ATOM 10485 C CA . GLU H 1 106 ? 35.920 -17.779 106.253 1.00 51.91 106 GLU H CA 1
ATOM 10486 C C . GLU H 1 106 ? 37.001 -18.036 107.296 1.00 48.30 106 GLU H C 1
ATOM 10487 O O . GLU H 1 106 ? 38.051 -18.616 106.983 1.00 44.77 106 GLU H O 1
ATOM 10493 N N . TRP H 1 107 ? 36.723 -17.633 108.536 1.00 44.31 107 TRP H N 1
ATOM 10494 C CA . TRP H 1 107 ? 37.660 -17.868 109.627 1.00 43.22 107 TRP H CA 1
ATOM 10495 C C . TRP H 1 107 ? 37.907 -19.363 109.815 1.00 42.06 107 TRP H C 1
ATOM 10496 O O . TRP H 1 107 ? 36.974 -20.161 109.916 1.00 39.73 107 TRP H O 1
ATOM 10507 N N . LEU H 1 108 ? 39.175 -19.743 109.860 1.00 36.60 108 LEU H N 1
ATOM 10508 C CA . LEU H 1 108 ? 39.541 -21.128 110.064 1.00 36.86 108 LEU H CA 1
ATOM 10509 C C . LEU H 1 108 ? 40.012 -21.396 111.493 1.00 41.46 108 LEU H C 1
ATOM 10510 O O . LEU H 1 108 ? 39.556 -22.366 112.112 1.00 40.45 108 LEU H O 1
ATOM 10515 N N . ILE H 1 109 ? 40.873 -20.550 112.042 1.00 37.52 109 ILE H N 1
ATOM 10516 C CA . ILE H 1 109 ? 41.514 -20.830 113.322 1.00 36.26 109 ILE H CA 1
ATOM 10517 C C . ILE H 1 109 ? 42.287 -19.602 113.773 1.00 38.16 109 ILE H C 1
ATOM 10518 O O . ILE H 1 109 ? 42.646 -18.744 112.950 1.00 36.38 109 ILE H O 1
ATOM 10523 N N . SER H 1 110 ? 42.569 -19.534 115.074 1.00 34.32 110 SER H N 1
ATOM 10524 C CA . SER H 1 110 ? 43.378 -18.501 115.697 1.00 35.63 110 SER H CA 1
ATOM 10525 C C . SER H 1 110 ? 44.322 -19.171 116.687 1.00 41.87 110 SER H C 1
ATOM 10526 O O . SER H 1 110 ? 43.963 -20.172 117.318 1.00 42.87 110 SER H O 1
ATOM 10529 N N . PHE H 1 111 ? 45.512 -18.600 116.858 1.00 36.25 111 PHE H N 1
ATOM 10530 C CA . PHE H 1 111 ? 46.470 -19.181 117.798 1.00 38.44 111 PHE H CA 1
ATOM 10531 C C . PHE H 1 111 ? 47.570 -18.184 118.097 1.00 38.35 111 PHE H C 1
ATOM 10532 O O . PHE H 1 111 ? 47.841 -17.277 117.307 1.00 35.06 111 PHE H O 1
ATOM 10540 N N . ALA H 1 112 ? 48.208 -18.375 119.252 1.00 33.39 112 ALA H N 1
ATOM 10541 C CA . ALA H 1 112 ? 49.391 -17.614 119.616 1.00 35.59 112 ALA H CA 1
ATOM 10542 C C . ALA H 1 112 ? 50.618 -18.178 118.911 1.00 37.52 112 ALA H C 1
ATOM 10543 O O . ALA H 1 112 ? 50.828 -19.396 118.889 1.00 35.44 112 ALA H O 1
ATOM 10545 N N . THR H 1 113 ? 51.426 -17.291 118.321 1.00 36.57 113 THR H N 1
ATOM 10546 C CA . THR H 1 113 ? 52.615 -17.753 117.611 1.00 36.08 113 THR H CA 1
ATOM 10547 C C . THR H 1 113 ? 53.676 -18.240 118.586 1.00 38.79 113 THR H C 1
ATOM 10548 O O . THR H 1 113 ? 54.332 -19.258 118.340 1.00 40.24 113 THR H O 1
ATOM 10552 N N . SER H 1 114 ? 53.848 -17.542 119.709 1.00 38.98 114 SER H N 1
ATOM 10553 C CA . SER H 1 114 ? 54.902 -17.910 120.650 1.00 42.30 114 SER H CA 1
ATOM 10554 C C . SER H 1 114 ? 54.551 -17.455 122.058 1.00 43.30 114 SER H C 1
ATOM 10555 O O . SER H 1 114 ? 55.123 -16.477 122.555 1.00 44.60 114 SER H O 1
ATOM 10558 N N . PRO H 1 115 ? 53.612 -18.134 122.722 1.00 42.32 115 PRO H N 1
ATOM 10559 C CA . PRO H 1 115 ? 53.067 -17.616 123.985 1.00 44.07 115 PRO H CA 1
ATOM 10560 C C . PRO H 1 115 ? 54.027 -17.727 125.162 1.00 42.21 115 PRO H C 1
ATOM 10561 O O . PRO H 1 115 ? 53.677 -17.297 126.262 1.00 46.96 115 PRO H O 1
ATOM 10565 N N . GLY H 1 116 ? 55.218 -18.290 124.971 1.00 40.59 116 GLY H N 1
ATOM 10566 C CA . GLY H 1 116 ? 56.213 -18.265 126.028 1.00 42.17 116 GLY H CA 1
ATOM 10567 C C . GLY H 1 116 ? 56.724 -16.867 126.324 1.00 47.96 116 GLY H C 1
ATOM 10568 O O . GLY H 1 116 ? 57.131 -16.580 127.451 1.00 52.02 116 GLY H O 1
ATOM 10569 N N . PHE H 1 117 ? 56.698 -15.971 125.335 1.00 43.08 117 PHE H N 1
ATOM 10570 C CA . PHE H 1 117 ? 57.143 -14.604 125.597 1.00 45.87 117 PHE H CA 1
ATOM 10571 C C . PHE H 1 117 ? 56.341 -13.517 124.893 1.00 44.15 117 PHE H C 1
ATOM 10572 O O . PHE H 1 117 ? 56.555 -12.338 125.197 1.00 46.55 117 PHE H O 1
ATOM 10580 N N . ALA H 1 118 ? 55.436 -13.850 123.981 1.00 41.62 118 ALA H N 1
ATOM 10581 C CA . ALA H 1 118 ? 54.733 -12.843 123.207 1.00 43.14 118 ALA H CA 1
ATOM 10582 C C . ALA H 1 118 ? 53.235 -13.100 123.239 1.00 43.63 118 ALA H C 1
ATOM 10583 O O . ALA H 1 118 ? 52.784 -14.249 123.304 1.00 38.82 118 ALA H O 1
ATOM 10585 N N . ASP H 1 119 ? 52.457 -12.017 123.176 1.00 41.07 119 ASP H N 1
ATOM 10586 C CA . ASP H 1 119 ? 51.011 -12.149 123.127 1.00 39.06 119 ASP H CA 1
ATOM 10587 C C . ASP H 1 119 ? 50.472 -12.096 121.703 1.00 40.12 119 ASP H C 1
ATOM 10588 O O . ASP H 1 119 ? 49.267 -11.904 121.511 1.00 41.90 119 ASP H O 1
ATOM 10593 N N . GLU H 1 120 ? 51.336 -12.284 120.699 1.00 41.97 120 GLU H N 1
ATOM 10594 C CA . GLU H 1 120 ? 50.895 -12.186 119.316 1.00 40.64 120 GLU H CA 1
ATOM 10595 C C . GLU H 1 120 ? 49.912 -13.288 118.980 1.00 36.63 120 GLU H C 1
ATOM 10596 O O . GLU H 1 120 ? 50.199 -14.471 119.198 1.00 38.38 120 GLU H O 1
ATOM 10602 N N . ILE H 1 121 ? 48.775 -12.900 118.401 1.00 35.39 121 ILE H N 1
ATOM 10603 C CA . ILE H 1 121 ? 47.728 -13.823 117.989 1.00 38.61 121 ILE H CA 1
ATOM 10604 C C . ILE H 1 121 ? 47.576 -13.701 116.482 1.00 40.82 121 ILE H C 1
ATOM 10605 O O . ILE H 1 121 ? 47.528 -12.583 115.956 1.00 39.72 121 ILE H O 1
ATOM 10610 N N . ILE H 1 122 ? 47.508 -14.842 115.799 1.00 35.57 122 ILE H N 1
ATOM 10611 C CA . ILE H 1 122 ? 47.272 -14.918 114.356 1.00 42.55 122 ILE H CA 1
ATOM 10612 C C . ILE H 1 122 ? 45.891 -15.501 114.100 1.00 39.08 122 ILE H C 1
ATOM 10613 O O . ILE H 1 122 ? 45.546 -16.561 114.641 1.00 40.66 122 ILE H O 1
ATOM 10618 N N . HIS H 1 123 ? 45.120 -14.841 113.237 1.00 40.31 123 HIS H N 1
ATOM 10619 C CA . HIS H 1 123 ? 43.819 -15.335 112.798 1.00 39.58 123 HIS H CA 1
ATOM 10620 C C . HIS H 1 123 ? 43.936 -15.704 111.330 1.00 43.20 123 HIS H C 1
ATOM 10621 O O . HIS H 1 123 ? 44.137 -14.828 110.475 1.00 42.03 123 HIS H O 1
ATOM 10628 N N . ILE H 1 124 ? 43.808 -16.986 111.037 1.00 38.40 124 ILE H N 1
ATOM 10629 C CA . ILE H 1 124 ? 43.890 -17.485 109.675 1.00 42.70 124 ILE H CA 1
ATOM 10630 C C . ILE H 1 124 ? 42.489 -17.609 109.099 1.00 49.45 124 ILE H C 1
ATOM 10631 O O . ILE H 1 124 ? 41.619 -18.264 109.691 1.00 42.39 124 ILE H O 1
ATOM 10636 N N . TYR H 1 125 ? 42.279 -17.007 107.936 1.00 42.85 125 TYR H N 1
ATOM 10637 C CA . TYR H 1 125 ? 41.063 -17.164 107.160 1.00 42.63 125 TYR H CA 1
ATOM 10638 C C . TYR H 1 125 ? 41.364 -17.931 105.879 1.00 51.36 125 TYR H C 1
ATOM 10639 O O . TYR H 1 125 ? 42.505 -17.973 105.407 1.00 50.79 125 TYR H O 1
ATOM 10648 N N . VAL H 1 126 ? 40.318 -18.541 105.324 1.00 52.04 126 VAL H N 1
ATOM 10649 C CA . VAL H 1 126 ? 40.372 -19.250 104.050 1.00 50.86 126 VAL H CA 1
ATOM 10650 C C . VAL H 1 126 ? 39.485 -18.484 103.071 1.00 58.04 126 VAL H C 1
ATOM 10651 O O . VAL H 1 126 ? 38.281 -18.305 103.313 1.00 52.75 126 VAL H O 1
ATOM 10655 N N . ALA H 1 127 ? 40.081 -18.015 101.981 1.00 57.89 127 ALA H N 1
ATOM 10656 C CA . ALA H 1 127 ? 39.347 -17.286 100.955 1.00 60.59 127 ALA H CA 1
ATOM 10657 C C . ALA H 1 127 ? 38.845 -18.276 99.907 1.00 66.79 127 ALA H C 1
ATOM 10658 O O . ALA H 1 127 ? 39.638 -19.029 99.328 1.00 64.04 127 ALA H O 1
ATOM 10660 N N . LYS H 1 128 ? 37.526 -18.292 99.689 1.00 67.65 128 LYS H N 1
ATOM 10661 C CA . LYS H 1 128 ? 36.900 -19.101 98.648 1.00 69.51 128 LYS H CA 1
ATOM 10662 C C . LYS H 1 128 ? 36.488 -18.213 97.478 1.00 72.72 128 LYS H C 1
ATOM 10663 O O . LYS H 1 128 ? 35.942 -17.120 97.675 1.00 72.75 128 LYS H O 1
ATOM 10669 N N . GLY H 1 129 ? 36.760 -18.684 96.259 1.00 76.42 129 GLY H N 1
ATOM 10670 C CA . GLY H 1 129 ? 36.480 -17.916 95.054 1.00 69.81 129 GLY H CA 1
ATOM 10671 C C . GLY H 1 129 ? 37.520 -16.855 94.741 1.00 73.37 129 GLY H C 1
ATOM 10672 O O . GLY H 1 129 ? 38.512 -17.113 94.049 1.00 76.36 129 GLY H O 1
ATOM 10673 N N . PHE H 1 144 ? 60.058 -5.593 98.584 1.00 76.15 144 PHE H N 1
ATOM 10674 C CA . PHE H 1 144 ? 58.678 -5.911 98.234 1.00 77.67 144 PHE H CA 1
ATOM 10675 C C . PHE H 1 144 ? 58.442 -7.398 98.503 1.00 76.46 144 PHE H C 1
ATOM 10676 O O . PHE H 1 144 ? 59.065 -7.973 99.403 1.00 72.32 144 PHE H O 1
ATOM 10684 N N . VAL H 1 145 ? 57.558 -8.028 97.727 1.00 72.53 145 VAL H N 1
ATOM 10685 C CA . VAL H 1 145 ? 57.237 -9.440 97.904 1.00 70.82 145 VAL H CA 1
ATOM 10686 C C . VAL H 1 145 ? 57.112 -10.099 96.537 1.00 71.12 145 VAL H C 1
ATOM 10687 O O . VAL H 1 145 ? 56.706 -9.469 95.557 1.00 73.61 145 VAL H O 1
ATOM 10691 N N . ASP H 1 146 ? 57.453 -11.386 96.484 1.00 69.49 146 ASP H N 1
ATOM 10692 C CA . ASP H 1 146 ? 57.414 -12.176 95.253 1.00 72.23 146 ASP H CA 1
ATOM 10693 C C . ASP H 1 146 ? 56.142 -13.020 95.249 1.00 70.27 146 ASP H C 1
ATOM 10694 O O . ASP H 1 146 ? 56.009 -13.950 96.049 1.00 67.34 146 ASP H O 1
ATOM 10699 N N . LEU H 1 147 ? 55.211 -12.697 94.345 1.00 72.35 147 LEU H N 1
ATOM 10700 C CA . LEU H 1 147 ? 53.960 -13.443 94.236 1.00 64.84 147 LEU H CA 1
ATOM 10701 C C . LEU H 1 147 ? 54.222 -14.788 93.574 1.00 66.03 147 LEU H C 1
ATOM 10702 O O . LEU H 1 147 ? 54.694 -14.850 92.435 1.00 65.48 147 LEU H O 1
ATOM 10707 N N . ILE H 1 148 ? 53.923 -15.868 94.289 1.00 60.98 148 ILE H N 1
ATOM 10708 C CA . ILE H 1 148 ? 54.178 -17.222 93.827 1.00 63.68 148 ILE H CA 1
ATOM 10709 C C . ILE H 1 148 ? 52.884 -18.021 93.962 1.00 67.04 148 ILE H C 1
ATOM 10710 O O . ILE H 1 148 ? 51.942 -17.608 94.642 1.00 64.10 148 ILE H O 1
ATOM 10715 N N . GLU H 1 149 ? 52.848 -19.178 93.299 1.00 65.97 149 GLU H N 1
ATOM 10716 C CA . GLU H 1 149 ? 51.683 -20.060 93.336 1.00 65.79 149 GLU H CA 1
ATOM 10717 C C . GLU H 1 149 ? 52.175 -21.490 93.173 1.00 68.62 149 GLU H C 1
ATOM 10718 O O . GLU H 1 149 ? 52.783 -21.813 92.150 1.00 69.50 149 GLU H O 1
ATOM 10724 N N . LEU H 1 150 ? 51.928 -22.338 94.171 1.00 62.85 150 LEU H N 1
ATOM 10725 C CA . LEU H 1 150 ? 52.457 -23.696 94.189 1.00 67.79 150 LEU H CA 1
ATOM 10726 C C . LEU H 1 150 ? 51.341 -24.731 94.223 1.00 67.55 150 LEU H C 1
ATOM 10727 O O . LEU H 1 150 ? 50.228 -24.470 94.693 1.00 73.02 150 LEU H O 1
ATOM 10732 N N . THR H 1 151 ? 51.661 -25.918 93.731 1.00 68.36 151 THR H N 1
ATOM 10733 C CA . THR H 1 151 ? 50.832 -27.078 93.993 1.00 73.12 151 THR H CA 1
ATOM 10734 C C . THR H 1 151 ? 51.189 -27.659 95.357 1.00 69.44 151 THR H C 1
ATOM 10735 O O . THR H 1 151 ? 52.157 -27.253 96.007 1.00 66.87 151 THR H O 1
ATOM 10739 N N . LEU H 1 152 ? 50.402 -28.641 95.790 1.00 71.35 152 LEU H N 1
ATOM 10740 C CA . LEU H 1 152 ? 50.728 -29.312 97.041 1.00 70.31 152 LEU H CA 1
ATOM 10741 C C . LEU H 1 152 ? 52.108 -29.950 96.958 1.00 69.82 152 LEU H C 1
ATOM 10742 O O . LEU H 1 152 ? 52.908 -29.846 97.898 1.00 67.64 152 LEU H O 1
ATOM 10747 N N . ASP H 1 153 ? 52.419 -30.583 95.821 1.00 69.18 153 ASP H N 1
ATOM 10748 C CA . ASP H 1 153 ? 53.709 -31.247 95.662 1.00 67.39 153 ASP H CA 1
ATOM 10749 C C . ASP H 1 153 ? 54.849 -30.245 95.798 1.00 68.07 153 ASP H C 1
ATOM 10750 O O . ASP H 1 153 ? 55.902 -30.547 96.380 1.00 62.79 153 ASP H O 1
ATOM 10755 N N . GLU H 1 154 ? 54.644 -29.039 95.262 1.00 66.90 154 GLU H N 1
ATOM 10756 C CA . GLU H 1 154 ? 55.676 -28.011 95.265 1.00 68.52 154 GLU H CA 1
ATOM 10757 C C . GLU H 1 154 ? 55.844 -27.412 96.660 1.00 65.95 154 GLU H C 1
ATOM 10758 O O . GLU H 1 154 ? 56.954 -27.376 97.204 1.00 61.22 154 GLU H O 1
ATOM 10764 N N . ALA H 1 155 ? 54.741 -26.955 97.262 1.00 67.07 155 ALA H N 1
ATOM 10765 C CA . ALA H 1 155 ? 54.786 -26.498 98.646 1.00 58.94 155 ALA H CA 1
ATOM 10766 C C . ALA H 1 155 ? 55.454 -27.532 99.548 1.00 58.25 155 ALA H C 1
ATOM 10767 O O . ALA H 1 155 ? 56.195 -27.179 100.473 1.00 56.65 155 ALA H O 1
ATOM 10769 N N . LEU H 1 156 ? 55.225 -28.819 99.278 1.00 61.07 156 LEU H N 1
ATOM 10770 C CA . LEU H 1 156 ? 55.867 -29.861 100.076 1.00 61.32 156 LEU H CA 1
ATOM 10771 C C . LEU H 1 156 ? 57.383 -29.826 99.918 1.00 58.85 156 LEU H C 1
ATOM 10772 O O . LEU H 1 156 ? 58.124 -29.987 100.897 1.00 56.99 156 LEU H O 1
ATOM 10777 N N . GLN H 1 157 ? 57.864 -29.624 98.689 1.00 61.02 157 GLN H N 1
ATOM 10778 C CA . GLN H 1 157 ? 59.301 -29.479 98.472 1.00 60.03 157 GLN H CA 1
ATOM 10779 C C . GLN H 1 157 ? 59.819 -28.172 99.064 1.00 51.80 157 GLN H C 1
ATOM 10780 O O . GLN H 1 157 ? 60.961 -28.116 99.538 1.00 55.14 157 GLN H O 1
ATOM 10786 N N . TYR H 1 158 ? 58.995 -27.120 99.070 1.00 53.98 158 TYR H N 1
ATOM 10787 C CA . TYR H 1 158 ? 59.408 -25.878 99.716 1.00 52.46 158 TYR H CA 1
ATOM 10788 C C . TYR H 1 158 ? 59.654 -26.080 101.207 1.00 53.07 158 TYR H C 1
ATOM 10789 O O . TYR H 1 158 ? 60.566 -25.463 101.775 1.00 50.33 158 TYR H O 1
ATOM 10798 N N . ILE H 1 159 ? 58.867 -26.942 101.858 1.00 53.87 159 ILE H N 1
ATOM 10799 C CA . ILE H 1 159 ? 59.137 -27.259 103.258 1.00 50.39 159 ILE H CA 1
ATOM 10800 C C . ILE H 1 159 ? 60.371 -28.133 103.382 1.00 49.63 159 ILE H C 1
ATOM 10801 O O . ILE H 1 159 ? 61.205 -27.929 104.273 1.00 46.71 159 ILE H O 1
ATOM 10806 N N . LYS H 1 160 ? 60.512 -29.119 102.495 1.00 57.52 160 LYS H N 1
ATOM 10807 C CA . LYS H 1 160 ? 61.704 -29.960 102.519 1.00 55.26 160 LYS H CA 1
ATOM 10808 C C . LYS H 1 160 ? 62.966 -29.112 102.404 1.00 52.41 160 LYS H C 1
ATOM 10809 O O . LYS H 1 160 ? 63.944 -29.340 103.126 1.00 47.02 160 LYS H O 1
ATOM 10815 N N . GLU H 1 161 ? 62.947 -28.106 101.525 1.00 50.63 161 GLU H N 1
ATOM 10816 C CA . GLU H 1 161 ? 64.088 -27.220 101.327 1.00 56.74 161 GLU H CA 1
ATOM 10817 C C . GLU H 1 161 ? 64.131 -26.075 102.330 1.00 56.40 161 GLU H C 1
ATOM 10818 O O . GLU H 1 161 ? 65.056 -25.253 102.264 1.00 50.50 161 GLU H O 1
ATOM 10824 N N . GLN H 1 162 ? 63.149 -25.992 103.234 1.00 48.80 162 GLN H N 1
ATOM 10825 C CA . GLN H 1 162 ? 63.086 -24.941 104.242 1.00 40.23 162 GLN H CA 1
ATOM 10826 C C . GLN H 1 162 ? 62.991 -23.544 103.615 1.00 43.08 162 GLN H C 1
ATOM 10827 O O . GLN H 1 162 ? 63.403 -22.551 104.219 1.00 44.82 162 GLN H O 1
ATOM 10833 N N . ARG H 1 163 ? 62.458 -23.447 102.389 1.00 43.86 163 ARG H N 1
ATOM 10834 C CA . ARG H 1 163 ? 61.992 -22.155 101.888 1.00 47.80 163 ARG H CA 1
ATOM 10835 C C . ARG H 1 163 ? 60.713 -21.728 102.600 1.00 49.54 163 ARG H C 1
ATOM 10836 O O . ARG H 1 163 ? 60.510 -20.539 102.873 1.00 46.81 163 ARG H O 1
ATOM 10844 N N . ILE H 1 164 ? 59.815 -22.679 102.842 1.00 46.08 164 ILE H N 1
ATOM 10845 C CA . ILE H 1 164 ? 58.699 -22.497 103.759 1.00 43.88 164 ILE H CA 1
ATOM 10846 C C . ILE H 1 164 ? 59.219 -22.834 105.148 1.00 41.30 164 ILE H C 1
ATOM 10847 O O . ILE H 1 164 ? 59.695 -23.949 105.380 1.00 43.74 164 ILE H O 1
ATOM 10852 N N . TYR H 1 165 ? 59.133 -21.874 106.073 1.00 38.15 165 TYR H N 1
ATOM 10853 C CA . TYR H 1 165 ? 59.931 -21.966 107.290 1.00 40.26 165 TYR H CA 1
ATOM 10854 C C . TYR H 1 165 ? 59.302 -21.204 108.460 1.00 44.19 165 TYR H C 1
ATOM 10855 O O . TYR H 1 165 ? 60.028 -20.632 109.281 1.00 41.91 165 TYR H O 1
ATOM 10864 N N . ASP H 1 166 ? 57.969 -21.178 108.555 1.00 42.37 166 ASP H N 1
ATOM 10865 C CA . ASP H 1 166 ? 57.309 -20.399 109.598 1.00 44.20 166 ASP H CA 1
ATOM 10866 C C . ASP H 1 166 ? 55.926 -20.965 109.923 1.00 48.00 166 ASP H C 1
ATOM 10867 O O . ASP H 1 166 ? 55.236 -21.533 109.063 1.00 39.92 166 ASP H O 1
ATOM 10872 N N . SER H 1 167 ? 55.535 -20.791 111.191 1.00 40.37 167 SER H N 1
ATOM 10873 C CA . SER H 1 167 ? 54.419 -21.552 111.749 1.00 42.69 167 SER H CA 1
ATOM 10874 C C . SER H 1 167 ? 53.156 -21.392 110.910 1.00 39.42 167 SER H C 1
ATOM 10875 O O . SER H 1 167 ? 52.504 -22.382 110.559 1.00 40.67 167 SER H O 1
ATOM 10878 N N . LYS H 1 168 ? 52.790 -20.145 110.579 1.00 41.15 168 LYS H N 1
ATOM 10879 C CA . LYS H 1 168 ? 51.506 -19.917 109.927 1.00 41.83 168 LYS H CA 1
ATOM 10880 C C . LYS H 1 168 ? 51.460 -20.538 108.542 1.00 45.60 168 LYS H C 1
ATOM 10881 O O . LYS H 1 168 ? 50.399 -21.003 108.105 1.00 46.67 168 LYS H O 1
ATOM 10887 N N . THR H 1 169 ? 52.592 -20.589 107.849 1.00 45.46 169 THR H N 1
ATOM 10888 C CA . THR H 1 169 ? 52.575 -21.139 106.501 1.00 45.64 169 THR H CA 1
ATOM 10889 C C . THR H 1 169 ? 52.667 -22.660 106.523 1.00 41.30 169 THR H C 1
ATOM 10890 O O . THR H 1 169 ? 52.111 -23.323 105.643 1.00 42.77 169 THR H O 1
ATOM 10894 N N . VAL H 1 170 ? 53.338 -23.236 107.525 1.00 45.40 170 VAL H N 1
ATOM 10895 C CA . VAL H 1 170 ? 53.303 -24.691 107.688 1.00 41.82 170 VAL H CA 1
ATOM 10896 C C . VAL H 1 170 ? 51.872 -25.147 107.945 1.00 50.32 170 VAL H C 1
ATOM 10897 O O . VAL H 1 170 ? 51.392 -26.130 107.364 1.00 46.24 170 VAL H O 1
ATOM 10901 N N . ILE H 1 171 ? 51.163 -24.421 108.810 1.00 43.73 171 ILE H N 1
ATOM 10902 C CA . ILE H 1 171 ? 49.780 -24.781 109.106 1.00 47.63 171 ILE H CA 1
ATOM 10903 C C . ILE H 1 171 ? 48.938 -24.773 107.836 1.00 48.66 171 ILE H C 1
ATOM 10904 O O . ILE H 1 171 ? 48.149 -25.694 107.602 1.00 48.71 171 ILE H O 1
ATOM 10909 N N . ALA H 1 172 ? 49.134 -23.772 106.969 1.00 47.20 172 ALA H N 1
ATOM 10910 C CA . ALA H 1 172 ? 48.309 -23.662 105.764 1.00 47.62 172 ALA H CA 1
ATOM 10911 C C . ALA H 1 172 ? 48.567 -24.801 104.775 1.00 56.56 172 ALA H C 1
ATOM 10912 O O . ALA H 1 172 ? 47.640 -25.270 104.100 1.00 59.33 172 ALA H O 1
ATOM 10914 N N . VAL H 1 173 ? 49.815 -25.252 104.651 1.00 52.56 173 VAL H N 1
ATOM 10915 C CA . VAL H 1 173 ? 50.086 -26.357 103.739 1.00 56.64 173 VAL H CA 1
ATOM 10916 C C . VAL H 1 173 ? 49.436 -27.633 104.258 1.00 59.13 173 VAL H C 1
ATOM 10917 O O . VAL H 1 173 ? 48.873 -28.426 103.494 1.00 59.62 173 VAL H O 1
ATOM 10921 N N . GLN H 1 174 ? 49.527 -27.853 105.568 1.00 57.60 174 GLN H N 1
ATOM 10922 C CA . GLN H 1 174 ? 48.848 -28.969 106.211 1.00 58.86 174 GLN H CA 1
ATOM 10923 C C . GLN H 1 174 ? 47.338 -28.906 105.974 1.00 56.36 174 GLN H C 1
ATOM 10924 O O . GLN H 1 174 ? 46.707 -29.914 105.636 1.00 59.87 174 GLN H O 1
ATOM 10930 N N . TYR H 1 175 ? 46.744 -27.722 106.119 1.00 58.10 175 TYR H N 1
ATOM 10931 C CA . TYR H 1 175 ? 45.329 -27.566 105.793 1.00 62.07 175 TYR H CA 1
ATOM 10932 C C . TYR H 1 175 ? 45.047 -27.974 104.351 1.00 66.05 175 TYR H C 1
ATOM 10933 O O . TYR H 1 175 ? 44.132 -28.763 104.085 1.00 66.98 175 TYR H O 1
ATOM 10942 N N . LEU H 1 176 ? 45.818 -27.432 103.400 1.00 63.36 176 LEU H N 1
ATOM 10943 C CA . LEU H 1 176 ? 45.632 -27.805 101.998 1.00 65.01 176 LEU H CA 1
ATOM 10944 C C . LEU H 1 176 ? 45.835 -29.304 101.796 1.00 66.63 176 LEU H C 1
ATOM 10945 O O . LEU H 1 176 ? 45.067 -29.953 101.075 1.00 71.21 176 LEU H O 1
ATOM 10950 N N . GLN H 1 177 ? 46.873 -29.869 102.417 1.00 64.69 177 GLN H N 1
ATOM 10951 C CA . GLN H 1 177 ? 47.058 -31.316 102.419 1.00 66.30 177 GLN H CA 1
ATOM 10952 C C . GLN H 1 177 ? 45.812 -32.034 102.926 1.00 69.60 177 GLN H C 1
ATOM 10953 O O . GLN H 1 177 ? 45.272 -32.928 102.263 1.00 69.01 177 GLN H O 1
ATOM 10959 N N . LEU H 1 178 ? 45.370 -31.675 104.132 1.00 66.09 178 LEU H N 1
ATOM 10960 C CA . LEU H 1 178 ? 44.128 -32.218 104.667 1.00 67.48 178 LEU H CA 1
ATOM 10961 C C . LEU H 1 178 ? 43.012 -32.141 103.629 1.00 70.62 178 LEU H C 1
ATOM 10962 O O . LEU H 1 178 ? 42.297 -33.124 103.392 1.00 70.41 178 LEU H O 1
ATOM 10967 N N . GLN H 1 179 ? 42.874 -30.983 102.973 1.00 68.49 179 GLN H N 1
ATOM 10968 C CA . GLN H 1 179 ? 41.766 -30.779 102.043 1.00 71.95 179 GLN H CA 1
ATOM 10969 C C . GLN H 1 179 ? 41.859 -31.719 100.844 1.00 76.56 179 GLN H C 1
ATOM 10970 O O . GLN H 1 179 ? 40.838 -32.234 100.372 1.00 77.93 179 GLN H O 1
ATOM 10976 N N . GLU H 1 180 ? 43.072 -31.960 100.336 1.00 76.63 180 GLU H N 1
ATOM 10977 C CA . GLU H 1 180 ? 43.212 -32.870 99.201 1.00 78.37 180 GLU H CA 1
ATOM 10978 C C . GLU H 1 180 ? 42.812 -34.294 99.571 1.00 79.62 180 GLU H C 1
ATOM 10979 O O . GLU H 1 180 ? 42.153 -34.976 98.779 1.00 85.03 180 GLU H O 1
ATOM 10985 N N . ALA H 1 181 ? 43.202 -34.763 100.761 1.00 76.24 181 ALA H N 1
ATOM 10986 C CA . ALA H 1 181 ? 42.796 -36.085 101.230 1.00 76.92 181 ALA H CA 1
ATOM 10987 C C . ALA H 1 181 ? 41.314 -36.322 100.957 1.00 81.49 181 ALA H C 1
ATOM 10988 O O . ALA H 1 181 ? 40.955 -37.146 100.108 1.00 85.27 181 ALA H O 1
ATOM 10990 N N . LEU H 1 182 ? 40.449 -35.597 101.658 1.00 78.34 182 LEU H N 1
ATOM 10991 C CA . LEU H 1 182 ? 39.016 -35.669 101.394 1.00 81.56 182 LEU H CA 1
ATOM 10992 C C . LEU H 1 182 ? 38.677 -35.051 100.036 1.00 83.72 182 LEU H C 1
ATOM 10993 O O . LEU H 1 182 ? 39.037 -35.588 98.985 1.00 84.51 182 LEU H O 1
#

Foldseek 3Di:
DDFAFPDKDWDDDDPFKTWIKTWTADPPRDIDIAIAIEGQAKEFEFEADPVRWTKWKWFQDVVVNDIAIATFMDGDDDVHDNQVVHQCRCCVAPQKGADDKAWDDKDDQCVRHYPYMYIYIYGHHIDGDPDHVRMGIDIGHLVRLVVCVVVCSHPGDNRVVSSVVVVVVVVD/DQPQNWAFPDKAWDDDDDAWTWIKTWTQTPVRDIDIAIAIEGAEKEFEFEADPVQWTKWAWDDDVVVRDIAIATFMDGDDPPDPVQVVHQVRCCVCPQKHADDWAWDDKDDQCVRHYPYMYTYIYGHHIDRPPDMDIGHLVRLVVSVVVCSHPGDRRVVSSVVSVVVVVVVD/DDWDWAFPDKAWDDDDPFKTWIKTWTQGPVRDIDIAIAIEGQAKEFEFEADPVRWTKWKWAADVVVRGIAIATFMDGDDPVDDVQVVHQVSCCVQPQKGADDWAWDDKDDQCVSHYPHMYIYTYGHHIDGVMDMDIGHLVRVVVCVVVCSHPGDRRVVSSVVSVVVVVVD/DFDWAFPDKAWDDDDDFKTWIKTWTATPVRRIDIAIAIEGQAKEFEFEADPVRWTKWFWDADVVVNGIAIATFMDGDDPPDDNQVVHQVRCCVAPQKHAPDWAWDDKDDQCVSHYPHIYTYTYGHHIDGHVGMDIGHLVRLVVCVVVCSHPGDNRVVSSVVSVVVVVVD/DQPQNWAFDDKAWDDDDDAKTWIKTWTQTPVRDIDIAIAIEGQAKEFEFEADPVRWTKWFWDDDVVVNDIAIGTFMDGDDPPDDVQVVHQCSCCVQAQKGAPDKAWDDKDAQCVRHYPHMYTYIYGHHIDGHDAPPVPVGDPNPGMDIGHLVRLVVSVVVCSHPGDNRVVSSVVSVVVVVVVVVVD/DDWDFDDKAFDDDDPFWTWIWTDTDCDIAIAIEGQAKEFEFEADPVGWTKWKWDQDVVVRDIAIATFMDGDDPPDDRLVVHQVRCCVPPQKHADDWAWDDKDDFCVRHYPYMYIYTYGHHIDRHDDPDIDMDIGHLVRLVVCVVVCSHPGDNRVVSSVVSVVVVVVVD/DCPQPWAFPDKAWDDDDDFKTWIKTWTATPVGDIDIAIAIEGQAKEFEFEQEPVRKTKWFWQQDVVVRGIAIATFMGRADVDDRQVRHQCRCCVQPVKDAPDKAWDDKDDQDVSHYPHIYTYIYGHDMDGHRMDIGHLVRLVVSVVVCSHPGDRRVVSSVVSVVVVVPD/DWAFPDKAWDDDDPFWTWIKTWTQDPVRHIDIAIAIEGQAKEFEFEADPVQWTKWKWDADVVVRDIAIATFMDGDDPPDDRQVVHQVRCCVCPVDGAPDWAWDDKDDQDVSHYPHMYTYTYGHRVIHIDIGHLVVVVVSVVVCSHPGDRRVVSSVVSVVVVVD